Protein AF-A0A954SCT9-F1 (afdb_monomer_lite)

Sequence (1096 aa):
MQRITRRVIVFTVLFNVFVIGQRAHAQQSSGNDDFPPHAKVLEGYEKVVSKANITPMYTLYQREKDSQLYAELPRNFATKKYYIALTLASGDAYAGLQSGEMYVYWRRYDKRLALIEPTVEIRAEGDAEAASSVKRLFTDRIVMDVPIVTIGPGGGPVIDLDALFVSNATTFFGFDGQISSSGRYGIYSITTAKAFQNNIEVAFEVPSSRGNLKTLHYSVSDIPANSSYKPRVADQRVGFFTTSYSDLAKYDDRETRVRYINRWHIEKADPKLKVSPPKNPIVFYIEHTTPVRYRRWVREGILSWNKAFENVGISDAIEVYYQDQSSGAHMDKDPEDVNYNFVRWLNNDVGTAIGPSRVNPLTGQILDADIILTDGWIRHYRKQFDEMLPKIAMEGFGPETLAWLADHPEWDPRLRLAAPSMRKEIGLQIQRDSHKPFAGHPIGSVDSKMIGDDEYDGLIGRTSQINGMCLAAEGMSMDLAVMKMAMAIGPYEDNKAAAAASPIVGDWNGKVQGLKAVQFPADELVFTLKIESAGDKSLTGSAQLADKTYELKDLRFNADSGAFSATLNPEEGVTVTLEGTLKDGQLSGSWSVNGQPKLMGQFTATKAAKPESSKDDHPKSENSDAKKDEGDQKESKASEEKKEESKKDDEPKEQMLDGMPESFVGPLIAHLVAHEVGHTLGLRHNFKGSSIYTLDQINSEEVKGKKPLAGSVMDYIGVNISPKGKSQGDYCMESVGPYDMWAIEYGYTFSNPEKVLSRVAEPELVYGTDEDTGGPDPLARRYDFSRNPLDFAQSQVVLAKHHRSRLLSDFVKDGDSWDRVRYGYELTLSMQTRAVSMMANWIGGAFVYRDKKGDPNGRHPVEVVPAKQQRDAMNFVLTESFRDDAFGLTPELTRSMGLDKWLDDRMSFSSEATWPIHDRIMGIQASSLTMLMNPTTLKRVYDNEVRVPESEDSLTLPELMGSVSKEIWSELDQKGTEKFTVRKPLISSLRRNLQREHVERLIDLTLPGGGSSAAARAISMLASENLREIVRKIDSCQAAGADRHDAYTTAHLNQARTRIEKALDADYILNPSRGGSGSGQIILLLGDEEQGEQQP

Structure (mmCIF, N/CA/C/O backbone):
data_AF-A0A954SCT9-F1
#
_entry.id   AF-A0A954SCT9-F1
#
loop_
_atom_site.group_PDB
_atom_site.id
_atom_site.type_symbol
_atom_site.label_atom_id
_atom_site.label_alt_id
_atom_site.label_comp_id
_atom_site.label_asym_id
_atom_site.label_entity_id
_atom_site.label_seq_id
_atom_site.pdbx_PDB_ins_code
_atom_site.Cartn_x
_atom_site.Cartn_y
_atom_site.Cartn_z
_atom_site.occupancy
_atom_site.B_iso_or_equiv
_atom_site.auth_seq_id
_atom_site.auth_comp_id
_atom_site.auth_asym_id
_atom_site.auth_atom_id
_atom_site.pdbx_PDB_model_num
ATOM 1 N N . MET A 1 1 ? -43.761 -38.864 -49.456 1.00 39.97 1 MET A N 1
ATOM 2 C CA . MET A 1 1 ? -43.056 -39.635 -50.505 1.00 39.97 1 MET A CA 1
ATOM 3 C C . MET A 1 1 ? -42.890 -38.766 -51.739 1.00 39.97 1 MET A C 1
ATOM 5 O O . MET A 1 1 ? -43.835 -38.086 -52.100 1.00 39.97 1 MET A O 1
ATOM 9 N N . GLN A 1 2 ? -41.697 -38.806 -52.343 1.00 40.72 2 GLN A N 1
ATOM 10 C CA . GLN A 1 2 ? -41.351 -38.271 -53.669 1.00 40.72 2 GLN A CA 1
ATOM 11 C C . GLN A 1 2 ? -41.736 -36.810 -53.965 1.00 40.72 2 GLN A C 1
ATOM 13 O O . GLN A 1 2 ? -42.751 -36.546 -54.597 1.00 40.72 2 GLN A O 1
ATOM 18 N N . ARG A 1 3 ? -40.846 -35.885 -53.574 1.00 37.34 3 ARG A N 1
ATOM 19 C CA . ARG A 1 3 ? -40.455 -34.630 -54.263 1.00 37.34 3 ARG A CA 1
ATOM 20 C C . ARG A 1 3 ? -39.891 -33.677 -53.209 1.00 37.34 3 ARG A C 1
ATOM 22 O O . ARG A 1 3 ? -40.663 -32.977 -52.585 1.00 37.34 3 ARG A O 1
ATOM 29 N N . ILE A 1 4 ? -38.575 -33.725 -52.988 1.00 36.47 4 ILE A N 1
ATOM 30 C CA . ILE A 1 4 ? -37.651 -32.657 -52.531 1.00 36.47 4 ILE A CA 1
ATOM 31 C C . ILE A 1 4 ? -36.299 -33.374 -52.351 1.00 36.47 4 ILE A C 1
ATOM 33 O O . ILE A 1 4 ? -35.904 -33.780 -51.266 1.00 36.47 4 ILE A O 1
ATOM 37 N N . THR A 1 5 ? -35.624 -33.684 -53.461 1.00 41.34 5 THR A N 1
ATOM 38 C CA . THR A 1 5 ? -34.245 -34.231 -53.427 1.00 41.34 5 THR A CA 1
ATOM 39 C C . THR A 1 5 ? -33.453 -33.885 -54.691 1.00 41.34 5 THR A C 1
ATOM 41 O O . THR A 1 5 ? -32.577 -34.624 -55.118 1.00 41.34 5 THR A O 1
ATOM 44 N N . ARG A 1 6 ? -33.759 -32.751 -55.330 1.00 36.31 6 ARG A N 1
ATOM 45 C CA . ARG A 1 6 ? -32.978 -32.198 -56.449 1.00 36.31 6 ARG A CA 1
ATOM 46 C C . ARG A 1 6 ? -33.154 -30.683 -56.491 1.00 36.31 6 ARG A C 1
ATOM 48 O O . ARG A 1 6 ? -33.920 -30.189 -57.308 1.00 36.31 6 ARG A O 1
ATOM 55 N N . ARG A 1 7 ? -32.507 -29.958 -55.569 1.00 34.31 7 ARG A N 1
ATOM 56 C CA . ARG A 1 7 ? -32.210 -28.514 -55.731 1.00 34.31 7 ARG A CA 1
ATOM 57 C C . ARG A 1 7 ? -31.204 -27.901 -54.741 1.00 34.31 7 ARG A C 1
ATOM 59 O O . ARG A 1 7 ? -31.044 -26.691 -54.759 1.00 34.31 7 ARG A O 1
ATOM 66 N N . VAL A 1 8 ? -30.473 -28.696 -53.950 1.00 37.56 8 VAL A N 1
ATOM 67 C CA . VAL A 1 8 ? -29.436 -28.170 -53.025 1.00 37.56 8 VAL A CA 1
ATOM 68 C C . VAL A 1 8 ? -28.003 -28.589 -53.409 1.00 37.56 8 VAL A C 1
ATOM 70 O O . VAL A 1 8 ? -27.040 -28.102 -52.840 1.00 37.56 8 VAL A O 1
ATOM 73 N N . ILE A 1 9 ? -27.816 -29.390 -54.463 1.00 37.53 9 ILE A N 1
ATOM 74 C CA . ILE A 1 9 ? -26.481 -29.804 -54.942 1.00 37.53 9 ILE A CA 1
ATOM 75 C C . ILE A 1 9 ? -26.219 -29.202 -56.328 1.00 37.53 9 ILE A C 1
ATOM 77 O O . ILE A 1 9 ? -26.105 -29.929 -57.304 1.00 37.53 9 ILE A O 1
ATOM 81 N N . VAL A 1 10 ? -26.221 -27.87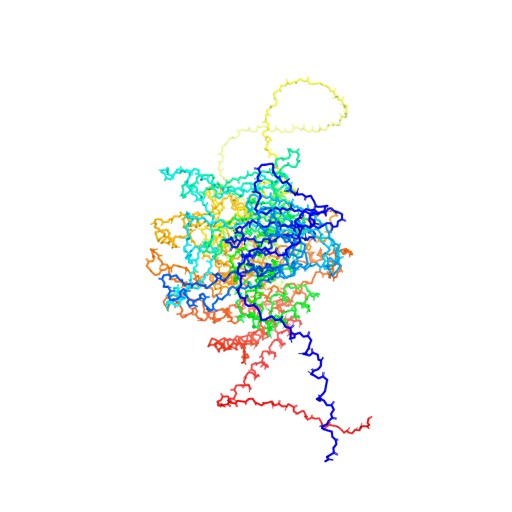0 -56.442 1.00 34.56 10 VAL A N 1
ATOM 82 C CA . VAL A 1 10 ? -25.658 -27.151 -57.615 1.00 34.56 10 VAL A CA 1
ATOM 83 C C . VAL A 1 10 ? -25.011 -25.812 -57.213 1.00 34.56 10 VAL A C 1
ATOM 85 O O . VAL A 1 10 ? -24.140 -25.333 -57.926 1.00 34.56 10 VAL A O 1
ATOM 88 N N . PHE A 1 11 ? -25.318 -25.233 -56.044 1.00 31.28 11 PHE A N 1
ATOM 89 C CA . PHE A 1 11 ? -24.743 -23.935 -55.646 1.00 31.28 11 PHE A CA 1
ATOM 90 C C . PHE A 1 11 ? -23.444 -23.990 -54.818 1.00 31.28 11 PHE A C 1
ATOM 92 O O . PHE A 1 11 ? -22.855 -22.948 -54.561 1.00 31.28 11 PHE A O 1
ATOM 99 N N . THR A 1 12 ? -22.933 -25.178 -54.475 1.00 34.75 12 THR A N 1
ATOM 100 C CA . THR A 1 12 ? -21.692 -25.327 -53.676 1.00 34.75 12 THR A CA 1
ATOM 101 C C . THR A 1 12 ? -20.464 -25.738 -54.506 1.00 34.75 12 THR A C 1
ATOM 103 O O . THR A 1 12 ? -19.371 -25.863 -53.968 1.00 34.75 12 THR A O 1
ATOM 106 N N . VAL A 1 13 ? -20.594 -25.923 -55.828 1.00 35.69 13 VAL A N 1
ATOM 107 C CA . VAL A 1 13 ? -19.495 -26.449 -56.676 1.00 35.69 13 VAL A CA 1
ATOM 108 C C . VAL A 1 13 ? -18.986 -25.445 -57.726 1.00 35.69 13 VAL A C 1
ATOM 110 O O . VAL A 1 13 ? -17.951 -25.675 -58.337 1.00 35.69 13 VAL A O 1
ATOM 113 N N . LEU A 1 14 ? -19.612 -24.272 -57.875 1.00 31.62 14 LEU A N 1
ATOM 114 C CA . LEU A 1 14 ? -19.164 -23.239 -58.830 1.00 31.62 14 LEU A CA 1
ATOM 115 C C . LEU A 1 14 ? -18.409 -22.050 -58.211 1.00 31.62 14 LEU A C 1
ATOM 117 O O . LEU A 1 14 ? -17.980 -21.170 -58.947 1.00 31.62 14 LEU A O 1
ATOM 121 N N . PHE A 1 15 ? -18.158 -22.052 -56.896 1.00 32.03 15 PHE A N 1
ATOM 122 C CA . PHE A 1 15 ? -17.287 -21.057 -56.242 1.00 32.03 15 PHE A CA 1
ATOM 123 C C . PHE A 1 15 ? -15.924 -21.620 -55.789 1.00 32.03 15 PHE A C 1
ATOM 125 O O . PHE A 1 15 ? -15.099 -20.883 -55.267 1.00 32.03 15 PHE A O 1
ATOM 132 N N . ASN A 1 16 ? -15.657 -22.910 -56.035 1.00 31.83 16 ASN A N 1
ATOM 133 C CA . ASN A 1 16 ? -14.413 -23.594 -55.640 1.00 31.83 16 ASN A CA 1
ATOM 134 C C . ASN A 1 16 ? -13.546 -24.078 -56.823 1.00 31.83 16 ASN A C 1
ATOM 136 O O . ASN A 1 16 ? -12.633 -24.874 -56.632 1.00 31.83 16 ASN A O 1
ATOM 140 N N . VAL A 1 17 ? -13.788 -23.592 -58.050 1.00 32.19 17 VAL A N 1
ATOM 141 C CA . VAL A 1 17 ? -13.012 -23.982 -59.255 1.00 32.19 17 VAL A CA 1
ATOM 142 C C . VAL A 1 17 ? -12.480 -22.764 -60.034 1.00 32.19 17 VAL A C 1
ATOM 144 O O . VAL A 1 17 ? -12.258 -22.832 -61.235 1.00 32.19 17 VAL A O 1
ATOM 147 N N . PHE A 1 18 ? -12.219 -21.637 -59.359 1.00 31.38 18 PHE A N 1
ATOM 148 C CA . PHE A 1 18 ? -11.472 -20.513 -59.961 1.00 31.38 18 PHE A CA 1
ATOM 149 C C . PHE A 1 18 ? -10.141 -20.180 -59.264 1.00 31.38 18 PHE A C 1
ATOM 151 O O . PHE A 1 18 ? -9.515 -19.178 -59.588 1.00 31.38 18 PHE A O 1
ATOM 158 N N . VAL A 1 19 ? -9.657 -21.033 -58.348 1.00 36.50 19 VAL A N 1
ATOM 159 C CA . VAL A 1 19 ? -8.328 -20.864 -57.708 1.00 36.50 19 VAL A CA 1
ATOM 160 C C . VAL A 1 19 ? -7.550 -22.189 -57.619 1.00 36.50 19 VAL A C 1
ATOM 162 O O . VAL A 1 19 ? -6.749 -22.404 -56.720 1.00 36.50 19 VAL A O 1
ATOM 165 N N . ILE A 1 20 ? -7.756 -23.116 -58.558 1.00 36.44 20 ILE A N 1
ATOM 166 C CA . ILE A 1 20 ? -6.914 -24.321 -58.665 1.00 36.44 20 ILE A CA 1
ATOM 167 C C . ILE A 1 20 ? -6.515 -24.491 -60.126 1.00 36.44 20 ILE A C 1
ATOM 169 O O . ILE A 1 20 ? -7.158 -25.189 -60.903 1.00 36.44 20 ILE A O 1
ATOM 173 N N . GLY A 1 21 ? -5.463 -23.777 -60.513 1.00 30.27 21 GLY A N 1
ATOM 174 C CA . GLY A 1 21 ? -4.974 -23.760 -61.883 1.00 30.27 21 GLY A CA 1
ATOM 175 C C . GLY A 1 21 ? -3.672 -22.986 -61.995 1.00 30.27 21 GLY A C 1
ATOM 176 O O . GLY A 1 21 ? -3.677 -21.883 -62.515 1.00 30.27 21 GLY A O 1
ATOM 177 N N . GLN A 1 22 ? -2.597 -23.616 -61.509 1.00 34.41 22 GLN A N 1
ATOM 178 C CA . GLN A 1 22 ? -1.163 -23.324 -61.681 1.00 34.41 22 GLN A CA 1
ATOM 179 C C . GLN A 1 22 ? -0.442 -22.937 -60.388 1.00 34.41 22 GLN A C 1
ATOM 181 O O . GLN A 1 22 ? -0.439 -21.785 -59.976 1.00 34.41 22 GLN A O 1
ATOM 186 N N . ARG A 1 23 ? 0.256 -23.920 -59.809 1.00 35.38 23 ARG A N 1
ATOM 187 C CA . ARG A 1 23 ? 1.618 -23.779 -59.266 1.00 35.38 23 ARG A CA 1
ATOM 188 C C . ARG A 1 23 ? 2.175 -25.173 -58.981 1.00 35.38 23 ARG A C 1
ATOM 190 O O . ARG A 1 23 ? 2.226 -25.645 -57.855 1.00 35.38 23 ARG A O 1
ATOM 197 N N . ALA A 1 24 ? 2.572 -25.834 -60.060 1.00 37.56 24 ALA A N 1
ATOM 198 C CA . ALA A 1 24 ? 3.554 -26.903 -60.025 1.00 37.56 24 ALA A CA 1
ATOM 199 C C . ALA A 1 24 ? 4.733 -26.442 -60.885 1.00 37.56 24 ALA A C 1
ATOM 201 O O . ALA A 1 24 ? 4.761 -26.722 -62.075 1.00 37.56 24 ALA A O 1
ATOM 202 N N . HIS A 1 25 ? 5.658 -25.689 -60.293 1.00 33.84 25 HIS A N 1
ATOM 203 C CA . HIS A 1 25 ? 7.039 -25.497 -60.754 1.00 33.84 25 HIS A CA 1
ATOM 204 C C . HIS A 1 25 ? 7.873 -25.462 -59.468 1.00 33.84 25 HIS A C 1
ATOM 206 O O . HIS A 1 25 ? 7.658 -24.613 -58.611 1.00 33.84 25 HIS A O 1
ATOM 212 N N . ALA A 1 26 ? 8.544 -26.560 -59.131 1.00 31.91 26 ALA A N 1
ATOM 213 C CA . ALA A 1 26 ? 9.861 -26.927 -59.649 1.00 31.91 26 ALA A CA 1
ATOM 214 C C . ALA A 1 26 ? 10.912 -25.883 -59.247 1.00 31.91 26 ALA A C 1
ATOM 216 O O . ALA A 1 26 ? 10.970 -24.766 -59.745 1.00 31.91 26 ALA A O 1
ATOM 217 N N . GLN A 1 27 ? 11.702 -26.317 -58.277 1.00 39.09 27 GLN A N 1
ATOM 218 C CA . GLN A 1 27 ? 12.843 -25.687 -57.647 1.00 39.09 27 GLN A CA 1
ATOM 219 C C . GLN A 1 27 ? 13.869 -25.200 -58.680 1.00 39.09 27 GLN A C 1
ATOM 221 O O . GLN A 1 27 ? 14.479 -26.002 -59.384 1.00 39.09 27 GLN A O 1
ATOM 226 N N . GLN A 1 28 ? 14.092 -23.886 -58.721 1.00 28.48 28 GLN A N 1
ATOM 227 C CA . GLN A 1 28 ? 15.299 -23.295 -59.288 1.00 28.48 28 GLN A CA 1
ATOM 228 C C . GLN A 1 28 ? 15.659 -22.030 -58.501 1.00 28.48 28 GLN A C 1
ATOM 230 O O . GLN A 1 28 ? 14.892 -21.077 -58.409 1.00 28.48 28 GLN A O 1
ATOM 235 N N . SER A 1 29 ? 16.824 -22.073 -57.868 1.00 42.03 29 SER A N 1
ATOM 236 C CA . SER A 1 29 ? 17.444 -20.979 -57.131 1.00 42.03 29 SER A CA 1
ATOM 237 C C . SER A 1 29 ? 18.084 -19.961 -58.081 1.00 42.03 29 SER A C 1
ATOM 239 O O . SER A 1 29 ? 19.017 -20.324 -58.793 1.00 42.03 29 SER A O 1
ATOM 241 N N . SER A 1 30 ? 17.664 -18.695 -58.020 1.00 33.12 30 SER A N 1
ATOM 242 C CA . SER A 1 30 ? 18.512 -17.508 -58.247 1.00 33.12 30 SER A CA 1
ATOM 243 C C . SER A 1 30 ? 17.720 -16.233 -57.943 1.00 33.12 30 SER A C 1
ATOM 245 O O . SER A 1 30 ? 16.542 -16.147 -58.272 1.00 33.12 30 SER A O 1
ATOM 247 N N . GLY A 1 31 ? 18.365 -15.269 -57.286 1.00 44.03 31 GLY A N 1
ATOM 248 C CA . GLY A 1 31 ? 17.734 -14.118 -56.654 1.00 44.03 31 GLY A CA 1
ATOM 249 C C . GLY A 1 31 ? 17.181 -13.053 -57.601 1.00 44.03 31 GLY A C 1
ATOM 250 O O . GLY A 1 31 ? 17.844 -12.630 -58.540 1.00 44.03 31 GLY A O 1
ATOM 251 N N . ASN A 1 32 ? 15.978 -12.591 -57.284 1.00 45.50 32 ASN A N 1
ATOM 252 C CA . ASN A 1 32 ? 15.652 -11.187 -57.042 1.00 45.50 32 ASN A CA 1
ATOM 253 C C . ASN A 1 32 ? 14.234 -11.190 -56.469 1.00 45.50 32 ASN A C 1
ATOM 255 O O . ASN A 1 32 ? 13.296 -11.597 -57.151 1.00 45.50 32 ASN A O 1
ATOM 259 N N . ASP A 1 33 ? 14.073 -10.811 -55.205 1.00 58.44 33 ASP A N 1
ATOM 260 C CA . ASP A 1 33 ? 12.733 -10.612 -54.669 1.00 58.44 33 ASP A CA 1
ATOM 261 C C . ASP A 1 33 ? 12.088 -9.441 -55.426 1.00 58.44 33 ASP A C 1
ATOM 263 O O . ASP A 1 33 ? 12.610 -8.327 -55.405 1.00 58.44 33 ASP A O 1
ATOM 267 N N . ASP A 1 34 ? 10.984 -9.703 -56.126 1.00 78.69 34 ASP A N 1
ATOM 268 C CA . ASP A 1 34 ? 10.276 -8.743 -56.983 1.00 78.69 34 ASP A CA 1
ATOM 269 C C . ASP A 1 34 ? 9.509 -7.716 -56.119 1.00 78.69 34 ASP A C 1
ATOM 271 O O . ASP A 1 34 ? 8.284 -7.789 -55.943 1.00 78.69 34 ASP A O 1
ATOM 275 N N . PHE A 1 35 ? 10.262 -6.829 -55.461 1.00 88.44 35 PHE A N 1
ATOM 276 C CA . PHE A 1 35 ? 9.773 -5.682 -54.697 1.00 88.44 35 PHE A CA 1
ATOM 277 C C . PHE A 1 35 ? 9.845 -4.407 -55.546 1.00 88.44 35 PHE A C 1
ATOM 279 O O . PHE A 1 35 ? 10.763 -4.258 -56.358 1.00 88.44 35 PHE A O 1
ATOM 286 N N . PRO A 1 36 ? 8.912 -3.455 -55.360 1.00 91.00 36 PRO A N 1
ATOM 287 C CA . PRO A 1 36 ? 9.003 -2.158 -56.017 1.00 91.00 36 PRO A CA 1
ATOM 288 C C . PRO A 1 36 ? 10.348 -1.470 -55.714 1.00 91.00 36 PRO A C 1
ATOM 290 O O . PRO A 1 36 ? 10.870 -1.635 -54.613 1.00 91.00 36 PRO A O 1
ATOM 293 N N . PRO A 1 37 ? 10.918 -0.677 -56.642 1.00 90.62 37 PRO A N 1
ATOM 294 C CA . PRO A 1 37 ? 12.182 0.008 -56.391 1.00 90.62 37 PRO A CA 1
ATOM 295 C C . PRO A 1 37 ? 12.095 0.947 -55.182 1.00 90.62 37 PRO A C 1
ATOM 297 O O . PRO A 1 37 ? 11.207 1.799 -55.129 1.00 90.62 37 PRO A O 1
ATOM 300 N N . HIS A 1 38 ? 13.065 0.857 -54.270 1.00 92.31 38 HIS A N 1
ATOM 301 C CA . HIS A 1 38 ? 13.131 1.668 -53.049 1.00 92.31 38 HIS A CA 1
ATOM 302 C C . HIS A 1 38 ? 12.914 3.168 -53.293 1.00 92.31 38 HIS A C 1
ATOM 304 O O . HIS A 1 38 ? 12.088 3.792 -52.635 1.00 92.31 38 HIS A O 1
ATOM 310 N N . ALA A 1 39 ? 13.601 3.733 -54.292 1.00 90.00 39 ALA A N 1
ATOM 311 C CA . ALA A 1 39 ? 13.491 5.151 -54.639 1.00 90.00 39 ALA A CA 1
ATOM 312 C C . ALA A 1 39 ? 12.075 5.568 -55.072 1.00 90.00 39 ALA A C 1
ATOM 314 O O . ALA A 1 39 ? 11.697 6.717 -54.884 1.00 90.00 39 ALA A O 1
ATOM 315 N N . LYS A 1 40 ? 11.293 4.639 -55.638 1.00 92.38 40 LYS A N 1
ATOM 316 C CA . LYS A 1 40 ? 9.904 4.883 -56.040 1.00 92.38 40 LYS A CA 1
ATOM 317 C C . LYS A 1 40 ? 8.948 4.783 -54.852 1.00 92.38 40 LYS A C 1
ATOM 319 O O . LYS A 1 40 ? 7.999 5.549 -54.773 1.00 92.38 40 LYS A O 1
ATOM 324 N N . VAL A 1 41 ? 9.176 3.837 -53.939 1.00 92.56 41 VAL A N 1
ATOM 325 C CA . VAL A 1 41 ? 8.341 3.681 -52.733 1.00 92.56 41 VAL A CA 1
ATOM 326 C C . VAL A 1 41 ? 8.541 4.845 -51.771 1.00 92.56 41 VAL A C 1
ATOM 328 O O . VAL A 1 41 ? 7.568 5.315 -51.192 1.00 92.56 41 VAL A O 1
ATOM 331 N N . LEU A 1 42 ? 9.777 5.333 -51.641 1.00 93.44 42 LEU A N 1
ATOM 332 C CA . LEU A 1 42 ? 10.122 6.454 -50.768 1.00 93.44 42 LEU A CA 1
ATOM 333 C C . LEU A 1 42 ? 10.080 7.825 -51.461 1.00 93.44 42 LEU A C 1
ATOM 335 O O . LEU A 1 42 ? 10.648 8.794 -50.958 1.00 93.44 42 LEU A O 1
ATOM 339 N N . GLU A 1 43 ? 9.396 7.943 -52.598 1.00 92.69 43 GLU A N 1
ATOM 340 C CA . GLU A 1 43 ? 9.207 9.237 -53.252 1.00 92.69 43 GLU A CA 1
ATOM 341 C C . GLU A 1 43 ? 8.427 10.199 -52.335 1.00 92.69 43 GLU A C 1
ATOM 343 O O . GLU A 1 43 ? 7.317 9.907 -51.882 1.00 92.69 43 GLU A O 1
ATOM 348 N N . GLY A 1 44 ? 9.028 11.356 -52.042 1.00 92.00 44 GLY A N 1
ATOM 349 C CA . GLY A 1 44 ? 8.459 12.363 -51.144 1.00 92.00 44 GLY A CA 1
ATOM 350 C C . GLY A 1 44 ? 8.585 12.054 -49.649 1.00 92.00 44 GLY A C 1
ATOM 351 O O . GLY A 1 44 ? 7.941 12.746 -48.867 1.00 92.00 44 GLY A O 1
ATOM 352 N N . TYR A 1 45 ? 9.369 11.045 -49.251 1.00 94.88 45 TYR A N 1
ATOM 353 C CA . TYR A 1 45 ? 9.747 10.836 -47.850 1.00 94.88 45 TYR A CA 1
ATOM 354 C C . TYR A 1 45 ? 11.096 11.481 -47.552 1.00 94.88 45 TYR A C 1
ATOM 356 O O . TYR A 1 45 ? 12.027 11.431 -48.359 1.00 94.88 45 TYR A O 1
ATOM 364 N N . GLU A 1 46 ? 11.220 11.997 -46.341 1.00 94.75 46 GLU A N 1
ATOM 365 C CA . GLU A 1 46 ? 12.461 12.496 -45.780 1.00 94.75 46 GLU A CA 1
ATOM 366 C C . GLU A 1 46 ? 13.027 11.477 -44.794 1.00 94.75 46 GLU A C 1
ATOM 368 O O . GLU A 1 46 ? 12.308 10.871 -43.997 1.00 94.75 46 GLU A O 1
ATOM 373 N N . LYS A 1 47 ? 14.340 11.253 -44.860 1.00 93.44 47 LYS A N 1
ATOM 374 C CA . LYS A 1 47 ? 15.025 10.401 -43.891 1.00 93.44 47 LYS A CA 1
ATOM 375 C C . LYS A 1 47 ? 15.155 11.159 -42.572 1.00 93.44 47 LYS A C 1
ATOM 377 O O . LYS A 1 47 ? 15.747 12.234 -42.540 1.00 93.44 47 LYS A O 1
ATOM 382 N N . VAL A 1 48 ? 14.691 10.554 -41.485 1.00 92.06 48 VAL A N 1
ATOM 383 C CA . VAL A 1 48 ? 14.819 11.112 -40.136 1.00 92.06 48 VAL A CA 1
ATOM 384 C C . VAL A 1 48 ? 16.284 11.051 -39.692 1.00 92.06 48 VAL A C 1
ATOM 386 O O . VAL A 1 48 ? 16.930 10.001 -39.772 1.00 92.06 48 VAL A O 1
ATOM 389 N N . VAL A 1 49 ? 16.819 12.176 -39.210 1.00 87.62 49 VAL A N 1
ATOM 390 C CA . VAL A 1 49 ? 18.195 12.289 -38.701 1.00 87.62 49 VAL A CA 1
ATOM 391 C C . VAL A 1 49 ? 18.168 12.841 -37.278 1.00 87.62 49 VAL A C 1
ATOM 393 O O . VAL A 1 49 ? 18.023 14.041 -37.078 1.00 87.62 49 VAL A O 1
ATOM 396 N N . SER A 1 50 ? 18.335 11.966 -36.284 1.00 83.69 50 SER A N 1
ATOM 397 C CA . SER A 1 50 ? 18.278 12.356 -34.862 1.00 83.69 50 SER A CA 1
ATOM 398 C C . SER A 1 50 ? 19.626 12.788 -34.290 1.00 83.69 50 SER A C 1
ATOM 400 O O . SER A 1 50 ? 19.682 13.622 -33.392 1.00 83.69 50 SER A O 1
ATOM 402 N N . LYS A 1 51 ? 20.732 12.253 -34.818 1.00 78.69 51 LYS A N 1
ATOM 403 C CA . LYS A 1 51 ? 22.094 12.684 -34.482 1.00 78.69 51 LYS A CA 1
ATOM 404 C C . LYS A 1 51 ? 23.000 12.519 -35.697 1.00 78.69 51 LYS A C 1
ATOM 406 O O . LYS A 1 51 ? 22.864 11.563 -36.459 1.00 78.69 51 LYS A O 1
ATOM 411 N N . ALA A 1 52 ? 23.933 13.446 -35.894 1.00 76.31 52 ALA A N 1
ATOM 412 C CA . ALA A 1 52 ? 24.906 13.329 -36.976 1.00 76.31 52 ALA A CA 1
ATOM 413 C C . ALA A 1 52 ? 25.845 12.129 -36.741 1.00 76.31 52 ALA A C 1
ATOM 415 O O . ALA A 1 52 ? 26.252 11.867 -35.610 1.00 76.31 52 ALA A O 1
ATOM 416 N N . ASN A 1 53 ? 26.228 11.441 -37.821 1.00 77.81 53 ASN A N 1
ATOM 417 C CA . ASN A 1 53 ? 27.238 10.370 -37.840 1.00 77.81 53 ASN A CA 1
ATOM 418 C C . ASN A 1 53 ? 26.927 9.109 -37.008 1.00 77.81 53 ASN A C 1
ATOM 420 O O . ASN A 1 53 ? 27.851 8.370 -36.668 1.00 77.81 53 ASN A O 1
ATOM 424 N N . ILE A 1 54 ? 25.657 8.818 -36.711 1.00 82.00 54 ILE A N 1
ATOM 425 C CA . ILE A 1 54 ? 25.251 7.527 -36.131 1.00 82.00 54 ILE A CA 1
ATOM 426 C C . ILE A 1 54 ? 24.619 6.625 -37.194 1.00 82.00 54 ILE A C 1
ATOM 428 O O . ILE A 1 54 ? 23.938 7.097 -38.104 1.00 82.00 54 ILE A O 1
ATOM 432 N N . THR A 1 55 ? 24.837 5.314 -37.076 1.00 85.25 55 THR A N 1
ATOM 433 C CA . THR A 1 55 ? 24.051 4.321 -37.822 1.00 85.25 55 THR A CA 1
ATOM 434 C C . THR A 1 55 ? 22.869 3.930 -36.943 1.00 85.25 55 THR A C 1
ATOM 436 O O . THR A 1 55 ? 23.105 3.348 -35.883 1.00 85.25 55 THR A O 1
ATOM 439 N N . PRO A 1 56 ? 21.629 4.282 -37.318 1.00 89.62 56 PRO A N 1
ATOM 440 C CA . PRO A 1 56 ? 20.482 3.997 -36.475 1.00 89.62 56 PRO A CA 1
ATOM 441 C C . PRO A 1 56 ? 20.134 2.504 -36.504 1.00 89.62 56 PRO A C 1
ATOM 443 O O . PRO A 1 56 ? 20.425 1.813 -37.484 1.00 89.62 56 PRO A O 1
ATOM 446 N N . MET A 1 57 ? 19.477 2.025 -35.447 1.00 92.00 57 MET A N 1
ATOM 447 C CA . MET A 1 57 ? 18.963 0.664 -35.343 1.00 92.00 57 MET A CA 1
ATOM 448 C C . MET A 1 57 ? 18.017 0.386 -36.510 1.00 92.00 57 MET A C 1
ATOM 450 O O . MET A 1 57 ? 18.266 -0.543 -37.277 1.00 92.00 57 MET A O 1
ATOM 454 N N . TYR A 1 58 ? 16.976 1.218 -36.656 1.00 94.31 58 TYR A N 1
ATOM 455 C CA . TYR A 1 58 ? 16.088 1.274 -37.821 1.00 94.31 58 TYR A CA 1
ATOM 456 C C . TYR A 1 58 ? 16.264 2.623 -38.517 1.00 94.31 58 TYR A C 1
ATOM 458 O O . TYR A 1 58 ? 16.342 3.658 -37.858 1.00 94.31 58 TYR A O 1
ATOM 466 N N . THR A 1 59 ? 16.297 2.641 -39.849 1.00 94.88 59 THR A N 1
ATOM 467 C CA . THR A 1 59 ? 16.257 3.916 -40.578 1.00 94.88 59 THR A CA 1
ATOM 468 C C . THR A 1 59 ? 14.806 4.338 -40.760 1.00 94.88 59 THR A C 1
ATOM 470 O O . THR A 1 59 ? 14.045 3.629 -41.412 1.00 94.88 59 THR A O 1
ATOM 473 N N . LEU A 1 60 ? 14.428 5.482 -40.190 1.00 95.81 60 LEU A N 1
ATOM 474 C CA . LEU A 1 60 ? 13.074 6.018 -40.300 1.00 95.81 60 LEU A CA 1
ATOM 475 C C . LEU A 1 60 ? 12.945 6.962 -41.502 1.00 95.81 60 LEU A C 1
ATOM 477 O O . LEU A 1 60 ? 13.844 7.761 -41.785 1.00 95.81 60 LEU A O 1
ATOM 481 N N . TYR A 1 61 ? 11.805 6.877 -42.179 1.00 95.56 61 TYR A N 1
ATOM 482 C CA . TYR A 1 61 ? 11.425 7.720 -43.306 1.00 95.56 61 TYR A CA 1
ATOM 483 C C . TYR A 1 61 ? 10.041 8.297 -43.049 1.00 95.56 61 TYR A C 1
ATOM 485 O O . TYR A 1 61 ? 9.079 7.545 -42.908 1.00 95.56 61 TYR A O 1
ATOM 493 N N . GLN A 1 62 ? 9.937 9.619 -43.009 1.00 95.31 62 GLN A N 1
ATOM 494 C CA . GLN A 1 62 ? 8.699 10.323 -42.704 1.00 95.31 62 GLN A CA 1
ATOM 495 C C . GLN A 1 62 ? 8.209 11.092 -43.923 1.00 95.31 62 GLN A C 1
ATOM 497 O O . GLN A 1 62 ? 8.999 11.663 -44.672 1.00 95.31 62 GLN A O 1
ATOM 502 N N . ARG A 1 63 ? 6.892 11.136 -44.109 1.00 93.44 63 ARG A N 1
ATOM 503 C CA . ARG A 1 63 ? 6.254 11.998 -45.096 1.00 93.44 63 ARG A CA 1
ATOM 504 C C . ARG A 1 63 ? 5.229 12.900 -44.421 1.00 93.44 63 ARG A C 1
ATOM 506 O O . ARG A 1 63 ? 4.219 12.431 -43.910 1.00 93.44 63 ARG A O 1
ATOM 513 N N . GLU A 1 64 ? 5.485 14.205 -44.441 1.00 87.31 64 GLU A N 1
ATOM 514 C CA . GLU A 1 64 ? 4.701 15.172 -43.660 1.00 87.31 64 GLU A CA 1
ATOM 515 C C . GLU A 1 64 ? 3.265 15.359 -44.165 1.00 87.31 64 GLU A C 1
ATOM 517 O O . GLU A 1 64 ? 2.347 15.481 -43.361 1.00 87.31 64 GLU A O 1
ATOM 522 N N . LYS A 1 65 ? 3.045 15.346 -45.489 1.00 86.44 65 LYS A N 1
ATOM 523 C CA . LYS A 1 65 ? 1.740 15.692 -46.097 1.00 86.44 65 LYS A CA 1
ATOM 524 C C . LYS A 1 65 ? 0.565 14.827 -45.616 1.00 86.44 65 LYS A C 1
ATOM 526 O O . LYS A 1 65 ? -0.581 15.244 -45.746 1.00 86.44 65 LYS A O 1
ATOM 531 N N . ASP A 1 66 ? 0.847 13.616 -45.148 1.00 85.94 66 ASP A N 1
ATOM 532 C CA . ASP A 1 66 ? -0.127 12.623 -44.695 1.00 85.94 66 ASP A CA 1
ATOM 533 C C . ASP A 1 66 ? 0.306 11.903 -43.409 1.00 85.94 66 ASP A C 1
ATOM 535 O O . ASP A 1 66 ? -0.302 10.905 -43.043 1.00 85.94 66 ASP A O 1
ATOM 539 N N . SER A 1 67 ? 1.320 12.429 -42.707 1.00 87.06 67 SER A N 1
ATOM 540 C CA . SER A 1 67 ? 1.841 11.871 -41.450 1.00 87.06 67 SER A CA 1
ATOM 541 C C . SER A 1 67 ? 2.198 10.379 -41.525 1.00 87.06 67 SER A C 1
ATOM 543 O O . SER A 1 67 ? 1.963 9.654 -40.563 1.00 87.06 67 SER A O 1
ATOM 545 N N . GLN A 1 68 ? 2.775 9.922 -42.647 1.00 91.12 68 GLN A N 1
ATOM 546 C CA . GLN A 1 68 ? 3.157 8.516 -42.816 1.00 91.12 68 GLN A CA 1
ATOM 547 C C . GLN A 1 68 ? 4.598 8.238 -42.375 1.00 91.12 68 GLN A C 1
ATOM 549 O O . GLN A 1 68 ? 5.518 8.955 -42.787 1.00 91.12 68 GLN A O 1
ATOM 554 N N . LEU A 1 69 ? 4.805 7.163 -41.604 1.00 95.25 69 LEU A N 1
ATOM 555 C CA . LEU A 1 69 ? 6.113 6.750 -41.097 1.00 95.25 69 LEU A CA 1
ATOM 556 C C . LEU A 1 69 ? 6.488 5.324 -41.522 1.00 95.25 69 LEU A C 1
ATOM 558 O O . LEU A 1 69 ? 5.830 4.340 -41.188 1.00 95.25 69 LEU A O 1
ATOM 562 N N . TYR A 1 70 ? 7.618 5.197 -42.214 1.00 96.50 70 TYR A N 1
ATOM 563 C CA . TYR A 1 70 ? 8.218 3.913 -42.575 1.00 96.50 70 TYR A CA 1
ATOM 564 C C . TYR A 1 70 ? 9.521 3.663 -41.821 1.00 96.50 70 TYR A C 1
ATOM 566 O O . TYR A 1 70 ? 10.255 4.594 -41.490 1.00 96.50 70 TYR A O 1
ATOM 574 N N . ALA A 1 71 ? 9.842 2.386 -41.613 1.00 96.38 71 ALA A N 1
ATOM 575 C CA . ALA A 1 71 ? 11.100 1.947 -41.020 1.00 96.38 71 ALA A CA 1
ATOM 576 C C . ALA A 1 71 ? 11.793 0.894 -41.890 1.00 96.38 71 ALA A C 1
ATOM 578 O O . ALA A 1 71 ? 11.207 -0.140 -42.204 1.00 96.38 71 ALA A O 1
ATOM 579 N N . GLU A 1 72 ? 13.057 1.128 -42.243 1.00 95.81 72 GLU A N 1
ATOM 580 C CA . GLU A 1 72 ? 13.969 0.102 -42.756 1.00 95.81 72 GLU A CA 1
ATOM 581 C C . GLU A 1 72 ? 14.661 -0.593 -41.580 1.00 95.81 72 GLU A C 1
ATOM 583 O O . GLU A 1 72 ? 15.423 0.027 -40.832 1.00 95.81 72 GLU A O 1
ATOM 588 N N . LEU A 1 73 ? 14.410 -1.893 -41.435 1.00 95.31 73 LEU A N 1
ATOM 589 C CA . LEU A 1 73 ? 15.080 -2.741 -40.452 1.00 95.31 73 LEU A CA 1
ATOM 590 C C . LEU A 1 73 ? 16.504 -3.080 -40.930 1.00 95.31 73 LEU A C 1
ATOM 592 O O . LEU A 1 73 ? 16.750 -3.130 -42.133 1.00 95.31 73 LEU A O 1
ATOM 596 N N . PRO A 1 74 ? 17.459 -3.389 -40.038 1.00 92.19 74 PRO A N 1
ATOM 597 C CA . PRO A 1 74 ? 18.811 -3.749 -40.450 1.00 92.19 74 PRO A CA 1
ATOM 598 C C . PRO A 1 74 ? 18.814 -5.119 -41.139 1.00 92.19 74 PRO A C 1
ATOM 600 O O . PRO A 1 74 ? 17.983 -5.975 -40.850 1.00 92.19 74 PRO A O 1
ATOM 603 N N . ARG A 1 75 ? 19.791 -5.400 -42.009 1.00 91.56 75 ARG A N 1
ATOM 604 C CA . ARG A 1 75 ? 19.870 -6.680 -42.749 1.00 91.56 75 ARG A CA 1
ATOM 605 C C . ARG A 1 75 ? 19.832 -7.932 -41.856 1.00 91.56 75 ARG A C 1
ATOM 607 O O . ARG A 1 75 ? 19.354 -8.978 -42.284 1.00 91.56 75 ARG A O 1
ATOM 614 N N . ASN A 1 76 ? 20.331 -7.836 -40.624 1.00 90.75 76 ASN A N 1
ATOM 615 C CA . ASN A 1 76 ? 20.344 -8.914 -39.633 1.00 90.75 76 ASN A CA 1
ATOM 616 C C . ASN A 1 76 ? 19.137 -8.898 -38.675 1.00 90.75 76 ASN A C 1
ATOM 618 O O . ASN A 1 76 ? 19.201 -9.514 -37.615 1.00 90.75 76 ASN A O 1
ATOM 622 N N . PHE A 1 77 ? 18.037 -8.225 -39.022 1.00 91.50 77 PHE A N 1
ATOM 623 C CA . PHE A 1 77 ? 16.850 -8.114 -38.166 1.00 91.50 77 PHE A CA 1
ATOM 624 C C . PHE A 1 77 ? 16.351 -9.463 -37.620 1.00 91.50 77 PHE A C 1
ATOM 626 O O . PHE A 1 77 ? 15.950 -9.557 -36.466 1.00 91.50 77 PHE A O 1
ATOM 633 N N . ALA A 1 78 ? 16.432 -10.529 -38.425 1.00 89.88 78 ALA A N 1
ATOM 634 C CA . ALA A 1 78 ? 15.935 -11.857 -38.066 1.00 89.88 78 ALA A CA 1
ATOM 635 C C . ALA A 1 78 ? 16.751 -12.565 -36.968 1.00 89.88 78 ALA A C 1
ATOM 637 O O . ALA A 1 78 ? 16.299 -13.570 -36.426 1.00 89.88 78 ALA A O 1
ATOM 638 N N . THR A 1 79 ? 17.958 -12.081 -36.649 1.00 88.12 79 THR A N 1
ATOM 639 C CA . THR A 1 79 ? 18.794 -12.638 -35.570 1.00 88.12 79 THR A CA 1
ATOM 640 C C . THR A 1 79 ? 18.664 -11.864 -34.263 1.00 88.12 79 THR A C 1
ATOM 642 O O . THR A 1 79 ? 19.252 -12.263 -33.260 1.00 88.12 79 THR A O 1
ATOM 645 N N . LYS A 1 80 ? 17.961 -10.731 -34.280 1.00 88.81 80 LYS A N 1
ATOM 646 C CA . LYS A 1 80 ? 17.820 -9.837 -33.136 1.00 88.81 80 LYS A CA 1
ATOM 647 C C . LYS A 1 80 ? 16.473 -10.036 -32.454 1.00 88.81 80 LYS A C 1
ATOM 649 O O . LYS A 1 80 ? 15.505 -10.486 -33.064 1.00 88.81 80 LYS A O 1
ATOM 654 N N . LYS A 1 81 ? 16.442 -9.685 -31.173 1.00 90.25 81 LYS A N 1
ATOM 655 C CA . LYS A 1 81 ? 15.229 -9.604 -30.369 1.00 90.25 81 LYS A CA 1
ATOM 656 C C . LYS A 1 81 ? 15.111 -8.187 -29.834 1.00 90.25 81 LYS A C 1
ATOM 658 O O . LYS A 1 81 ? 16.129 -7.569 -29.522 1.00 90.25 81 LYS A O 1
ATOM 663 N N . TYR A 1 82 ? 13.882 -7.721 -29.734 1.00 91.44 82 TYR A N 1
ATOM 664 C CA . TYR A 1 82 ? 13.545 -6.337 -29.477 1.00 91.44 82 TYR A CA 1
ATOM 665 C C . TYR A 1 82 ? 12.582 -6.241 -28.300 1.00 91.44 82 TYR A C 1
ATOM 667 O O . TYR A 1 82 ? 11.764 -7.145 -28.097 1.00 91.44 82 TYR A O 1
ATOM 675 N N . TYR A 1 83 ? 12.672 -5.138 -27.568 1.00 89.88 83 TYR A N 1
ATOM 676 C CA . TYR A 1 83 ? 11.582 -4.640 -26.751 1.00 89.88 83 TYR A CA 1
ATOM 677 C C . TYR A 1 83 ? 10.736 -3.666 -27.561 1.00 89.88 83 TYR A C 1
ATOM 679 O O . TYR A 1 83 ? 11.277 -2.847 -28.296 1.00 89.88 83 TYR A O 1
ATOM 687 N N . ILE A 1 84 ? 9.415 -3.769 -27.432 1.00 90.25 84 ILE A N 1
ATOM 688 C CA . ILE A 1 84 ? 8.467 -2.726 -27.832 1.00 90.25 84 ILE A CA 1
ATOM 689 C C . ILE A 1 84 ? 7.735 -2.311 -26.564 1.00 90.25 84 ILE A C 1
ATOM 691 O O . ILE A 1 84 ? 6.964 -3.104 -26.027 1.00 90.25 84 ILE A O 1
ATOM 695 N N . ALA A 1 85 ? 7.995 -1.102 -26.085 1.00 87.94 85 ALA A N 1
ATOM 696 C CA . ALA A 1 85 ? 7.389 -0.541 -24.889 1.00 87.94 85 ALA A CA 1
ATOM 697 C C . ALA A 1 85 ? 6.423 0.587 -25.261 1.00 87.94 85 ALA A C 1
ATOM 699 O O . ALA A 1 85 ? 6.769 1.440 -26.077 1.00 87.94 85 ALA A O 1
ATOM 700 N N . LEU A 1 86 ? 5.227 0.584 -24.668 1.00 87.06 86 LEU A N 1
ATOM 701 C CA . LEU A 1 86 ? 4.254 1.669 -24.780 1.00 87.06 86 LEU A CA 1
ATOM 702 C C . LEU A 1 86 ? 4.312 2.561 -23.533 1.00 87.06 86 LEU A C 1
ATOM 704 O O . LEU A 1 86 ? 4.356 2.064 -22.408 1.00 87.06 86 LEU A O 1
ATOM 708 N N . THR A 1 87 ? 4.222 3.871 -23.744 1.00 86.88 87 THR A N 1
ATOM 709 C CA . THR A 1 87 ? 3.919 4.867 -22.712 1.00 86.88 87 THR A CA 1
ATOM 710 C C . THR A 1 87 ? 2.829 5.806 -23.237 1.00 86.88 87 THR A C 1
ATOM 712 O O . THR A 1 87 ? 2.889 6.280 -24.375 1.00 86.88 87 THR A O 1
ATOM 715 N N . LEU A 1 88 ? 1.804 6.080 -22.424 1.00 86.44 88 LEU A N 1
ATOM 716 C CA . LEU A 1 88 ? 0.800 7.100 -22.743 1.00 86.44 88 LEU A CA 1
ATOM 717 C C . LEU A 1 88 ? 1.373 8.478 -22.402 1.00 86.44 88 LEU A C 1
ATOM 719 O O . LEU A 1 88 ? 1.226 8.933 -21.278 1.00 86.44 88 LEU A O 1
ATOM 723 N N . ALA A 1 89 ? 2.045 9.147 -23.337 1.00 88.62 89 ALA A N 1
ATOM 724 C CA . ALA A 1 89 ? 2.800 10.371 -23.036 1.00 88.62 89 ALA A CA 1
ATOM 725 C C . ALA A 1 89 ? 1.919 11.600 -22.722 1.00 88.62 89 ALA A C 1
ATOM 727 O O . ALA A 1 89 ? 2.368 12.535 -22.063 1.00 88.62 89 ALA A O 1
ATOM 728 N N . SER A 1 90 ? 0.665 11.635 -23.194 1.00 89.25 90 SER A N 1
ATOM 729 C CA . SER A 1 90 ? -0.260 12.752 -22.940 1.00 89.25 90 SER A CA 1
ATOM 730 C C . SER A 1 90 ? -1.733 12.356 -23.117 1.00 89.25 90 SER A C 1
ATOM 732 O O . SER A 1 90 ? -2.041 11.321 -23.715 1.00 89.25 90 SER A O 1
ATOM 734 N N . GLY A 1 91 ? -2.650 13.210 -22.645 1.00 85.31 91 GLY A N 1
ATOM 735 C CA . GLY A 1 91 ? -4.098 13.066 -22.867 1.00 85.31 91 GLY A CA 1
ATOM 736 C C . GLY A 1 91 ? -4.813 12.091 -21.926 1.00 85.31 91 GLY A C 1
ATOM 737 O O . GLY A 1 91 ? -5.975 11.759 -22.171 1.00 85.31 91 GLY A O 1
ATOM 738 N N . ASP A 1 92 ? -4.130 11.664 -20.862 1.00 83.25 92 ASP A N 1
ATOM 739 C CA . ASP A 1 92 ? -4.640 10.814 -19.785 1.00 83.25 92 ASP A CA 1
ATOM 740 C C . ASP A 1 92 ? -4.243 11.386 -18.407 1.00 83.25 92 ASP A C 1
ATOM 742 O O . ASP A 1 92 ? -3.261 12.123 -18.299 1.00 83.25 92 ASP A O 1
ATOM 746 N N . ALA A 1 93 ? -5.002 11.072 -17.353 1.00 80.62 93 ALA A N 1
ATOM 747 C CA . ALA A 1 93 ? -4.712 11.531 -15.992 1.00 80.62 93 ALA A CA 1
ATOM 748 C C . ALA A 1 93 ? -3.419 10.922 -15.423 1.00 80.62 93 ALA A C 1
ATOM 750 O O . ALA A 1 93 ? -2.786 11.542 -14.570 1.00 80.62 93 ALA A O 1
ATOM 751 N N . TYR A 1 94 ? -3.012 9.752 -15.917 1.00 78.00 94 TYR A N 1
ATOM 752 C CA . TYR A 1 94 ? -1.764 9.069 -15.568 1.00 78.00 94 TYR A CA 1
ATOM 753 C C . TYR A 1 94 ? -0.746 9.132 -16.713 1.00 78.00 94 TYR A C 1
ATOM 755 O O . TYR A 1 94 ? 0.094 8.244 -16.861 1.00 78.00 94 TYR A O 1
ATOM 763 N N . ALA A 1 95 ? -0.831 10.172 -17.551 1.00 84.25 95 ALA A N 1
ATOM 764 C CA . ALA A 1 95 ? 0.098 10.358 -18.653 1.00 84.25 95 ALA A CA 1
ATOM 765 C C . ALA A 1 95 ? 1.555 10.312 -18.165 1.00 84.25 95 ALA A C 1
ATOM 767 O O . ALA A 1 95 ? 1.929 10.968 -17.196 1.00 84.25 95 ALA A O 1
ATOM 768 N N . GLY A 1 96 ? 2.360 9.520 -18.859 1.00 81.31 96 GLY A N 1
ATOM 769 C CA . GLY A 1 96 ? 3.757 9.263 -18.568 1.00 81.31 96 GLY A CA 1
ATOM 770 C C . GLY A 1 96 ? 4.041 7.959 -17.831 1.00 81.31 96 GLY A C 1
ATOM 771 O O . GLY A 1 96 ? 5.195 7.541 -17.797 1.00 81.31 96 GLY A O 1
ATOM 772 N N . LEU A 1 97 ? 3.013 7.293 -17.298 1.00 78.56 97 LEU A N 1
ATOM 773 C CA . LEU A 1 97 ? 3.144 5.971 -16.693 1.00 78.56 97 LEU A CA 1
ATOM 774 C C . LEU A 1 97 ? 3.482 4.912 -17.754 1.00 78.56 97 LEU A C 1
ATOM 776 O O . LEU A 1 97 ? 2.852 4.850 -18.817 1.00 78.56 97 LEU A O 1
ATOM 780 N N . GLN A 1 98 ? 4.482 4.079 -17.454 1.00 79.38 98 GLN A N 1
ATOM 781 C CA . GLN A 1 98 ? 4.879 2.961 -18.308 1.00 79.38 98 GLN A CA 1
ATOM 782 C C . GLN A 1 98 ? 3.698 1.994 -18.484 1.00 79.38 98 GLN A C 1
ATOM 784 O O . GLN A 1 98 ? 3.129 1.524 -17.504 1.00 79.38 98 GLN A O 1
ATOM 789 N N . SER A 1 99 ? 3.332 1.706 -19.736 1.00 75.69 99 SER A N 1
ATOM 790 C CA . SER A 1 99 ? 2.293 0.732 -20.094 1.00 75.69 99 SER A CA 1
ATOM 791 C C . SER A 1 99 ? 2.931 -0.613 -20.455 1.00 75.69 99 SER A C 1
ATOM 793 O O . SER A 1 99 ? 4.041 -0.929 -20.027 1.00 75.69 99 SER A O 1
ATOM 795 N N . GLY A 1 100 ? 2.219 -1.443 -21.214 1.00 73.75 100 GLY A N 1
ATOM 796 C CA . GLY A 1 100 ? 2.683 -2.761 -21.605 1.00 73.75 100 GLY A CA 1
ATOM 797 C C . GLY A 1 100 ? 3.969 -2.735 -22.432 1.00 73.75 100 GLY A C 1
ATOM 798 O O . GLY A 1 100 ? 4.238 -1.834 -23.229 1.00 73.75 100 GLY A O 1
ATOM 799 N N . GLU A 1 101 ? 4.733 -3.805 -22.283 1.00 81.75 101 GLU A N 1
ATOM 800 C CA . GLU A 1 101 ? 5.935 -4.106 -23.037 1.00 81.75 101 GLU A CA 1
ATOM 801 C C . GLU A 1 101 ? 5.837 -5.479 -23.714 1.00 81.75 101 GLU A C 1
ATOM 803 O O . GLU A 1 101 ? 5.128 -6.376 -23.259 1.00 81.75 101 GLU A O 1
ATOM 808 N N . MET A 1 102 ? 6.562 -5.658 -24.818 1.00 84.19 102 MET A N 1
ATOM 809 C CA . MET A 1 102 ? 6.657 -6.944 -25.506 1.00 84.19 102 MET A CA 1
ATOM 810 C C . MET A 1 102 ? 8.088 -7.316 -25.843 1.00 84.19 102 MET A C 1
ATOM 812 O O . MET A 1 102 ? 8.812 -6.539 -26.466 1.00 84.19 102 MET A O 1
ATOM 816 N N . TYR A 1 103 ? 8.448 -8.557 -25.520 1.00 88.75 103 TYR A N 1
ATOM 817 C CA . TYR A 1 103 ? 9.677 -9.188 -25.976 1.00 88.75 103 TYR A CA 1
ATOM 818 C C . TYR A 1 103 ? 9.423 -9.920 -27.291 1.00 88.75 103 TYR A C 1
ATOM 820 O O . TYR A 1 103 ? 8.691 -10.905 -27.323 1.00 88.75 103 TYR A O 1
ATOM 828 N N . VAL A 1 104 ? 10.006 -9.450 -28.394 1.00 92.25 104 VAL A N 1
ATOM 829 C CA . VAL A 1 104 ? 9.645 -9.928 -29.739 1.00 92.25 104 VAL A CA 1
ATOM 830 C C . VAL A 1 104 ? 10.842 -10.098 -30.661 1.00 92.25 104 VAL A C 1
ATOM 832 O O . VAL A 1 104 ? 11.930 -9.577 -30.430 1.00 92.25 104 VAL A O 1
ATOM 835 N N . TYR A 1 105 ? 10.644 -10.828 -31.752 1.00 94.25 105 TYR A N 1
ATOM 836 C CA . TYR A 1 105 ? 11.571 -10.877 -32.873 1.00 94.25 105 TYR A CA 1
ATOM 837 C C . TYR A 1 105 ? 10.830 -10.944 -34.203 1.00 94.25 105 TYR A C 1
ATOM 839 O O . TYR A 1 105 ? 9.668 -11.342 -34.289 1.00 94.25 105 TYR A O 1
ATOM 847 N N . TRP A 1 106 ? 11.531 -10.564 -35.264 1.00 95.56 106 TRP A N 1
ATOM 848 C CA . TRP A 1 106 ? 10.986 -10.531 -36.612 1.00 95.56 106 TRP A CA 1
ATOM 849 C C . TRP A 1 106 ? 11.354 -11.794 -37.388 1.00 95.56 106 TRP A C 1
ATOM 851 O O . TRP A 1 106 ? 12.510 -12.221 -37.405 1.00 95.56 106 TRP A O 1
ATOM 861 N N . ARG A 1 107 ? 10.389 -12.362 -38.115 1.00 96.00 107 ARG A N 1
ATOM 862 C CA . ARG A 1 107 ? 10.624 -13.461 -39.059 1.00 96.00 107 ARG A CA 1
ATOM 863 C C . ARG A 1 107 ? 9.978 -13.156 -40.402 1.00 96.00 107 ARG A C 1
ATOM 865 O O . ARG A 1 107 ? 8.800 -12.822 -40.477 1.00 96.00 107 ARG A O 1
ATOM 872 N N . ARG A 1 108 ? 10.744 -13.311 -41.481 1.00 95.19 108 ARG A N 1
ATOM 873 C CA . ARG A 1 108 ? 10.252 -13.094 -42.844 1.00 95.19 108 ARG A CA 1
ATOM 874 C C . ARG A 1 108 ? 9.548 -14.330 -43.397 1.00 95.19 108 ARG A C 1
ATOM 876 O O . ARG A 1 108 ? 10.109 -15.422 -43.373 1.00 95.19 108 ARG A O 1
ATOM 883 N N . TYR A 1 109 ? 8.366 -14.116 -43.967 1.00 94.25 109 TYR A N 1
ATOM 884 C CA . TYR A 1 109 ? 7.608 -15.080 -44.759 1.00 94.25 109 TYR A CA 1
ATOM 885 C C . TYR A 1 109 ? 7.301 -14.452 -46.124 1.00 94.25 109 TYR A C 1
ATOM 887 O O . TYR A 1 109 ? 6.375 -13.653 -46.257 1.00 94.25 109 TYR A O 1
ATOM 895 N N . ASP A 1 110 ? 8.106 -14.785 -47.136 1.00 91.69 110 ASP A N 1
ATOM 896 C CA . ASP A 1 110 ? 8.011 -14.216 -48.491 1.00 91.69 110 ASP A CA 1
ATOM 897 C C . ASP A 1 110 ? 7.988 -12.669 -48.486 1.00 91.69 110 ASP A C 1
ATOM 899 O O . ASP A 1 110 ? 8.995 -12.047 -48.135 1.00 91.69 110 ASP A O 1
ATOM 903 N N . LYS A 1 111 ? 6.858 -12.033 -48.828 1.00 93.38 111 LYS A N 1
ATOM 904 C CA . LYS A 1 111 ? 6.695 -10.568 -48.878 1.00 93.38 111 LYS A CA 1
ATOM 905 C C . LYS A 1 111 ? 6.151 -9.954 -47.580 1.00 93.38 111 LYS A C 1
ATOM 907 O O . LYS A 1 111 ? 5.688 -8.815 -47.593 1.00 93.38 111 LYS A O 1
ATOM 912 N N . ARG A 1 112 ? 6.162 -10.692 -46.467 1.00 94.75 112 ARG A N 1
ATOM 913 C CA . ARG A 1 112 ? 5.629 -10.241 -45.171 1.00 94.75 112 ARG A CA 1
ATOM 914 C C . ARG A 1 112 ? 6.623 -10.490 -44.038 1.00 94.75 112 ARG A C 1
ATOM 916 O O . ARG A 1 112 ? 7.415 -11.433 -44.092 1.00 94.75 112 ARG A O 1
ATOM 923 N N . LEU A 1 113 ? 6.573 -9.651 -43.009 1.00 95.25 113 LEU A N 1
ATOM 924 C CA . LEU A 1 113 ? 7.278 -9.850 -41.746 1.00 95.25 113 LEU A CA 1
ATOM 925 C C . LEU A 1 113 ? 6.274 -10.174 -40.649 1.00 95.25 113 LEU A C 1
ATOM 927 O O . LEU A 1 113 ? 5.388 -9.374 -40.370 1.00 95.25 113 LEU A O 1
ATOM 931 N N . ALA A 1 114 ? 6.444 -11.327 -40.012 1.00 95.25 114 ALA A N 1
ATOM 932 C CA . ALA A 1 114 ? 5.734 -11.677 -38.794 1.00 95.25 114 ALA A CA 1
ATOM 933 C C . ALA A 1 114 ? 6.513 -11.175 -37.579 1.00 95.25 114 ALA A C 1
ATOM 935 O O . ALA A 1 114 ? 7.725 -11.401 -37.482 1.00 95.25 114 ALA A O 1
ATOM 936 N N . LEU A 1 115 ? 5.800 -10.544 -36.653 1.00 94.62 115 LEU A N 1
ATOM 937 C CA . LEU A 1 115 ? 6.288 -10.214 -35.326 1.00 94.62 115 LEU A CA 1
ATOM 938 C C . LEU A 1 115 ? 5.922 -11.349 -34.373 1.00 94.62 115 LEU A C 1
ATOM 940 O O . LEU A 1 115 ? 4.753 -11.729 -34.268 1.00 94.62 115 LEU A O 1
ATOM 944 N N . ILE A 1 116 ? 6.924 -11.920 -33.716 1.00 94.62 116 ILE A N 1
ATOM 945 C CA . ILE A 1 116 ? 6.785 -13.152 -32.945 1.00 94.62 116 ILE A CA 1
ATOM 946 C C . ILE A 1 116 ? 7.250 -12.917 -31.511 1.00 94.62 116 ILE A C 1
ATOM 948 O O . ILE A 1 116 ? 8.360 -12.441 -31.290 1.00 94.62 116 ILE A O 1
ATOM 952 N N . GLU A 1 117 ? 6.418 -13.298 -30.551 1.00 91.75 117 GLU A N 1
ATOM 953 C CA . GLU A 1 117 ? 6.733 -13.322 -29.125 1.00 91.75 117 GLU A CA 1
ATOM 954 C C . GLU A 1 117 ? 7.237 -14.723 -28.741 1.00 91.75 117 GLU A C 1
ATOM 956 O O . GLU A 1 117 ? 6.520 -15.711 -28.952 1.00 91.75 117 GLU A O 1
ATOM 961 N N . PRO A 1 118 ? 8.471 -14.858 -28.227 1.00 91.06 118 PRO A N 1
ATOM 962 C CA . PRO A 1 118 ? 9.024 -16.150 -27.866 1.00 91.06 118 PRO A CA 1
ATOM 963 C C . PRO A 1 118 ? 8.459 -16.657 -26.537 1.00 91.06 118 PRO A C 1
ATOM 965 O O . PRO A 1 118 ? 8.236 -15.885 -25.606 1.00 91.06 118 PRO A O 1
ATOM 968 N N . THR A 1 119 ? 8.313 -17.975 -26.405 1.00 90.00 119 THR A N 1
ATOM 969 C CA . THR A 1 119 ? 7.923 -18.576 -25.122 1.00 90.00 119 THR A CA 1
ATOM 970 C C . THR A 1 119 ? 9.097 -18.538 -24.142 1.00 90.00 119 THR A C 1
ATOM 972 O O . THR A 1 119 ? 10.072 -19.271 -24.297 1.00 90.00 119 THR A O 1
ATOM 975 N N . VAL A 1 120 ? 9.015 -17.678 -23.122 1.00 87.88 120 VAL A N 1
ATOM 976 C CA . VAL A 1 120 ? 10.072 -17.502 -22.102 1.00 87.88 120 VAL A CA 1
ATOM 977 C C . VAL A 1 120 ? 9.742 -18.118 -20.743 1.00 87.88 120 VAL A C 1
ATOM 979 O O . VAL A 1 120 ? 10.650 -18.305 -19.932 1.00 87.88 120 VAL A O 1
ATOM 982 N N . GLU A 1 121 ? 8.473 -18.449 -20.506 1.00 86.81 121 GLU A N 1
ATOM 983 C CA . GLU A 1 121 ? 7.963 -18.997 -19.241 1.00 86.81 121 GLU A CA 1
ATOM 984 C C . GLU A 1 121 ? 8.268 -20.485 -19.058 1.00 86.81 121 GLU A C 1
ATOM 986 O O . GLU A 1 121 ? 8.212 -20.991 -17.941 1.00 86.81 121 GLU A O 1
ATOM 991 N N . ILE A 1 122 ? 8.587 -21.196 -20.142 1.00 89.69 122 ILE A N 1
ATOM 992 C CA . ILE A 1 122 ? 8.886 -22.629 -20.134 1.00 89.69 122 ILE A CA 1
ATOM 993 C C . ILE A 1 122 ? 10.222 -22.845 -20.831 1.00 89.69 122 ILE A C 1
ATOM 995 O O . ILE A 1 122 ? 10.418 -22.420 -21.969 1.00 89.69 122 ILE A O 1
ATOM 999 N N . ARG A 1 123 ? 11.151 -23.497 -20.135 1.00 89.94 123 ARG A N 1
ATOM 1000 C CA . ARG A 1 123 ? 12.515 -23.766 -20.600 1.00 89.94 123 ARG A CA 1
ATOM 1001 C C . ARG A 1 123 ? 12.905 -25.197 -20.243 1.00 89.94 123 ARG A C 1
ATOM 1003 O O . ARG A 1 123 ? 12.187 -25.891 -19.530 1.00 89.94 123 ARG A O 1
ATOM 1010 N N . ALA A 1 124 ? 14.032 -25.632 -20.780 1.00 89.19 124 ALA A N 1
ATOM 1011 C CA . ALA A 1 124 ? 14.697 -26.861 -20.382 1.00 89.19 124 ALA A CA 1
ATOM 1012 C C . ALA A 1 124 ? 16.204 -26.621 -20.473 1.00 89.19 124 ALA A C 1
ATOM 1014 O O . ALA A 1 124 ? 16.729 -26.402 -21.569 1.00 89.19 124 ALA A O 1
ATOM 1015 N N . GLU A 1 125 ? 16.876 -26.599 -19.325 1.00 83.44 125 GLU A N 1
ATOM 1016 C CA . GLU A 1 125 ? 18.323 -26.397 -19.233 1.00 83.44 125 GLU A CA 1
ATOM 1017 C C . GLU A 1 125 ? 19.039 -27.713 -18.873 1.00 83.44 125 GLU A C 1
ATOM 1019 O O . GLU A 1 125 ? 18.543 -28.528 -18.102 1.00 83.44 125 GLU A O 1
ATOM 1024 N N . GLY A 1 126 ? 20.226 -27.948 -19.440 1.00 75.81 126 GLY A N 1
ATOM 1025 C CA . GLY A 1 126 ? 21.092 -29.085 -19.087 1.00 75.81 126 GLY A CA 1
ATOM 1026 C C . GLY A 1 126 ? 20.854 -30.398 -19.849 1.00 75.81 126 GLY A C 1
ATOM 1027 O O . GLY A 1 126 ? 21.837 -31.071 -20.153 1.00 75.81 126 GLY A O 1
ATOM 1028 N N . ASP A 1 127 ? 19.613 -30.734 -20.216 1.00 84.38 127 ASP A N 1
ATOM 1029 C CA . ASP A 1 127 ? 19.279 -31.925 -21.022 1.00 84.38 127 ASP A CA 1
ATOM 1030 C C . ASP A 1 127 ? 18.876 -31.551 -22.461 1.00 84.38 127 ASP A C 1
ATOM 1032 O O . ASP A 1 127 ? 17.938 -30.780 -22.686 1.00 84.38 127 ASP A O 1
ATOM 1036 N N . ALA A 1 128 ? 19.593 -32.080 -23.456 1.00 88.69 128 ALA A N 1
ATOM 1037 C CA . ALA A 1 128 ? 19.401 -31.700 -24.856 1.00 88.69 128 ALA A CA 1
ATOM 1038 C C . ALA A 1 128 ? 18.080 -32.247 -25.422 1.00 88.69 128 ALA A C 1
ATOM 1040 O O . ALA A 1 128 ? 17.414 -31.584 -26.226 1.00 88.69 128 ALA A O 1
ATOM 1041 N N . GLU A 1 129 ? 17.680 -33.435 -24.981 1.00 93.19 129 GLU A N 1
ATOM 1042 C CA . GLU A 1 129 ? 16.443 -34.108 -25.340 1.00 93.19 129 GLU A CA 1
ATOM 1043 C C . GLU A 1 129 ? 15.231 -33.356 -24.777 1.00 93.19 129 GLU A C 1
ATOM 1045 O O . GLU A 1 129 ? 14.306 -33.041 -25.537 1.00 93.19 129 GLU A O 1
ATOM 1050 N N . ALA A 1 130 ? 15.255 -32.986 -23.491 1.00 89.06 130 ALA A N 1
ATOM 1051 C CA . ALA A 1 130 ? 14.244 -32.120 -22.886 1.00 89.06 130 ALA A CA 1
ATOM 1052 C C . ALA A 1 130 ? 14.175 -30.760 -23.590 1.00 89.06 130 ALA A C 1
ATOM 1054 O O . ALA A 1 130 ? 13.082 -30.335 -23.968 1.00 89.06 130 ALA A O 1
ATOM 1055 N N . ALA A 1 131 ? 15.314 -30.112 -23.863 1.00 89.31 131 ALA A N 1
ATOM 1056 C CA . ALA A 1 131 ? 15.355 -28.845 -24.597 1.00 89.31 131 ALA A CA 1
ATOM 1057 C C . ALA A 1 131 ? 14.726 -28.964 -25.993 1.00 89.31 131 ALA A C 1
ATOM 1059 O O . ALA A 1 131 ? 13.917 -28.122 -26.398 1.00 89.31 131 ALA A O 1
ATOM 1060 N N . SER A 1 132 ? 15.033 -30.040 -26.724 1.00 90.81 132 SER A N 1
ATOM 1061 C CA . SER A 1 132 ? 14.418 -30.315 -28.024 1.00 90.81 132 SER A CA 1
ATOM 1062 C C . SER A 1 132 ? 12.917 -30.598 -27.912 1.00 90.81 132 SER A C 1
ATOM 1064 O O . SER A 1 132 ? 12.160 -30.217 -28.808 1.00 90.81 132 SER A O 1
ATOM 1066 N N . SER A 1 133 ? 12.473 -31.276 -26.850 1.00 93.12 133 SER A N 1
ATOM 1067 C CA . SER A 1 133 ? 11.060 -31.575 -26.609 1.00 93.12 133 SER A CA 1
ATOM 1068 C C . SER A 1 133 ? 10.274 -30.313 -26.255 1.00 93.12 133 SER A C 1
ATOM 1070 O O . SER A 1 133 ? 9.268 -30.031 -26.902 1.00 93.12 133 SER A O 1
ATOM 1072 N N . VAL A 1 134 ? 10.770 -29.504 -25.311 1.00 91.38 134 VAL A N 1
ATOM 1073 C CA . VAL A 1 134 ? 10.182 -28.214 -24.921 1.00 91.38 134 VAL A CA 1
ATOM 1074 C C . VAL A 1 134 ? 10.047 -27.305 -26.136 1.00 91.38 134 VAL A C 1
ATOM 1076 O O . VAL A 1 134 ? 8.953 -26.825 -26.406 1.00 91.38 134 VAL A O 1
ATOM 1079 N N . LYS A 1 135 ? 11.102 -27.167 -26.949 1.00 89.56 135 LYS A N 1
ATOM 1080 C CA . LYS A 1 135 ? 11.064 -26.372 -28.187 1.00 89.56 135 LYS A CA 1
ATOM 1081 C C . LYS A 1 135 ? 10.017 -26.858 -29.199 1.00 89.56 135 LYS A C 1
ATOM 1083 O O . LYS A 1 135 ? 9.517 -26.068 -29.996 1.00 89.56 135 LYS A O 1
ATOM 1088 N N . ARG A 1 136 ? 9.710 -28.160 -29.216 1.00 92.19 136 ARG A N 1
ATOM 1089 C CA . ARG A 1 136 ? 8.679 -28.745 -30.088 1.00 92.19 136 ARG A CA 1
ATOM 1090 C C . ARG A 1 136 ? 7.267 -28.542 -29.534 1.00 92.19 136 ARG A C 1
ATOM 1092 O O . ARG A 1 136 ? 6.343 -28.388 -30.324 1.00 92.19 136 ARG A O 1
ATOM 1099 N N . LEU A 1 137 ? 7.099 -28.615 -28.214 1.00 93.38 137 LEU A N 1
ATOM 1100 C CA . LEU A 1 137 ? 5.798 -28.562 -27.542 1.00 93.38 137 LEU A CA 1
ATOM 1101 C C . LEU A 1 137 ? 5.313 -27.129 -27.310 1.00 93.38 137 LEU A C 1
ATOM 1103 O O . LEU A 1 137 ? 4.133 -26.847 -27.498 1.00 93.38 137 LEU A O 1
ATOM 1107 N N . PHE A 1 138 ? 6.218 -26.235 -26.920 1.00 91.69 138 PHE A N 1
ATOM 1108 C CA . PHE A 1 138 ? 5.920 -24.857 -26.549 1.00 91.69 138 PHE A CA 1
ATOM 1109 C C . PHE A 1 138 ? 6.501 -23.924 -27.607 1.00 91.69 138 PHE A C 1
ATOM 1111 O O . PHE A 1 138 ? 7.674 -23.557 -27.575 1.00 91.69 138 PHE A O 1
ATOM 1118 N N . THR A 1 139 ? 5.682 -23.625 -28.611 1.00 92.31 139 THR A N 1
ATOM 1119 C CA . THR A 1 139 ? 6.078 -22.802 -29.753 1.00 92.31 139 THR A CA 1
ATOM 1120 C C . THR A 1 139 ? 5.792 -21.3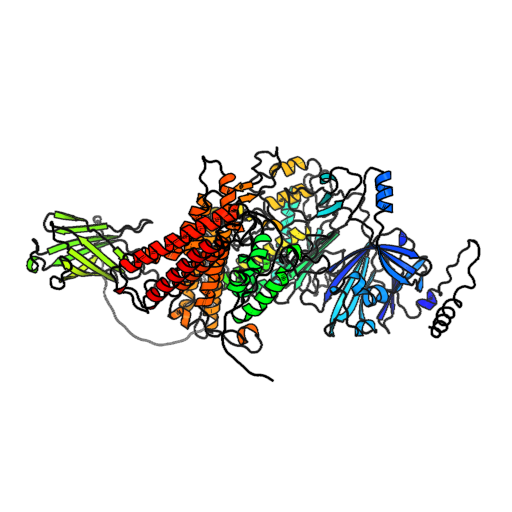29 -29.509 1.00 92.31 139 THR A C 1
ATOM 1122 O O . THR A 1 139 ? 4.752 -20.983 -28.953 1.00 92.31 139 THR A O 1
ATOM 1125 N N . ASP A 1 140 ? 6.655 -20.476 -30.054 1.00 93.81 140 ASP A N 1
ATOM 1126 C CA . ASP A 1 140 ? 6.471 -19.027 -30.067 1.00 93.81 140 ASP A CA 1
ATOM 1127 C C . ASP A 1 140 ? 5.135 -18.592 -30.706 1.00 93.81 140 ASP A C 1
ATOM 1129 O O . ASP A 1 140 ? 4.594 -19.259 -31.597 1.00 93.81 140 ASP A O 1
ATOM 1133 N N . ARG A 1 141 ? 4.632 -17.423 -30.300 1.00 92.12 141 ARG A N 1
ATOM 1134 C CA . ARG A 1 141 ? 3.339 -16.874 -30.724 1.00 92.12 141 ARG A CA 1
ATOM 1135 C C . ARG A 1 141 ? 3.523 -15.797 -31.790 1.00 92.12 141 ARG A C 1
ATOM 1137 O O . ARG A 1 141 ? 4.233 -14.821 -31.572 1.00 92.12 141 ARG A O 1
ATOM 1144 N N . ILE A 1 142 ? 2.841 -15.923 -32.931 1.00 93.12 142 ILE A N 1
ATOM 1145 C CA . ILE A 1 142 ? 2.722 -14.806 -33.882 1.00 93.12 142 ILE A CA 1
ATOM 1146 C C . ILE A 1 142 ? 1.790 -13.767 -33.256 1.00 93.12 142 ILE A C 1
ATOM 1148 O O . ILE A 1 142 ? 0.625 -14.062 -32.996 1.00 93.12 142 ILE A O 1
ATOM 1152 N N . VAL A 1 143 ? 2.311 -12.567 -33.006 1.00 90.31 143 VAL A N 1
ATOM 1153 C CA . VAL A 1 143 ? 1.527 -11.440 -32.486 1.00 90.31 143 VAL A CA 1
ATOM 1154 C C . VAL A 1 143 ? 0.697 -10.849 -33.617 1.00 90.31 143 VAL A C 1
ATOM 1156 O O . VAL A 1 143 ? -0.519 -10.722 -33.506 1.00 90.31 143 VAL A O 1
ATOM 1159 N N . MET A 1 144 ? 1.370 -10.530 -34.722 1.00 91.31 144 MET A N 1
ATOM 1160 C CA . MET A 1 144 ? 0.783 -10.042 -35.964 1.00 91.31 144 MET A CA 1
ATOM 1161 C C . MET A 1 144 ? 1.823 -10.080 -37.091 1.00 91.31 144 MET A C 1
ATOM 1163 O O . MET A 1 144 ? 2.964 -10.502 -36.888 1.00 91.31 144 MET A O 1
ATOM 1167 N N . ASP A 1 145 ? 1.462 -9.590 -38.273 1.00 92.75 145 ASP A N 1
ATOM 1168 C CA . ASP A 1 145 ? 2.377 -9.457 -39.396 1.00 92.75 145 ASP A CA 1
ATOM 1169 C C . ASP A 1 145 ? 2.097 -8.202 -40.241 1.00 92.75 145 ASP A C 1
ATOM 1171 O O . ASP A 1 145 ? 0.969 -7.715 -40.320 1.00 92.75 145 ASP A O 1
ATOM 1175 N N . VAL A 1 146 ? 3.141 -7.685 -40.890 1.00 93.88 146 VAL A N 1
ATOM 1176 C CA . VAL A 1 146 ? 3.104 -6.487 -41.743 1.00 93.88 146 VAL A CA 1
ATOM 1177 C C . VAL A 1 146 ? 3.696 -6.778 -43.130 1.00 93.88 146 VAL A C 1
ATOM 1179 O O . VAL A 1 146 ? 4.601 -7.611 -43.259 1.00 93.88 146 VAL A O 1
ATOM 1182 N N . PRO A 1 147 ? 3.197 -6.140 -44.208 1.00 94.62 147 PRO A N 1
ATOM 1183 C CA . PRO A 1 147 ? 3.787 -6.282 -45.537 1.00 94.62 147 PRO A CA 1
ATOM 1184 C C . PRO A 1 147 ? 5.169 -5.618 -45.617 1.00 94.62 147 PRO A C 1
ATOM 1186 O O . PRO A 1 147 ? 5.401 -4.567 -45.026 1.00 94.62 147 PRO A O 1
ATOM 1189 N N . ILE A 1 148 ? 6.069 -6.206 -46.409 1.00 96.00 148 ILE A N 1
ATOM 1190 C CA . ILE A 1 148 ? 7.323 -5.562 -46.815 1.00 96.00 148 ILE A CA 1
ATOM 1191 C C . ILE A 1 148 ? 7.011 -4.669 -48.016 1.00 96.00 148 ILE A C 1
ATOM 1193 O O . ILE A 1 148 ? 6.636 -5.175 -49.077 1.00 96.00 148 ILE A O 1
ATOM 1197 N N . VAL A 1 149 ? 7.160 -3.352 -47.861 1.00 95.56 149 VAL A N 1
ATOM 1198 C CA . VAL A 1 149 ? 6.818 -2.390 -48.925 1.00 95.56 149 VAL A CA 1
ATOM 1199 C C . VAL A 1 149 ? 7.926 -2.266 -49.977 1.00 95.56 149 VAL A C 1
ATOM 1201 O O . VAL A 1 149 ? 7.644 -2.080 -51.158 1.00 95.56 149 VAL A O 1
ATOM 1204 N N . THR A 1 150 ? 9.186 -2.419 -49.566 1.00 96.38 150 THR A N 1
ATOM 1205 C CA . THR A 1 150 ? 10.377 -2.502 -50.427 1.00 96.38 150 THR A CA 1
ATOM 1206 C C . THR A 1 150 ? 11.547 -3.100 -49.637 1.00 96.38 150 THR A C 1
ATOM 1208 O O . THR A 1 150 ? 11.468 -3.254 -48.419 1.00 96.38 150 THR A O 1
ATOM 1211 N N . ILE A 1 151 ? 12.652 -3.408 -50.315 1.00 94.38 151 ILE A N 1
ATOM 1212 C CA . ILE A 1 151 ? 13.959 -3.628 -49.684 1.00 94.38 151 ILE A CA 1
ATOM 1213 C C . ILE A 1 151 ? 14.763 -2.333 -49.763 1.00 94.38 151 ILE A C 1
ATOM 1215 O O . ILE A 1 151 ? 14.805 -1.696 -50.817 1.00 94.38 151 ILE A O 1
ATOM 1219 N N . GLY A 1 152 ? 15.354 -1.929 -48.645 1.00 89.81 152 GLY A N 1
ATOM 1220 C CA . GLY A 1 152 ? 16.177 -0.732 -48.550 1.00 89.81 152 GLY A CA 1
ATOM 1221 C C . GLY A 1 152 ? 17.605 -0.926 -49.064 1.00 89.81 152 GLY A C 1
ATOM 1222 O O . GLY A 1 152 ? 18.047 -2.057 -49.299 1.00 89.81 152 GLY A O 1
ATOM 1223 N N . PRO A 1 153 ? 18.358 0.169 -49.260 1.00 84.44 153 PRO A N 1
ATOM 1224 C CA . PRO A 1 153 ? 19.743 0.123 -49.725 1.00 84.44 153 PRO A CA 1
ATOM 1225 C C . PRO A 1 153 ? 20.674 -0.618 -48.753 1.00 84.44 153 PRO A C 1
ATOM 1227 O O . PRO A 1 153 ? 21.700 -1.142 -49.185 1.00 84.44 153 PRO A O 1
ATOM 1230 N N . GLY A 1 154 ? 20.317 -0.717 -47.465 1.00 79.62 154 GLY A N 1
ATOM 1231 C CA . GLY A 1 154 ? 21.025 -1.538 -46.481 1.00 79.62 154 GLY A CA 1
ATOM 1232 C C . GLY A 1 154 ? 20.766 -3.044 -46.625 1.00 79.62 154 GLY A C 1
ATOM 1233 O O . GLY A 1 154 ? 21.389 -3.849 -45.929 1.00 79.62 154 GLY A O 1
ATOM 1234 N N . GLY A 1 155 ? 19.867 -3.449 -47.530 1.00 87.69 155 GLY A N 1
ATOM 1235 C CA . GLY A 1 155 ? 19.459 -4.837 -47.751 1.00 87.69 155 GLY A CA 1
ATOM 1236 C C . GLY A 1 155 ? 18.434 -5.351 -46.737 1.00 87.69 155 GLY A C 1
ATOM 1237 O O . GLY A 1 155 ? 18.208 -6.560 -46.665 1.00 87.69 155 GLY A O 1
ATOM 1238 N N . GLY A 1 156 ? 17.848 -4.459 -45.938 1.00 93.50 156 GLY A N 1
ATOM 1239 C CA . GLY A 1 156 ? 16.803 -4.779 -44.977 1.00 93.50 156 GLY A CA 1
ATOM 1240 C C . GLY A 1 156 ? 15.391 -4.487 -45.499 1.00 93.50 156 GLY A C 1
ATOM 1241 O O . GLY A 1 156 ? 15.226 -3.739 -46.464 1.00 93.50 156 GLY A O 1
ATOM 1242 N N . PRO A 1 157 ? 14.356 -5.103 -44.911 1.00 96.38 157 PRO A N 1
ATOM 1243 C CA . PRO A 1 157 ? 12.971 -4.848 -45.284 1.00 96.38 157 PRO A CA 1
ATOM 1244 C C . PRO A 1 157 ? 12.493 -3.489 -44.762 1.00 96.38 157 PRO A C 1
ATOM 1246 O O . PRO A 1 157 ? 12.794 -3.114 -43.628 1.00 96.38 157 PRO A O 1
ATOM 1249 N N . VAL A 1 158 ? 11.706 -2.788 -45.577 1.00 97.00 158 VAL A N 1
ATOM 1250 C CA . VAL A 1 158 ? 10.986 -1.573 -45.179 1.00 97.00 158 VAL A CA 1
ATOM 1251 C C . VAL A 1 158 ? 9.551 -1.940 -44.810 1.00 97.00 158 VAL A C 1
ATOM 1253 O O . VAL A 1 158 ? 8.887 -2.651 -45.573 1.00 97.00 158 VAL A O 1
ATOM 1256 N N . ILE A 1 159 ? 9.085 -1.467 -43.654 1.00 96.06 159 ILE A N 1
ATOM 1257 C CA . ILE A 1 159 ? 7.732 -1.694 -43.128 1.00 96.06 159 ILE A CA 1
ATOM 1258 C C . ILE A 1 159 ? 7.010 -0.382 -42.814 1.00 96.06 159 ILE A C 1
ATOM 1260 O O . ILE A 1 159 ? 7.644 0.649 -42.593 1.00 96.06 159 ILE A O 1
ATOM 1264 N N . ASP A 1 160 ? 5.682 -0.465 -42.769 1.00 94.00 160 ASP A N 1
ATOM 1265 C CA . ASP A 1 160 ? 4.779 0.618 -42.376 1.00 94.00 160 ASP A CA 1
ATOM 1266 C C . ASP A 1 160 ? 4.580 0.626 -40.850 1.00 94.00 160 ASP A C 1
ATOM 1268 O O . ASP A 1 160 ? 4.048 -0.341 -40.291 1.00 94.00 160 ASP A O 1
ATOM 1272 N N . LEU A 1 161 ? 5.043 1.686 -40.175 1.00 93.81 161 LEU A N 1
ATOM 1273 C CA . LEU A 1 161 ? 4.905 1.819 -38.724 1.00 93.81 161 LEU A CA 1
ATOM 1274 C C . LEU A 1 161 ? 3.510 2.277 -38.306 1.00 93.81 161 LEU A C 1
ATOM 1276 O O . LEU A 1 161 ? 3.085 1.951 -37.205 1.00 93.81 161 LEU A O 1
ATOM 1280 N N . ASP A 1 162 ? 2.760 2.948 -39.168 1.00 89.31 162 ASP A N 1
ATOM 1281 C CA . ASP A 1 162 ? 1.393 3.380 -38.889 1.00 89.31 162 ASP A CA 1
ATOM 1282 C C . ASP A 1 162 ? 0.468 2.157 -38.836 1.00 89.31 162 ASP A C 1
ATOM 1284 O O . ASP A 1 162 ? -0.383 2.009 -37.951 1.00 89.31 162 ASP A O 1
ATOM 1288 N N . ALA A 1 163 ? 0.677 1.220 -39.765 1.00 87.69 163 ALA A N 1
ATOM 1289 C CA . ALA A 1 163 ? 0.005 -0.072 -39.752 1.00 87.69 163 ALA A CA 1
ATOM 1290 C C . ALA A 1 163 ? 0.311 -0.850 -38.461 1.00 87.69 163 ALA A C 1
ATOM 1292 O O . ALA A 1 163 ? -0.568 -1.536 -37.937 1.00 87.69 163 ALA A O 1
ATOM 1293 N N . LEU A 1 164 ? 1.535 -0.735 -37.941 1.00 88.19 164 LEU A N 1
ATOM 1294 C CA . LEU A 1 164 ? 1.986 -1.422 -36.733 1.00 88.19 164 LEU A CA 1
ATOM 1295 C C . LEU A 1 164 ? 1.439 -0.762 -35.454 1.00 88.19 164 LEU A C 1
ATOM 1297 O O . LEU A 1 164 ? 0.750 -1.412 -34.671 1.00 88.19 164 LEU A O 1
ATOM 1301 N N . PHE A 1 165 ? 1.712 0.528 -35.269 1.00 89.12 165 PHE A N 1
ATOM 1302 C CA . PHE A 1 165 ? 1.558 1.254 -34.009 1.00 89.12 165 PHE A CA 1
ATOM 1303 C C . PHE A 1 165 ? 0.298 2.110 -33.909 1.00 89.12 165 PHE A C 1
ATOM 1305 O O . PHE A 1 165 ? -0.061 2.510 -32.811 1.00 89.12 165 PHE A O 1
ATOM 1312 N N . VAL A 1 166 ? -0.418 2.357 -35.007 1.00 86.44 166 VAL A N 1
ATOM 1313 C CA . VAL A 1 166 ? -1.706 3.071 -34.966 1.00 86.44 166 VAL A CA 1
ATOM 1314 C C . VAL A 1 166 ? -2.840 2.101 -35.270 1.00 86.44 166 VAL A C 1
ATOM 1316 O O . VAL A 1 166 ? -3.698 1.839 -34.428 1.00 86.44 166 VAL A O 1
ATOM 1319 N N . SER A 1 167 ? -2.818 1.486 -36.454 1.00 83.75 167 SER A N 1
ATOM 1320 C CA . SER A 1 167 ? -3.910 0.617 -36.918 1.00 83.75 167 SER A CA 1
ATOM 1321 C C . SER A 1 167 ? -4.075 -0.644 -36.066 1.00 83.75 167 SER A C 1
ATOM 1323 O O . SER A 1 167 ? -5.196 -1.118 -35.878 1.00 83.75 167 SER A O 1
ATOM 1325 N N . ASN A 1 168 ? -2.966 -1.174 -35.541 1.00 82.06 168 ASN A N 1
ATOM 1326 C CA . ASN A 1 168 ? -2.929 -2.396 -34.741 1.00 82.06 168 ASN A CA 1
ATOM 1327 C C . ASN A 1 168 ? -2.532 -2.161 -33.276 1.00 82.06 168 ASN A C 1
ATOM 1329 O O . ASN A 1 168 ? -2.278 -3.132 -32.569 1.00 82.06 168 ASN A O 1
ATOM 1333 N N . ALA A 1 169 ? -2.556 -0.919 -32.780 1.00 81.19 169 ALA A N 1
ATOM 1334 C CA . ALA A 1 169 ? -2.219 -0.590 -31.388 1.00 81.19 169 ALA A CA 1
ATOM 1335 C C . ALA A 1 169 ? -2.959 -1.474 -30.358 1.00 81.19 169 ALA A C 1
ATOM 1337 O O . ALA A 1 169 ? -2.358 -1.977 -29.409 1.00 81.19 169 ALA A O 1
ATOM 1338 N N . THR A 1 170 ? -4.251 -1.743 -30.590 1.00 78.62 170 THR A N 1
ATOM 1339 C CA . THR A 1 170 ? -5.079 -2.624 -29.744 1.00 78.62 170 THR A CA 1
ATOM 1340 C C . THR A 1 170 ? -4.641 -4.087 -29.749 1.00 78.62 170 THR A C 1
ATOM 1342 O O . THR A 1 170 ? -4.892 -4.801 -28.783 1.00 78.62 170 THR A O 1
ATOM 1345 N N . THR A 1 171 ? -4.019 -4.558 -30.834 1.00 76.00 171 THR A N 1
ATOM 1346 C CA . THR A 1 171 ? -3.511 -5.936 -30.943 1.00 76.00 171 THR A CA 1
ATOM 1347 C C . THR A 1 171 ? -2.340 -6.157 -29.991 1.00 76.00 171 THR A C 1
ATOM 1349 O O . THR A 1 171 ? -2.182 -7.253 -29.455 1.00 76.00 171 THR A O 1
ATOM 1352 N N . PHE A 1 172 ? -1.551 -5.106 -29.758 1.00 67.38 172 PHE A N 1
ATOM 1353 C CA . PHE A 1 172 ? -0.438 -5.124 -28.822 1.00 67.38 172 PHE A CA 1
ATOM 1354 C C . PHE A 1 172 ? -0.907 -4.944 -27.378 1.00 67.38 172 PHE A C 1
ATOM 1356 O O . PHE A 1 172 ? -0.697 -5.813 -26.538 1.00 67.38 172 PHE A O 1
ATOM 1363 N N . PHE A 1 173 ? -1.573 -3.825 -27.101 1.00 71.38 173 PHE A N 1
ATOM 1364 C CA . PHE A 1 173 ? -1.723 -3.317 -25.735 1.00 71.38 173 PHE A CA 1
ATOM 1365 C C . PHE A 1 173 ? -3.187 -3.216 -25.283 1.00 71.38 173 PHE A C 1
ATOM 1367 O O . PHE A 1 173 ? -3.510 -2.488 -24.354 1.00 71.38 173 PHE A O 1
ATOM 1374 N N . GLY A 1 174 ? -4.105 -3.932 -25.945 1.00 75.06 174 GLY A N 1
ATOM 1375 C CA . GLY A 1 174 ? -5.502 -4.015 -25.518 1.00 75.06 174 GLY A CA 1
ATOM 1376 C C . GLY A 1 174 ? -6.204 -2.653 -25.479 1.00 75.06 174 GLY A C 1
ATOM 1377 O O . GLY A 1 174 ? -6.237 -1.941 -26.486 1.00 75.06 174 GLY A O 1
ATOM 1378 N N . PHE A 1 175 ? -6.804 -2.320 -24.331 1.00 65.88 175 PHE A N 1
ATOM 1379 C CA . PHE A 1 175 ? -7.565 -1.082 -24.132 1.00 65.88 175 PHE A CA 1
ATOM 1380 C C . PHE A 1 175 ? -6.685 0.179 -24.193 1.00 65.88 175 PHE A C 1
ATOM 1382 O O . PHE A 1 175 ? -7.116 1.192 -24.743 1.00 65.88 175 PHE A O 1
ATOM 1389 N N . ASP A 1 176 ? -5.430 0.117 -23.746 1.00 65.12 176 ASP A N 1
ATOM 1390 C CA . ASP A 1 176 ? -4.524 1.277 -23.741 1.00 65.12 176 ASP A CA 1
ATOM 1391 C C . ASP A 1 176 ? -4.176 1.737 -25.161 1.00 65.12 176 ASP A C 1
ATOM 1393 O O . ASP A 1 176 ? -4.152 2.933 -25.476 1.00 65.12 176 ASP A O 1
ATOM 1397 N N . GLY A 1 177 ? -4.029 0.767 -26.066 1.00 62.38 177 GLY A N 1
ATOM 1398 C CA . GLY A 1 177 ? -3.892 0.987 -27.504 1.00 62.38 177 GLY A CA 1
ATOM 1399 C C . GLY A 1 177 ? -5.206 1.339 -28.212 1.00 62.38 177 GLY A C 1
ATOM 1400 O O . GLY A 1 177 ? -5.213 1.509 -29.431 1.00 62.38 177 GLY A O 1
ATOM 1401 N N . GLN A 1 178 ? -6.342 1.434 -27.507 1.00 70.31 178 GLN A N 1
ATOM 1402 C CA . GLN A 1 178 ? -7.628 1.722 -28.137 1.00 70.31 178 GLN A CA 1
ATOM 1403 C C . GLN A 1 178 ? -7.695 3.174 -28.611 1.00 70.31 178 GLN A C 1
ATOM 1405 O O . GLN A 1 178 ? -7.619 4.127 -27.830 1.00 70.31 178 GLN A O 1
ATOM 1410 N N . ILE A 1 179 ? -7.881 3.324 -29.917 1.00 70.31 179 ILE A N 1
ATOM 1411 C CA . ILE A 1 179 ? -8.122 4.593 -30.602 1.00 70.31 179 ILE A CA 1
ATOM 1412 C C . ILE A 1 179 ? -9.561 4.635 -31.118 1.00 70.31 179 ILE A C 1
ATOM 1414 O O . ILE A 1 179 ? -10.181 3.589 -31.348 1.00 70.31 179 ILE A O 1
ATOM 1418 N N . SER A 1 180 ? -10.105 5.839 -31.306 1.00 65.50 180 SER A N 1
ATOM 1419 C CA . SER A 1 180 ? -11.408 6.018 -31.950 1.00 65.50 180 SER A CA 1
ATOM 1420 C C . SER A 1 180 ? -11.434 5.331 -33.317 1.00 65.50 180 SER A C 1
ATOM 1422 O O . SER A 1 180 ? -10.430 5.275 -34.033 1.00 65.50 180 SER A O 1
ATOM 1424 N N . SER A 1 181 ? -12.619 4.877 -33.729 1.00 60.12 181 SER A N 1
ATOM 1425 C CA . SER A 1 181 ? -12.851 4.420 -35.101 1.00 60.12 181 SER A CA 1
ATOM 1426 C C . SER A 1 181 ? -12.409 5.456 -36.144 1.00 60.12 181 SER A C 1
ATOM 1428 O O . SER A 1 181 ? -11.910 5.059 -37.187 1.00 60.12 181 SER A O 1
ATOM 1430 N N . SER A 1 182 ? -12.481 6.759 -35.844 1.00 53.25 182 SER A N 1
ATOM 1431 C CA . SER A 1 182 ? -11.969 7.840 -36.701 1.00 53.25 182 SER A CA 1
ATOM 1432 C C . SER A 1 182 ? -10.435 7.900 -36.792 1.00 53.25 182 SER A C 1
ATOM 1434 O O . SER A 1 182 ? -9.909 8.241 -37.848 1.00 53.25 182 SER A O 1
ATOM 1436 N N . GLY A 1 183 ? -9.710 7.499 -35.740 1.00 54.53 183 GLY A N 1
ATOM 1437 C CA . GLY A 1 183 ? -8.248 7.350 -35.761 1.00 54.53 183 GLY A CA 1
ATOM 1438 C C . GLY A 1 183 ? -7.786 6.215 -36.683 1.00 54.53 183 GLY A C 1
ATOM 1439 O O . GLY A 1 183 ? -6.724 6.304 -37.288 1.00 54.53 183 GLY A O 1
ATOM 1440 N N . ARG A 1 184 ? -8.638 5.199 -36.902 1.00 55.84 184 ARG A N 1
ATOM 1441 C CA . ARG A 1 184 ? -8.411 4.137 -37.904 1.00 55.84 184 ARG A CA 1
ATOM 1442 C C . ARG A 1 184 ? -8.574 4.616 -39.359 1.00 55.84 184 ARG A C 1
ATOM 1444 O O . ARG A 1 184 ? -8.251 3.859 -40.268 1.00 55.84 184 ARG A O 1
ATOM 1451 N N . TYR A 1 185 ? -9.061 5.843 -39.585 1.00 57.50 185 TYR A N 1
ATOM 1452 C CA . TYR A 1 185 ? -9.313 6.432 -40.912 1.00 57.50 185 TYR A CA 1
ATOM 1453 C C . TYR A 1 185 ? -8.463 7.688 -41.206 1.00 57.50 185 TYR A C 1
ATOM 1455 O O . TYR A 1 185 ? -8.871 8.522 -42.013 1.00 57.50 185 TYR A O 1
ATOM 1463 N N . GLY A 1 186 ? -7.283 7.827 -40.584 1.00 69.94 186 GLY A N 1
ATOM 1464 C CA . GLY A 1 186 ? -6.295 8.857 -40.953 1.00 69.94 186 GLY A CA 1
ATOM 1465 C C . GLY A 1 186 ? -6.368 10.172 -40.171 1.00 69.94 186 GLY A C 1
ATOM 1466 O O . GLY A 1 186 ? -5.862 11.185 -40.642 1.00 69.94 186 GLY A O 1
ATOM 1467 N N . ILE A 1 187 ? -6.995 10.180 -38.989 1.00 80.88 187 ILE A N 1
ATOM 1468 C CA . ILE A 1 187 ? -6.944 11.323 -38.062 1.00 80.88 187 ILE A CA 1
ATOM 1469 C C . ILE A 1 187 ? -5.907 11.025 -36.975 1.00 80.88 187 ILE A C 1
ATOM 1471 O O . ILE A 1 187 ? -6.261 10.565 -35.891 1.00 80.88 187 ILE A O 1
ATOM 1475 N N . TYR A 1 188 ? -4.633 11.239 -37.293 1.00 87.69 188 TYR A N 1
ATOM 1476 C CA . TYR A 1 188 ? -3.514 11.215 -36.349 1.00 87.69 188 TYR A CA 1
ATOM 1477 C C . TYR A 1 188 ? -2.363 12.074 -36.880 1.00 87.69 188 TYR A C 1
ATOM 1479 O O . TYR A 1 188 ? -2.336 12.418 -38.063 1.00 87.69 188 TYR A O 1
ATOM 1487 N N . SER A 1 189 ? -1.415 12.419 -36.013 1.00 90.75 189 SER A N 1
ATOM 1488 C CA . SER A 1 189 ? -0.171 13.089 -36.401 1.00 90.75 189 SER A CA 1
ATOM 1489 C C . SER A 1 189 ? 1.034 12.422 -35.738 1.00 90.75 189 SER A C 1
ATOM 1491 O O . SER A 1 189 ? 0.907 11.826 -34.668 1.00 90.75 189 SER A O 1
ATOM 1493 N N . ILE A 1 190 ? 2.201 12.494 -36.382 1.00 93.06 190 ILE A N 1
ATOM 1494 C CA . ILE A 1 190 ? 3.465 12.029 -35.796 1.00 93.06 190 ILE A CA 1
ATOM 1495 C C . ILE A 1 190 ? 4.018 13.158 -34.924 1.00 93.06 190 ILE A C 1
ATOM 1497 O O . ILE A 1 190 ? 4.398 14.206 -35.445 1.00 93.06 190 ILE A O 1
ATOM 1501 N N . THR A 1 191 ? 4.093 12.945 -33.611 1.00 93.12 191 THR A N 1
ATOM 1502 C CA . THR A 1 191 ? 4.655 13.922 -32.661 1.00 93.12 191 THR A CA 1
ATOM 1503 C C . THR A 1 191 ? 6.130 13.675 -32.379 1.00 93.12 191 THR A C 1
ATOM 1505 O O . THR A 1 191 ? 6.858 14.590 -31.998 1.00 93.12 191 THR A O 1
ATOM 1508 N N . THR A 1 192 ? 6.603 12.441 -32.554 1.00 93.94 192 THR A N 1
ATOM 1509 C CA . THR A 1 192 ? 8.011 12.085 -32.357 1.00 93.94 192 THR A CA 1
ATOM 1510 C C . THR A 1 192 ? 8.421 11.023 -33.361 1.00 93.94 192 THR A C 1
ATOM 1512 O O . THR A 1 192 ? 7.715 10.041 -33.566 1.00 93.94 192 THR A O 1
ATOM 1515 N N . ALA A 1 193 ? 9.576 11.231 -33.985 1.00 94.81 193 ALA A N 1
ATOM 1516 C CA . ALA A 1 193 ? 10.280 10.228 -34.764 1.00 94.81 193 ALA A CA 1
ATOM 1517 C C . ALA A 1 193 ? 11.778 10.436 -34.532 1.00 94.81 193 ALA A C 1
ATOM 1519 O O . ALA A 1 193 ? 12.383 11.367 -35.069 1.00 94.81 193 ALA A O 1
ATOM 1520 N N . LYS A 1 194 ? 12.378 9.596 -33.690 1.00 94.44 194 LYS A N 1
ATOM 1521 C CA . LYS A 1 194 ? 13.813 9.605 -33.411 1.00 94.44 194 LYS A CA 1
ATOM 1522 C C . LYS A 1 194 ? 14.402 8.220 -33.641 1.00 94.44 194 LYS A C 1
ATOM 1524 O O . LYS A 1 194 ? 13.786 7.205 -33.336 1.00 94.44 194 LYS A O 1
ATOM 1529 N N . ALA A 1 195 ? 15.600 8.182 -34.212 1.00 92.94 195 ALA A N 1
ATOM 1530 C CA . ALA A 1 195 ? 16.314 6.965 -34.544 1.00 92.94 195 ALA A CA 1
ATOM 1531 C C . ALA A 1 195 ? 17.739 7.012 -33.991 1.00 92.94 195 ALA A C 1
ATOM 1533 O O . ALA A 1 195 ? 18.567 7.819 -34.425 1.00 92.94 195 ALA A O 1
ATOM 1534 N N . PHE A 1 196 ? 18.027 6.117 -33.050 1.00 92.12 196 PHE A N 1
ATOM 1535 C CA . PHE A 1 196 ? 19.305 6.006 -32.358 1.00 92.12 196 PHE A CA 1
ATOM 1536 C C . PHE A 1 196 ? 19.971 4.664 -32.648 1.00 92.12 196 PHE A C 1
ATOM 1538 O O . PHE A 1 196 ? 19.432 3.822 -33.360 1.00 92.12 196 PHE A O 1
ATOM 1545 N N . GLN A 1 197 ? 21.184 4.458 -32.133 1.00 90.06 197 GLN A N 1
ATOM 1546 C CA . GLN A 1 197 ? 21.969 3.257 -32.430 1.00 90.06 197 GLN A CA 1
ATOM 1547 C C . GLN A 1 197 ? 21.322 1.964 -31.902 1.00 90.06 197 GLN A C 1
ATOM 1549 O O . GLN A 1 197 ? 21.431 0.931 -32.561 1.00 90.06 197 GLN A O 1
ATOM 1554 N N . ASN A 1 198 ? 20.650 2.029 -30.747 1.00 89.25 198 ASN A N 1
ATOM 1555 C CA . ASN A 1 198 ? 20.112 0.857 -30.045 1.00 89.25 198 ASN A CA 1
ATOM 1556 C C . ASN A 1 198 ? 18.580 0.872 -29.902 1.00 89.25 198 ASN A C 1
ATOM 1558 O O . ASN A 1 198 ? 18.018 -0.114 -29.433 1.00 89.25 198 ASN A O 1
ATOM 1562 N N . ASN A 1 199 ? 17.914 1.962 -30.289 1.00 93.69 199 ASN A N 1
ATOM 1563 C CA . ASN A 1 199 ? 16.467 2.131 -30.187 1.00 93.69 199 ASN A CA 1
ATOM 1564 C C . ASN A 1 199 ? 15.926 3.130 -31.220 1.00 93.69 199 ASN A C 1
ATOM 1566 O O . ASN A 1 199 ? 16.680 3.872 -31.860 1.00 93.69 199 ASN A O 1
ATOM 1570 N N . ILE A 1 200 ? 14.606 3.143 -31.371 1.00 95.38 200 ILE A N 1
ATOM 1571 C CA . ILE A 1 200 ? 13.845 4.220 -32.000 1.00 95.38 200 ILE A CA 1
ATOM 1572 C C . ILE A 1 200 ? 12.736 4.677 -31.051 1.00 95.38 200 ILE A C 1
ATOM 1574 O O . ILE A 1 200 ? 12.162 3.855 -30.342 1.00 95.38 200 ILE A O 1
ATOM 1578 N N . GLU A 1 201 ? 12.409 5.964 -31.114 1.00 95.19 201 GLU A N 1
ATOM 1579 C CA . GLU A 1 201 ? 11.306 6.578 -30.375 1.00 95.19 201 GLU A CA 1
ATOM 1580 C C . GLU A 1 201 ? 10.300 7.129 -31.379 1.00 95.19 201 GLU A C 1
ATOM 1582 O O . GLU A 1 201 ? 10.632 8.006 -32.186 1.00 95.19 201 GLU A O 1
ATOM 1587 N N . VAL A 1 202 ? 9.084 6.585 -31.379 1.00 95.50 202 VAL A N 1
ATOM 1588 C CA . VAL A 1 202 ? 8.020 6.999 -32.300 1.00 95.50 202 VAL A CA 1
ATOM 1589 C C . VAL A 1 202 ? 6.738 7.269 -31.534 1.00 95.50 202 VAL A C 1
ATOM 1591 O O . VAL A 1 202 ? 6.288 6.431 -30.759 1.00 95.50 202 VAL A O 1
ATOM 1594 N N . ALA A 1 203 ? 6.132 8.431 -31.755 1.00 94.62 203 ALA A N 1
ATOM 1595 C CA . ALA A 1 203 ? 4.921 8.823 -31.052 1.00 94.62 203 ALA A CA 1
ATOM 1596 C C . ALA A 1 203 ? 3.861 9.378 -31.999 1.00 94.62 203 ALA A C 1
ATOM 1598 O O . ALA A 1 203 ? 4.168 10.120 -32.938 1.00 94.62 203 ALA A O 1
ATOM 1599 N N . PHE A 1 204 ? 2.612 9.013 -31.718 1.00 92.31 204 PHE A N 1
ATOM 1600 C CA . PHE A 1 204 ? 1.447 9.384 -32.507 1.00 92.31 204 PHE A CA 1
ATOM 1601 C C . PHE A 1 204 ? 0.406 10.059 -31.617 1.00 92.31 204 PHE A C 1
ATOM 1603 O O . PHE A 1 204 ? -0.048 9.472 -30.632 1.00 92.31 204 PHE A O 1
ATOM 1610 N N . GLU A 1 205 ? -0.013 11.269 -31.979 1.00 92.38 205 GLU A N 1
ATOM 1611 C CA . GLU A 1 205 ? -1.202 11.889 -31.400 1.00 92.38 205 GLU A CA 1
ATOM 1612 C C . GLU A 1 205 ? -2.441 11.346 -32.108 1.00 92.38 205 GLU A C 1
ATOM 1614 O O . GLU A 1 205 ? -2.580 11.447 -33.328 1.00 92.38 205 GLU A O 1
ATOM 1619 N N . VAL A 1 206 ? -3.343 10.750 -31.334 1.00 89.31 206 VAL A N 1
ATOM 1620 C CA . VAL A 1 206 ? -4.522 10.035 -31.821 1.00 89.31 206 VAL A CA 1
ATOM 1621 C C . VAL A 1 206 ? -5.765 10.442 -31.023 1.00 89.31 206 VAL A C 1
ATOM 1623 O O . VAL A 1 206 ? -5.672 10.733 -29.829 1.00 89.31 206 VAL A O 1
ATOM 1626 N N . PRO A 1 207 ? -6.968 10.415 -31.623 1.00 87.38 207 PRO A N 1
ATOM 1627 C CA . PRO A 1 207 ? -8.207 10.552 -30.873 1.00 87.38 207 PRO A CA 1
ATOM 1628 C C . PRO A 1 207 ? -8.469 9.284 -30.048 1.00 87.38 207 PRO A C 1
ATOM 1630 O O . PRO A 1 207 ? -8.548 8.170 -30.580 1.00 87.38 207 PRO A O 1
ATOM 1633 N N . SER A 1 208 ? -8.653 9.453 -28.742 1.00 81.88 208 SER A N 1
ATOM 1634 C CA . SER A 1 208 ? -9.096 8.409 -27.820 1.00 81.88 208 SER A CA 1
ATOM 1635 C C . SER A 1 208 ? -10.499 7.906 -28.186 1.00 81.88 208 SER A C 1
ATOM 1637 O O . SER A 1 208 ? -11.233 8.536 -28.951 1.00 81.88 208 SER A O 1
ATOM 1639 N N . SER A 1 209 ? -10.929 6.795 -27.584 1.00 75.50 209 SER A N 1
ATOM 1640 C CA . SER A 1 209 ? -12.309 6.302 -27.715 1.00 75.50 209 SER A CA 1
ATOM 1641 C C . SER A 1 209 ? -13.375 7.299 -27.229 1.00 75.50 209 SER A C 1
ATOM 1643 O O . SER A 1 209 ? -14.522 7.211 -27.664 1.00 75.50 209 SER A O 1
ATOM 1645 N N . ARG A 1 210 ? -13.005 8.266 -26.375 1.00 78.88 210 ARG A N 1
ATOM 1646 C CA . ARG A 1 210 ? -13.870 9.353 -25.879 1.00 78.88 210 ARG A CA 1
ATOM 1647 C C . ARG A 1 210 ? -13.793 10.628 -26.732 1.00 78.88 210 ARG A C 1
ATOM 1649 O O . ARG A 1 210 ? -14.530 11.572 -26.468 1.00 78.88 210 ARG A O 1
ATOM 1656 N N . GLY A 1 211 ? -12.930 10.663 -27.750 1.00 80.25 211 GLY A N 1
ATOM 1657 C CA . GLY A 1 211 ? -12.783 11.784 -28.683 1.00 80.25 211 GLY A CA 1
ATOM 1658 C C . GLY A 1 211 ? -11.800 12.880 -28.255 1.00 80.25 211 GLY A C 1
ATOM 1659 O O . GLY A 1 211 ? -11.548 13.784 -29.046 1.00 80.25 211 GLY A O 1
ATOM 1660 N N . ASN A 1 212 ? -11.214 12.807 -27.055 1.00 86.12 212 ASN A N 1
ATOM 1661 C CA . ASN A 1 212 ? -10.079 13.657 -26.677 1.00 86.12 212 ASN A CA 1
ATOM 1662 C C . ASN A 1 212 ? -8.782 13.162 -27.333 1.00 86.12 212 ASN A C 1
ATOM 1664 O O . ASN A 1 212 ? -8.651 11.974 -27.615 1.00 86.12 212 ASN A O 1
ATOM 1668 N N . LEU A 1 213 ? -7.820 14.053 -27.563 1.00 89.50 213 LEU A N 1
ATOM 1669 C CA . LEU A 1 213 ? -6.501 13.670 -28.071 1.00 89.50 213 LEU A CA 1
ATOM 1670 C C . LEU A 1 213 ? -5.678 12.995 -26.964 1.00 89.50 213 LEU A C 1
ATOM 1672 O O . LEU A 1 213 ? -5.794 13.367 -25.794 1.00 89.50 213 LEU A O 1
ATOM 1676 N N . LYS A 1 214 ? -4.878 11.999 -27.348 1.00 89.31 214 LYS A N 1
ATOM 1677 C CA . LYS A 1 214 ? -3.854 11.352 -26.519 1.00 89.31 214 LYS A CA 1
ATOM 1678 C C . LYS A 1 214 ? -2.621 11.033 -27.356 1.00 89.31 214 LYS A C 1
ATOM 1680 O O . LYS A 1 214 ? -2.747 10.827 -28.562 1.00 89.31 214 LYS A O 1
ATOM 1685 N N . THR A 1 215 ? -1.458 10.924 -26.724 1.00 91.69 215 THR A N 1
ATOM 1686 C CA . THR A 1 215 ? -0.213 10.538 -27.407 1.00 91.69 215 THR A CA 1
ATOM 1687 C C . THR A 1 215 ? 0.181 9.115 -27.029 1.00 91.69 215 THR A C 1
ATOM 1689 O O . THR A 1 215 ? 0.413 8.826 -25.857 1.00 91.69 215 THR A O 1
ATOM 1692 N N . LEU A 1 216 ? 0.268 8.231 -28.025 1.00 90.62 216 LEU A N 1
ATOM 1693 C CA . LEU A 1 216 ? 0.840 6.892 -27.881 1.00 90.62 216 LEU A CA 1
ATOM 1694 C C . LEU A 1 216 ? 2.325 6.971 -28.228 1.00 90.62 216 LEU A C 1
ATOM 1696 O O . LEU A 1 216 ? 2.653 7.229 -29.386 1.00 90.62 216 LEU A O 1
ATOM 1700 N N . HIS A 1 217 ? 3.205 6.773 -27.249 1.00 93.19 217 HIS A N 1
ATOM 1701 C CA . HIS A 1 217 ? 4.653 6.767 -27.454 1.00 93.19 217 HIS A CA 1
ATOM 1702 C C . HIS A 1 217 ? 5.180 5.337 -27.403 1.00 93.19 217 HIS A C 1
ATOM 1704 O O . HIS A 1 217 ? 4.938 4.617 -26.436 1.00 93.19 217 HIS A O 1
ATOM 1710 N N . TYR A 1 218 ? 5.912 4.937 -28.437 1.00 93.19 218 TYR A N 1
ATOM 1711 C CA . TYR A 1 218 ? 6.539 3.630 -28.548 1.00 93.19 218 TYR A CA 1
ATOM 1712 C C . TYR A 1 218 ? 8.056 3.764 -28.551 1.00 93.19 218 TYR A C 1
ATOM 1714 O O . TYR A 1 218 ? 8.625 4.382 -29.456 1.00 93.19 218 TYR A O 1
ATOM 1722 N N . SER A 1 219 ? 8.693 3.098 -27.594 1.00 93.50 219 SER A N 1
ATOM 1723 C CA . SER A 1 219 ? 10.130 2.855 -27.619 1.00 93.50 219 SER A CA 1
ATOM 1724 C C . SER A 1 219 ? 10.385 1.440 -28.128 1.00 93.50 219 SER A C 1
ATOM 1726 O O . SER A 1 219 ? 9.910 0.457 -27.548 1.00 93.50 219 SER A O 1
ATOM 1728 N N . VAL A 1 220 ? 11.107 1.320 -29.244 1.00 94.44 220 VAL A N 1
ATOM 1729 C CA . VAL A 1 220 ? 11.548 0.022 -29.770 1.00 94.44 220 VAL A CA 1
ATOM 1730 C C . VAL A 1 220 ? 13.047 -0.080 -29.593 1.00 94.44 220 VAL A C 1
ATOM 1732 O O . VAL A 1 220 ? 13.775 0.688 -30.214 1.00 94.44 220 VAL A O 1
ATOM 1735 N N . SER A 1 221 ? 13.521 -1.041 -28.807 1.00 92.25 221 SER A N 1
ATOM 1736 C CA . SER A 1 221 ? 14.937 -1.166 -28.448 1.00 92.25 221 SER A CA 1
ATOM 1737 C C . SER A 1 221 ? 15.482 -2.576 -28.646 1.00 92.25 221 SER A C 1
ATOM 1739 O O . SER A 1 221 ? 14.757 -3.567 -28.578 1.00 92.25 221 SER A O 1
ATOM 1741 N N . ASP A 1 222 ? 16.783 -2.685 -28.911 1.00 89.12 222 ASP A N 1
ATOM 1742 C CA . ASP A 1 222 ? 17.503 -3.956 -28.836 1.00 89.12 222 ASP A CA 1
ATOM 1743 C C . ASP A 1 222 ? 17.609 -4.411 -27.372 1.00 89.12 222 ASP A C 1
ATOM 1745 O O . ASP A 1 222 ? 17.834 -3.606 -26.470 1.00 89.12 222 ASP A O 1
ATOM 1749 N N . ILE A 1 223 ? 17.556 -5.723 -27.128 1.00 82.81 223 ILE A N 1
ATOM 1750 C CA . ILE A 1 223 ? 17.848 -6.259 -25.792 1.00 82.81 223 ILE A CA 1
ATOM 1751 C C . ILE A 1 223 ? 19.333 -6.588 -25.689 1.00 82.81 223 ILE A C 1
ATOM 1753 O O . ILE A 1 223 ? 19.818 -7.433 -26.453 1.00 82.81 223 ILE A O 1
ATOM 1757 N N . PRO A 1 224 ? 20.069 -5.973 -24.743 1.00 73.31 224 PRO A N 1
ATOM 1758 C CA . PRO A 1 224 ? 21.487 -6.236 -24.587 1.00 73.31 224 PRO A CA 1
ATOM 1759 C C . PRO A 1 224 ? 21.736 -7.728 -24.356 1.00 73.31 224 PRO A C 1
ATOM 1761 O O . PRO A 1 224 ? 21.299 -8.308 -23.360 1.00 73.31 224 PRO A O 1
ATOM 1764 N N . ALA A 1 225 ? 22.491 -8.355 -25.259 1.00 66.81 225 ALA A N 1
ATOM 1765 C CA . ALA A 1 225 ? 23.080 -9.669 -25.030 1.00 66.81 225 ALA A CA 1
ATOM 1766 C C . ALA A 1 225 ? 24.266 -9.499 -24.071 1.00 66.81 225 ALA A C 1
ATOM 1768 O O . ALA A 1 225 ? 25.430 -9.539 -24.465 1.00 66.81 225 ALA A O 1
ATOM 1769 N N . ASN A 1 226 ? 23.972 -9.187 -22.812 1.00 66.94 226 ASN A N 1
ATOM 1770 C CA . ASN A 1 226 ? 24.996 -8.890 -21.830 1.00 66.94 226 ASN A CA 1
ATOM 1771 C C . ASN A 1 226 ? 25.637 -10.187 -21.326 1.00 66.94 226 ASN A C 1
ATOM 1773 O O . ASN A 1 226 ? 25.073 -10.891 -20.491 1.00 66.94 226 ASN A O 1
ATOM 1777 N N . SER A 1 227 ? 26.831 -10.498 -21.830 1.00 66.19 227 SER A N 1
ATOM 1778 C CA . SER A 1 227 ? 27.550 -11.723 -21.475 1.00 66.19 227 SER A CA 1
ATOM 1779 C C . SER A 1 227 ? 28.139 -11.722 -20.059 1.00 66.19 227 SER A C 1
ATOM 1781 O O . SER A 1 227 ? 28.567 -12.781 -19.604 1.00 66.19 227 SER A O 1
ATOM 1783 N N . SER A 1 228 ? 28.215 -10.575 -19.366 1.00 87.38 228 SER A N 1
ATOM 1784 C CA . SER A 1 228 ? 28.782 -10.498 -18.008 1.00 87.38 228 SER A CA 1
ATOM 1785 C C . SER A 1 228 ? 27.736 -10.455 -16.894 1.00 87.38 228 SER A C 1
ATOM 1787 O O . SER A 1 228 ? 28.077 -10.764 -15.749 1.00 87.38 228 SER A O 1
ATOM 1789 N N . TYR A 1 229 ? 26.475 -10.118 -17.196 1.00 92.12 229 TYR A N 1
ATOM 1790 C CA . TYR A 1 229 ? 25.413 -10.131 -16.191 1.00 92.12 229 TYR A CA 1
ATOM 1791 C C . TYR A 1 229 ? 25.168 -11.552 -15.679 1.00 92.12 229 TYR A C 1
ATOM 1793 O O . TYR A 1 229 ? 24.986 -12.494 -16.449 1.00 92.12 229 TYR A O 1
ATOM 1801 N N . LYS A 1 230 ? 25.119 -11.696 -14.354 1.00 91.88 230 LYS A N 1
ATOM 1802 C CA . LYS A 1 230 ? 24.814 -12.962 -13.684 1.00 91.88 230 LYS A CA 1
ATOM 1803 C C . LYS A 1 230 ? 23.446 -12.874 -13.005 1.00 91.88 230 LYS A C 1
ATOM 1805 O O . LYS A 1 230 ? 23.318 -12.079 -12.066 1.00 91.88 230 LYS A O 1
ATOM 1810 N N . PRO A 1 231 ? 22.452 -13.679 -13.424 1.00 93.31 231 PRO A N 1
ATOM 1811 C CA . PRO A 1 231 ? 21.192 -13.799 -12.700 1.00 93.31 231 PRO A CA 1
ATOM 1812 C C . PRO A 1 231 ? 21.424 -14.214 -11.242 1.00 93.31 231 PRO A C 1
ATOM 1814 O O . PRO A 1 231 ? 22.328 -15.000 -10.943 1.00 93.31 231 PRO A O 1
ATOM 1817 N N . ARG A 1 232 ? 20.608 -13.692 -10.324 1.00 94.81 232 ARG A N 1
ATOM 1818 C CA . ARG A 1 232 ? 20.601 -14.076 -8.904 1.00 94.81 232 ARG A CA 1
ATOM 1819 C C . ARG A 1 232 ? 19.303 -14.818 -8.626 1.00 94.81 232 ARG A C 1
ATOM 1821 O O . ARG A 1 232 ? 18.237 -14.245 -8.798 1.00 94.81 232 ARG A O 1
ATOM 1828 N N . VAL A 1 233 ? 19.400 -16.080 -8.208 1.00 94.12 233 VAL A N 1
ATOM 1829 C CA . VAL A 1 233 ? 18.243 -16.870 -7.752 1.00 94.12 233 VAL A CA 1
ATOM 1830 C C . VAL A 1 233 ? 17.568 -16.145 -6.590 1.00 94.12 233 VAL A C 1
ATOM 1832 O O . VAL A 1 233 ? 18.280 -15.619 -5.744 1.00 94.12 233 VAL A O 1
ATOM 1835 N N . ALA A 1 234 ? 16.239 -16.101 -6.576 1.00 94.25 234 ALA A N 1
ATOM 1836 C CA . ALA A 1 234 ? 15.451 -15.498 -5.506 1.00 94.25 234 ALA A CA 1
ATOM 1837 C C . ALA A 1 234 ? 15.314 -16.432 -4.291 1.00 94.25 234 ALA A C 1
ATOM 1839 O O . ALA A 1 234 ? 15.234 -17.652 -4.440 1.00 94.25 234 ALA A O 1
ATOM 1840 N N . ASP A 1 235 ? 15.221 -15.856 -3.093 1.00 94.81 235 ASP A N 1
ATOM 1841 C CA . ASP A 1 235 ? 14.946 -16.558 -1.837 1.00 94.81 235 ASP A CA 1
ATOM 1842 C C . ASP A 1 235 ? 13.835 -15.811 -1.095 1.00 94.81 235 ASP A C 1
ATOM 1844 O O . ASP A 1 235 ? 13.876 -14.590 -1.000 1.00 94.81 235 ASP A O 1
ATOM 1848 N N . GLN A 1 236 ? 12.840 -16.531 -0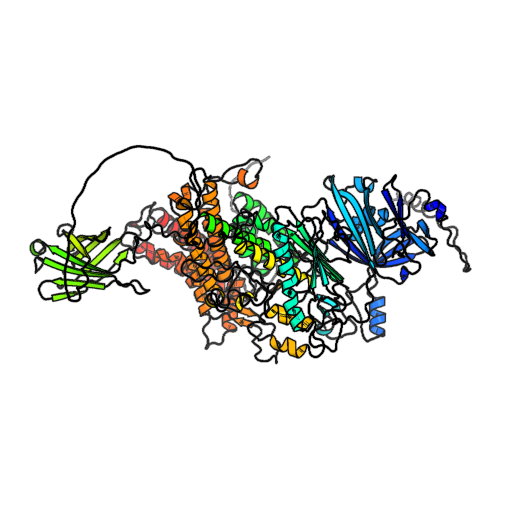.569 1.00 92.19 236 GLN A N 1
ATOM 1849 C CA . GLN A 1 236 ? 11.678 -15.909 0.077 1.00 92.19 236 GLN A CA 1
ATOM 1850 C C . GLN A 1 236 ? 12.040 -15.086 1.319 1.00 92.19 236 GLN A C 1
ATOM 1852 O O . GLN A 1 236 ? 11.272 -14.212 1.703 1.00 92.19 236 GLN A O 1
ATOM 1857 N N . ARG A 1 237 ? 13.203 -15.322 1.939 1.00 95.56 237 ARG A N 1
ATOM 1858 C CA . ARG A 1 237 ? 13.674 -14.542 3.093 1.00 95.56 237 ARG A CA 1
ATOM 1859 C C . ARG A 1 237 ? 13.920 -13.061 2.767 1.00 95.56 237 ARG A C 1
ATOM 1861 O O . ARG A 1 237 ? 13.923 -12.254 3.690 1.00 95.56 237 ARG A O 1
ATOM 1868 N N . VAL A 1 238 ? 14.106 -12.704 1.490 1.00 96.06 238 VAL A N 1
ATOM 1869 C CA . VAL A 1 238 ? 14.425 -11.339 1.036 1.00 96.06 238 VAL A CA 1
ATOM 1870 C C . VAL A 1 238 ? 13.477 -10.908 -0.086 1.00 96.06 238 VAL A C 1
ATOM 1872 O O . VAL A 1 238 ? 13.264 -11.636 -1.054 1.00 96.06 238 VAL A O 1
ATOM 1875 N N . GLY A 1 239 ? 12.925 -9.704 0.024 1.00 92.62 239 GLY A N 1
ATOM 1876 C CA . GLY A 1 239 ? 11.840 -9.217 -0.818 1.00 92.62 239 GLY A CA 1
ATOM 1877 C C . GLY A 1 239 ? 12.268 -8.552 -2.110 1.00 92.62 239 GLY A C 1
ATOM 1878 O O . GLY A 1 239 ? 12.339 -7.330 -2.164 1.00 92.62 239 GLY A O 1
ATOM 1879 N N . PHE A 1 240 ? 12.468 -9.340 -3.165 1.00 93.94 240 PHE A N 1
ATOM 1880 C CA . PHE A 1 240 ? 12.634 -8.827 -4.528 1.00 93.94 240 PHE A CA 1
ATOM 1881 C C . PHE A 1 240 ? 11.475 -9.238 -5.440 1.00 93.94 240 PHE A C 1
ATOM 1883 O O . PHE A 1 240 ? 10.944 -10.344 -5.321 1.00 93.94 240 PHE A O 1
ATOM 1890 N N . PHE A 1 241 ? 11.129 -8.380 -6.402 1.00 91.88 241 PHE A N 1
ATOM 1891 C CA . PHE A 1 241 ? 10.378 -8.788 -7.585 1.00 91.88 241 PHE A CA 1
ATOM 1892 C C . PHE A 1 241 ? 11.159 -9.859 -8.342 1.00 91.88 241 PHE A C 1
ATOM 1894 O O . PHE A 1 241 ? 12.395 -9.874 -8.320 1.00 91.88 241 PHE A O 1
ATOM 1901 N N . THR A 1 242 ? 10.450 -10.765 -9.017 1.00 91.06 242 THR A N 1
ATOM 1902 C CA . THR A 1 242 ? 11.099 -11.910 -9.658 1.00 91.06 242 THR A CA 1
ATOM 1903 C C . THR A 1 242 ? 10.699 -12.113 -11.105 1.00 91.06 242 THR A C 1
ATOM 1905 O O . THR A 1 242 ? 9.516 -12.171 -11.419 1.00 91.06 242 THR A O 1
ATOM 1908 N N . THR A 1 243 ? 11.689 -12.393 -11.946 1.00 89.81 243 THR A N 1
ATOM 1909 C CA . THR A 1 243 ? 11.498 -13.029 -13.251 1.00 89.81 243 THR A CA 1
ATOM 1910 C C . THR A 1 243 ? 11.492 -14.545 -13.057 1.00 89.81 243 THR A C 1
ATOM 1912 O O . THR A 1 243 ? 12.451 -15.100 -12.512 1.00 89.81 243 THR A O 1
ATOM 1915 N N . SER A 1 244 ? 10.436 -15.242 -13.488 1.00 88.56 244 SER A N 1
ATOM 1916 C CA . SER A 1 244 ? 10.278 -16.684 -13.238 1.00 88.56 244 SER A CA 1
ATOM 1917 C C . SER A 1 244 ? 10.010 -17.509 -14.496 1.00 88.56 244 SER A C 1
ATOM 1919 O O . SER A 1 244 ? 9.457 -17.008 -15.471 1.00 88.56 244 SER A O 1
ATOM 1921 N N . TYR A 1 245 ? 10.421 -18.778 -14.477 1.00 89.38 245 TYR A N 1
ATOM 1922 C CA . TYR A 1 245 ? 10.124 -19.753 -15.528 1.00 89.38 245 TYR A CA 1
ATOM 1923 C C . TYR A 1 245 ? 10.047 -21.179 -14.961 1.00 89.38 245 TYR A C 1
ATOM 1925 O O . TYR A 1 245 ? 10.531 -21.459 -13.862 1.00 89.38 245 TYR A O 1
ATOM 1933 N N . SER A 1 246 ? 9.425 -22.081 -15.718 1.00 90.25 246 SER A N 1
ATOM 1934 C CA . SER A 1 246 ? 9.365 -23.516 -15.438 1.00 90.25 246 SER A CA 1
ATOM 1935 C C . SER A 1 246 ? 10.427 -24.255 -16.253 1.00 90.25 246 SER A C 1
ATOM 1937 O O . SER A 1 246 ? 10.392 -24.223 -17.482 1.00 90.25 246 SER A O 1
ATOM 1939 N N . ASP A 1 247 ? 11.368 -24.905 -15.578 1.00 90.88 247 ASP A N 1
ATOM 1940 C CA . ASP A 1 247 ? 12.425 -25.729 -16.160 1.00 90.88 247 ASP A CA 1
ATOM 1941 C C . ASP A 1 247 ? 11.997 -27.200 -16.217 1.00 90.88 247 ASP A C 1
ATOM 1943 O O . ASP A 1 247 ? 12.144 -27.946 -15.249 1.00 90.88 247 ASP A O 1
ATOM 1947 N N . LEU A 1 248 ? 11.462 -27.622 -17.362 1.00 89.56 248 LEU A N 1
ATOM 1948 C CA . LEU A 1 248 ? 10.945 -28.979 -17.565 1.00 89.56 248 LEU A CA 1
ATOM 1949 C C . LEU A 1 248 ? 12.041 -30.019 -17.850 1.00 89.56 248 LEU A C 1
ATOM 1951 O O . LEU A 1 248 ? 11.719 -31.163 -18.166 1.00 89.56 248 LEU A O 1
ATOM 1955 N N . ALA A 1 249 ? 13.324 -29.647 -17.757 1.00 86.94 249 ALA A N 1
ATOM 1956 C CA . ALA A 1 249 ? 14.413 -30.622 -17.670 1.00 86.94 249 ALA A CA 1
ATOM 1957 C C . ALA A 1 249 ? 14.582 -31.181 -16.243 1.00 86.94 249 ALA A C 1
ATOM 1959 O O . ALA A 1 249 ? 15.279 -32.178 -16.046 1.00 86.94 249 ALA A O 1
ATOM 1960 N N . LYS A 1 250 ? 13.949 -30.550 -15.246 1.00 85.69 250 LYS A N 1
ATOM 1961 C CA . LYS A 1 250 ? 13.963 -30.982 -13.846 1.00 85.69 250 LYS A CA 1
ATOM 1962 C C . LYS A 1 250 ? 12.719 -31.803 -13.518 1.00 85.69 250 LYS A C 1
ATOM 1964 O O . LYS A 1 250 ? 11.674 -31.647 -14.142 1.00 85.69 250 LYS A O 1
ATOM 1969 N N . TYR A 1 251 ? 12.854 -32.689 -12.533 1.00 79.00 251 TYR A N 1
ATOM 1970 C CA . TYR A 1 251 ? 11.826 -33.679 -12.190 1.00 79.00 251 TYR A CA 1
ATOM 1971 C C . TYR A 1 251 ? 11.138 -33.419 -10.845 1.00 79.00 251 TYR A C 1
ATOM 1973 O O . TYR A 1 251 ? 10.064 -33.963 -10.608 1.00 79.00 251 TYR A O 1
ATOM 1981 N N . ASP A 1 252 ? 11.742 -32.620 -9.959 1.00 81.62 252 ASP A N 1
ATOM 1982 C CA . ASP A 1 252 ? 11.100 -32.189 -8.716 1.00 81.62 252 ASP A CA 1
ATOM 1983 C C . ASP A 1 252 ? 10.287 -30.912 -8.985 1.00 81.62 252 ASP A C 1
ATOM 1985 O O . ASP A 1 252 ? 10.819 -29.908 -9.477 1.00 81.62 252 ASP A O 1
ATOM 1989 N N . ASP A 1 253 ? 8.995 -30.931 -8.652 1.00 71.56 253 ASP A N 1
ATOM 1990 C CA . ASP A 1 253 ? 8.079 -29.792 -8.806 1.00 71.56 253 ASP A CA 1
ATOM 1991 C C . ASP A 1 253 ? 8.624 -28.508 -8.153 1.00 71.56 253 ASP A C 1
ATOM 1993 O O . ASP A 1 253 ? 8.411 -27.399 -8.655 1.00 71.56 253 ASP A O 1
ATOM 1997 N N . ARG A 1 254 ? 9.371 -28.636 -7.046 1.00 68.94 254 ARG A N 1
ATOM 1998 C CA . ARG A 1 254 ? 9.993 -27.510 -6.334 1.00 68.94 254 ARG A CA 1
ATOM 1999 C C . ARG A 1 254 ? 11.169 -26.918 -7.098 1.00 68.94 254 ARG A C 1
ATOM 2001 O O . ARG A 1 254 ? 11.390 -25.712 -7.017 1.00 68.94 254 ARG A O 1
ATOM 2008 N N . GLU A 1 255 ? 11.913 -27.740 -7.829 1.00 76.06 255 GLU A N 1
ATOM 2009 C CA . GLU A 1 255 ? 13.077 -27.302 -8.604 1.00 76.06 255 GLU A CA 1
ATOM 2010 C C . GLU A 1 255 ? 12.700 -26.813 -10.005 1.00 76.06 255 GLU A C 1
ATOM 2012 O O . GLU A 1 255 ? 13.429 -26.013 -10.600 1.00 76.06 255 GLU A O 1
ATOM 2017 N N . THR A 1 256 ? 11.547 -27.266 -10.504 1.00 84.62 256 THR A N 1
ATOM 2018 C CA . THR A 1 256 ? 10.978 -26.882 -11.799 1.00 84.62 256 THR A CA 1
ATOM 2019 C C . THR A 1 256 ? 10.704 -25.379 -11.851 1.00 84.62 256 THR A C 1
ATOM 2021 O O . THR A 1 256 ? 10.951 -24.742 -12.866 1.00 84.62 256 THR A O 1
ATOM 2024 N N . ARG A 1 257 ? 10.242 -24.755 -10.761 1.00 88.75 257 ARG A N 1
ATOM 2025 C CA . ARG A 1 257 ? 9.979 -23.304 -10.713 1.00 88.75 257 ARG A CA 1
ATOM 2026 C C . ARG A 1 257 ? 11.249 -22.520 -10.369 1.00 88.75 257 ARG A C 1
ATOM 2028 O O . ARG A 1 257 ? 11.569 -22.339 -9.193 1.00 88.75 257 ARG A O 1
ATOM 2035 N N . VAL A 1 258 ? 11.923 -21.972 -11.377 1.00 89.81 258 VAL A N 1
ATOM 2036 C CA . VAL A 1 258 ? 13.097 -21.104 -11.201 1.00 89.81 258 VAL A CA 1
ATOM 2037 C C . VAL A 1 258 ? 12.663 -19.641 -11.122 1.00 89.81 258 VAL A C 1
ATOM 2039 O O . VAL A 1 258 ? 11.814 -19.190 -11.889 1.00 89.81 258 VAL A O 1
ATOM 2042 N N . ARG A 1 259 ? 13.244 -18.889 -10.181 1.00 91.44 259 ARG A N 1
ATOM 2043 C CA . ARG A 1 259 ? 12.986 -17.456 -9.975 1.00 91.44 259 ARG A CA 1
ATOM 2044 C C . ARG A 1 259 ? 14.307 -16.715 -9.847 1.00 91.44 259 ARG A C 1
ATOM 2046 O O . ARG A 1 259 ? 15.134 -17.100 -9.020 1.00 91.44 259 ARG A O 1
ATOM 2053 N N . TYR A 1 260 ? 14.491 -15.658 -10.626 1.00 93.75 260 TYR A N 1
ATOM 2054 C CA . TYR A 1 260 ? 15.583 -14.705 -10.465 1.00 93.75 260 TYR A CA 1
ATOM 2055 C C . TYR A 1 260 ? 15.050 -13.407 -9.883 1.00 93.75 260 TYR A C 1
ATOM 2057 O O . TYR A 1 260 ? 13.968 -12.982 -10.276 1.00 93.75 260 TYR A O 1
ATOM 2065 N N . ILE A 1 261 ? 15.796 -12.776 -8.978 1.00 95.19 261 ILE A N 1
ATOM 2066 C CA . ILE A 1 261 ? 15.462 -11.422 -8.534 1.00 95.19 261 ILE A CA 1
ATOM 2067 C C . ILE A 1 261 ? 15.659 -10.438 -9.685 1.00 95.19 261 ILE A C 1
ATOM 2069 O O . ILE A 1 261 ? 16.597 -10.580 -10.478 1.00 95.19 261 ILE A O 1
ATOM 2073 N N . ASN A 1 262 ? 14.815 -9.418 -9.731 1.00 94.44 262 ASN A N 1
ATOM 2074 C CA . ASN A 1 262 ? 14.992 -8.300 -10.636 1.00 94.44 262 ASN A CA 1
ATOM 2075 C C . ASN A 1 262 ? 16.025 -7.336 -10.036 1.00 94.44 262 ASN A C 1
ATOM 2077 O O . ASN A 1 262 ? 15.881 -6.922 -8.891 1.00 94.44 262 ASN A O 1
ATOM 2081 N N . ARG A 1 263 ? 17.105 -7.022 -10.763 1.00 95.31 263 ARG A N 1
ATOM 2082 C CA . ARG A 1 263 ? 18.144 -6.079 -10.295 1.00 95.31 263 ARG A CA 1
ATOM 2083 C C . ARG A 1 263 ? 18.927 -5.437 -11.438 1.00 95.31 263 ARG A C 1
ATOM 2085 O O . ARG A 1 263 ? 19.107 -6.050 -12.496 1.00 95.31 263 ARG A O 1
ATOM 2092 N N . TRP A 1 264 ? 19.506 -4.269 -11.181 1.00 96.06 264 TRP A N 1
ATOM 2093 C CA . TRP A 1 264 ? 20.405 -3.582 -12.110 1.00 96.06 264 TRP A CA 1
ATOM 2094 C C . TRP A 1 264 ? 21.737 -4.314 -12.320 1.00 96.06 264 TRP A C 1
ATOM 2096 O O . TRP A 1 264 ? 22.254 -5.030 -11.452 1.00 96.06 264 TRP A O 1
ATOM 2106 N N . HIS A 1 265 ? 22.331 -4.113 -13.497 1.00 94.81 265 HIS A N 1
ATOM 2107 C CA . HIS A 1 265 ? 23.690 -4.564 -13.789 1.00 94.81 265 HIS A CA 1
ATOM 2108 C C . HIS A 1 265 ? 24.716 -3.516 -13.352 1.00 94.81 265 HIS A C 1
ATOM 2110 O O . HIS A 1 265 ? 25.151 -2.695 -14.155 1.00 94.81 265 HIS A O 1
ATOM 2116 N N . ILE A 1 266 ? 25.131 -3.582 -12.088 1.00 93.19 266 ILE A N 1
ATOM 2117 C CA . ILE A 1 266 ? 26.197 -2.729 -11.558 1.00 93.19 266 ILE A CA 1
ATOM 2118 C C . ILE A 1 266 ? 27.436 -3.563 -11.240 1.00 93.19 266 ILE A C 1
ATOM 2120 O O . ILE A 1 266 ? 27.359 -4.618 -10.607 1.00 93.19 266 ILE A O 1
ATOM 2124 N N . GLU A 1 267 ? 28.589 -3.052 -11.661 1.00 92.12 267 GLU A N 1
ATOM 2125 C CA . GLU A 1 267 ? 29.906 -3.596 -11.356 1.00 92.12 267 GLU A CA 1
ATOM 2126 C C . GLU A 1 267 ? 30.845 -2.469 -10.932 1.00 92.12 267 GLU A C 1
ATOM 2128 O O . GLU A 1 267 ? 30.792 -1.374 -11.492 1.00 92.12 267 GLU A O 1
ATOM 2133 N N . LYS A 1 268 ? 31.768 -2.765 -10.014 1.00 94.62 268 LYS A N 1
ATOM 2134 C CA . LYS A 1 268 ? 32.870 -1.860 -9.669 1.00 94.62 268 LYS A CA 1
ATOM 2135 C C . LYS A 1 268 ? 33.702 -1.511 -10.905 1.00 94.62 268 LYS A C 1
ATOM 2137 O O . LYS A 1 268 ? 34.068 -2.405 -11.674 1.00 94.62 268 LYS A O 1
ATOM 2142 N N . ALA A 1 269 ? 34.062 -0.237 -11.043 1.00 95.44 269 ALA A N 1
ATOM 2143 C CA . ALA A 1 269 ? 35.042 0.232 -12.017 1.00 95.44 269 ALA A CA 1
ATOM 2144 C C . ALA A 1 269 ? 36.407 -0.439 -11.800 1.00 95.44 269 ALA A C 1
ATOM 2146 O O . ALA A 1 269 ? 36.969 -0.994 -12.745 1.00 95.44 269 ALA A O 1
ATOM 2147 N N . ASP A 1 270 ? 36.883 -0.481 -10.551 1.00 95.38 270 ASP A N 1
ATOM 2148 C CA . ASP A 1 270 ? 38.033 -1.288 -10.144 1.00 95.38 270 ASP A CA 1
ATOM 2149 C C . ASP A 1 270 ? 37.599 -2.383 -9.147 1.00 95.38 270 ASP A C 1
ATOM 2151 O O . ASP A 1 270 ? 37.330 -2.099 -7.974 1.00 95.38 270 ASP A O 1
ATOM 2155 N N . PRO A 1 271 ? 37.548 -3.662 -9.569 1.00 91.19 271 PRO A N 1
ATOM 2156 C CA . PRO A 1 271 ? 37.146 -4.763 -8.697 1.00 91.19 271 PRO A CA 1
ATOM 2157 C C . PRO A 1 271 ? 38.143 -5.051 -7.562 1.00 91.19 271 PRO A C 1
ATOM 2159 O O . PRO A 1 271 ? 37.804 -5.806 -6.651 1.00 91.19 271 PRO A O 1
ATOM 2162 N N . LYS A 1 272 ? 39.362 -4.487 -7.592 1.00 94.81 272 LYS A N 1
ATOM 2163 C CA . LYS A 1 272 ? 40.384 -4.688 -6.551 1.00 94.81 272 LYS A CA 1
ATOM 2164 C C . LYS A 1 272 ? 40.192 -3.778 -5.341 1.00 94.81 272 LYS A C 1
ATOM 2166 O O . LYS A 1 272 ? 40.717 -4.082 -4.270 1.00 94.81 272 LYS A O 1
ATOM 2171 N N . LEU A 1 273 ? 39.470 -2.668 -5.492 1.00 94.69 273 LEU A N 1
ATOM 2172 C CA . LEU A 1 273 ? 39.219 -1.741 -4.395 1.00 94.69 273 LEU A CA 1
ATOM 2173 C C . LEU A 1 273 ? 38.094 -2.251 -3.487 1.00 94.69 273 LEU A C 1
ATOM 2175 O O . LEU A 1 273 ? 37.116 -2.863 -3.935 1.00 94.69 273 LEU A O 1
ATOM 2179 N N . LYS A 1 274 ? 38.208 -1.958 -2.184 1.00 93.50 274 LYS A N 1
ATOM 2180 C CA . LYS A 1 274 ? 37.149 -2.261 -1.208 1.00 93.50 274 LYS A CA 1
ATOM 2181 C C . LYS A 1 274 ? 35.856 -1.524 -1.568 1.00 93.50 274 LYS A C 1
ATOM 2183 O O . LYS A 1 274 ? 34.807 -2.162 -1.621 1.00 93.50 274 LYS A O 1
ATOM 2188 N N . VAL A 1 275 ? 35.973 -0.235 -1.882 1.00 95.94 275 VAL A N 1
ATOM 2189 C CA . VAL A 1 275 ? 34.908 0.623 -2.410 1.00 95.94 275 VAL A CA 1
ATOM 2190 C C . VAL A 1 275 ? 35.395 1.223 -3.728 1.00 95.94 275 VAL A C 1
ATOM 2192 O O . VAL A 1 275 ? 36.543 1.655 -3.802 1.00 95.94 275 VAL A O 1
ATOM 2195 N N . SER A 1 276 ? 34.567 1.201 -4.769 1.00 97.19 276 SER A N 1
ATOM 2196 C CA . SER A 1 276 ? 34.873 1.768 -6.088 1.00 97.19 276 SER A CA 1
ATOM 2197 C C . SER A 1 276 ? 33.604 2.375 -6.684 1.00 97.19 276 SER A C 1
ATOM 2199 O O . SER A 1 276 ? 32.545 1.774 -6.502 1.00 97.19 276 SER A O 1
ATOM 2201 N N . PRO A 1 277 ? 33.695 3.461 -7.475 1.00 97.06 277 PRO A N 1
ATOM 2202 C CA . PRO A 1 277 ? 32.575 3.893 -8.306 1.00 97.06 277 PRO A CA 1
ATOM 2203 C C . PRO A 1 277 ? 32.162 2.774 -9.275 1.00 97.06 277 PRO A C 1
ATOM 2205 O O . PRO A 1 277 ? 32.983 1.880 -9.555 1.00 97.06 277 PRO A O 1
ATOM 2208 N N . PRO A 1 278 ? 30.919 2.771 -9.783 1.00 96.62 278 PRO A N 1
ATOM 2209 C CA . PRO A 1 278 ? 30.475 1.791 -10.761 1.00 96.62 278 PRO A CA 1
ATOM 2210 C C . PRO A 1 278 ? 31.123 2.035 -12.133 1.00 96.62 278 PRO A C 1
ATOM 2212 O O . PRO A 1 278 ? 31.516 3.150 -12.466 1.00 96.62 278 PRO A O 1
ATOM 2215 N N . LYS A 1 279 ? 31.207 0.996 -12.975 1.00 95.06 279 LYS A N 1
ATOM 2216 C CA . LYS A 1 279 ? 31.552 1.164 -14.402 1.00 95.06 279 LYS A CA 1
ATOM 2217 C C . LYS A 1 279 ? 30.499 1.985 -15.141 1.00 95.06 279 LYS A C 1
ATOM 2219 O O . LYS A 1 279 ? 30.845 2.805 -15.980 1.00 95.06 279 LYS A O 1
ATOM 2224 N N . ASN A 1 280 ? 29.232 1.703 -14.845 1.00 93.25 280 ASN A N 1
ATOM 2225 C CA . ASN A 1 280 ? 28.068 2.402 -15.369 1.00 93.25 280 ASN A CA 1
ATOM 2226 C C . ASN A 1 280 ? 27.136 2.669 -14.175 1.00 93.25 280 ASN A C 1
ATOM 2228 O O . ASN A 1 280 ? 26.655 1.690 -13.592 1.00 93.25 280 ASN A O 1
ATOM 2232 N N . PRO A 1 281 ? 26.940 3.931 -13.761 1.00 96.75 281 PRO A N 1
ATOM 2233 C CA . PRO A 1 281 ? 25.988 4.277 -12.708 1.00 96.75 281 PRO A CA 1
ATOM 2234 C C . PRO A 1 281 ? 24.542 4.129 -13.198 1.00 96.75 281 PRO A C 1
ATOM 2236 O O . PRO A 1 281 ? 24.272 4.180 -14.400 1.00 96.75 281 PRO A O 1
ATOM 2239 N N . ILE A 1 282 ? 23.606 3.976 -12.261 1.00 97.56 282 ILE A N 1
ATOM 2240 C CA . ILE A 1 282 ? 22.173 4.144 -12.522 1.00 97.56 282 ILE A CA 1
ATOM 2241 C C . ILE A 1 282 ? 21.901 5.646 -12.526 1.00 97.56 282 ILE A C 1
ATOM 2243 O O . ILE A 1 282 ? 22.094 6.317 -11.516 1.00 97.56 282 ILE A O 1
ATOM 2247 N N . VAL A 1 283 ? 21.472 6.188 -13.658 1.00 97.75 283 VAL A N 1
ATOM 2248 C CA . VAL A 1 283 ? 21.247 7.630 -13.797 1.00 97.75 283 VAL A CA 1
ATOM 2249 C C . VAL A 1 283 ? 19.753 7.912 -13.838 1.00 97.75 283 VAL A C 1
ATOM 2251 O O . VAL A 1 283 ? 19.071 7.377 -14.709 1.00 97.75 283 VAL A O 1
ATOM 2254 N N . PHE A 1 284 ? 19.276 8.769 -12.935 1.00 97.88 284 PHE A N 1
ATOM 2255 C CA . PHE A 1 284 ? 17.919 9.318 -12.949 1.00 97.88 284 PHE A CA 1
ATOM 2256 C C . PHE A 1 284 ? 17.912 10.787 -13.382 1.00 97.88 284 PHE A C 1
ATOM 2258 O O . PHE A 1 284 ? 18.773 11.582 -12.990 1.00 97.88 284 PHE A O 1
ATOM 2265 N N . TYR A 1 285 ? 16.892 11.169 -14.144 1.00 97.75 285 TYR A N 1
ATOM 2266 C CA . TYR A 1 285 ? 16.609 12.549 -14.522 1.00 97.75 285 TYR A CA 1
ATOM 2267 C C . TYR A 1 285 ? 15.323 13.025 -13.850 1.00 97.75 285 TYR A C 1
ATOM 2269 O O . TYR A 1 285 ? 14.271 12.413 -13.989 1.00 97.75 285 TYR A O 1
ATOM 2277 N N . ILE A 1 286 ? 15.383 14.144 -13.135 1.00 97.31 286 ILE A N 1
ATOM 2278 C CA . ILE A 1 286 ? 14.181 14.801 -12.613 1.00 97.31 286 ILE A CA 1
ATOM 2279 C C . ILE A 1 286 ? 13.606 15.678 -13.726 1.00 97.31 286 ILE A C 1
ATOM 2281 O O . ILE A 1 286 ? 14.279 16.602 -14.200 1.00 97.31 286 ILE A O 1
ATOM 2285 N N . GLU A 1 287 ? 12.373 15.379 -14.138 1.00 95.25 287 GLU A N 1
ATOM 2286 C CA . GLU A 1 287 ? 11.686 16.046 -15.244 1.00 95.25 287 GLU A CA 1
ATOM 2287 C C . GLU A 1 287 ? 11.513 17.549 -14.976 1.00 95.25 287 GLU A C 1
ATOM 2289 O O . GLU A 1 287 ? 11.285 17.987 -13.841 1.00 95.25 287 GLU A O 1
ATOM 2294 N N . HIS A 1 288 ? 11.578 18.356 -16.037 1.00 94.12 288 HIS A N 1
ATOM 2295 C CA . HIS A 1 288 ? 11.443 19.811 -15.948 1.00 94.12 288 HIS A CA 1
ATOM 2296 C C . HIS A 1 288 ? 10.077 20.275 -15.396 1.00 94.12 288 HIS A C 1
ATOM 2298 O O . HIS A 1 288 ? 9.981 21.388 -14.878 1.00 94.12 288 HIS A O 1
ATOM 2304 N N . THR A 1 289 ? 9.047 19.430 -15.455 1.00 92.75 289 THR A N 1
ATOM 2305 C CA . THR A 1 289 ? 7.707 19.661 -14.885 1.00 92.75 289 THR A CA 1
ATOM 2306 C C . THR A 1 289 ? 7.691 19.574 -13.357 1.00 92.75 289 THR A C 1
ATOM 2308 O O . THR A 1 289 ? 6.840 20.193 -12.718 1.00 92.75 289 THR A O 1
ATOM 2311 N N . THR A 1 290 ? 8.669 18.890 -12.748 1.00 93.69 290 THR A N 1
ATOM 2312 C CA . THR A 1 290 ? 8.794 18.803 -11.290 1.00 93.69 290 THR A CA 1
ATOM 2313 C C . THR A 1 290 ? 9.002 20.199 -10.707 1.00 93.69 290 THR A C 1
ATOM 2315 O O . THR A 1 290 ? 10.000 20.860 -11.044 1.00 93.69 290 THR A O 1
ATOM 2318 N N . PRO A 1 291 ? 8.122 20.674 -9.805 1.00 91.81 291 PRO A N 1
ATOM 2319 C CA . PRO A 1 291 ? 8.244 22.010 -9.251 1.00 91.81 291 PRO A CA 1
ATOM 2320 C C . PRO A 1 291 ? 9.588 22.221 -8.551 1.00 91.81 291 PRO A C 1
ATOM 2322 O O . PRO A 1 291 ? 9.987 21.431 -7.696 1.00 91.81 291 PRO A O 1
ATOM 2325 N N . VAL A 1 292 ? 10.276 23.323 -8.872 1.00 92.44 292 VAL A N 1
ATOM 2326 C CA . VAL A 1 292 ? 11.637 23.624 -8.375 1.00 92.44 292 VAL A CA 1
ATOM 2327 C C . VAL A 1 292 ? 11.741 23.524 -6.849 1.00 92.44 292 VAL A C 1
ATOM 2329 O O . VAL A 1 292 ? 12.732 23.010 -6.337 1.00 92.44 292 VAL A O 1
ATOM 2332 N N . ARG A 1 293 ? 10.690 23.934 -6.128 1.00 90.81 293 ARG A N 1
ATOM 2333 C CA . ARG A 1 293 ? 10.613 23.872 -4.659 1.00 90.81 293 ARG A CA 1
ATOM 2334 C C . ARG A 1 293 ? 10.719 22.454 -4.072 1.00 90.81 293 ARG A C 1
ATOM 2336 O O . ARG A 1 293 ? 11.146 22.314 -2.935 1.00 90.81 293 ARG A O 1
ATOM 2343 N N . TYR A 1 294 ? 10.385 21.415 -4.840 1.00 92.44 294 TYR A N 1
ATOM 2344 C CA . TYR A 1 294 ? 10.442 20.014 -4.401 1.00 92.44 294 TYR A CA 1
ATOM 2345 C C . TYR A 1 294 ? 11.650 19.247 -4.937 1.00 92.44 294 TYR A C 1
ATOM 2347 O O . TYR A 1 294 ? 12.025 18.224 -4.370 1.00 92.44 294 TYR A O 1
ATOM 2355 N N . ARG A 1 295 ? 12.303 19.750 -5.993 1.00 94.88 295 ARG A N 1
ATOM 2356 C CA . ARG A 1 295 ? 13.395 19.056 -6.697 1.00 94.88 295 ARG A CA 1
ATOM 2357 C C . ARG A 1 295 ? 14.530 18.589 -5.785 1.00 94.88 295 ARG A C 1
ATOM 2359 O O . ARG A 1 295 ? 15.069 17.510 -6.010 1.00 94.88 295 ARG A O 1
ATOM 2366 N N . ARG A 1 296 ? 14.873 19.369 -4.752 1.00 95.75 296 ARG A N 1
ATOM 2367 C CA . ARG A 1 296 ? 15.929 18.995 -3.795 1.00 95.75 296 ARG A CA 1
ATOM 2368 C C . ARG A 1 296 ? 15.566 17.734 -3.002 1.00 95.75 296 ARG A C 1
ATOM 2370 O O . ARG A 1 296 ? 16.383 16.830 -2.911 1.00 95.75 296 ARG A O 1
ATOM 2377 N N . TRP A 1 297 ? 14.322 17.649 -2.531 1.00 95.31 297 TRP A N 1
ATOM 2378 C CA . TRP A 1 297 ? 13.814 16.536 -1.728 1.00 95.31 297 TRP A CA 1
ATOM 2379 C C . TRP A 1 297 ? 13.619 15.278 -2.576 1.00 95.31 297 TRP A C 1
ATOM 2381 O O . TRP A 1 297 ? 13.983 14.186 -2.153 1.00 95.31 297 TRP A O 1
ATOM 2391 N N . VAL A 1 298 ? 13.157 15.443 -3.821 1.00 96.69 298 VAL A N 1
ATOM 2392 C CA . VAL A 1 298 ? 13.132 14.355 -4.812 1.00 96.69 298 VAL A CA 1
ATOM 2393 C C . VAL A 1 298 ? 14.545 13.809 -5.038 1.00 96.69 298 VAL A C 1
ATOM 2395 O O . VAL A 1 298 ? 14.774 12.607 -4.952 1.00 96.69 298 VAL A O 1
ATOM 2398 N N . ARG A 1 299 ? 15.529 14.687 -5.262 1.00 97.75 299 ARG A N 1
ATOM 2399 C CA . ARG A 1 299 ? 16.925 14.273 -5.446 1.00 97.75 299 ARG A CA 1
ATOM 2400 C C . ARG A 1 299 ? 17.491 13.545 -4.221 1.00 97.75 299 ARG A C 1
ATOM 2402 O O . ARG A 1 299 ? 18.214 12.566 -4.389 1.00 97.75 299 ARG A O 1
ATOM 2409 N N . GLU A 1 300 ? 17.202 14.022 -3.015 1.00 96.94 300 GLU A N 1
ATOM 2410 C CA . GLU A 1 300 ? 17.654 13.393 -1.767 1.00 96.94 300 GLU A CA 1
ATOM 2411 C C . GLU A 1 300 ? 17.069 11.990 -1.580 1.00 96.94 300 GLU A C 1
ATOM 2413 O O . GLU A 1 300 ? 17.822 11.062 -1.281 1.00 96.94 300 GLU A O 1
ATOM 2418 N N . GLY A 1 301 ? 15.772 11.807 -1.852 1.00 96.62 301 GLY A N 1
ATOM 2419 C CA . GLY A 1 301 ? 15.124 10.495 -1.802 1.00 96.62 301 GLY A CA 1
ATOM 2420 C C . GLY A 1 301 ? 15.798 9.468 -2.715 1.00 96.62 301 GLY A C 1
ATOM 2421 O O . GLY A 1 301 ? 16.112 8.364 -2.271 1.00 96.62 301 GLY A O 1
ATOM 2422 N N . ILE A 1 302 ? 16.131 9.858 -3.952 1.00 97.56 302 ILE A N 1
ATOM 2423 C CA . ILE A 1 302 ? 16.845 8.992 -4.909 1.00 97.56 302 ILE A CA 1
ATOM 2424 C C . ILE A 1 302 ? 18.234 8.604 -4.399 1.00 97.56 302 ILE A C 1
ATOM 2426 O O . ILE A 1 302 ? 18.614 7.434 -4.420 1.00 97.56 302 ILE A O 1
ATOM 2430 N N . LEU A 1 303 ? 19.003 9.580 -3.921 1.00 97.94 303 LEU A N 1
ATOM 2431 C CA . LEU A 1 303 ? 20.396 9.355 -3.538 1.00 97.94 303 LEU A CA 1
ATOM 2432 C C . LEU A 1 303 ? 20.559 8.650 -2.194 1.00 97.94 303 LEU A C 1
ATOM 2434 O O . LEU A 1 303 ? 21.645 8.141 -1.917 1.00 97.94 303 LEU A O 1
ATOM 2438 N N . SER A 1 304 ? 19.505 8.573 -1.380 1.00 96.56 304 SER A N 1
ATOM 2439 C CA . SER A 1 304 ? 19.521 7.860 -0.098 1.00 96.56 304 SER A CA 1
ATOM 2440 C C . SER A 1 304 ? 19.984 6.398 -0.235 1.00 96.56 304 SER A C 1
ATOM 2442 O O . SER A 1 304 ? 20.685 5.881 0.639 1.00 96.56 304 SER A O 1
ATOM 2444 N N . TRP A 1 305 ? 19.697 5.763 -1.377 1.00 98.00 305 TRP A N 1
ATOM 2445 C CA . TRP A 1 305 ? 20.077 4.387 -1.700 1.00 98.00 305 TRP A CA 1
ATOM 2446 C C . TRP A 1 305 ? 21.573 4.178 -1.959 1.00 98.00 305 TRP A C 1
ATOM 2448 O O . TRP A 1 305 ? 22.052 3.048 -1.828 1.00 98.00 305 TRP A O 1
ATOM 2458 N N . ASN A 1 306 ? 22.351 5.231 -2.249 1.00 98.00 306 ASN A N 1
ATOM 2459 C CA . ASN A 1 306 ? 23.809 5.098 -2.388 1.00 98.00 306 ASN A CA 1
ATOM 2460 C C . ASN A 1 306 ? 24.455 4.549 -1.113 1.00 98.00 306 ASN A C 1
ATOM 2462 O O . ASN A 1 306 ? 25.412 3.783 -1.197 1.00 98.00 306 ASN A O 1
ATOM 2466 N N . LYS A 1 307 ? 23.866 4.826 0.055 1.00 96.19 307 LYS A N 1
ATOM 2467 C CA . LYS A 1 307 ? 24.290 4.249 1.334 1.00 96.19 307 LYS A CA 1
ATOM 2468 C C . LYS A 1 307 ? 24.267 2.713 1.314 1.00 96.19 307 LYS A C 1
ATOM 2470 O O . LYS A 1 307 ? 25.212 2.078 1.781 1.00 96.19 307 LYS A O 1
ATOM 2475 N N . ALA A 1 308 ? 23.230 2.106 0.730 1.00 96.94 308 ALA A N 1
ATOM 2476 C CA . ALA A 1 308 ? 23.117 0.651 0.601 1.00 96.94 308 ALA A CA 1
ATOM 2477 C C . ALA A 1 308 ? 24.135 0.071 -0.385 1.00 96.94 308 ALA A C 1
ATOM 2479 O O . ALA A 1 308 ? 24.735 -0.973 -0.118 1.00 96.94 308 ALA A O 1
ATOM 2480 N N . PHE A 1 309 ? 24.395 0.771 -1.488 1.00 97.81 309 PHE A N 1
ATOM 2481 C CA . PHE A 1 309 ? 25.411 0.360 -2.455 1.00 97.81 309 PHE A CA 1
ATOM 2482 C C . PHE A 1 309 ? 26.841 0.479 -1.914 1.00 97.81 309 PHE A C 1
ATOM 2484 O O . PHE A 1 309 ? 27.668 -0.409 -2.149 1.00 97.81 309 PHE A O 1
ATOM 2491 N N . GLU A 1 310 ? 27.135 1.505 -1.118 1.00 96.25 310 GLU A N 1
ATOM 2492 C CA . GLU A 1 310 ? 28.437 1.658 -0.466 1.00 96.25 310 GLU A CA 1
ATOM 2493 C C . GLU A 1 310 ? 28.750 0.473 0.456 1.00 96.25 310 GLU A C 1
ATOM 2495 O O . GLU A 1 310 ? 29.894 0.010 0.499 1.00 96.25 310 GLU A O 1
ATOM 2500 N N . ASN A 1 311 ? 27.730 -0.088 1.118 1.00 93.88 311 ASN A N 1
ATOM 2501 C CA . ASN A 1 311 ? 27.864 -1.269 1.976 1.00 93.88 311 ASN A CA 1
ATOM 2502 C C . ASN A 1 311 ? 28.289 -2.531 1.201 1.00 93.88 311 ASN A C 1
ATOM 2504 O O . ASN A 1 311 ? 29.016 -3.371 1.733 1.00 93.88 311 ASN A O 1
ATOM 2508 N N . VAL A 1 312 ? 27.924 -2.637 -0.082 1.00 94.75 312 VAL A N 1
ATOM 2509 C CA . VAL A 1 312 ? 28.413 -3.692 -0.995 1.00 94.75 312 VAL A CA 1
ATOM 2510 C C . VAL A 1 312 ? 29.667 -3.276 -1.776 1.00 94.75 312 VAL A C 1
ATOM 2512 O O . VAL A 1 312 ? 30.150 -3.997 -2.655 1.00 94.75 312 VAL A O 1
ATOM 2515 N N . GLY A 1 313 ? 30.250 -2.129 -1.424 1.00 95.88 313 GLY A N 1
ATOM 2516 C CA . GLY A 1 313 ? 31.501 -1.618 -1.968 1.00 95.88 313 GLY A CA 1
ATOM 2517 C C . GLY A 1 313 ? 31.356 -0.794 -3.246 1.00 95.88 313 GLY A C 1
ATOM 2518 O O . GLY A 1 313 ? 32.345 -0.641 -3.959 1.00 95.88 313 GLY A O 1
ATOM 2519 N N . ILE A 1 314 ? 30.174 -0.280 -3.575 1.00 96.94 314 ILE A N 1
ATOM 2520 C CA . ILE A 1 314 ? 29.973 0.569 -4.753 1.00 96.94 314 ILE A CA 1
ATOM 2521 C C . ILE A 1 314 ? 29.608 1.980 -4.286 1.00 96.94 314 ILE A C 1
ATOM 2523 O O . ILE A 1 314 ? 28.516 2.188 -3.774 1.00 96.94 314 ILE A O 1
ATOM 2527 N N . SER A 1 315 ? 30.519 2.941 -4.442 1.00 96.56 315 SER A N 1
ATOM 2528 C CA . SER A 1 315 ? 30.228 4.355 -4.158 1.00 96.56 315 SER A CA 1
ATOM 2529 C C . SER A 1 315 ? 29.493 4.991 -5.329 1.00 96.56 315 SER A C 1
ATOM 2531 O O . SER A 1 315 ? 29.783 4.631 -6.467 1.00 96.56 315 SER A O 1
ATOM 2533 N N . ASP A 1 316 ? 28.593 5.941 -5.067 1.00 95.94 316 ASP A N 1
ATOM 2534 C CA . ASP A 1 316 ? 27.892 6.705 -6.113 1.00 95.94 316 ASP A CA 1
ATOM 2535 C C . ASP A 1 316 ? 27.270 5.801 -7.195 1.00 95.94 316 ASP A C 1
ATOM 2537 O O . ASP A 1 316 ? 27.411 6.021 -8.397 1.00 95.94 316 ASP A O 1
ATOM 2541 N N . ALA A 1 317 ? 26.620 4.713 -6.767 1.00 97.62 317 ALA A N 1
ATOM 2542 C CA . ALA A 1 317 ? 25.956 3.783 -7.675 1.00 97.62 317 ALA A CA 1
ATOM 2543 C C . ALA A 1 317 ? 24.820 4.450 -8.463 1.00 97.62 317 ALA A C 1
ATOM 2545 O O . ALA A 1 317 ? 24.540 4.038 -9.589 1.00 97.62 317 ALA A O 1
ATOM 2546 N N . ILE A 1 318 ? 24.181 5.455 -7.861 1.00 98.31 318 ILE A N 1
ATOM 2547 C CA . ILE A 1 318 ? 23.072 6.227 -8.406 1.00 98.31 318 ILE A CA 1
ATOM 2548 C C . ILE A 1 318 ? 23.488 7.693 -8.552 1.00 98.31 318 ILE A C 1
ATOM 2550 O O . ILE A 1 318 ? 23.975 8.311 -7.602 1.00 98.31 318 ILE A O 1
ATOM 2554 N N . GLU A 1 319 ? 23.225 8.264 -9.725 1.00 98.12 319 GLU A N 1
ATOM 2555 C CA . GLU A 1 319 ? 23.413 9.679 -10.041 1.00 98.12 319 GLU A CA 1
ATOM 2556 C C . GLU A 1 319 ? 22.081 10.339 -10.414 1.00 98.12 319 GLU A C 1
ATOM 2558 O O . GLU A 1 319 ? 21.183 9.696 -10.959 1.00 98.12 319 GLU A O 1
ATOM 2563 N N . VAL A 1 320 ? 21.960 11.644 -10.147 1.00 98.19 320 VAL A N 1
ATOM 2564 C CA . VAL A 1 320 ? 20.739 12.413 -10.430 1.00 98.19 320 VAL A CA 1
ATOM 2565 C C . VAL A 1 320 ? 21.069 13.719 -11.135 1.00 98.19 320 VAL A C 1
ATOM 2567 O O . VAL A 1 320 ? 21.867 14.514 -10.629 1.00 98.19 320 VAL A O 1
ATOM 2570 N N . TYR A 1 321 ? 20.377 13.971 -12.244 1.00 97.69 321 TYR A N 1
ATOM 2571 C CA . TYR A 1 321 ? 20.456 15.206 -13.019 1.00 97.69 321 TYR A CA 1
ATOM 2572 C C . TYR A 1 321 ? 19.075 15.853 -13.173 1.00 97.69 321 TYR A C 1
ATOM 2574 O O . TYR A 1 321 ? 18.045 15.202 -13.023 1.00 97.69 321 TYR A O 1
ATOM 2582 N N . TYR A 1 322 ? 19.044 17.149 -13.484 1.00 96.56 322 TYR A N 1
ATOM 2583 C CA . TYR A 1 322 ? 17.801 17.879 -13.738 1.00 96.56 322 TYR A CA 1
ATOM 2584 C C . TYR A 1 322 ? 17.623 18.127 -15.225 1.00 96.56 322 TYR A C 1
ATOM 2586 O O . TYR A 1 322 ? 18.542 18.624 -15.876 1.00 96.56 322 TYR A O 1
ATOM 2594 N N . GLN A 1 323 ? 16.417 17.897 -15.731 1.00 96.69 323 GLN A N 1
ATOM 2595 C CA . GLN A 1 323 ? 15.994 18.634 -16.906 1.00 96.69 323 GLN A CA 1
ATOM 2596 C C . GLN A 1 323 ? 15.733 20.093 -16.536 1.00 96.69 323 GLN A C 1
ATOM 2598 O O . GLN A 1 323 ? 15.054 20.423 -15.551 1.00 96.69 323 GLN A O 1
ATOM 2603 N N . ASP A 1 324 ? 16.275 20.982 -17.354 1.00 93.12 324 ASP A N 1
ATOM 2604 C CA . ASP A 1 324 ? 16.082 22.412 -17.203 1.00 93.12 324 ASP A CA 1
ATOM 2605 C C . ASP A 1 324 ? 15.761 23.036 -18.555 1.00 93.12 324 ASP A C 1
ATOM 2607 O O . ASP A 1 324 ? 16.617 23.213 -19.420 1.00 93.12 324 ASP A O 1
ATOM 2611 N N . GLN A 1 325 ? 14.491 23.400 -18.706 1.00 92.44 325 GLN A N 1
ATOM 2612 C CA . GLN A 1 325 ? 13.973 24.034 -19.907 1.00 92.44 325 GLN A CA 1
ATOM 2613 C C . GLN A 1 325 ? 14.637 25.392 -20.180 1.00 92.44 325 GLN A C 1
ATOM 2615 O O . GLN A 1 325 ? 14.749 25.787 -21.337 1.00 92.44 325 GLN A O 1
ATOM 2620 N N . SER A 1 326 ? 15.094 26.104 -19.142 1.00 92.31 326 SER A N 1
ATOM 2621 C CA . SER A 1 326 ? 15.675 27.442 -19.296 1.00 92.31 326 SER A CA 1
ATOM 2622 C C . SER A 1 326 ? 17.093 27.409 -19.872 1.00 92.31 326 SER A C 1
ATOM 2624 O O . SER A 1 326 ? 17.423 28.220 -20.736 1.00 92.31 326 SER A O 1
ATOM 2626 N N . SER A 1 327 ? 17.917 26.451 -19.440 1.00 94.62 327 SER A N 1
ATOM 2627 C CA . SER A 1 327 ? 19.272 26.239 -19.968 1.00 94.62 327 SER A CA 1
ATOM 2628 C C . SER A 1 327 ? 19.324 25.264 -21.148 1.00 94.62 327 SER A C 1
ATOM 2630 O O . SER A 1 327 ? 20.339 25.194 -21.840 1.00 94.62 327 SER A O 1
ATOM 2632 N N . GLY A 1 328 ? 18.252 24.502 -21.382 1.00 93.38 328 GLY A N 1
ATOM 2633 C CA . GLY A 1 328 ? 18.216 23.396 -22.339 1.00 93.38 328 GLY A CA 1
ATOM 2634 C C . GLY A 1 328 ? 18.948 22.140 -21.851 1.00 93.38 328 GLY A C 1
ATOM 2635 O O . GLY A 1 328 ? 19.096 21.186 -22.617 1.00 93.38 328 GLY A O 1
ATOM 2636 N N . ALA A 1 329 ? 19.419 22.114 -20.599 1.00 95.19 329 ALA A N 1
ATOM 2637 C CA . ALA A 1 329 ? 20.150 20.980 -20.053 1.00 95.19 329 ALA A CA 1
ATOM 2638 C C . ALA A 1 329 ? 19.266 19.726 -20.011 1.00 95.19 329 ALA A C 1
ATOM 2640 O O . ALA A 1 329 ? 18.176 19.730 -19.440 1.00 95.19 329 ALA A O 1
ATOM 2641 N N . HIS A 1 330 ? 19.760 18.652 -20.631 1.00 95.44 330 HIS A N 1
ATOM 2642 C CA . HIS A 1 330 ? 19.124 17.330 -20.694 1.00 95.44 330 HIS A CA 1
ATOM 2643 C C . HIS A 1 330 ? 17.717 17.287 -21.321 1.00 95.44 330 HIS A C 1
ATOM 2645 O O . HIS A 1 330 ? 17.068 16.244 -21.277 1.00 95.44 330 HIS A O 1
ATOM 2651 N N . MET A 1 331 ? 17.268 18.372 -21.961 1.00 93.69 331 MET A N 1
ATOM 2652 C CA . MET A 1 331 ? 15.999 18.428 -22.701 1.00 93.69 331 MET A CA 1
ATOM 2653 C C . MET A 1 331 ? 16.027 17.606 -24.001 1.00 93.69 331 MET A C 1
ATOM 2655 O O . MET A 1 331 ? 15.000 17.434 -24.645 1.00 93.69 331 MET A O 1
ATOM 2659 N N . ASP A 1 332 ? 17.202 17.112 -24.403 1.00 88.88 332 ASP A N 1
ATOM 2660 C CA . ASP A 1 332 ? 17.388 16.180 -25.519 1.00 88.88 332 ASP A CA 1
ATOM 2661 C C . ASP A 1 332 ? 16.940 14.744 -25.198 1.00 88.88 332 ASP A C 1
ATOM 2663 O O . ASP A 1 332 ? 16.779 13.946 -26.123 1.00 88.88 332 ASP A O 1
ATOM 2667 N N . LYS A 1 333 ? 16.769 14.424 -23.909 1.00 91.69 333 LYS A N 1
ATOM 2668 C CA . LYS A 1 333 ? 16.390 13.101 -23.396 1.00 91.69 333 LYS A CA 1
ATOM 2669 C C . LYS A 1 333 ? 14.896 13.082 -23.144 1.00 91.69 333 LYS A C 1
ATOM 2671 O O . LYS A 1 333 ? 14.409 13.908 -22.375 1.00 91.69 333 LYS A O 1
ATOM 2676 N N . ASP A 1 334 ? 14.195 12.156 -23.775 1.00 90.19 334 ASP A N 1
ATOM 2677 C CA . ASP A 1 334 ? 12.755 12.022 -23.591 1.00 90.19 334 ASP A CA 1
ATOM 2678 C C . ASP A 1 334 ? 12.470 11.117 -22.382 1.00 90.19 334 ASP A C 1
ATOM 2680 O O . ASP A 1 334 ? 13.140 10.091 -22.253 1.00 90.19 334 ASP A O 1
ATOM 2684 N N . PRO A 1 335 ? 11.492 11.455 -21.522 1.00 90.19 335 PRO A N 1
ATOM 2685 C CA . PRO A 1 335 ? 11.067 10.585 -20.425 1.00 90.19 335 PRO A CA 1
ATOM 2686 C C . PRO A 1 335 ? 10.522 9.222 -20.857 1.00 90.19 335 PRO A C 1
ATOM 2688 O O . PRO A 1 335 ? 10.449 8.313 -20.050 1.00 90.19 335 PRO A O 1
ATOM 2691 N N . GLU A 1 336 ? 10.085 9.081 -22.106 1.00 90.75 336 GLU A N 1
ATOM 2692 C CA . GLU A 1 336 ? 9.555 7.830 -22.648 1.00 90.75 336 GLU A CA 1
ATOM 2693 C C . GLU A 1 336 ? 10.620 6.941 -23.323 1.00 90.75 336 GLU A C 1
ATOM 2695 O O . GLU A 1 336 ? 10.306 5.815 -23.719 1.00 90.75 336 GLU A O 1
ATOM 2700 N N . ASP A 1 337 ? 11.859 7.427 -23.473 1.00 91.12 337 ASP A N 1
ATOM 2701 C CA . ASP A 1 337 ? 12.970 6.670 -24.060 1.00 91.12 337 ASP A CA 1
ATOM 2702 C C . ASP A 1 337 ? 13.583 5.722 -23.020 1.00 91.12 337 ASP A C 1
ATOM 2704 O O . ASP A 1 337 ? 14.183 6.155 -22.039 1.00 91.12 337 ASP A O 1
ATOM 2708 N N . VAL A 1 338 ? 13.519 4.417 -23.300 1.00 88.31 338 VAL A N 1
ATOM 2709 C CA . VAL A 1 338 ? 13.990 3.317 -22.429 1.00 88.31 338 VAL A CA 1
ATOM 2710 C C . VAL A 1 338 ? 15.486 3.338 -22.088 1.00 88.31 338 VAL A C 1
ATOM 2712 O O . VAL A 1 338 ? 15.971 2.452 -21.388 1.00 88.31 338 VAL A O 1
ATOM 2715 N N . ASN A 1 339 ? 16.274 4.269 -22.626 1.00 89.00 339 ASN A N 1
ATOM 2716 C CA . ASN A 1 339 ? 17.669 4.446 -22.221 1.00 89.00 339 ASN A CA 1
ATOM 2717 C C . ASN A 1 339 ? 17.842 5.379 -21.013 1.00 89.00 339 ASN A C 1
ATOM 2719 O O . ASN A 1 339 ? 18.968 5.508 -20.519 1.00 89.00 339 ASN A O 1
ATOM 2723 N N . TYR A 1 340 ? 16.790 6.073 -20.578 1.00 92.62 340 TYR A N 1
ATOM 2724 C CA . TYR A 1 340 ? 16.869 7.087 -19.535 1.00 92.62 340 TYR A CA 1
ATOM 2725 C C . TYR A 1 340 ? 15.805 6.851 -18.471 1.00 92.62 340 TYR A C 1
ATOM 2727 O O . TYR A 1 340 ? 14.627 6.822 -18.778 1.00 92.62 340 TYR A O 1
ATOM 2735 N N . ASN A 1 341 ? 16.227 6.796 -17.209 1.00 94.81 341 ASN A N 1
ATOM 2736 C CA . ASN A 1 341 ? 15.296 6.688 -16.092 1.00 94.81 341 ASN A CA 1
ATOM 2737 C C . ASN A 1 341 ? 14.820 8.082 -15.681 1.00 94.81 341 ASN A C 1
ATOM 2739 O O . ASN A 1 341 ? 15.658 8.963 -15.436 1.00 94.81 341 ASN A O 1
ATOM 2743 N N . PHE A 1 342 ? 13.513 8.293 -15.544 1.00 94.88 342 PHE A N 1
ATOM 2744 C CA . PHE A 1 342 ? 12.962 9.586 -15.144 1.00 94.88 342 PHE A CA 1
ATOM 2745 C C . PHE A 1 342 ? 12.201 9.557 -13.822 1.00 94.88 342 PHE A C 1
ATOM 2747 O O . PHE A 1 342 ? 11.586 8.568 -13.448 1.00 94.88 342 PHE A O 1
ATOM 2754 N N . VAL A 1 343 ? 12.207 10.692 -13.120 1.00 94.56 343 VAL A N 1
ATOM 2755 C CA . VAL A 1 343 ? 11.221 11.011 -12.083 1.00 94.56 343 VAL A CA 1
ATOM 2756 C C . VAL A 1 343 ? 10.322 12.118 -12.604 1.00 94.56 343 VAL A C 1
ATOM 2758 O O . VAL A 1 343 ? 10.791 13.223 -12.902 1.00 94.56 343 VAL A O 1
ATOM 2761 N N . ARG A 1 344 ? 9.033 11.808 -12.716 1.00 92.00 344 ARG A N 1
ATOM 2762 C CA . ARG A 1 344 ? 8.002 12.650 -13.322 1.00 92.00 344 ARG A CA 1
ATOM 2763 C C . ARG A 1 344 ? 7.019 13.122 -12.268 1.00 92.00 344 ARG A C 1
ATOM 2765 O O . ARG A 1 344 ? 6.700 12.394 -11.329 1.00 92.00 344 ARG A O 1
ATOM 2772 N N . TRP A 1 345 ? 6.529 14.343 -12.445 1.00 90.38 345 TRP A N 1
ATOM 2773 C CA . TRP A 1 345 ? 5.597 14.974 -11.517 1.00 90.38 345 TRP A CA 1
ATOM 2774 C C . TRP A 1 345 ? 4.275 15.282 -12.215 1.00 90.38 345 TRP A C 1
ATOM 2776 O O . TRP A 1 345 ? 4.229 16.111 -13.124 1.00 90.38 345 TRP A O 1
ATOM 2786 N N . LEU A 1 346 ? 3.192 14.636 -11.785 1.00 88.19 346 LEU A N 1
ATOM 2787 C CA . LEU A 1 346 ? 1.865 14.797 -12.372 1.00 88.19 346 LEU A CA 1
ATOM 2788 C C . LEU A 1 346 ? 0.987 15.703 -11.511 1.00 88.19 346 LEU A C 1
ATOM 2790 O O . LEU A 1 346 ? 0.728 15.432 -10.338 1.00 88.19 346 LEU A O 1
ATOM 2794 N N . ASN A 1 347 ? 0.473 16.764 -12.129 1.00 85.62 347 ASN A N 1
ATOM 2795 C CA . ASN A 1 347 ? -0.500 17.670 -11.527 1.00 85.62 347 ASN A CA 1
ATOM 2796 C C . ASN A 1 347 ? -1.933 17.249 -11.881 1.00 85.62 347 ASN A C 1
ATOM 2798 O O . ASN A 1 347 ? -2.592 17.896 -12.694 1.00 85.62 347 ASN A O 1
ATOM 2802 N N . ASN A 1 348 ? -2.406 16.147 -11.295 1.00 81.62 348 ASN A N 1
ATOM 2803 C CA . ASN A 1 348 ? -3.679 15.506 -11.656 1.00 81.62 348 ASN A CA 1
ATOM 2804 C C . ASN A 1 348 ? -4.689 15.392 -10.495 1.00 81.62 348 ASN A C 1
ATOM 2806 O O . ASN A 1 348 ? -5.792 14.901 -10.711 1.00 81.62 348 ASN A O 1
ATOM 2810 N N . ASP A 1 349 ? -4.338 15.871 -9.293 1.00 74.50 349 ASP A N 1
ATOM 2811 C CA . ASP A 1 349 ? -5.177 15.802 -8.077 1.00 74.50 349 ASP A CA 1
ATOM 2812 C C . ASP A 1 349 ? -5.479 14.371 -7.591 1.00 74.50 349 ASP A C 1
ATOM 2814 O O . ASP A 1 349 ? -6.431 14.137 -6.850 1.00 74.50 349 ASP A O 1
ATOM 2818 N N . VAL A 1 350 ? -4.639 13.409 -7.980 1.00 75.88 350 VAL A N 1
ATOM 2819 C CA . VAL A 1 350 ? -4.653 12.029 -7.480 1.00 75.88 350 VAL A CA 1
ATOM 2820 C C . VAL A 1 350 ? -3.558 11.877 -6.424 1.00 75.88 350 VAL A C 1
ATOM 2822 O O . VAL A 1 350 ? -2.520 12.517 -6.530 1.00 75.88 350 VAL A O 1
ATOM 2825 N N . GLY A 1 351 ? -3.782 11.078 -5.379 1.00 75.75 351 GLY A N 1
ATOM 2826 C CA . GLY A 1 351 ? -2.783 10.785 -4.347 1.00 75.75 351 GLY A CA 1
ATOM 2827 C C . GLY A 1 351 ? -2.115 9.428 -4.546 1.00 75.75 351 GLY A C 1
ATOM 2828 O O . GLY A 1 351 ? -2.395 8.510 -3.792 1.00 75.75 351 GLY A O 1
ATOM 2829 N N . THR A 1 352 ? -1.239 9.295 -5.542 1.00 75.69 352 THR A N 1
ATOM 2830 C CA . THR A 1 352 ? -0.498 8.053 -5.831 1.00 75.69 352 THR A CA 1
ATOM 2831 C C . THR A 1 352 ? 0.980 8.295 -6.172 1.00 75.69 352 THR A C 1
ATOM 2833 O O . THR A 1 352 ? 1.389 9.395 -6.563 1.00 75.69 352 THR A O 1
ATOM 2836 N N . ALA A 1 353 ? 1.787 7.256 -6.048 1.00 81.94 353 ALA A N 1
ATOM 2837 C CA . ALA A 1 353 ? 3.157 7.200 -6.530 1.00 81.94 353 ALA A CA 1
ATOM 2838 C C . ALA A 1 353 ? 3.399 5.801 -7.107 1.00 81.94 353 ALA A C 1
ATOM 2840 O O . ALA A 1 353 ? 2.737 4.861 -6.682 1.00 81.94 353 ALA A O 1
ATOM 2841 N N . ILE A 1 354 ? 4.243 5.663 -8.130 1.00 83.62 354 ILE A N 1
ATOM 2842 C CA . ILE A 1 354 ? 4.547 4.353 -8.728 1.00 83.62 354 ILE A CA 1
ATOM 2843 C C . ILE A 1 354 ? 5.969 4.377 -9.303 1.00 83.62 354 ILE A C 1
ATOM 2845 O O . ILE A 1 354 ? 6.311 5.310 -10.031 1.00 83.62 354 ILE A O 1
ATOM 2849 N N . GLY A 1 355 ? 6.771 3.345 -9.034 1.00 85.31 355 GLY A N 1
ATOM 2850 C CA . GLY A 1 355 ? 8.106 3.136 -9.609 1.00 85.31 355 GLY A CA 1
ATOM 2851 C C . GLY A 1 355 ? 8.244 1.854 -10.447 1.00 85.31 355 GLY A C 1
ATOM 2852 O O . GLY A 1 355 ? 8.955 0.945 -10.007 1.00 85.31 355 GLY A O 1
ATOM 2853 N N . PRO A 1 356 ? 7.590 1.735 -11.624 1.00 84.88 356 PRO A N 1
ATOM 2854 C CA . PRO A 1 356 ? 7.732 0.576 -12.508 1.00 84.88 356 PRO A CA 1
ATOM 2855 C C . PRO A 1 356 ? 9.157 0.384 -13.046 1.00 84.88 356 PRO A C 1
ATOM 2857 O O . PRO A 1 356 ? 9.963 1.313 -13.128 1.00 84.88 356 PRO A O 1
ATOM 2860 N N . SER A 1 357 ? 9.453 -0.845 -13.474 1.00 88.31 357 SER A N 1
ATOM 2861 C CA . SER A 1 357 ? 10.697 -1.167 -14.175 1.00 88.31 357 SER A CA 1
ATOM 2862 C C . SER A 1 357 ? 10.516 -2.243 -15.243 1.00 88.31 357 SER A C 1
ATOM 2864 O O . SER A 1 357 ? 9.776 -3.218 -15.074 1.00 88.31 357 SER A O 1
ATOM 2866 N N . ARG A 1 358 ? 11.266 -2.107 -16.340 1.00 87.19 358 ARG A N 1
ATOM 2867 C CA . ARG A 1 358 ? 11.330 -3.078 -17.440 1.00 87.19 358 ARG A CA 1
ATOM 2868 C C . ARG A 1 358 ? 12.552 -3.967 -17.273 1.00 87.19 358 ARG A C 1
ATOM 2870 O O . ARG A 1 358 ? 13.664 -3.486 -17.040 1.00 87.19 358 ARG A O 1
ATOM 2877 N N . VAL A 1 359 ? 12.373 -5.280 -17.417 1.00 89.25 359 VAL A N 1
ATOM 2878 C CA . VAL A 1 359 ? 13.444 -6.251 -17.137 1.00 89.25 359 VAL A CA 1
ATOM 2879 C C . VAL A 1 359 ? 13.701 -7.180 -18.307 1.00 89.25 359 VAL A C 1
ATOM 2881 O O . VAL A 1 359 ? 12.814 -7.489 -19.088 1.00 89.25 359 VAL A O 1
ATOM 2884 N N . ASN A 1 360 ? 14.918 -7.692 -18.438 1.00 90.44 360 ASN A N 1
ATOM 2885 C CA . ASN A 1 360 ? 15.214 -8.772 -19.367 1.00 90.44 360 ASN A CA 1
ATOM 2886 C C . ASN A 1 360 ? 14.501 -10.059 -18.898 1.00 90.44 360 ASN A C 1
ATOM 2888 O O . ASN A 1 360 ? 14.840 -10.578 -17.828 1.00 90.44 360 ASN A O 1
ATOM 2892 N N . PRO A 1 361 ? 13.597 -10.648 -19.706 1.00 88.31 361 PRO A N 1
ATOM 2893 C CA . PRO A 1 361 ? 12.715 -11.723 -19.257 1.00 88.31 361 PRO A CA 1
ATOM 2894 C C . PRO A 1 361 ? 13.461 -13.060 -19.148 1.00 88.31 361 PRO A C 1
ATOM 2896 O O . PRO A 1 361 ? 12.943 -14.052 -18.635 1.00 88.31 361 PRO A O 1
ATOM 2899 N N . LEU A 1 362 ? 14.703 -13.121 -19.642 1.00 88.38 362 LEU A N 1
ATOM 2900 C CA . LEU A 1 362 ? 15.553 -14.295 -19.532 1.00 88.38 362 LEU A CA 1
ATOM 2901 C C . LEU A 1 362 ? 16.387 -14.289 -18.253 1.00 88.38 362 LEU A C 1
ATOM 2903 O O . LEU A 1 362 ? 16.675 -15.371 -17.743 1.00 88.38 362 LEU A O 1
ATOM 2907 N N . THR A 1 363 ? 16.763 -13.110 -17.748 1.00 90.38 363 THR A N 1
ATOM 2908 C CA . THR A 1 363 ? 17.812 -12.974 -16.727 1.00 90.38 363 THR A CA 1
ATOM 2909 C C . THR A 1 363 ? 17.390 -12.234 -15.459 1.00 90.38 363 THR A C 1
ATOM 2911 O O . THR A 1 363 ? 18.090 -12.370 -14.458 1.00 90.38 363 THR A O 1
ATOM 2914 N N . GLY A 1 364 ? 16.301 -11.457 -15.481 1.00 90.94 364 GLY A N 1
ATOM 2915 C CA . GLY A 1 364 ? 15.929 -10.545 -14.388 1.00 90.94 364 GLY A CA 1
ATOM 2916 C C . GLY A 1 364 ? 16.766 -9.258 -14.335 1.00 90.94 364 GLY A C 1
ATOM 2917 O O . GLY A 1 364 ? 16.726 -8.521 -13.355 1.00 90.94 364 GLY A O 1
ATOM 2918 N N . GLN A 1 365 ? 17.558 -8.955 -15.369 1.00 93.62 365 GLN A N 1
ATOM 2919 C CA . GLN A 1 365 ? 18.287 -7.685 -15.421 1.00 93.62 365 GLN A CA 1
ATOM 2920 C C . GLN A 1 365 ? 17.306 -6.525 -15.622 1.00 93.62 365 GLN A C 1
ATOM 2922 O O . GLN A 1 365 ? 16.641 -6.495 -16.651 1.00 93.62 365 GLN A O 1
ATOM 2927 N N . ILE A 1 366 ? 17.273 -5.552 -14.711 1.00 93.31 366 ILE A N 1
ATOM 2928 C CA . ILE A 1 366 ? 16.553 -4.289 -14.934 1.00 93.31 366 ILE A CA 1
ATOM 2929 C C . ILE A 1 366 ? 17.267 -3.505 -16.039 1.00 93.31 366 ILE A C 1
ATOM 2931 O O . ILE A 1 366 ? 18.501 -3.404 -16.039 1.00 93.31 366 ILE A O 1
ATOM 2935 N N . LEU A 1 367 ? 16.492 -3.039 -17.015 1.00 89.75 367 LEU A N 1
ATOM 2936 C CA . LEU A 1 367 ? 16.974 -2.315 -18.190 1.00 89.75 367 LEU A CA 1
ATOM 2937 C C . LEU A 1 367 ? 16.635 -0.827 -18.122 1.00 89.75 367 LEU A C 1
ATOM 2939 O O . LEU A 1 367 ? 17.431 -0.024 -18.593 1.00 89.75 367 LEU A O 1
ATOM 2943 N N . ASP A 1 368 ? 15.482 -0.507 -17.541 1.00 89.19 368 ASP A N 1
ATOM 2944 C CA . ASP A 1 368 ? 14.858 0.812 -17.550 1.00 89.19 368 ASP A CA 1
ATOM 2945 C C . ASP A 1 368 ? 13.849 0.917 -16.393 1.00 89.19 368 ASP A C 1
ATOM 2947 O O . ASP A 1 368 ? 13.248 -0.098 -16.017 1.00 89.19 368 ASP A O 1
ATOM 2951 N N . ALA A 1 369 ? 13.670 2.112 -15.833 1.00 90.69 369 ALA A N 1
ATOM 2952 C CA . ALA A 1 369 ? 12.690 2.398 -14.792 1.00 90.69 369 ALA A CA 1
ATOM 2953 C C . ALA A 1 369 ? 12.280 3.877 -14.784 1.00 90.69 369 ALA A C 1
ATOM 2955 O O . ALA A 1 369 ? 13.132 4.759 -14.816 1.00 90.69 369 ALA A O 1
ATOM 2956 N N . ASP A 1 370 ? 10.988 4.142 -14.608 1.00 89.62 370 ASP A N 1
ATOM 2957 C CA . ASP A 1 370 ? 10.453 5.496 -14.453 1.00 89.62 370 ASP A CA 1
ATOM 2958 C C . ASP A 1 370 ? 9.652 5.595 -13.165 1.00 89.62 370 ASP A C 1
ATOM 2960 O O . ASP A 1 370 ? 8.923 4.677 -12.812 1.00 89.62 370 ASP A O 1
ATOM 2964 N N . ILE A 1 371 ? 9.756 6.723 -12.474 1.00 90.75 371 ILE A N 1
ATOM 2965 C CA . ILE A 1 371 ? 9.004 7.012 -11.256 1.00 90.75 371 ILE A CA 1
ATOM 2966 C C . ILE A 1 371 ? 7.985 8.098 -11.559 1.00 90.75 371 ILE A C 1
ATOM 2968 O O . ILE A 1 371 ? 8.330 9.185 -12.026 1.00 90.75 371 ILE A O 1
ATOM 2972 N N . ILE A 1 372 ? 6.729 7.823 -11.232 1.00 88.44 372 ILE A N 1
ATOM 2973 C CA . ILE A 1 372 ? 5.622 8.765 -11.325 1.00 88.44 372 ILE A CA 1
ATOM 2974 C C . ILE A 1 372 ? 5.233 9.208 -9.920 1.00 88.44 372 ILE A C 1
ATOM 2976 O O . ILE A 1 372 ? 4.844 8.393 -9.088 1.00 88.44 372 ILE A O 1
ATOM 2980 N N . LEU A 1 373 ? 5.292 10.514 -9.672 1.00 87.75 373 LEU A N 1
ATOM 2981 C CA . LEU A 1 373 ? 4.799 11.143 -8.451 1.00 87.75 373 LEU A CA 1
ATOM 2982 C C . LEU A 1 373 ? 3.635 12.055 -8.804 1.00 87.75 373 LEU A C 1
ATOM 2984 O O . LEU A 1 373 ? 3.767 12.949 -9.635 1.00 87.75 373 LEU A O 1
ATOM 2988 N N . THR A 1 374 ? 2.494 11.860 -8.159 1.00 83.69 374 THR A N 1
ATOM 2989 C CA . THR A 1 374 ? 1.364 12.787 -8.291 1.00 83.69 374 THR A CA 1
ATOM 2990 C C . THR A 1 374 ? 1.383 13.821 -7.169 1.00 83.69 374 THR A C 1
ATOM 2992 O O . THR A 1 374 ? 1.976 13.606 -6.114 1.00 83.69 374 THR A O 1
ATOM 2995 N N . ASP A 1 375 ? 0.745 14.967 -7.378 1.00 79.62 375 ASP A N 1
ATOM 2996 C CA . ASP A 1 375 ? 0.704 16.053 -6.396 1.00 79.62 375 ASP A CA 1
ATOM 2997 C C . ASP A 1 375 ? -0.529 16.029 -5.478 1.00 79.62 375 ASP A C 1
ATOM 2999 O O . ASP A 1 375 ? -0.602 16.797 -4.513 1.00 79.62 375 ASP A O 1
ATOM 3003 N N . GLY A 1 376 ? -1.514 15.174 -5.766 1.00 77.38 376 GLY A N 1
ATOM 3004 C CA . GLY A 1 376 ? -2.791 15.164 -5.060 1.00 77.38 376 GLY A CA 1
ATOM 3005 C C . GLY A 1 376 ? -2.665 14.739 -3.602 1.00 77.38 376 GLY A C 1
ATOM 3006 O O . GLY A 1 376 ? -3.398 15.267 -2.775 1.00 77.38 376 GLY A O 1
ATOM 3007 N N . TRP A 1 377 ? -1.685 13.910 -3.228 1.00 75.38 377 TRP A N 1
ATOM 3008 C CA . TRP A 1 377 ? -1.466 13.544 -1.818 1.00 75.38 377 TRP A CA 1
ATOM 3009 C C . TRP A 1 377 ? -1.012 14.730 -0.945 1.00 75.38 377 TRP A C 1
ATOM 3011 O O . TRP A 1 377 ? -1.199 14.718 0.269 1.00 75.38 377 TRP A O 1
ATOM 3021 N N . ILE A 1 378 ? -0.480 15.798 -1.553 1.00 79.06 378 ILE A N 1
ATOM 3022 C CA . ILE A 1 378 ? -0.117 17.049 -0.864 1.00 79.06 378 ILE A CA 1
ATOM 3023 C C . ILE A 1 378 ? -1.347 17.963 -0.702 1.00 79.06 378 ILE A C 1
ATOM 3025 O O . ILE A 1 378 ? -1.437 18.759 0.247 1.00 79.06 378 ILE A O 1
ATOM 3029 N N . ARG A 1 379 ? -2.306 17.869 -1.635 1.00 69.69 379 ARG A N 1
ATOM 3030 C CA . ARG A 1 379 ? -3.457 18.778 -1.768 1.00 69.69 379 ARG A CA 1
ATOM 3031 C C . ARG A 1 379 ? -4.747 18.236 -1.147 1.00 69.69 379 ARG A C 1
ATOM 3033 O O . ARG A 1 379 ? -5.454 18.996 -0.486 1.00 69.69 379 ARG A O 1
ATOM 3040 N N . HIS A 1 380 ? -5.051 16.960 -1.354 1.00 60.78 380 HIS A N 1
ATOM 3041 C CA . HIS A 1 380 ? -6.364 16.359 -1.145 1.00 60.78 380 HIS A CA 1
ATOM 3042 C C . HIS A 1 380 ? -6.421 15.487 0.115 1.00 60.78 380 HIS A C 1
ATOM 3044 O O . HIS A 1 380 ? -5.511 14.715 0.388 1.00 60.78 380 HIS A O 1
ATOM 3050 N N . TYR A 1 381 ? -7.526 15.575 0.861 1.00 56.16 381 TYR A N 1
ATOM 3051 C CA . TYR A 1 381 ? -7.790 14.703 2.017 1.00 56.16 381 TYR A CA 1
ATOM 3052 C C . TYR A 1 381 ? -9.271 14.305 2.173 1.00 56.16 381 TYR A C 1
ATOM 3054 O O . TYR A 1 381 ? -9.585 13.367 2.902 1.00 56.16 381 TYR A O 1
ATOM 3062 N N . ARG A 1 382 ? -10.221 15.047 1.571 1.00 48.47 382 ARG A N 1
ATOM 3063 C CA . ARG A 1 382 ? -11.647 15.011 1.971 1.00 48.47 382 ARG A CA 1
ATOM 3064 C C . ARG A 1 382 ? -12.308 13.653 1.705 1.00 48.47 382 ARG A C 1
ATOM 3066 O O . ARG A 1 382 ? -13.253 13.297 2.397 1.00 48.47 382 ARG A O 1
ATOM 3073 N N . LYS A 1 383 ? -11.785 12.883 0.752 1.00 55.50 383 LYS A N 1
ATOM 3074 C CA . LYS A 1 383 ? -12.311 11.575 0.338 1.00 55.50 383 LYS A CA 1
ATOM 3075 C C . LYS A 1 383 ? -11.946 10.389 1.248 1.00 55.50 383 LYS A C 1
ATOM 3077 O O . LYS A 1 383 ? -12.492 9.305 1.080 1.00 55.50 383 LYS A O 1
ATOM 3082 N N . GLN A 1 384 ? -11.079 10.575 2.245 1.00 62.34 384 GLN A N 1
ATOM 3083 C CA . GLN A 1 384 ? -10.481 9.463 2.999 1.00 62.34 384 GLN A CA 1
ATOM 3084 C C . GLN A 1 384 ? -11.475 8.669 3.878 1.00 62.34 384 GLN A C 1
ATOM 3086 O O . GLN A 1 384 ? -11.377 7.442 3.951 1.00 62.34 384 GLN A O 1
ATOM 3091 N N . PHE A 1 385 ? -12.460 9.333 4.508 1.00 63.22 385 PHE A N 1
ATOM 3092 C CA . PHE A 1 385 ? -13.422 8.656 5.399 1.00 63.22 385 PHE A CA 1
ATOM 3093 C C . PHE A 1 385 ? -14.297 7.637 4.649 1.00 63.22 385 PHE A C 1
ATOM 3095 O O . PHE A 1 385 ? -14.520 6.536 5.145 1.00 63.22 385 PHE A O 1
ATOM 3102 N N . ASP A 1 386 ? -14.783 7.994 3.457 1.00 67.69 386 ASP A N 1
ATOM 3103 C CA . ASP A 1 386 ? -15.703 7.158 2.677 1.00 67.69 386 ASP A CA 1
ATOM 3104 C C . ASP A 1 386 ? -14.986 6.201 1.699 1.00 67.69 386 ASP A C 1
ATOM 3106 O O . ASP A 1 386 ? -15.575 5.187 1.330 1.00 67.69 386 ASP A O 1
ATOM 3110 N N . GLU A 1 387 ? -13.733 6.470 1.298 1.00 71.56 387 GLU A N 1
ATOM 3111 C CA . GLU A 1 387 ? -13.007 5.658 0.299 1.00 71.56 387 GLU A CA 1
ATOM 3112 C C . GLU A 1 387 ? -11.917 4.748 0.901 1.00 71.56 387 GLU A C 1
ATOM 3114 O O . GLU A 1 387 ? -11.826 3.578 0.522 1.00 71.56 387 GLU A O 1
ATOM 3119 N N . MET A 1 388 ? -11.099 5.236 1.846 1.00 74.12 388 MET A N 1
ATOM 3120 C CA . MET A 1 388 ? -9.932 4.493 2.356 1.00 74.12 388 MET A CA 1
ATOM 3121 C C . MET A 1 388 ? -10.244 3.665 3.605 1.00 74.12 388 MET A C 1
ATOM 3123 O O . MET A 1 388 ? -9.793 2.524 3.703 1.00 74.12 388 MET A O 1
ATOM 3127 N N . LEU A 1 389 ? -11.035 4.184 4.554 1.00 78.19 389 LEU A N 1
ATOM 3128 C CA . LEU A 1 389 ? -11.380 3.431 5.772 1.00 78.19 389 LEU A CA 1
ATOM 3129 C C . LEU A 1 389 ? -12.053 2.081 5.478 1.00 78.19 389 LEU A C 1
ATOM 3131 O O . LEU A 1 389 ? -11.649 1.100 6.104 1.00 78.19 389 LEU A O 1
ATOM 3135 N N . PRO A 1 390 ? -13.007 1.976 4.527 1.00 82.81 390 PRO A N 1
ATOM 3136 C CA . PRO A 1 390 ? -13.474 0.687 4.034 1.00 82.81 390 PRO A CA 1
ATOM 3137 C C . PRO A 1 390 ? -12.348 -0.269 3.649 1.00 82.81 390 PRO A C 1
ATOM 3139 O O . PRO A 1 390 ? -12.350 -1.401 4.110 1.00 82.81 390 PRO A O 1
ATOM 3142 N N . LYS A 1 391 ? -11.368 0.175 2.852 1.00 79.31 391 LYS A N 1
ATOM 3143 C CA . LYS A 1 391 ? -10.246 -0.668 2.408 1.00 79.31 391 LYS A CA 1
ATOM 3144 C C . LYS A 1 391 ? -9.397 -1.130 3.597 1.00 79.31 391 LYS A C 1
ATOM 3146 O O . LYS A 1 391 ? -9.126 -2.319 3.722 1.00 79.31 391 LYS A O 1
ATOM 3151 N N . ILE A 1 392 ? -9.068 -0.218 4.516 1.00 80.44 392 ILE A N 1
ATOM 3152 C CA . ILE A 1 392 ? -8.291 -0.519 5.733 1.00 80.44 392 ILE A CA 1
ATOM 3153 C C . ILE A 1 392 ? -9.033 -1.505 6.649 1.00 80.44 392 ILE A C 1
ATOM 3155 O O . ILE A 1 392 ? -8.411 -2.373 7.256 1.00 80.44 392 ILE A O 1
ATOM 3159 N N . ALA A 1 393 ? -10.358 -1.390 6.770 1.00 84.75 393 ALA A N 1
ATOM 3160 C CA . ALA A 1 393 ? -11.173 -2.299 7.581 1.00 84.75 393 ALA A CA 1
ATOM 3161 C C . ALA A 1 393 ? -11.276 -3.716 6.988 1.00 84.75 393 ALA A C 1
ATOM 3163 O O . ALA A 1 393 ? -11.617 -4.652 7.707 1.00 84.75 393 ALA A O 1
ATOM 3164 N N . MET A 1 394 ? -10.995 -3.866 5.691 1.00 85.31 394 MET A N 1
ATOM 3165 C CA . MET A 1 394 ? -10.990 -5.152 4.988 1.00 85.31 394 MET A CA 1
ATOM 3166 C C . MET A 1 394 ? -9.619 -5.832 4.995 1.00 85.31 394 MET A C 1
ATOM 3168 O O . MET A 1 394 ? -9.508 -6.997 4.623 1.00 85.31 394 MET A O 1
ATOM 3172 N N . GLU A 1 395 ? -8.560 -5.139 5.403 1.00 80.94 395 GLU A N 1
ATOM 3173 C CA . GLU A 1 395 ? -7.239 -5.750 5.510 1.00 80.94 395 GLU A CA 1
ATOM 3174 C C . GLU A 1 395 ? -7.243 -6.895 6.535 1.00 80.94 395 GLU A C 1
ATOM 3176 O O . GLU A 1 395 ? -7.806 -6.778 7.628 1.00 80.94 395 GLU A O 1
ATOM 3181 N N . GLY A 1 396 ? -6.529 -7.981 6.234 1.00 79.31 396 GLY A N 1
ATOM 3182 C CA . GLY A 1 396 ? -6.553 -9.218 7.022 1.00 79.31 396 GLY A CA 1
ATOM 3183 C C . GLY A 1 396 ? -7.751 -10.124 6.711 1.00 79.31 396 GLY A C 1
ATOM 3184 O O . GLY A 1 396 ? -7.847 -11.224 7.260 1.00 79.31 396 GLY A O 1
ATOM 3185 N N . PHE A 1 397 ? -8.673 -9.706 5.833 1.00 86.25 397 PHE A N 1
ATOM 3186 C CA . PHE A 1 397 ? -9.764 -10.564 5.377 1.00 86.25 397 PHE A CA 1
ATOM 3187 C C . PHE A 1 397 ? -9.316 -11.387 4.174 1.00 86.25 397 PHE A C 1
ATOM 3189 O O . PHE A 1 397 ? -9.208 -10.894 3.055 1.00 86.25 397 PHE A O 1
ATOM 3196 N N . GLY A 1 398 ? -9.110 -12.681 4.407 1.00 80.88 398 GLY A N 1
ATOM 3197 C CA . GLY A 1 398 ? -8.862 -13.629 3.330 1.00 80.88 398 GLY A CA 1
ATOM 3198 C C . GLY A 1 398 ? -10.115 -13.917 2.481 1.00 80.88 398 GLY A C 1
ATOM 3199 O O . GLY A 1 398 ? -11.236 -13.555 2.858 1.00 80.88 398 GLY A O 1
ATOM 3200 N N . PRO A 1 399 ? -9.956 -14.660 1.369 1.00 81.12 399 PRO A N 1
ATOM 3201 C CA . PRO A 1 399 ? -11.056 -15.015 0.466 1.00 81.12 399 PRO A CA 1
ATOM 3202 C C . PRO A 1 399 ? -12.260 -15.692 1.143 1.00 81.12 399 PRO A C 1
ATOM 3204 O O . PRO A 1 399 ? -13.392 -15.484 0.718 1.00 81.12 399 PRO A O 1
ATOM 3207 N N . GLU A 1 400 ? -12.038 -16.475 2.209 1.00 80.75 400 GLU A N 1
ATOM 3208 C CA . GLU A 1 400 ? -13.108 -17.124 2.993 1.00 80.75 400 GLU A CA 1
ATOM 3209 C C . GLU A 1 400 ? -14.032 -16.082 3.651 1.00 80.75 400 GLU A C 1
ATOM 3211 O O . GLU A 1 400 ? -15.254 -16.193 3.557 1.00 80.75 400 GLU A O 1
ATOM 3216 N N . THR A 1 401 ? -13.463 -15.026 4.245 1.00 86.50 401 THR A N 1
ATOM 3217 C CA . THR A 1 401 ? -14.239 -13.939 4.860 1.00 86.50 401 THR A CA 1
ATOM 3218 C C . THR A 1 401 ? -14.989 -13.124 3.809 1.00 86.50 401 THR A C 1
ATOM 3220 O O . THR A 1 401 ? -16.144 -12.778 4.031 1.00 86.50 401 THR A O 1
ATOM 3223 N N . LEU A 1 402 ? -14.369 -12.839 2.658 1.00 86.38 402 LEU A N 1
ATOM 3224 C CA . LEU A 1 402 ? -15.027 -12.099 1.573 1.00 86.38 402 LEU A CA 1
ATOM 3225 C C . LEU A 1 402 ? -16.213 -12.866 0.984 1.00 86.38 402 LEU A C 1
ATOM 3227 O O . LEU A 1 402 ? -17.263 -12.275 0.746 1.00 86.38 402 LEU A O 1
ATOM 3231 N N . ALA A 1 403 ? -16.066 -14.180 0.796 1.00 83.50 403 ALA A N 1
ATOM 3232 C CA . ALA A 1 403 ? -17.158 -15.042 0.356 1.00 83.50 403 ALA A CA 1
ATOM 3233 C C . ALA A 1 403 ? -18.314 -15.030 1.363 1.00 83.50 403 ALA A C 1
ATOM 3235 O O . ALA A 1 403 ? -19.465 -14.853 0.981 1.00 83.50 403 ALA A O 1
ATOM 3236 N N . TRP A 1 404 ? -18.004 -15.136 2.656 1.00 85.19 404 TRP A N 1
ATOM 3237 C CA . TRP A 1 404 ? -19.016 -15.059 3.705 1.00 85.19 404 TRP A CA 1
ATOM 3238 C C . TRP A 1 404 ? -19.715 -13.691 3.752 1.00 85.19 404 TRP A C 1
ATOM 3240 O O . TRP A 1 404 ? -20.937 -13.642 3.859 1.00 85.19 404 TRP A O 1
ATOM 3250 N N . LEU A 1 405 ? -18.976 -12.586 3.607 1.00 88.25 405 LEU A N 1
ATOM 3251 C CA . LEU A 1 405 ? -19.542 -11.232 3.552 1.00 88.25 405 LEU A CA 1
ATOM 3252 C C . LEU A 1 405 ? -20.412 -10.992 2.317 1.00 88.25 405 LEU A C 1
ATOM 3254 O O . LEU A 1 405 ? -21.350 -10.205 2.380 1.00 88.25 405 LEU A O 1
ATOM 3258 N N . ALA A 1 406 ? -20.138 -11.666 1.202 1.00 85.94 406 ALA A N 1
ATOM 3259 C CA . ALA A 1 406 ? -21.002 -11.584 0.034 1.00 85.94 406 ALA A CA 1
ATOM 3260 C C . ALA A 1 406 ? -22.397 -12.179 0.279 1.00 85.94 406 ALA A C 1
ATOM 3262 O O . ALA A 1 406 ? -23.376 -11.669 -0.269 1.00 85.94 406 ALA A O 1
ATOM 3263 N N . ASP A 1 407 ? -22.478 -13.221 1.108 1.00 82.69 407 ASP A N 1
ATOM 3264 C CA . ASP A 1 407 ? -23.740 -13.828 1.538 1.00 82.69 407 ASP A CA 1
ATOM 3265 C C . ASP A 1 407 ? -24.383 -13.077 2.721 1.00 82.69 407 ASP A C 1
ATOM 3267 O O . ASP A 1 407 ? -25.574 -13.251 2.973 1.00 82.69 407 ASP A O 1
ATOM 3271 N N . HIS A 1 408 ? -23.617 -12.213 3.402 1.00 86.56 408 HIS A N 1
ATOM 3272 C CA . HIS A 1 408 ? -24.042 -11.385 4.541 1.00 86.56 408 HIS A CA 1
ATOM 3273 C C . HIS A 1 408 ? -23.649 -9.906 4.337 1.00 86.56 408 HIS A C 1
ATOM 3275 O O . HIS A 1 408 ? -22.874 -9.333 5.120 1.00 86.56 408 HIS A O 1
ATOM 3281 N N . PRO A 1 409 ? -24.117 -9.259 3.251 1.00 88.25 409 PRO A N 1
ATOM 3282 C CA . PRO A 1 409 ? -23.670 -7.918 2.872 1.00 88.25 409 PRO A CA 1
ATOM 3283 C C . PRO A 1 409 ? -23.975 -6.861 3.944 1.00 88.25 409 PRO A C 1
ATOM 3285 O O . PRO A 1 409 ? -23.290 -5.843 4.027 1.00 88.25 409 PRO A O 1
ATOM 3288 N N . GLU A 1 410 ? -24.969 -7.096 4.801 1.00 86.12 410 GLU A N 1
ATOM 3289 C CA . GLU A 1 410 ? -25.307 -6.262 5.954 1.00 86.12 410 GLU A CA 1
ATOM 3290 C C . GLU A 1 410 ? -24.200 -6.170 7.015 1.00 86.12 410 GLU A C 1
ATOM 3292 O O . GLU A 1 410 ? -24.248 -5.266 7.852 1.00 86.12 410 GLU A O 1
ATOM 3297 N N . TRP A 1 411 ? -23.187 -7.036 6.968 1.00 90.19 411 TRP A N 1
ATOM 3298 C CA . TRP A 1 411 ? -22.033 -7.004 7.870 1.00 90.19 411 TRP A CA 1
ATOM 3299 C C . TRP A 1 411 ? -20.739 -6.530 7.218 1.00 90.19 411 TRP A C 1
ATOM 3301 O O . TRP A 1 411 ? -19.732 -6.376 7.917 1.00 90.19 411 TRP A O 1
ATOM 3311 N N . ASP A 1 412 ? -20.755 -6.284 5.909 1.00 91.69 412 ASP A N 1
ATOM 3312 C CA . ASP A 1 412 ? -19.572 -5.901 5.148 1.00 91.69 412 ASP A CA 1
ATOM 3313 C C . ASP A 1 412 ? -19.115 -4.478 5.526 1.00 91.69 412 ASP A C 1
ATOM 3315 O O . ASP A 1 412 ? -19.866 -3.517 5.310 1.00 91.69 412 ASP A O 1
ATOM 3319 N N . PRO A 1 413 ? -17.892 -4.293 6.066 1.00 91.62 413 PRO A N 1
ATOM 3320 C CA . PRO A 1 413 ? -17.367 -2.975 6.419 1.00 91.62 413 PRO A CA 1
ATOM 3321 C C . PRO A 1 413 ? -17.433 -1.962 5.273 1.00 91.62 413 PRO A C 1
ATOM 3323 O O . PRO A 1 413 ? -17.681 -0.781 5.521 1.00 91.62 413 PRO A O 1
ATOM 3326 N N . ARG A 1 414 ? -17.308 -2.412 4.015 1.00 90.12 414 ARG A N 1
ATOM 3327 C CA . ARG A 1 414 ? -17.414 -1.547 2.831 1.00 90.12 414 ARG A CA 1
ATOM 3328 C C . ARG A 1 414 ? -18.797 -0.936 2.693 1.00 90.12 414 ARG A C 1
ATOM 3330 O O . ARG A 1 414 ? -18.920 0.233 2.348 1.00 90.12 414 ARG A O 1
ATOM 3337 N N . LEU A 1 415 ? -19.842 -1.697 3.006 1.00 90.06 415 LEU A N 1
ATOM 3338 C CA . LEU A 1 415 ? -21.213 -1.198 3.011 1.00 90.06 415 LEU A CA 1
ATOM 3339 C C . LEU A 1 415 ? -21.500 -0.348 4.257 1.00 90.06 415 LEU A C 1
ATOM 3341 O O . LEU A 1 415 ? -22.218 0.652 4.192 1.00 90.06 415 LEU A O 1
ATOM 3345 N N . ARG A 1 416 ? -20.955 -0.753 5.408 1.00 88.56 416 ARG A N 1
ATOM 3346 C CA . ARG A 1 416 ? -21.275 -0.168 6.718 1.00 88.56 416 ARG A CA 1
ATOM 3347 C C . ARG A 1 416 ? -20.632 1.188 6.953 1.00 88.56 416 ARG A C 1
ATOM 3349 O O . ARG A 1 416 ? -21.290 2.069 7.508 1.00 88.56 416 ARG A O 1
ATOM 3356 N N . LEU A 1 417 ? -19.393 1.366 6.509 1.00 87.62 417 LEU A N 1
ATOM 3357 C CA . LEU A 1 417 ? -18.679 2.638 6.613 1.00 87.62 417 LEU A CA 1
ATOM 3358 C C . LEU A 1 417 ? -19.107 3.634 5.524 1.00 87.62 417 LEU A C 1
ATOM 3360 O O . LEU A 1 417 ? -19.035 4.842 5.751 1.00 87.62 417 LEU A O 1
ATOM 3364 N N . ALA A 1 418 ? -19.638 3.147 4.397 1.00 83.81 418 ALA A N 1
ATOM 3365 C CA . ALA A 1 418 ? -20.082 3.991 3.297 1.00 83.81 418 ALA A CA 1
ATOM 3366 C C . ALA A 1 418 ? -21.273 4.897 3.647 1.00 83.81 418 ALA A C 1
ATOM 3368 O O . ALA A 1 418 ? -22.194 4.532 4.396 1.00 83.81 418 ALA A O 1
ATOM 3369 N N . ALA A 1 419 ? -21.284 6.070 3.010 1.00 78.50 419 ALA A N 1
ATOM 3370 C CA . ALA A 1 419 ? -22.398 7.007 3.046 1.00 78.50 419 ALA A CA 1
ATOM 3371 C C . ALA A 1 419 ? -23.717 6.345 2.582 1.00 78.50 419 ALA A C 1
ATOM 3373 O O . ALA A 1 419 ? -23.708 5.569 1.621 1.00 78.50 419 ALA A O 1
ATOM 3374 N N . PRO A 1 420 ? -24.877 6.671 3.193 1.00 79.81 420 PRO A N 1
ATOM 3375 C CA . PRO A 1 420 ? -26.159 6.042 2.857 1.00 79.81 420 PRO A CA 1
ATOM 3376 C C . PRO A 1 420 ? -26.529 6.063 1.365 1.00 79.81 420 PRO A C 1
ATOM 3378 O O . PRO A 1 420 ? -27.116 5.102 0.871 1.00 79.81 420 PRO A O 1
ATOM 3381 N N . SER A 1 421 ? -26.153 7.118 0.635 1.00 78.06 421 SER A N 1
ATOM 3382 C CA . SER A 1 421 ? -26.392 7.262 -0.808 1.00 78.06 421 SER A CA 1
ATOM 3383 C C . SER A 1 421 ? -25.615 6.256 -1.667 1.00 78.06 421 SER A C 1
ATOM 3385 O O . SER A 1 421 ? -26.103 5.860 -2.722 1.00 78.06 421 SER A O 1
ATOM 3387 N N . MET A 1 422 ? -24.445 5.808 -1.203 1.00 80.31 422 MET A N 1
ATOM 3388 C CA . MET A 1 422 ? -23.537 4.902 -1.922 1.00 80.31 422 MET A CA 1
ATOM 3389 C C . MET A 1 422 ? -23.843 3.423 -1.658 1.00 80.31 422 MET A C 1
ATOM 3391 O O . MET A 1 422 ? -23.504 2.556 -2.462 1.00 80.31 422 MET A O 1
ATOM 3395 N N . ARG A 1 423 ? -24.515 3.113 -0.540 1.00 86.19 423 ARG A N 1
ATOM 3396 C CA . ARG A 1 423 ? -24.717 1.732 -0.066 1.00 86.19 423 ARG A CA 1
ATOM 3397 C C . ARG A 1 423 ? -25.361 0.819 -1.110 1.00 86.19 423 ARG A C 1
ATOM 3399 O O . ARG A 1 423 ? -24.956 -0.328 -1.259 1.00 86.19 423 ARG A O 1
ATOM 3406 N N . LYS A 1 424 ? -26.340 1.316 -1.870 1.00 86.50 424 LYS A N 1
ATOM 3407 C CA . LYS A 1 424 ? -27.007 0.513 -2.908 1.00 86.50 424 LYS A CA 1
ATOM 3408 C C . LYS A 1 424 ? -26.042 0.092 -4.020 1.00 86.50 424 LYS A C 1
ATOM 3410 O O . LYS A 1 424 ? -26.088 -1.052 -4.459 1.00 86.50 424 LYS A O 1
ATOM 3415 N N . GLU A 1 425 ? -25.203 1.013 -4.482 1.00 86.38 425 GLU A N 1
ATOM 3416 C CA . GLU A 1 425 ? -24.229 0.749 -5.542 1.00 86.38 425 GLU A CA 1
ATOM 3417 C C . GLU A 1 425 ? -23.150 -0.225 -5.063 1.00 86.38 425 GLU A C 1
ATOM 3419 O O . GLU A 1 425 ? -22.900 -1.232 -5.723 1.00 86.38 425 GLU A O 1
ATOM 3424 N N . ILE A 1 426 ? -22.610 0.008 -3.864 1.00 87.62 426 ILE A N 1
ATOM 3425 C CA . ILE A 1 426 ? -21.619 -0.873 -3.235 1.00 87.62 426 ILE A CA 1
ATOM 3426 C C . ILE A 1 426 ? -22.192 -2.280 -3.029 1.00 87.62 426 ILE A C 1
ATOM 3428 O O . ILE A 1 426 ? -21.537 -3.260 -3.363 1.00 87.62 426 ILE A O 1
ATOM 3432 N N . GLY A 1 427 ? -23.435 -2.404 -2.554 1.00 88.81 427 GLY A N 1
ATOM 3433 C CA . GLY A 1 427 ? -24.091 -3.704 -2.388 1.00 88.81 427 GLY A CA 1
ATOM 3434 C C . GLY A 1 427 ? -24.232 -4.477 -3.705 1.00 88.81 427 GLY A C 1
ATOM 3435 O O . GLY A 1 427 ? -23.945 -5.671 -3.753 1.00 88.81 427 GLY A O 1
ATOM 3436 N N . LEU A 1 428 ? -24.600 -3.796 -4.798 1.00 87.81 428 LEU A N 1
ATOM 3437 C CA . LEU A 1 428 ? -24.654 -4.408 -6.133 1.00 87.81 428 LEU A CA 1
ATOM 3438 C C . LEU A 1 428 ? -23.265 -4.828 -6.627 1.00 87.81 428 LEU A C 1
ATOM 3440 O O . LEU A 1 428 ? -23.131 -5.870 -7.270 1.00 87.81 428 LEU A O 1
ATOM 3444 N N . GLN A 1 429 ? -22.235 -4.038 -6.323 1.00 86.50 429 GLN A N 1
ATOM 3445 C CA . GLN A 1 429 ? -20.858 -4.385 -6.646 1.00 86.50 429 GLN A CA 1
ATOM 3446 C C . GLN A 1 429 ? -20.400 -5.631 -5.883 1.00 86.50 429 GLN A C 1
ATOM 3448 O O . GLN A 1 429 ? -19.913 -6.558 -6.520 1.00 86.50 429 GLN A O 1
ATOM 3453 N N . ILE A 1 430 ? -20.624 -5.700 -4.567 1.00 88.12 430 ILE A N 1
ATOM 3454 C CA . ILE A 1 430 ? -20.295 -6.872 -3.739 1.00 88.12 430 ILE A CA 1
ATOM 3455 C C . ILE A 1 430 ? -20.983 -8.125 -4.292 1.00 88.12 430 ILE A C 1
ATOM 3457 O O . ILE A 1 430 ? -20.340 -9.152 -4.485 1.00 88.12 430 ILE A O 1
ATOM 3461 N N . GLN A 1 431 ? -22.271 -8.027 -4.631 1.00 84.56 431 GLN A N 1
ATOM 3462 C CA . GLN A 1 431 ? -23.034 -9.150 -5.174 1.00 84.56 431 GLN A CA 1
ATOM 3463 C C . GLN A 1 431 ? -22.546 -9.588 -6.566 1.00 84.56 431 GLN A C 1
ATOM 3465 O O . GLN A 1 431 ? -22.596 -10.767 -6.915 1.00 84.56 431 GLN A O 1
ATOM 3470 N N . ARG A 1 432 ? -22.061 -8.653 -7.389 1.00 85.06 432 ARG A N 1
ATOM 3471 C CA . ARG A 1 432 ? -21.413 -8.981 -8.666 1.00 85.06 432 ARG A CA 1
ATOM 3472 C C . ARG A 1 432 ? -20.057 -9.647 -8.440 1.00 85.06 432 ARG A C 1
ATOM 3474 O O . ARG A 1 432 ? -19.720 -10.601 -9.137 1.00 85.06 432 ARG A O 1
ATOM 3481 N N . ASP A 1 433 ? -19.284 -9.126 -7.497 1.00 83.00 433 ASP A N 1
ATOM 3482 C CA . ASP A 1 433 ? -17.916 -9.553 -7.231 1.00 83.00 433 ASP A CA 1
ATOM 3483 C C . ASP A 1 433 ? -17.870 -10.912 -6.510 1.00 83.00 433 ASP A C 1
ATOM 3485 O O . ASP A 1 433 ? -16.938 -11.679 -6.726 1.00 83.00 433 ASP A O 1
ATOM 3489 N N . SER A 1 434 ? -18.921 -11.293 -5.781 1.00 82.56 434 SER A N 1
ATOM 3490 C CA . SER A 1 434 ? -19.040 -12.613 -5.146 1.00 82.56 434 SER A CA 1
ATOM 3491 C C . SER A 1 434 ? -18.994 -13.789 -6.123 1.00 82.56 434 SER A C 1
ATOM 3493 O O . SER A 1 434 ? -18.530 -14.874 -5.780 1.00 82.56 434 SER A O 1
ATOM 3495 N N . HIS A 1 435 ? -19.430 -13.566 -7.363 1.00 82.69 435 HIS A N 1
ATOM 3496 C CA . HIS A 1 435 ? -19.407 -14.564 -8.430 1.00 82.69 435 HIS A CA 1
ATOM 3497 C C . HIS A 1 435 ? -18.050 -14.627 -9.155 1.00 82.69 435 HIS A C 1
ATOM 3499 O O . HIS A 1 435 ? -17.870 -15.452 -10.054 1.00 82.69 435 HIS A O 1
ATOM 3505 N N . LYS A 1 436 ? -17.097 -13.753 -8.804 1.00 83.88 436 LYS A N 1
ATOM 3506 C CA . LYS A 1 436 ? -15.738 -13.742 -9.360 1.00 83.88 436 LYS A CA 1
ATOM 3507 C C . LYS A 1 436 ? -14.826 -14.723 -8.605 1.00 83.88 436 LYS A C 1
ATOM 3509 O O . LYS A 1 436 ? -15.133 -15.116 -7.476 1.00 83.88 436 LYS A O 1
ATOM 3514 N N . PRO A 1 437 ? -13.679 -15.119 -9.192 1.00 82.25 437 PRO A N 1
ATOM 3515 C CA . PRO A 1 437 ? -12.661 -15.895 -8.486 1.00 82.25 437 PRO A CA 1
ATOM 3516 C C . PRO A 1 437 ? -12.307 -15.282 -7.125 1.00 82.25 437 PRO A C 1
ATOM 3518 O O . PRO A 1 437 ? -12.232 -14.062 -6.990 1.00 82.25 437 PRO A O 1
ATOM 3521 N N . PHE A 1 438 ? -12.111 -16.137 -6.117 1.00 81.19 438 PHE A N 1
ATOM 3522 C CA . PHE A 1 438 ? -11.808 -15.732 -4.735 1.00 81.19 438 PHE A CA 1
ATOM 3523 C C . PHE A 1 438 ? -12.818 -14.736 -4.130 1.00 81.19 438 PHE A C 1
ATOM 3525 O O . PHE A 1 438 ? -12.434 -13.894 -3.323 1.00 81.19 438 PHE A O 1
ATOM 3532 N N . ALA A 1 439 ? -14.094 -14.816 -4.531 1.00 81.94 439 ALA A N 1
ATOM 3533 C CA . ALA A 1 439 ? -15.162 -13.908 -4.098 1.00 81.94 439 ALA A CA 1
ATOM 3534 C C . ALA A 1 439 ? -14.851 -12.420 -4.356 1.00 81.94 439 ALA A C 1
ATOM 3536 O O . ALA A 1 439 ? -15.245 -11.543 -3.585 1.00 81.94 439 ALA A O 1
ATOM 3537 N N . GLY A 1 440 ? -14.109 -12.140 -5.433 1.00 78.75 440 GLY A N 1
ATOM 3538 C CA . GLY A 1 440 ? -13.727 -10.781 -5.802 1.00 78.75 440 GLY A CA 1
ATOM 3539 C C . GLY A 1 440 ? -12.575 -10.211 -4.978 1.00 78.75 440 GLY A C 1
ATOM 3540 O O . GLY A 1 440 ? -12.412 -8.995 -4.952 1.00 78.75 440 GLY A O 1
ATOM 3541 N N . HIS A 1 441 ? -11.785 -11.058 -4.304 1.00 81.44 441 HIS A N 1
ATOM 3542 C CA . HIS A 1 441 ? -10.510 -10.631 -3.730 1.00 81.44 441 HIS A CA 1
ATOM 3543 C C . HIS A 1 441 ? -9.619 -10.032 -4.839 1.00 81.44 441 HIS A C 1
ATOM 3545 O O . HIS A 1 441 ? -9.490 -10.684 -5.879 1.00 81.44 441 HIS A O 1
ATOM 3551 N N . PRO A 1 442 ? -8.957 -8.881 -4.611 1.00 74.31 442 PRO A N 1
ATOM 3552 C CA . PRO A 1 442 ? -8.051 -8.224 -5.567 1.00 74.31 442 PRO A CA 1
ATOM 3553 C C . PRO A 1 442 ? -7.104 -9.180 -6.324 1.00 74.31 442 PRO A C 1
ATOM 3555 O O . PRO A 1 442 ? -7.121 -9.259 -7.550 1.00 74.31 442 PRO A O 1
ATOM 3558 N N . ILE A 1 443 ? -6.400 -10.060 -5.594 1.00 75.44 443 ILE A N 1
ATOM 3559 C CA . ILE A 1 443 ? -5.527 -11.109 -6.170 1.00 75.44 443 ILE A CA 1
ATOM 3560 C C . ILE A 1 443 ? -6.197 -12.025 -7.221 1.00 75.44 443 ILE A C 1
ATOM 3562 O O . ILE A 1 443 ? -5.527 -12.605 -8.072 1.00 75.44 443 ILE A O 1
ATOM 3566 N N . GLY A 1 444 ? -7.517 -12.206 -7.145 1.00 75.25 444 GLY A N 1
ATOM 3567 C CA . GLY A 1 444 ? -8.310 -13.019 -8.063 1.00 75.25 444 GLY A CA 1
ATOM 3568 C C . GLY A 1 444 ? -8.752 -12.289 -9.326 1.00 75.25 444 GLY A C 1
ATOM 3569 O O . GLY A 1 444 ? -9.149 -12.943 -10.292 1.00 75.25 444 GLY A O 1
ATOM 3570 N N . SER A 1 445 ? -8.705 -10.957 -9.304 1.00 68.75 445 SER A N 1
ATOM 3571 C CA . SER A 1 445 ? -9.059 -10.071 -10.412 1.00 68.75 445 SER A CA 1
ATOM 3572 C C . SER A 1 445 ? -7.859 -9.465 -11.129 1.00 68.75 445 SER A C 1
ATOM 3574 O O . SER A 1 445 ? -8.098 -8.739 -12.086 1.00 68.75 445 SER A O 1
ATOM 3576 N N . VAL A 1 446 ? -6.625 -9.786 -10.715 1.00 67.94 446 VAL A N 1
ATOM 3577 C CA . VAL A 1 446 ? -5.386 -9.266 -11.319 1.00 67.94 446 VAL A CA 1
ATOM 3578 C C . VAL A 1 446 ? -5.441 -9.400 -12.833 1.00 67.94 446 VAL A C 1
ATOM 3580 O O . VAL A 1 446 ? -5.398 -10.510 -13.381 1.00 67.94 446 VAL A O 1
ATOM 3583 N N . ASP A 1 447 ? -5.534 -8.257 -13.506 1.00 62.22 447 ASP A N 1
ATOM 3584 C CA . ASP A 1 447 ? -5.464 -8.204 -14.950 1.00 62.22 447 ASP A CA 1
ATOM 3585 C C . ASP A 1 447 ? -4.001 -8.032 -15.335 1.00 62.22 447 ASP A C 1
ATOM 3587 O O . ASP A 1 447 ? -3.406 -6.964 -15.235 1.00 62.22 447 ASP A O 1
ATOM 3591 N N . SER A 1 448 ? -3.402 -9.100 -15.857 1.00 55.84 448 SER A N 1
ATOM 3592 C CA . SER A 1 448 ? -2.042 -9.022 -16.374 1.00 55.84 448 SER A CA 1
ATOM 3593 C C . SER A 1 448 ? -1.939 -8.182 -17.646 1.00 55.84 448 SER A C 1
ATOM 3595 O O . SER A 1 448 ? -0.915 -8.258 -18.307 1.00 55.84 448 SER A O 1
ATOM 3597 N N . LYS A 1 449 ? -2.941 -7.408 -18.069 1.00 52.91 449 LYS A N 1
ATOM 3598 C CA . LYS A 1 449 ? -2.897 -6.520 -19.242 1.00 52.91 449 LYS A CA 1
ATOM 3599 C C . LYS A 1 449 ? -3.156 -5.053 -18.930 1.00 52.91 449 LYS A C 1
ATOM 3601 O O . LYS A 1 449 ? -2.617 -4.236 -19.674 1.00 52.91 449 LYS A O 1
ATOM 3606 N N . MET A 1 450 ? -3.931 -4.751 -17.894 1.00 51.97 450 MET A N 1
ATOM 3607 C CA . MET A 1 450 ? -4.333 -3.392 -17.523 1.00 51.97 450 MET A CA 1
ATOM 3608 C C . MET A 1 450 ? -3.370 -2.789 -16.486 1.00 51.97 450 MET A C 1
ATOM 3610 O O . MET A 1 450 ? -2.474 -3.469 -15.980 1.00 51.97 450 MET A O 1
ATOM 3614 N N . ILE A 1 451 ? -3.462 -1.472 -16.293 1.00 57.25 451 ILE A N 1
ATOM 3615 C CA . ILE A 1 451 ? -2.507 -0.677 -15.519 1.00 57.25 451 ILE A CA 1
ATOM 3616 C C . ILE A 1 451 ? -3.231 0.055 -14.395 1.00 57.25 451 ILE A C 1
ATOM 3618 O O . ILE A 1 451 ? -4.058 0.924 -14.675 1.00 57.25 451 ILE A O 1
ATOM 3622 N N . GLY A 1 452 ? -2.819 -0.193 -13.151 1.00 55.31 452 GLY A N 1
ATOM 3623 C CA . GLY A 1 452 ? -3.129 0.666 -12.015 1.00 55.31 452 GLY A CA 1
ATOM 3624 C C . GLY A 1 452 ? -4.592 0.594 -11.594 1.00 55.31 452 GLY A C 1
ATOM 3625 O O . GLY A 1 452 ? -5.100 1.560 -11.023 1.00 55.31 452 GLY A O 1
ATOM 3626 N N . ASP A 1 453 ? -5.277 -0.510 -11.894 1.00 57.34 453 ASP A N 1
ATOM 3627 C CA . ASP A 1 453 ? -6.632 -0.773 -11.424 1.00 57.34 453 ASP A CA 1
ATOM 3628 C C . ASP A 1 453 ? -6.663 -1.604 -10.131 1.00 57.34 453 ASP A C 1
ATOM 3630 O O . ASP A 1 453 ? -7.654 -1.516 -9.399 1.00 57.34 453 ASP A O 1
ATOM 3634 N N . ASP A 1 454 ? -5.580 -2.316 -9.798 1.00 66.38 454 ASP A N 1
ATOM 3635 C CA . ASP A 1 454 ? -5.452 -3.146 -8.595 1.00 66.38 454 ASP A CA 1
ATOM 3636 C C . ASP A 1 454 ? -4.066 -3.036 -7.908 1.00 66.38 454 ASP A C 1
ATOM 3638 O O . ASP A 1 454 ? -3.051 -2.670 -8.501 1.00 66.38 454 ASP A O 1
ATOM 3642 N N . GLU A 1 455 ? -4.005 -3.348 -6.610 1.00 67.19 455 GLU A N 1
ATOM 3643 C CA . GLU A 1 455 ? -2.766 -3.302 -5.814 1.00 67.19 455 GLU A CA 1
ATOM 3644 C C . GLU A 1 455 ? -1.796 -4.457 -6.134 1.00 67.19 455 GLU A C 1
ATOM 3646 O O . GLU A 1 455 ? -0.592 -4.331 -5.912 1.00 67.19 455 GLU A O 1
ATOM 3651 N N . TYR A 1 456 ? -2.298 -5.570 -6.686 1.00 72.81 456 TYR A N 1
ATOM 3652 C CA . TYR A 1 456 ? -1.490 -6.732 -7.076 1.00 72.81 456 TYR A CA 1
ATOM 3653 C C . TYR A 1 456 ? -1.077 -6.721 -8.557 1.00 72.81 456 TYR A C 1
ATOM 3655 O O . TYR A 1 456 ? -0.445 -7.678 -9.032 1.00 72.81 456 TYR A O 1
ATOM 3663 N N . ASP A 1 457 ? -1.410 -5.660 -9.292 1.00 66.19 457 ASP A N 1
ATOM 3664 C CA . ASP A 1 457 ? -1.039 -5.513 -10.695 1.00 66.19 457 ASP A CA 1
ATOM 3665 C C . ASP A 1 457 ? 0.482 -5.584 -10.883 1.00 66.19 457 ASP A C 1
ATOM 3667 O O . ASP A 1 457 ? 1.280 -5.053 -10.108 1.00 66.19 457 ASP A O 1
ATOM 3671 N N . GLY A 1 458 ? 0.906 -6.326 -11.908 1.00 64.94 458 GLY A N 1
ATOM 3672 C CA . GLY A 1 458 ? 2.326 -6.545 -12.195 1.00 64.94 458 GLY A CA 1
ATOM 3673 C C . GLY A 1 458 ? 3.076 -7.449 -11.209 1.00 64.94 458 GLY A C 1
ATOM 3674 O O . GLY A 1 458 ? 4.236 -7.766 -11.471 1.00 64.94 458 GLY A O 1
ATOM 3675 N N . LEU A 1 459 ? 2.451 -7.915 -10.116 1.00 68.75 459 LEU A N 1
ATOM 3676 C CA . LEU A 1 459 ? 3.060 -8.882 -9.188 1.00 68.75 459 LEU A CA 1
ATOM 3677 C C . LEU A 1 459 ? 2.920 -10.332 -9.670 1.00 68.75 459 LEU A C 1
ATOM 3679 O O . LEU A 1 459 ? 3.740 -11.190 -9.334 1.00 68.75 459 LEU A O 1
ATOM 3683 N N . ILE A 1 460 ? 1.877 -10.620 -10.454 1.00 64.94 460 ILE A N 1
ATOM 3684 C CA . ILE A 1 460 ? 1.521 -11.970 -10.901 1.00 64.94 460 ILE A CA 1
ATOM 3685 C C . ILE A 1 460 ? 1.435 -12.012 -12.430 1.00 64.94 460 ILE A C 1
ATOM 3687 O O . ILE A 1 460 ? 0.844 -11.146 -13.065 1.00 64.94 460 ILE A O 1
ATOM 3691 N N . GLY A 1 461 ? 1.989 -13.067 -13.035 1.00 59.06 461 GLY A N 1
ATOM 3692 C CA . GLY A 1 461 ? 1.733 -13.391 -14.445 1.00 59.06 461 GLY A CA 1
ATOM 3693 C C . GLY A 1 461 ? 2.432 -12.495 -15.472 1.00 59.06 461 GLY A C 1
ATOM 3694 O O . GLY A 1 461 ? 2.019 -12.485 -16.629 1.00 59.06 461 GLY A O 1
ATOM 3695 N N . ARG A 1 462 ? 3.483 -11.765 -15.073 1.00 63.62 462 ARG A N 1
ATOM 3696 C CA . ARG A 1 462 ? 4.341 -10.971 -15.965 1.00 63.62 462 ARG A CA 1
ATOM 3697 C C . ARG A 1 462 ? 5.822 -11.132 -15.646 1.00 63.62 462 ARG A C 1
ATOM 3699 O O . ARG A 1 462 ? 6.199 -11.582 -14.566 1.00 63.62 462 ARG A O 1
ATOM 3706 N N . THR A 1 463 ? 6.659 -10.765 -16.614 1.00 61.84 463 THR A N 1
ATOM 3707 C CA . THR A 1 463 ? 8.119 -10.748 -16.471 1.00 61.84 463 THR A CA 1
ATOM 3708 C C . THR A 1 463 ? 8.649 -9.448 -15.866 1.00 61.84 463 THR A C 1
ATOM 3710 O O . THR A 1 463 ? 9.589 -9.525 -15.081 1.00 61.84 463 THR A O 1
ATOM 3713 N N . SER A 1 464 ? 8.058 -8.288 -16.183 1.00 61.75 464 SER A N 1
ATOM 3714 C CA . SER A 1 464 ? 8.460 -6.978 -15.640 1.00 61.75 464 SER A CA 1
ATOM 3715 C C . SER A 1 464 ? 7.411 -6.415 -14.686 1.00 61.75 464 SER A C 1
ATOM 3717 O O . SER A 1 464 ? 6.229 -6.749 -14.800 1.00 61.75 464 SER A O 1
ATOM 3719 N N . GLN A 1 465 ? 7.852 -5.566 -13.752 1.00 64.12 465 GLN A N 1
ATOM 3720 C CA . GLN A 1 465 ? 6.957 -4.934 -12.788 1.00 64.12 465 GLN A CA 1
ATOM 3721 C C . GLN A 1 465 ? 6.432 -3.644 -13.399 1.00 64.12 465 GLN A C 1
ATOM 3723 O O . GLN A 1 465 ? 7.128 -2.635 -13.476 1.00 64.12 465 GLN A O 1
ATOM 3728 N N . ILE A 1 466 ? 5.199 -3.724 -13.870 1.00 57.94 466 ILE A N 1
ATOM 3729 C CA . ILE A 1 466 ? 4.436 -2.577 -14.311 1.00 57.94 466 ILE A CA 1
ATOM 3730 C C . ILE A 1 466 ? 3.168 -2.566 -13.447 1.00 57.94 466 ILE A C 1
ATOM 3732 O O . ILE A 1 466 ? 2.495 -3.587 -13.346 1.00 57.94 466 ILE A O 1
ATOM 3736 N N . ASN A 1 467 ? 2.829 -1.430 -12.836 1.00 58.44 467 ASN A N 1
ATOM 3737 C CA . ASN A 1 467 ? 1.439 -1.074 -12.498 1.00 58.44 467 ASN A CA 1
ATOM 3738 C C . ASN A 1 467 ? 0.832 -1.380 -11.116 1.00 58.44 467 ASN A C 1
ATOM 3740 O O . ASN A 1 467 ? -0.352 -1.099 -10.961 1.00 58.44 467 ASN A O 1
ATOM 3744 N N . GLY A 1 468 ? 1.555 -1.855 -10.102 1.00 58.50 468 GLY A N 1
ATOM 3745 C CA . GLY A 1 468 ? 0.956 -1.936 -8.757 1.00 58.50 468 GLY A CA 1
ATOM 3746 C C . GLY A 1 468 ? 0.699 -0.533 -8.188 1.00 58.50 468 GLY A C 1
ATOM 3747 O O . GLY A 1 468 ? 1.656 0.224 -8.023 1.00 58.50 468 GLY A O 1
ATOM 3748 N N . MET A 1 469 ? -0.556 -0.156 -7.898 1.00 63.59 469 MET A N 1
ATOM 3749 C CA . MET A 1 469 ? -0.829 1.113 -7.202 1.00 63.59 469 MET A CA 1
ATOM 3750 C C . MET A 1 469 ? -0.164 1.103 -5.816 1.00 63.59 469 MET A C 1
ATOM 3752 O O . MET A 1 469 ? -0.571 0.341 -4.939 1.00 63.59 469 MET A O 1
ATOM 3756 N N . CYS A 1 470 ? 0.818 1.981 -5.589 1.00 74.56 470 CYS A N 1
ATOM 3757 C CA . CYS A 1 470 ? 1.371 2.203 -4.254 1.00 74.56 470 CYS A CA 1
ATOM 3758 C C . CYS A 1 470 ? 0.411 3.091 -3.450 1.00 74.56 470 CYS A C 1
ATOM 3760 O O . CYS A 1 470 ? 0.161 4.251 -3.800 1.00 74.56 470 CYS A O 1
ATOM 3762 N N . LEU A 1 471 ? -0.121 2.557 -2.346 1.00 76.81 471 LEU A N 1
ATOM 3763 C CA . LEU A 1 471 ? -1.032 3.293 -1.457 1.00 76.81 471 LEU A CA 1
ATOM 3764 C C . LEU A 1 471 ? -0.285 4.102 -0.381 1.00 76.81 471 LEU A C 1
ATOM 3766 O O . LEU A 1 471 ? -0.920 4.706 0.490 1.00 76.81 471 LEU A O 1
ATOM 3770 N N . ALA A 1 472 ? 1.052 4.150 -0.419 1.00 82.88 472 ALA A N 1
ATOM 3771 C CA . ALA A 1 472 ? 1.842 4.947 0.520 1.00 82.88 472 ALA A CA 1
ATOM 3772 C C . ALA A 1 472 ? 1.419 6.426 0.486 1.00 82.88 472 ALA A C 1
ATOM 3774 O O . ALA A 1 472 ? 1.186 7.035 1.531 1.00 82.88 472 ALA A O 1
ATOM 3775 N N . ALA A 1 473 ? 1.236 6.983 -0.717 1.00 82.50 473 ALA A N 1
ATOM 3776 C CA . ALA A 1 473 ? 0.831 8.376 -0.899 1.00 82.50 473 ALA A CA 1
ATOM 3777 C C . ALA A 1 473 ? -0.600 8.649 -0.384 1.00 82.50 473 ALA A C 1
ATOM 3779 O O . ALA A 1 473 ? -0.848 9.706 0.201 1.00 82.50 473 ALA A O 1
ATOM 3780 N N . GLU A 1 474 ? -1.531 7.693 -0.523 1.00 77.94 474 GLU A N 1
ATOM 3781 C CA . GLU A 1 474 ? -2.887 7.816 0.034 1.00 77.94 474 GLU A CA 1
ATOM 3782 C C . GLU A 1 474 ? -2.843 7.942 1.563 1.00 77.94 474 GLU A C 1
ATOM 3784 O O . GLU A 1 474 ? -3.424 8.878 2.119 1.00 77.94 474 GLU A O 1
ATOM 3789 N N . GLY A 1 475 ? -2.093 7.072 2.246 1.00 76.69 475 GLY A N 1
ATOM 3790 C CA . GLY A 1 475 ? -1.939 7.128 3.703 1.00 76.69 475 GLY A CA 1
ATOM 3791 C C . GLY A 1 475 ? -1.256 8.409 4.182 1.00 76.69 475 GLY A C 1
ATOM 3792 O O . GLY A 1 475 ? -1.739 9.059 5.112 1.00 76.69 475 GLY A O 1
ATOM 3793 N N . MET A 1 476 ? -0.189 8.834 3.495 1.00 83.62 476 MET A N 1
ATOM 3794 C CA . MET A 1 476 ? 0.497 10.093 3.804 1.00 83.62 476 MET A CA 1
ATOM 3795 C C . MET A 1 476 ? -0.433 11.301 3.659 1.00 83.62 476 MET A C 1
ATOM 3797 O O . MET A 1 476 ? -0.359 12.217 4.473 1.00 83.62 476 MET A O 1
ATOM 3801 N N . SER A 1 477 ? -1.349 11.308 2.684 1.00 81.00 477 SER A N 1
ATOM 3802 C CA . SER A 1 477 ? -2.292 12.422 2.502 1.00 81.00 477 SER A CA 1
ATOM 3803 C C . SER A 1 477 ? -3.165 12.678 3.739 1.00 81.00 477 SER A C 1
ATOM 3805 O O . SER A 1 477 ? -3.397 13.831 4.118 1.00 81.00 477 SER A O 1
ATOM 3807 N N . MET A 1 478 ? -3.597 11.608 4.420 1.00 79.69 478 MET A N 1
ATOM 3808 C CA . MET A 1 478 ? -4.352 11.695 5.669 1.00 79.69 478 MET A CA 1
ATOM 3809 C C . MET A 1 478 ? -3.488 12.277 6.790 1.00 79.69 478 MET A C 1
ATOM 3811 O O . MET A 1 478 ? -3.929 13.175 7.508 1.00 79.69 478 MET A O 1
ATOM 3815 N N . ASP A 1 479 ? -2.249 11.815 6.917 1.00 81.31 479 ASP A N 1
ATOM 3816 C CA . ASP A 1 479 ? -1.339 12.270 7.964 1.00 81.31 479 ASP A CA 1
ATOM 3817 C C . ASP A 1 479 ? -0.933 13.751 7.760 1.00 81.31 479 ASP A C 1
ATOM 3819 O O . ASP A 1 479 ? -0.907 14.536 8.713 1.00 81.31 479 ASP A O 1
ATOM 3823 N N . LEU A 1 480 ? -0.736 14.190 6.507 1.00 82.81 480 LEU A N 1
ATOM 3824 C CA . LEU A 1 480 ? -0.564 15.606 6.152 1.00 82.81 480 LEU A CA 1
ATOM 3825 C C . LEU A 1 480 ? -1.786 16.445 6.547 1.00 82.81 480 LEU A C 1
ATOM 3827 O O . LEU A 1 480 ? -1.647 17.576 7.016 1.00 82.81 480 LEU A O 1
ATOM 3831 N N . ALA A 1 481 ? -2.992 15.916 6.348 1.00 82.25 481 ALA A N 1
ATOM 3832 C CA . ALA A 1 481 ? -4.227 16.598 6.713 1.00 82.25 481 ALA A CA 1
ATOM 3833 C C . ALA A 1 481 ? -4.347 16.784 8.232 1.00 82.25 481 ALA A C 1
ATOM 3835 O O . ALA A 1 481 ? -4.726 17.867 8.690 1.00 82.25 481 ALA A O 1
ATOM 3836 N N . VAL A 1 482 ? -3.962 15.764 9.009 1.00 82.50 482 VAL A N 1
ATOM 3837 C CA . VAL A 1 482 ? -3.870 15.844 10.474 1.00 82.50 482 VAL A CA 1
ATOM 3838 C C . VAL A 1 482 ? -2.856 16.902 10.884 1.00 82.50 482 VAL A C 1
ATOM 3840 O O . VAL A 1 482 ? -3.174 17.735 11.729 1.00 82.50 482 VAL A O 1
ATOM 3843 N N . MET A 1 483 ? -1.687 16.951 10.240 1.00 81.44 483 MET A N 1
ATOM 3844 C CA . MET A 1 483 ? -0.689 17.983 10.522 1.00 81.44 483 MET A CA 1
ATOM 3845 C C . MET A 1 483 ? -1.214 19.392 10.211 1.00 81.44 483 MET A C 1
ATOM 3847 O O . MET A 1 483 ? -1.108 20.288 11.046 1.00 81.44 483 MET A O 1
ATOM 3851 N N . LYS A 1 484 ? -1.866 19.602 9.059 1.00 82.25 484 LYS A N 1
ATOM 3852 C CA . LYS A 1 484 ? -2.497 20.893 8.724 1.00 82.25 484 LYS A CA 1
ATOM 3853 C C . LYS A 1 484 ? -3.556 21.290 9.754 1.00 82.25 484 LYS A C 1
ATOM 3855 O O . LYS A 1 484 ? -3.636 22.460 10.126 1.00 82.25 484 LYS A O 1
ATOM 3860 N N . MET A 1 485 ? -4.358 20.335 10.229 1.00 85.81 485 MET A N 1
ATOM 3861 C CA . MET A 1 485 ? -5.328 20.571 11.301 1.00 85.81 485 MET A CA 1
ATOM 3862 C C . MET A 1 485 ? -4.629 20.951 12.611 1.00 85.81 485 MET A C 1
ATOM 3864 O O . MET A 1 485 ? -5.006 21.945 13.228 1.00 85.81 485 MET A O 1
ATOM 3868 N N . ALA A 1 486 ? -3.593 20.210 13.008 1.00 82.38 486 ALA A N 1
ATOM 3869 C CA . ALA A 1 486 ? -2.808 20.486 14.205 1.00 82.38 486 ALA A CA 1
ATOM 3870 C C . ALA A 1 486 ? -2.183 21.889 14.162 1.00 82.38 486 ALA A C 1
ATOM 3872 O O . ALA A 1 486 ? -2.281 22.640 15.128 1.00 82.38 486 ALA A O 1
ATOM 3873 N N . MET A 1 487 ? -1.630 22.288 13.016 1.00 78.56 487 MET A N 1
ATOM 3874 C CA . MET A 1 487 ? -1.093 23.633 12.805 1.00 78.56 487 MET A CA 1
ATOM 3875 C C . MET A 1 487 ? -2.170 24.721 12.826 1.00 78.56 487 MET A C 1
ATOM 3877 O O . MET A 1 487 ? -1.930 25.804 13.351 1.00 78.56 487 MET A O 1
ATOM 3881 N N . ALA A 1 488 ? -3.353 24.457 12.261 1.00 82.44 488 ALA A N 1
ATOM 3882 C CA . ALA A 1 488 ? -4.458 25.415 12.239 1.00 82.44 488 ALA A CA 1
ATOM 3883 C C . ALA A 1 488 ? -5.028 25.680 13.640 1.00 82.44 488 ALA A C 1
ATOM 3885 O O . ALA A 1 488 ? -5.342 26.827 13.955 1.00 82.44 488 ALA A O 1
ATOM 3886 N N . ILE A 1 489 ? -5.105 24.631 14.466 1.00 83.06 489 ILE A N 1
ATOM 3887 C CA . ILE A 1 489 ? -5.424 24.694 15.902 1.00 83.06 489 ILE A CA 1
ATOM 3888 C C . ILE A 1 489 ? -4.320 25.441 16.687 1.00 83.06 489 ILE A C 1
ATOM 3890 O O . ILE A 1 489 ? -4.560 25.940 17.789 1.00 83.06 489 ILE A O 1
ATOM 3894 N N . GLY A 1 490 ? -3.126 25.554 16.099 1.00 64.12 490 GLY A N 1
ATOM 3895 C CA . GLY A 1 490 ? -1.956 26.210 16.664 1.00 64.12 490 GLY A CA 1
ATOM 3896 C C . GLY A 1 490 ? -1.158 25.298 17.597 1.00 64.12 490 GLY A C 1
ATOM 3897 O O . GLY A 1 490 ? -1.681 24.289 18.092 1.00 64.12 490 GLY A O 1
ATOM 3898 N N . PRO A 1 491 ? 0.114 25.654 17.880 1.00 53.12 491 PRO A N 1
ATOM 3899 C CA . PRO A 1 491 ? 0.834 25.038 18.980 1.00 53.12 491 PRO A CA 1
ATOM 3900 C C . PRO A 1 491 ? 0.004 25.205 20.248 1.00 53.12 491 PRO A C 1
ATOM 3902 O O . PRO A 1 491 ? -0.870 26.067 20.352 1.00 53.12 491 PRO A O 1
ATOM 3905 N N . TYR A 1 492 ? 0.271 24.360 21.227 1.00 40.03 492 TYR A N 1
ATOM 3906 C CA . TYR A 1 492 ? -0.327 24.514 22.537 1.00 40.03 492 TYR A CA 1
ATOM 3907 C C . TYR A 1 492 ? 0.240 25.787 23.163 1.00 40.03 492 TYR A C 1
ATOM 3909 O O . TYR A 1 492 ? 1.204 25.738 23.923 1.00 40.03 492 TYR A O 1
ATOM 3917 N N . GLU A 1 493 ? -0.329 26.939 22.821 1.00 33.66 493 GLU A N 1
ATOM 3918 C CA . GLU A 1 493 ? -0.208 28.090 23.679 1.00 33.66 493 GLU A CA 1
ATOM 3919 C C . GLU A 1 493 ? -0.764 27.628 25.015 1.00 33.66 493 GLU A C 1
ATOM 3921 O O . GLU A 1 493 ? -1.880 27.098 25.104 1.00 33.66 493 GLU A O 1
ATOM 3926 N N . ASP A 1 494 ? 0.054 27.759 26.056 1.00 32.53 494 ASP A N 1
ATOM 3927 C CA . ASP A 1 494 ? -0.466 27.851 27.401 1.00 32.53 494 ASP A CA 1
ATOM 3928 C C . ASP A 1 494 ? -1.394 29.053 27.377 1.00 32.53 494 ASP A C 1
ATOM 3930 O O . ASP A 1 494 ? -1.011 30.191 27.653 1.00 32.53 494 ASP A O 1
ATOM 3934 N N . ASN A 1 495 ? -2.641 28.797 27.001 1.00 28.36 495 ASN A N 1
ATOM 3935 C CA . ASN A 1 495 ? -3.716 29.685 27.299 1.00 28.36 495 ASN A CA 1
ATOM 3936 C C . ASN A 1 495 ? -3.637 29.759 28.822 1.00 28.36 495 ASN A C 1
ATOM 3938 O O . ASN A 1 495 ? -3.984 28.807 29.525 1.00 28.36 495 ASN A O 1
ATOM 3942 N N . LYS A 1 496 ? -3.075 30.851 29.349 1.00 29.94 496 LYS A N 1
ATOM 3943 C CA . LYS A 1 496 ? -2.943 31.079 30.793 1.00 29.94 496 LYS A CA 1
ATOM 3944 C C . LYS A 1 496 ? -4.313 31.030 31.489 1.00 29.94 496 LYS A C 1
ATOM 3946 O O . LYS A 1 496 ? -4.368 30.990 32.710 1.00 29.94 496 LYS A O 1
ATOM 3951 N N . ALA A 1 497 ? -5.402 30.974 30.716 1.00 30.44 497 ALA A N 1
ATOM 3952 C CA . ALA A 1 497 ? -6.756 30.668 31.152 1.00 30.44 497 ALA A CA 1
ATOM 3953 C C . ALA A 1 497 ? -7.062 29.159 31.343 1.00 30.44 497 ALA A C 1
ATOM 3955 O O . ALA A 1 497 ? -7.848 28.826 32.223 1.00 30.44 497 ALA A O 1
ATOM 3956 N N . ALA A 1 498 ? -6.443 28.238 30.592 1.00 28.95 498 ALA A N 1
ATOM 3957 C CA . ALA A 1 498 ? -6.603 26.782 30.755 1.00 28.95 498 ALA A CA 1
ATOM 3958 C C . ALA A 1 498 ? -5.559 26.160 31.708 1.00 28.95 498 ALA A C 1
ATOM 3960 O O . ALA A 1 498 ? -5.820 25.136 32.337 1.00 28.95 498 ALA A O 1
ATOM 3961 N N . ALA A 1 499 ? -4.414 26.825 31.909 1.00 27.73 499 ALA A N 1
ATOM 3962 C CA . ALA A 1 499 ? -3.424 26.482 32.938 1.00 27.73 499 ALA A CA 1
ATOM 3963 C C . ALA A 1 499 ? -3.879 26.805 34.385 1.00 27.73 499 ALA A C 1
ATOM 3965 O O . ALA A 1 499 ? -3.094 26.689 35.327 1.00 27.73 499 ALA A O 1
ATOM 3966 N N . ALA A 1 500 ? -5.146 27.188 34.585 1.00 30.08 500 ALA A N 1
ATOM 3967 C CA . ALA A 1 500 ? -5.752 27.356 35.906 1.00 30.08 500 ALA A CA 1
ATOM 3968 C C . ALA A 1 500 ? -6.395 26.070 36.465 1.00 30.08 500 ALA A C 1
ATOM 3970 O O . ALA A 1 500 ? -6.807 26.064 37.622 1.00 30.08 500 ALA A O 1
ATOM 3971 N N . ALA A 1 501 ? -6.431 24.962 35.717 1.00 37.41 501 ALA A N 1
ATOM 3972 C CA . ALA A 1 501 ? -6.710 23.647 36.294 1.00 37.41 501 ALA A CA 1
ATOM 3973 C C . ALA A 1 501 ? -5.385 22.945 36.631 1.00 37.41 501 ALA A C 1
ATOM 3975 O O . ALA A 1 501 ? -4.981 21.971 36.000 1.00 37.41 501 ALA A O 1
ATOM 3976 N N . SER A 1 502 ? -4.677 23.474 37.635 1.00 40.75 502 SER A N 1
ATOM 3977 C CA . SER A 1 502 ? -3.657 22.688 38.342 1.00 40.75 502 SER A CA 1
ATOM 3978 C C . SER A 1 502 ? -4.274 21.355 38.791 1.00 40.75 502 SER A C 1
ATOM 3980 O O . SER A 1 502 ? -5.467 21.346 39.114 1.00 40.75 502 SER A O 1
ATOM 3982 N N . PRO A 1 503 ? -3.511 20.246 38.887 1.00 50.12 503 PRO A N 1
ATOM 3983 C CA . PRO A 1 503 ? -4.006 19.078 39.602 1.00 50.12 503 PRO A CA 1
ATOM 3984 C C . PRO A 1 503 ? -4.476 19.567 40.974 1.00 50.12 503 PRO A C 1
ATOM 3986 O O . PRO A 1 503 ? -3.747 20.286 41.665 1.00 50.12 503 PRO A O 1
ATOM 3989 N N . ILE A 1 504 ? -5.737 19.287 41.308 1.00 57.91 504 ILE A N 1
ATOM 3990 C CA . ILE A 1 504 ? -6.361 19.719 42.556 1.00 57.91 504 ILE A CA 1
ATOM 3991 C C . ILE A 1 504 ? -5.664 18.938 43.667 1.00 57.91 504 ILE A C 1
ATOM 3993 O O . ILE A 1 504 ? -6.092 17.866 44.052 1.00 57.91 504 ILE A O 1
ATOM 3997 N N . VAL A 1 505 ? -4.519 19.447 44.110 1.00 60.72 505 VAL A N 1
ATOM 3998 C CA . VAL A 1 505 ? -3.692 18.864 45.159 1.00 60.72 505 VAL A CA 1
ATOM 3999 C C . VAL A 1 505 ? -3.664 19.858 46.299 1.00 60.72 505 VAL A C 1
ATOM 4001 O O . VAL A 1 505 ? -3.363 21.053 46.127 1.00 60.72 505 VAL A O 1
ATOM 4004 N N . GLY A 1 506 ? -4.025 19.374 47.474 1.00 69.12 506 GLY A N 1
ATOM 4005 C CA . GLY A 1 506 ? -4.107 20.192 48.666 1.00 69.12 506 GLY A CA 1
ATOM 4006 C C . GLY A 1 506 ? -4.941 19.551 49.754 1.00 69.12 506 GLY A C 1
ATOM 4007 O O . GLY A 1 506 ? -5.633 18.558 49.535 1.00 69.12 506 GLY A O 1
ATOM 4008 N N . ASP A 1 507 ? -4.874 20.182 50.916 1.00 76.19 507 ASP A N 1
ATOM 4009 C CA . ASP A 1 507 ? -5.692 19.831 52.062 1.00 76.19 507 ASP A CA 1
ATOM 4010 C C . ASP A 1 507 ? -6.761 20.919 52.208 1.00 76.19 507 ASP A C 1
ATOM 4012 O O . ASP A 1 507 ? -6.448 22.105 52.100 1.00 76.19 507 ASP A O 1
ATOM 4016 N N . TRP A 1 508 ? -8.015 20.554 52.448 1.00 80.44 508 TRP A N 1
ATOM 4017 C CA . TRP A 1 508 ? -9.111 21.482 52.728 1.00 80.44 508 TRP A CA 1
ATOM 4018 C C . TRP A 1 508 ? -9.654 21.214 54.117 1.00 80.44 508 TRP A C 1
ATOM 4020 O O . TRP A 1 508 ? -10.144 20.121 54.388 1.00 80.44 508 TRP A O 1
ATOM 4030 N N . ASN A 1 509 ? -9.598 22.231 54.974 1.00 79.56 509 ASN A N 1
ATOM 4031 C CA . ASN A 1 509 ? -10.099 22.154 56.339 1.00 79.56 509 ASN A CA 1
ATOM 4032 C C . ASN A 1 509 ? -11.468 22.827 56.415 1.00 79.56 509 ASN A C 1
ATOM 4034 O O . ASN A 1 509 ? -11.591 24.025 56.147 1.00 79.56 509 ASN A O 1
ATOM 4038 N N . GLY A 1 510 ? -12.488 22.049 56.761 1.00 77.19 510 GLY A N 1
ATOM 4039 C CA . GLY A 1 510 ? -13.868 22.489 56.917 1.00 77.19 510 GLY A CA 1
ATOM 4040 C C . GLY A 1 510 ? -14.388 22.272 58.325 1.00 77.19 510 GLY A C 1
ATOM 4041 O O . GLY A 1 510 ? -13.890 21.431 59.072 1.00 77.19 510 GLY A O 1
ATOM 4042 N N . LYS A 1 511 ? -15.415 23.040 58.688 1.00 80.88 511 LYS A N 1
ATOM 4043 C CA . LYS A 1 511 ? -16.138 22.879 59.949 1.00 80.88 511 LYS A CA 1
ATOM 4044 C C . LYS A 1 511 ? -17.624 22.740 59.680 1.00 80.88 511 LYS A C 1
ATOM 4046 O O . LYS A 1 511 ? -18.206 23.514 58.925 1.00 80.88 511 LYS A O 1
ATOM 4051 N N . VAL A 1 512 ? -18.227 21.763 60.332 1.00 77.69 512 VAL A N 1
ATOM 4052 C CA . VAL A 1 512 ? -19.661 21.513 60.352 1.00 77.69 512 VAL A CA 1
ATOM 4053 C C . VAL A 1 512 ? -20.165 21.872 61.748 1.00 77.69 512 VAL A C 1
ATOM 4055 O O . VAL A 1 512 ? -19.672 21.319 62.726 1.00 77.69 512 VAL A O 1
ATOM 4058 N N . GLN A 1 513 ? -21.116 22.803 61.845 1.00 74.50 513 GLN A N 1
ATOM 4059 C CA . GLN A 1 513 ? -21.685 23.294 63.110 1.00 74.50 513 GLN A CA 1
ATOM 4060 C C . GLN A 1 513 ? -23.190 23.008 63.204 1.00 74.50 513 GLN A C 1
ATOM 4062 O O . GLN A 1 513 ? -23.860 22.867 62.180 1.00 74.50 513 GLN A O 1
ATOM 4067 N N . GLY A 1 514 ? -23.731 22.971 64.426 1.00 66.19 514 GLY A N 1
ATOM 4068 C CA . GLY A 1 514 ? -25.165 22.776 64.688 1.00 66.19 514 GLY A CA 1
ATOM 4069 C C . GLY A 1 514 ? -25.580 21.309 64.807 1.00 66.19 514 GLY A C 1
ATOM 4070 O O . GLY A 1 514 ? -26.761 20.976 64.698 1.00 66.19 514 GLY A O 1
ATOM 4071 N N . LEU A 1 515 ? -24.613 20.423 65.038 1.00 68.31 515 LEU A N 1
ATOM 4072 C CA . LEU A 1 515 ? -24.822 18.980 65.111 1.00 68.31 515 LEU A CA 1
ATOM 4073 C C . LEU A 1 515 ? -25.574 18.553 66.391 1.00 68.31 515 LEU A C 1
ATOM 4075 O O . LEU A 1 515 ? -26.297 17.555 66.378 1.00 68.31 515 LEU A O 1
ATOM 4079 N N . LYS A 1 516 ? -25.538 19.339 67.481 1.00 66.00 516 LYS A N 1
ATOM 4080 C CA . LYS A 1 516 ? -26.337 19.027 68.687 1.00 66.00 516 LYS A CA 1
ATOM 4081 C C . LYS A 1 516 ? -27.844 19.106 68.454 1.00 66.00 516 LYS A C 1
ATOM 4083 O O . LYS A 1 516 ? -28.598 18.381 69.101 1.00 66.00 516 LYS A O 1
ATOM 4088 N N . ALA A 1 517 ? -28.295 19.953 67.524 1.00 58.94 517 ALA A N 1
ATOM 4089 C CA . ALA A 1 517 ? -29.714 20.100 67.189 1.00 58.94 517 ALA A CA 1
ATOM 4090 C C . ALA A 1 517 ? -30.317 18.831 66.553 1.00 58.94 517 ALA A C 1
ATOM 4092 O O . ALA A 1 517 ? -31.537 18.705 66.465 1.00 58.94 517 ALA A O 1
ATOM 4093 N N . VAL A 1 518 ? -29.464 17.882 66.146 1.00 57.78 518 VAL A N 1
ATOM 4094 C CA . VAL A 1 518 ? -29.829 16.628 65.478 1.00 57.78 518 VAL A CA 1
ATOM 4095 C C . VAL A 1 518 ? -29.433 15.383 66.290 1.00 57.78 518 VAL A C 1
ATOM 4097 O O . VAL A 1 518 ? -29.254 14.311 65.725 1.00 57.78 518 VAL A O 1
ATOM 4100 N N . GLN A 1 519 ? -29.321 15.524 67.622 1.00 58.75 519 GLN A N 1
ATOM 4101 C CA . GLN A 1 519 ? -28.932 14.471 68.585 1.00 58.75 519 GLN A CA 1
ATOM 4102 C C . GLN A 1 519 ? -27.510 13.913 68.404 1.00 58.75 519 GLN A C 1
ATOM 4104 O O . GLN A 1 519 ? -27.191 12.844 68.917 1.00 58.75 519 GLN A O 1
ATOM 4109 N N . PHE A 1 520 ? -26.630 14.648 67.725 1.00 63.84 520 PHE A N 1
ATOM 4110 C CA . PHE A 1 520 ? -25.225 14.276 67.607 1.00 63.84 520 PHE A CA 1
ATOM 4111 C C . PHE A 1 520 ? -24.442 14.634 68.894 1.00 63.84 520 PHE A C 1
ATOM 4113 O O . PHE A 1 520 ? -24.734 15.668 69.508 1.00 63.84 520 PHE A O 1
ATOM 4120 N N . PRO A 1 521 ? -23.428 13.845 69.312 1.00 60.38 521 PRO A N 1
ATOM 4121 C CA . PRO A 1 521 ? -22.758 14.018 70.612 1.00 60.38 521 PRO A CA 1
ATOM 4122 C C . PRO A 1 521 ? -21.967 15.328 70.767 1.00 60.38 521 PRO A C 1
ATOM 4124 O O . PRO A 1 521 ? -21.797 15.837 71.877 1.00 60.38 521 PRO A O 1
ATOM 4127 N N . ALA A 1 522 ? -21.479 15.890 69.662 1.00 67.06 522 ALA A N 1
ATOM 4128 C CA . ALA A 1 522 ? -20.693 17.119 69.630 1.00 67.06 522 ALA A CA 1
ATOM 4129 C C . ALA A 1 522 ? -21.331 18.141 68.683 1.00 67.06 522 ALA A C 1
ATOM 4131 O O . ALA A 1 522 ? -21.996 17.781 67.722 1.00 67.06 522 ALA A O 1
ATOM 4132 N N . ASP A 1 523 ? -21.162 19.430 68.977 1.00 70.56 523 ASP A N 1
ATOM 4133 C CA . ASP A 1 523 ? -21.825 20.503 68.217 1.00 70.56 523 ASP A CA 1
ATOM 4134 C C . ASP A 1 523 ? -21.043 20.936 66.970 1.00 70.56 523 ASP A C 1
ATOM 4136 O O . ASP A 1 523 ? -21.582 21.603 66.087 1.00 70.56 523 ASP A O 1
ATOM 4140 N N . GLU A 1 524 ? -19.772 20.538 66.906 1.00 75.88 524 GLU A N 1
ATOM 4141 C CA . GLU A 1 524 ? -18.828 20.891 65.855 1.00 75.88 524 GLU A CA 1
ATOM 4142 C C . GLU A 1 524 ? -18.047 19.648 65.414 1.00 75.88 524 GLU A C 1
ATOM 4144 O O . GLU A 1 524 ? -17.472 18.947 66.247 1.00 75.88 524 GLU A O 1
ATOM 4149 N N . LEU A 1 525 ? -18.016 19.397 64.105 1.00 76.81 525 LEU A N 1
ATOM 4150 C CA . LEU A 1 525 ? -17.169 18.404 63.445 1.00 76.81 525 LEU A CA 1
ATOM 4151 C C . LEU A 1 525 ? -16.192 19.154 62.537 1.00 76.81 525 LEU A C 1
ATOM 4153 O O . LEU A 1 525 ? -16.613 19.869 61.627 1.00 76.81 525 LEU A O 1
ATOM 4157 N N . VAL A 1 526 ? -14.893 18.990 62.769 1.00 77.56 526 VAL A N 1
ATOM 4158 C CA . VAL A 1 526 ? -13.848 19.549 61.902 1.00 77.56 526 VAL A CA 1
ATOM 4159 C C . VAL A 1 526 ? -13.412 18.449 60.949 1.00 77.56 526 VAL A C 1
ATOM 4161 O O . VAL A 1 526 ? -13.149 17.345 61.399 1.00 77.56 526 VAL A O 1
ATOM 4164 N N . PHE A 1 527 ? -13.324 18.699 59.649 1.00 75.19 527 PHE A N 1
ATOM 4165 C CA . PHE A 1 527 ? -12.820 17.702 58.706 1.00 75.19 527 PHE A CA 1
ATOM 4166 C C . PHE A 1 527 ? -11.702 18.257 57.841 1.00 75.19 527 PHE A C 1
ATOM 4168 O O . PHE A 1 527 ? -11.672 19.447 57.529 1.00 75.19 527 PHE A O 1
ATOM 4175 N N . THR A 1 528 ? -10.803 17.366 57.444 1.00 76.06 528 THR A N 1
ATOM 4176 C CA . THR A 1 528 ? -9.703 17.625 56.529 1.00 76.06 528 THR A CA 1
ATOM 4177 C C . THR A 1 528 ? -9.834 16.676 55.347 1.00 76.06 528 THR A C 1
ATOM 4179 O O . THR A 1 528 ? -9.732 15.457 55.492 1.00 76.06 528 THR A O 1
ATOM 4182 N N . LEU A 1 529 ? -10.065 17.235 54.162 1.00 70.25 529 LEU A N 1
ATOM 4183 C CA . LEU A 1 529 ? -10.026 16.495 52.904 1.00 70.25 529 LEU A CA 1
ATOM 4184 C C . LEU A 1 529 ? -8.653 16.671 52.267 1.00 70.25 529 LEU A C 1
ATOM 4186 O O . LEU A 1 529 ? -8.256 17.807 52.021 1.00 70.25 529 LEU A O 1
ATOM 4190 N N . LYS A 1 530 ? -7.966 15.572 51.958 1.00 71.50 530 LYS A N 1
ATOM 4191 C CA . LYS A 1 530 ? -6.661 15.590 51.305 1.00 71.50 530 LYS A CA 1
ATOM 4192 C C . LYS A 1 530 ? -6.752 14.982 49.911 1.00 71.50 530 LYS A C 1
ATOM 4194 O O . LYS A 1 530 ? -7.200 13.853 49.727 1.00 71.50 530 LYS A O 1
ATOM 4199 N N . ILE A 1 531 ? -6.300 15.740 48.919 1.00 63.09 531 ILE A N 1
ATOM 4200 C CA . ILE A 1 531 ? -6.228 15.277 47.533 1.00 63.09 531 ILE A CA 1
ATOM 4201 C C . ILE A 1 531 ? -4.749 15.234 47.143 1.00 63.09 531 ILE A C 1
ATOM 4203 O O . ILE A 1 531 ? -4.079 16.269 47.156 1.00 63.09 531 ILE A O 1
ATOM 4207 N N . GLU A 1 532 ? -4.224 14.038 46.858 1.00 59.28 532 GLU A N 1
ATOM 4208 C CA . GLU A 1 532 ? -2.815 13.814 46.509 1.00 59.28 532 GLU A CA 1
ATOM 4209 C C . GLU A 1 532 ? -2.634 13.546 45.008 1.00 59.28 532 GLU A C 1
ATOM 4211 O O . GLU A 1 532 ? -3.508 13.002 44.336 1.00 59.28 532 GLU A O 1
ATOM 4216 N N . SER A 1 533 ? -1.470 13.925 44.471 1.00 43.81 533 SER A N 1
ATOM 4217 C CA . SER A 1 533 ? -1.078 13.618 43.091 1.00 43.81 533 SER A CA 1
ATOM 4218 C C . SER A 1 533 ? -0.117 12.434 43.067 1.00 43.81 533 SER A C 1
ATOM 4220 O O . SER A 1 533 ? 1.098 12.612 43.145 1.00 43.81 533 SER A O 1
ATOM 4222 N N . ALA A 1 534 ? -0.666 11.239 42.887 1.00 37.97 534 ALA A N 1
ATOM 4223 C CA . ALA A 1 534 ? 0.023 10.094 42.302 1.00 37.97 534 ALA A CA 1
ATOM 4224 C C . ALA A 1 534 ? -0.867 9.525 41.184 1.00 37.97 534 ALA A C 1
ATOM 4226 O O . ALA A 1 534 ? -2.063 9.813 41.145 1.00 37.97 534 ALA A O 1
ATOM 4227 N N . GLY A 1 535 ? -0.285 8.774 40.246 1.00 43.59 535 GLY A N 1
ATOM 4228 C CA . GLY A 1 535 ? -0.897 8.357 38.970 1.00 43.59 535 GLY A CA 1
ATOM 4229 C C . GLY A 1 535 ? -2.223 7.575 39.026 1.00 43.59 535 GLY A C 1
ATOM 4230 O O . GLY A 1 535 ? -2.728 7.211 37.970 1.00 43.59 535 GLY A O 1
ATOM 4231 N N . ASP A 1 536 ? -2.802 7.345 40.207 1.00 45.06 536 ASP A N 1
ATOM 4232 C CA . ASP A 1 536 ? -4.101 6.704 40.441 1.00 45.06 536 ASP A CA 1
ATOM 4233 C C . ASP A 1 536 ? -5.220 7.659 40.928 1.00 45.06 536 ASP A C 1
ATOM 4235 O O . ASP A 1 536 ? -6.377 7.247 40.988 1.00 45.06 536 ASP A O 1
ATOM 4239 N N . LYS A 1 537 ? -4.911 8.930 41.243 1.00 53.88 537 LYS A N 1
ATOM 4240 C CA . LYS A 1 537 ? -5.844 9.932 41.811 1.00 53.88 537 LYS A CA 1
ATOM 4241 C C . LYS A 1 537 ? -6.544 9.487 43.114 1.00 53.88 537 LYS A C 1
ATOM 4243 O O . LYS A 1 537 ? -7.725 9.787 43.304 1.00 53.88 537 LYS A O 1
ATOM 4248 N N . SER A 1 538 ? -5.856 8.780 44.014 1.00 57.06 538 SER A N 1
ATOM 4249 C CA . SER A 1 538 ? -6.456 8.355 45.292 1.00 57.06 538 SER A CA 1
ATOM 4250 C C . SER A 1 538 ? -6.916 9.540 46.178 1.00 57.06 538 SER A C 1
ATOM 4252 O O . SER A 1 538 ? -6.236 10.561 46.308 1.00 57.06 538 SER A O 1
ATOM 4254 N N . LEU A 1 539 ? -8.110 9.424 46.778 1.00 68.00 539 LEU A N 1
ATOM 4255 C CA . LEU A 1 539 ? -8.695 10.405 47.706 1.00 68.00 539 LEU A CA 1
ATOM 4256 C C . LEU A 1 539 ? -8.540 9.891 49.135 1.00 68.00 539 LEU A C 1
ATOM 4258 O O . LEU A 1 539 ? -8.926 8.759 49.419 1.00 68.00 539 LEU A O 1
ATOM 4262 N N . THR A 1 540 ? -8.051 10.729 50.049 1.00 72.12 540 THR A N 1
ATOM 4263 C CA . THR A 1 540 ? -8.032 10.405 51.481 1.00 72.12 540 THR A CA 1
ATOM 4264 C C . THR A 1 540 ? -8.624 11.555 52.282 1.00 72.12 540 THR A C 1
ATOM 4266 O O . THR A 1 540 ? -8.579 12.721 51.893 1.00 72.12 540 THR A O 1
ATOM 4269 N N . GLY A 1 541 ? -9.240 11.253 53.414 1.00 75.62 541 GLY A N 1
ATOM 4270 C CA . GLY A 1 541 ? -9.822 12.295 54.240 1.00 75.62 541 GLY A CA 1
ATOM 4271 C C . GLY A 1 541 ? -10.092 11.804 55.643 1.00 75.62 541 GLY A C 1
ATOM 4272 O O . GLY A 1 541 ? -10.342 10.621 55.870 1.00 75.62 541 GLY A O 1
ATOM 4273 N N . SER A 1 542 ? -10.037 12.725 56.591 1.00 77.88 542 SER A N 1
ATOM 4274 C CA . SER A 1 542 ? -10.325 12.450 57.990 1.00 77.88 542 SER A CA 1
ATOM 4275 C C . SER A 1 542 ? -11.202 13.549 58.575 1.00 77.88 542 SER A C 1
ATOM 4277 O O . SER A 1 542 ? -11.237 14.681 58.096 1.00 77.88 542 SER A O 1
ATOM 4279 N N . ALA A 1 543 ? -11.952 13.210 59.613 1.00 76.38 543 ALA A N 1
ATOM 4280 C CA . ALA A 1 543 ? -12.766 14.138 60.369 1.00 76.38 543 ALA A CA 1
ATOM 4281 C C . ALA A 1 543 ? -12.488 13.977 61.862 1.00 76.38 543 ALA A C 1
ATOM 4283 O O . ALA A 1 543 ? -12.476 12.870 62.394 1.00 76.38 543 ALA A O 1
ATOM 4284 N N . GLN A 1 544 ? -12.250 15.088 62.542 1.00 74.25 544 GLN A N 1
ATOM 4285 C CA . GLN A 1 544 ? -12.025 15.167 63.969 1.00 74.25 544 GLN A CA 1
ATOM 4286 C C . GLN A 1 544 ? -13.300 15.623 64.681 1.00 74.25 544 GLN A C 1
ATOM 4288 O O . GLN A 1 544 ? -13.886 16.666 64.375 1.00 74.25 544 GLN A O 1
ATOM 4293 N N . LEU A 1 545 ? -13.716 14.825 65.659 1.00 69.88 545 LEU A N 1
ATOM 4294 C CA . LEU A 1 545 ? -14.856 15.093 66.521 1.00 69.88 545 LEU A CA 1
ATOM 4295 C C . LEU A 1 545 ? -14.384 15.036 67.976 1.00 69.88 545 LEU A C 1
ATOM 4297 O O . LEU A 1 545 ? -14.006 13.969 68.466 1.00 69.88 545 LEU A O 1
ATOM 4301 N N . ALA A 1 546 ? -14.393 16.185 68.659 1.00 69.19 546 ALA A N 1
ATOM 4302 C CA . ALA A 1 546 ? -13.719 16.354 69.951 1.00 69.19 546 ALA A CA 1
ATOM 4303 C C . ALA A 1 546 ? -12.256 15.848 69.884 1.00 69.19 546 ALA A C 1
ATOM 4305 O O . ALA A 1 546 ? -11.507 16.274 69.006 1.00 69.19 546 ALA A O 1
ATOM 4306 N N . ASP A 1 547 ? -11.860 14.912 70.752 1.00 68.56 547 ASP A N 1
ATOM 4307 C CA . ASP A 1 547 ? -10.493 14.366 70.810 1.00 68.56 547 ASP A CA 1
ATOM 4308 C C . ASP A 1 547 ? -10.287 13.102 69.944 1.00 68.56 547 ASP A C 1
ATOM 4310 O O . ASP A 1 547 ? -9.242 12.455 70.026 1.00 68.56 547 ASP A O 1
ATOM 4314 N N . LYS A 1 548 ? -11.271 12.707 69.119 1.00 67.94 548 LYS A N 1
ATOM 4315 C CA . LYS A 1 548 ? -11.210 11.493 68.281 1.00 67.94 548 LYS A CA 1
ATOM 4316 C C . LYS A 1 548 ? -11.161 11.828 66.792 1.00 67.94 548 LYS A C 1
ATOM 4318 O O . LYS A 1 548 ? -11.868 12.714 66.323 1.00 67.94 548 LYS A O 1
ATOM 4323 N N . THR A 1 549 ? -10.352 11.077 66.045 1.00 78.19 549 THR A N 1
ATOM 4324 C CA . THR A 1 549 ? -10.233 11.178 64.580 1.00 78.19 549 THR A CA 1
ATOM 4325 C C . THR A 1 549 ? -10.923 9.989 63.918 1.00 78.19 549 THR A C 1
ATOM 4327 O O . THR A 1 549 ? -10.726 8.848 64.332 1.00 78.19 549 THR A O 1
ATOM 4330 N N . TYR A 1 550 ? -11.709 10.264 62.885 1.00 77.50 550 TYR A N 1
ATOM 4331 C CA . TYR A 1 550 ? -12.453 9.306 62.077 1.00 77.50 550 TYR A CA 1
ATOM 4332 C C . TYR A 1 550 ? -11.995 9.408 60.624 1.00 77.50 550 TYR A C 1
ATOM 4334 O O . TYR A 1 550 ? -11.744 10.501 60.128 1.00 77.50 550 TYR A O 1
ATOM 4342 N N . GLU A 1 551 ? -11.894 8.284 59.926 1.00 80.75 551 GLU A N 1
ATOM 4343 C CA . GLU A 1 551 ? -11.599 8.265 58.492 1.00 80.75 551 GLU A CA 1
ATOM 4344 C C . GLU A 1 551 ? -12.884 8.491 57.681 1.00 80.75 551 GLU A C 1
ATOM 4346 O O . GLU A 1 551 ? -13.943 7.953 58.025 1.00 80.75 551 GLU A O 1
ATOM 4351 N N . LEU A 1 552 ? -12.797 9.290 56.615 1.00 82.12 552 LEU A N 1
ATOM 4352 C CA . LEU A 1 552 ? -13.891 9.469 55.666 1.00 82.12 552 LEU A CA 1
ATOM 4353 C C . LEU A 1 552 ? -13.980 8.243 54.742 1.00 82.12 552 LEU A C 1
ATOM 4355 O O . LEU A 1 552 ? -12.991 7.809 54.162 1.00 82.12 552 LEU A O 1
ATOM 4359 N N . LYS A 1 553 ? -15.183 7.694 54.594 1.00 79.44 553 LYS A N 1
ATOM 4360 C CA . LYS A 1 553 ? -15.525 6.552 53.739 1.00 79.44 553 LYS A CA 1
ATOM 4361 C C . LYS A 1 553 ? -16.314 7.020 52.515 1.00 79.44 553 LYS A C 1
ATOM 4363 O O . LYS A 1 553 ? -16.774 8.158 52.463 1.00 79.44 553 LYS A O 1
ATOM 4368 N N . ASP A 1 554 ? -16.420 6.154 51.506 1.00 80.44 554 ASP A N 1
ATOM 4369 C CA . ASP A 1 554 ? -17.144 6.416 50.248 1.00 80.44 554 ASP A CA 1
ATOM 4370 C C . ASP A 1 554 ? -16.768 7.748 49.567 1.00 80.44 554 ASP A C 1
ATOM 4372 O O . ASP A 1 554 ? -17.602 8.410 48.945 1.00 80.44 554 ASP A O 1
ATOM 4376 N N . LEU A 1 555 ? -15.497 8.140 49.693 1.00 79.69 555 LEU A N 1
ATOM 4377 C CA . LEU A 1 555 ? -14.940 9.363 49.123 1.00 79.69 555 LEU A CA 1
ATOM 4378 C C . LEU A 1 555 ? -15.031 9.334 47.592 1.00 79.69 555 LEU A C 1
ATOM 4380 O O . LEU A 1 555 ? -14.417 8.491 46.938 1.00 79.69 555 LEU A O 1
ATOM 4384 N N . ARG A 1 556 ? -15.773 10.279 47.012 1.00 77.06 556 ARG A N 1
ATOM 4385 C CA . ARG A 1 556 ? -15.873 10.479 45.560 1.00 77.06 556 ARG A CA 1
ATOM 4386 C C . ARG A 1 556 ? -15.594 11.931 45.217 1.00 77.06 556 ARG A C 1
ATOM 4388 O O . ARG A 1 556 ? -16.090 12.837 45.885 1.00 77.06 556 ARG A O 1
ATOM 4395 N N . PHE A 1 557 ? -14.834 12.144 44.148 1.00 75.56 557 PHE A N 1
ATOM 4396 C CA . PHE A 1 557 ? -14.564 13.469 43.607 1.00 75.56 557 PHE A CA 1
ATOM 4397 C C . PHE A 1 557 ? -14.610 13.440 42.079 1.00 75.56 557 PHE A C 1
ATOM 4399 O O . PHE A 1 557 ? -13.930 12.628 41.451 1.00 75.56 557 PHE A O 1
ATOM 4406 N N . ASN A 1 558 ? -15.409 14.319 41.477 1.00 68.00 558 ASN A N 1
ATOM 4407 C CA . ASN A 1 558 ? -15.433 14.524 40.034 1.00 68.00 558 ASN A CA 1
ATOM 4408 C C . ASN A 1 558 ? -14.535 15.719 39.691 1.00 68.00 558 ASN A C 1
ATOM 4410 O O . ASN A 1 558 ? -14.842 16.851 40.059 1.00 68.00 558 ASN A O 1
ATOM 4414 N N . ALA A 1 559 ? -13.433 15.456 38.987 1.00 62.66 559 ALA A N 1
ATOM 4415 C CA . ALA A 1 559 ? -12.437 16.471 38.652 1.00 62.66 559 ALA A CA 1
ATOM 4416 C C . ALA A 1 559 ? -12.949 17.538 37.668 1.00 62.66 559 ALA A C 1
ATOM 4418 O O . ALA A 1 559 ? -12.490 18.674 37.734 1.00 62.66 559 ALA A O 1
ATOM 4419 N N . ASP A 1 560 ? -13.912 17.195 36.809 1.00 57.38 560 ASP A N 1
ATOM 4420 C CA . ASP A 1 560 ? -14.446 18.098 35.784 1.00 57.38 560 ASP A CA 1
ATOM 4421 C C . ASP A 1 560 ? -15.530 19.022 36.356 1.00 57.38 560 ASP A C 1
ATOM 4423 O O . ASP A 1 560 ? -15.637 20.184 35.971 1.00 57.38 560 ASP A O 1
ATOM 4427 N N . SER A 1 561 ? -16.334 18.521 37.303 1.00 64.94 561 SER A N 1
ATOM 4428 C CA . SER A 1 561 ? -17.421 19.288 37.926 1.00 64.94 561 SER A CA 1
ATOM 4429 C C . SER A 1 561 ? -17.078 19.861 39.306 1.00 64.94 561 SER A C 1
ATOM 4431 O O . SER A 1 561 ? -17.879 20.608 39.866 1.00 64.94 561 SER A O 1
ATOM 4433 N N . GLY A 1 562 ? -15.945 19.469 39.895 1.00 69.44 562 GLY A N 1
ATOM 4434 C CA . GLY A 1 562 ? -15.556 19.793 41.271 1.00 69.44 562 GLY A CA 1
ATOM 4435 C C . GLY A 1 562 ? -16.433 19.138 42.346 1.00 69.44 562 GLY A C 1
ATOM 4436 O O . GLY A 1 562 ? -16.322 19.498 43.515 1.00 69.44 562 GLY A O 1
ATOM 4437 N N . ALA A 1 563 ? -17.334 18.218 41.986 1.00 76.50 563 ALA A N 1
ATOM 4438 C CA . ALA A 1 563 ? -18.295 17.638 42.926 1.00 76.50 563 ALA A CA 1
ATOM 4439 C C . ALA A 1 563 ? -17.613 16.656 43.888 1.00 76.50 563 ALA A C 1
ATOM 4441 O O . ALA A 1 563 ? -16.802 15.838 43.462 1.00 76.50 563 ALA A O 1
ATOM 4442 N N . PHE A 1 564 ? -17.972 16.718 45.169 1.00 81.69 564 PHE A N 1
ATOM 4443 C CA . PHE A 1 564 ? -17.394 15.945 46.267 1.00 81.69 564 PHE A CA 1
ATOM 4444 C C . PHE A 1 564 ? -18.494 15.254 47.082 1.00 81.69 564 PHE A C 1
ATOM 4446 O O . PHE A 1 564 ? -19.494 15.894 47.410 1.00 81.69 564 PHE A O 1
ATOM 4453 N N . SER A 1 565 ? -18.284 13.994 47.472 1.00 84.75 565 SER A N 1
ATOM 4454 C CA . SER A 1 565 ? -19.092 13.319 48.496 1.00 84.75 565 SER A CA 1
ATOM 4455 C C . SER A 1 565 ? -18.238 12.440 49.411 1.00 84.75 565 SER A C 1
ATOM 4457 O O . SER A 1 565 ? -17.322 11.774 48.930 1.00 84.75 565 SER A O 1
ATOM 4459 N N . ALA A 1 566 ? -18.566 12.381 50.700 1.00 85.19 566 ALA A N 1
ATOM 4460 C CA . ALA A 1 566 ? -17.938 11.483 51.669 1.00 85.19 566 ALA A CA 1
ATOM 4461 C C . ALA A 1 566 ? -18.892 11.126 52.815 1.00 85.19 566 ALA A C 1
ATOM 4463 O O . ALA A 1 566 ? -19.793 11.898 53.142 1.00 85.19 566 ALA A O 1
ATOM 4464 N N . THR A 1 567 ? -18.663 9.993 53.472 1.00 84.62 567 THR A N 1
ATOM 4465 C CA . THR A 1 567 ? -19.420 9.548 54.647 1.00 84.62 567 THR A CA 1
ATOM 4466 C C . THR A 1 567 ? -18.501 9.330 55.848 1.00 84.62 567 THR A C 1
ATOM 4468 O O . THR A 1 567 ? -17.330 8.994 55.703 1.00 84.62 567 THR A O 1
ATOM 4471 N N . LEU A 1 568 ? -19.003 9.509 57.069 1.00 83.75 568 LEU A N 1
ATOM 4472 C CA . LEU A 1 568 ? -18.348 9.006 58.279 1.00 83.75 568 LEU A CA 1
ATOM 4473 C C . LEU A 1 568 ? -19.371 8.411 59.245 1.00 83.75 568 LEU A C 1
ATOM 4475 O O . LEU A 1 568 ? -20.502 8.887 59.341 1.00 83.75 568 LEU A O 1
ATOM 4479 N N . ASN A 1 569 ? -18.943 7.394 59.992 1.00 82.38 569 ASN A N 1
ATOM 4480 C CA . ASN A 1 569 ? -19.773 6.690 60.968 1.00 82.38 569 ASN A CA 1
ATOM 4481 C C . ASN A 1 569 ? -19.165 6.856 62.370 1.00 82.38 569 ASN A C 1
ATOM 4483 O O . ASN A 1 569 ? -18.344 6.031 62.776 1.00 82.38 569 ASN A O 1
ATOM 4487 N N . PRO A 1 570 ? -19.483 7.949 63.083 1.00 70.25 570 PRO A N 1
ATOM 4488 C CA . PRO A 1 570 ? -18.863 8.271 64.367 1.00 70.25 570 PRO A CA 1
ATOM 4489 C C . PRO A 1 570 ? -19.341 7.379 65.522 1.00 70.25 570 PRO A C 1
ATOM 4491 O O . PRO A 1 570 ? -18.587 7.171 66.476 1.00 70.25 570 PRO A O 1
ATOM 4494 N N . GLU A 1 571 ? -20.560 6.843 65.414 1.00 69.94 571 GLU A N 1
ATOM 4495 C CA . GLU A 1 571 ? -21.197 5.907 66.346 1.00 69.94 571 GLU A CA 1
ATOM 4496 C C . GLU A 1 571 ? -22.036 4.878 65.566 1.00 69.94 571 GLU A C 1
ATOM 4498 O O . GLU A 1 571 ? -22.385 5.082 64.400 1.00 69.94 571 GLU A O 1
ATOM 4503 N N . GLU A 1 572 ? -22.359 3.750 66.198 1.00 67.94 572 GLU A N 1
ATOM 4504 C CA . GLU A 1 572 ? -23.169 2.693 65.590 1.00 67.94 572 GLU A CA 1
ATOM 4505 C C . GLU A 1 572 ? -24.601 3.198 65.318 1.00 67.94 572 GLU A C 1
ATOM 4507 O O . GLU A 1 572 ? -25.297 3.645 66.226 1.00 67.94 572 GLU A O 1
ATOM 4512 N N . GLY A 1 573 ? -25.037 3.168 64.052 1.00 67.38 573 GLY A N 1
ATOM 4513 C CA . GLY A 1 573 ? -26.354 3.672 63.628 1.00 67.38 573 GLY A CA 1
ATOM 4514 C C . GLY A 1 573 ? -26.415 5.165 63.261 1.00 67.38 573 GLY A C 1
ATOM 4515 O O . GLY A 1 573 ? -27.500 5.667 62.954 1.00 67.38 573 GLY A O 1
ATOM 4516 N N . VAL A 1 574 ? -25.278 5.873 63.255 1.00 72.00 574 VAL A N 1
ATOM 4517 C CA . VAL A 1 574 ? -25.178 7.276 62.821 1.00 72.00 574 VAL A CA 1
ATOM 4518 C C . VAL A 1 574 ? -24.213 7.387 61.639 1.00 72.00 574 VAL A C 1
ATOM 4520 O O . VAL A 1 574 ? -23.026 7.116 61.783 1.00 72.00 574 VAL A O 1
ATOM 4523 N N . THR A 1 575 ? -24.707 7.833 60.484 1.00 80.81 575 THR A N 1
ATOM 4524 C CA . THR A 1 575 ? -23.917 8.135 59.281 1.00 80.81 575 THR A CA 1
ATOM 4525 C C . THR A 1 575 ? -24.043 9.611 58.949 1.00 80.81 575 THR A C 1
ATOM 4527 O O . THR A 1 575 ? -25.130 10.091 58.626 1.00 80.81 575 THR A O 1
ATOM 4530 N N . VAL A 1 576 ? -22.930 10.337 58.998 1.00 80.69 576 VAL A N 1
ATOM 4531 C CA . VAL A 1 576 ? -22.856 11.721 58.521 1.00 80.69 576 VAL A CA 1
ATOM 4532 C C . VAL A 1 576 ? -22.385 11.696 57.075 1.00 80.69 576 VAL A C 1
ATOM 4534 O O . VAL A 1 576 ? -21.331 11.140 56.785 1.00 80.69 576 VAL A O 1
ATOM 4537 N N . THR A 1 577 ? -23.158 12.293 56.175 1.00 84.00 577 THR A N 1
ATOM 4538 C CA . THR A 1 577 ? -22.805 12.449 54.759 1.00 84.00 577 THR A CA 1
ATOM 4539 C C . THR A 1 577 ? -22.437 13.901 54.498 1.00 84.00 577 THR A C 1
ATOM 4541 O O . THR A 1 577 ? -23.176 14.797 54.901 1.00 84.00 577 THR A O 1
ATOM 4544 N N . LEU A 1 578 ? -21.309 14.131 53.836 1.00 83.94 578 LEU A N 1
ATOM 4545 C CA . LEU A 1 578 ? -20.836 15.428 53.365 1.00 83.94 578 LEU A CA 1
ATOM 4546 C C . LEU A 1 578 ? -20.931 15.440 51.840 1.00 83.94 578 LEU A C 1
ATOM 4548 O O . LEU A 1 578 ? -20.344 14.578 51.196 1.00 83.94 578 LEU A O 1
ATOM 4552 N N . GLU A 1 579 ? -21.626 16.416 51.265 1.00 84.88 579 GLU A N 1
ATOM 4553 C CA . GLU A 1 579 ? -21.732 16.601 49.814 1.00 84.88 579 GLU A CA 1
ATOM 4554 C C . GLU A 1 579 ? -21.460 18.055 49.463 1.00 84.88 579 GLU A C 1
ATOM 4556 O O . GLU A 1 579 ? -22.018 18.957 50.085 1.00 84.88 579 GLU A O 1
ATOM 4561 N N . GLY A 1 580 ? -20.616 18.312 48.470 1.00 84.44 580 GLY A N 1
ATOM 4562 C CA . GLY A 1 580 ? -20.226 19.673 48.131 1.00 84.44 580 GLY A CA 1
ATOM 4563 C C . GLY A 1 580 ? -19.615 19.824 46.751 1.00 84.44 580 GLY A C 1
ATOM 4564 O O . GLY A 1 580 ? -19.594 18.904 45.936 1.00 84.44 580 GLY A O 1
ATOM 4565 N N . THR A 1 581 ? -19.127 21.022 46.467 1.00 81.06 581 THR A N 1
ATOM 4566 C CA . THR A 1 581 ? -18.435 21.353 45.226 1.00 81.06 581 THR A CA 1
ATOM 4567 C C . THR A 1 581 ? -17.219 22.215 45.538 1.00 81.06 581 THR A C 1
ATOM 4569 O O . T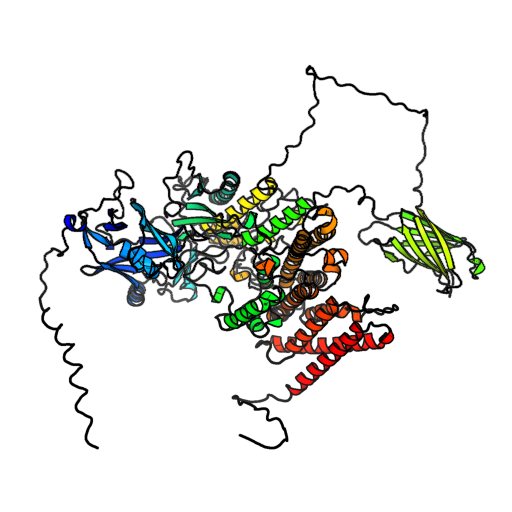HR A 1 581 ? -17.294 23.162 46.321 1.00 81.06 581 THR A O 1
ATOM 4572 N N . LEU A 1 582 ? -16.084 21.869 44.940 1.00 77.94 582 LEU A N 1
ATOM 4573 C CA . LEU A 1 582 ? -14.866 22.658 44.958 1.00 77.94 582 LEU A CA 1
ATOM 4574 C C . LEU A 1 582 ? -14.871 23.587 43.746 1.00 77.94 582 LEU A C 1
ATOM 4576 O O . LEU A 1 582 ? -14.759 23.135 42.608 1.00 77.94 582 LEU A O 1
ATOM 4580 N N . LYS A 1 583 ? -14.980 24.890 43.999 1.00 74.94 583 LYS A N 1
ATOM 4581 C CA . LYS A 1 583 ? -14.921 25.925 42.966 1.00 74.94 583 LYS A CA 1
ATOM 4582 C C . LYS A 1 583 ? -13.978 27.032 43.422 1.00 74.94 583 LYS A C 1
ATOM 4584 O O . LYS A 1 583 ? -14.003 27.418 44.587 1.00 74.94 583 LYS A O 1
ATOM 4589 N N . ASP A 1 584 ? -13.106 27.494 42.529 1.00 70.12 584 ASP A N 1
ATOM 4590 C CA . ASP A 1 584 ? -12.157 28.588 42.791 1.00 70.12 584 ASP A CA 1
ATOM 4591 C C . ASP A 1 584 ? -11.290 28.380 44.060 1.00 70.12 584 ASP A C 1
ATOM 4593 O O . ASP A 1 584 ? -10.947 29.318 44.776 1.00 70.12 584 ASP A O 1
ATOM 4597 N N . GLY A 1 585 ? -10.938 27.123 44.370 1.00 69.00 585 GLY A N 1
ATOM 4598 C CA . GLY A 1 585 ? -10.114 26.757 45.532 1.00 69.00 585 GLY A CA 1
ATOM 4599 C C . GLY A 1 585 ? -10.856 26.672 46.874 1.00 69.00 585 GLY A C 1
ATOM 4600 O O . GLY A 1 585 ? -10.236 26.301 47.876 1.00 69.00 585 GLY A O 1
ATOM 4601 N N . GLN A 1 586 ? -12.163 26.942 46.901 1.00 75.69 586 GLN A N 1
ATOM 4602 C CA . GLN A 1 586 ? -13.019 26.850 48.083 1.00 75.69 586 GLN A CA 1
ATOM 4603 C C . GLN A 1 586 ? -13.989 25.669 47.959 1.00 75.69 586 GLN A C 1
ATOM 4605 O O . GLN A 1 586 ? -14.697 25.534 46.963 1.00 75.69 586 GLN A O 1
ATOM 4610 N N . LEU A 1 587 ? -14.015 24.801 48.972 1.00 80.38 587 LEU A N 1
ATOM 4611 C CA . LEU A 1 587 ? -14.939 23.669 49.032 1.00 80.38 587 LEU A CA 1
ATOM 4612 C C . LEU A 1 587 ? -16.152 24.086 49.868 1.00 80.38 587 LEU A C 1
ATOM 4614 O O . LEU A 1 587 ? -15.999 24.490 51.017 1.00 80.38 587 LEU A O 1
ATOM 4618 N N . SER A 1 588 ? -17.355 24.014 49.313 1.00 84.00 588 SER A N 1
ATOM 4619 C CA . SER A 1 588 ? -18.592 24.314 50.043 1.00 84.00 588 SER A CA 1
ATOM 4620 C C . SER A 1 588 ? -19.650 23.265 49.759 1.00 84.00 588 SER A C 1
ATOM 4622 O O . SER A 1 588 ? -19.632 22.618 48.714 1.00 84.00 588 SER A O 1
ATOM 4624 N N . GLY A 1 589 ? -20.551 23.046 50.708 1.00 85.31 589 GLY A N 1
ATOM 4625 C CA . GLY A 1 589 ? -21.502 21.957 50.588 1.00 85.31 589 GLY A CA 1
ATOM 4626 C C . GLY A 1 589 ? -22.471 21.857 51.746 1.00 85.31 589 GLY A C 1
ATOM 4627 O O . GLY A 1 589 ? -22.503 22.699 52.642 1.00 85.31 589 GLY A O 1
ATOM 4628 N N . SER A 1 590 ? -23.252 20.788 51.725 1.00 83.44 590 SER A N 1
ATOM 4629 C CA . SER A 1 590 ? -24.182 20.432 52.781 1.00 83.44 590 SER A CA 1
ATOM 4630 C C . SER A 1 590 ? -23.752 19.159 53.487 1.00 83.44 590 SER A C 1
ATOM 4632 O O . SER A 1 590 ? -23.114 18.283 52.906 1.00 83.44 590 SER A O 1
ATOM 4634 N N . TRP A 1 591 ? -24.119 19.053 54.753 1.00 84.06 591 TRP A N 1
ATOM 4635 C CA . TRP A 1 591 ? -23.988 17.822 55.512 1.00 84.06 591 TRP A CA 1
ATOM 4636 C C . TRP A 1 591 ? -25.373 17.313 55.899 1.00 84.06 591 TRP A C 1
ATOM 4638 O O . TRP A 1 591 ? -26.293 18.113 56.079 1.00 84.06 591 TRP A O 1
ATOM 4648 N N . SER A 1 592 ? -25.525 15.997 56.035 1.00 79.56 592 SER A N 1
ATOM 4649 C CA . SER A 1 592 ? -26.744 15.364 56.543 1.00 79.56 592 SER A CA 1
ATOM 4650 C C . SER A 1 592 ? -26.438 14.184 57.459 1.00 79.56 592 SER A C 1
ATOM 4652 O O . SER A 1 592 ? -25.371 13.580 57.357 1.00 79.56 592 SER A O 1
ATOM 4654 N N . VAL A 1 593 ? -27.368 13.842 58.354 1.00 78.69 593 VAL A N 1
ATOM 4655 C CA . VAL A 1 593 ? -27.263 12.658 59.226 1.00 78.69 593 VAL A CA 1
ATOM 4656 C C . VAL A 1 593 ? -28.332 11.635 58.840 1.00 78.69 593 VAL A C 1
ATOM 4658 O O . VAL A 1 593 ? -29.513 11.969 58.742 1.00 78.69 593 VAL A O 1
ATOM 4661 N N . ASN A 1 594 ? -27.924 10.383 58.613 1.00 76.88 594 ASN A N 1
ATOM 4662 C CA . ASN A 1 594 ? -28.782 9.242 58.267 1.00 76.88 594 ASN A CA 1
ATOM 4663 C C . ASN A 1 594 ? -29.680 9.458 57.027 1.00 76.88 594 ASN A C 1
ATOM 4665 O O . ASN A 1 594 ? -30.753 8.863 56.929 1.00 76.88 594 ASN A O 1
ATOM 4669 N N . GLY A 1 595 ? -29.277 10.329 56.091 1.00 60.78 595 GLY A N 1
ATOM 4670 C CA . GLY A 1 595 ? -30.025 10.608 54.855 1.00 60.78 595 GLY A CA 1
ATOM 4671 C C . GLY A 1 595 ? -31.394 11.276 55.062 1.00 60.78 595 GLY A C 1
ATOM 4672 O O . GLY A 1 595 ? -32.245 11.229 54.175 1.00 60.78 595 GLY A O 1
ATOM 4673 N N . GLN A 1 596 ? -31.646 11.874 56.234 1.00 59.38 596 GLN A N 1
ATOM 4674 C CA . GLN A 1 596 ? -32.927 12.500 56.581 1.00 59.38 596 GLN A CA 1
ATOM 4675 C C . GLN A 1 596 ? -32.961 13.990 56.160 1.00 59.38 596 GLN A C 1
ATOM 4677 O O . GLN A 1 596 ? -32.138 14.770 56.642 1.00 59.38 596 GLN A O 1
ATOM 4682 N N . PRO A 1 597 ? -33.961 14.454 55.376 1.00 52.53 597 PRO A N 1
ATOM 4683 C CA . PRO A 1 597 ? -34.027 15.842 54.887 1.00 52.53 597 PRO A CA 1
ATOM 4684 C C . PRO A 1 597 ? -34.177 16.919 55.979 1.00 52.53 597 PRO A C 1
ATOM 4686 O O . PRO A 1 597 ? -33.988 18.101 55.711 1.00 52.53 597 PRO A O 1
ATOM 4689 N N . LYS A 1 598 ? -34.556 16.539 57.209 1.00 49.31 598 LYS A N 1
ATOM 4690 C CA . LYS A 1 598 ? -34.740 17.463 58.347 1.00 49.31 598 LYS A CA 1
ATOM 4691 C C . LYS A 1 598 ? -33.473 17.694 59.180 1.00 49.31 598 LYS A C 1
ATOM 4693 O O . LYS A 1 598 ? -33.517 18.505 60.099 1.00 49.31 598 LYS A O 1
ATOM 4698 N N . LEU A 1 599 ? -32.374 16.998 58.885 1.00 57.09 599 LEU A N 1
ATOM 4699 C CA . LEU A 1 599 ? -31.125 17.049 59.651 1.00 57.09 599 LEU A CA 1
ATOM 4700 C C . LEU A 1 599 ? -29.975 17.461 58.722 1.00 57.09 599 LEU A C 1
ATOM 4702 O O . LEU A 1 599 ? -29.068 16.668 58.484 1.00 57.09 599 LEU A O 1
ATOM 4706 N N . MET A 1 600 ? -30.064 18.667 58.145 1.00 67.56 600 MET A N 1
ATOM 4707 C CA . MET A 1 600 ? -29.075 19.196 57.201 1.00 67.56 600 MET A CA 1
ATOM 4708 C C . MET A 1 600 ? -28.567 20.580 57.610 1.00 67.56 600 MET A C 1
ATOM 4710 O O . MET A 1 600 ? -29.331 21.413 58.097 1.00 67.56 600 MET A O 1
ATOM 4714 N N . GLY A 1 601 ? -27.292 20.847 57.341 1.00 70.81 601 GLY A N 1
ATOM 4715 C CA . GLY A 1 601 ? -26.688 22.175 57.442 1.00 70.81 601 GLY A CA 1
ATOM 4716 C C . GLY A 1 601 ? -25.687 22.412 56.313 1.00 70.81 601 GLY A C 1
ATOM 4717 O O . GLY A 1 601 ? -25.484 21.547 55.465 1.00 70.81 601 GLY A O 1
ATOM 4718 N N . GLN A 1 602 ? -25.081 23.598 56.275 1.00 80.62 602 GLN A N 1
ATOM 4719 C CA . GLN A 1 602 ? -24.086 23.975 55.265 1.00 80.62 602 GLN A CA 1
ATOM 4720 C C . GLN A 1 602 ? -22.690 24.024 55.888 1.00 80.62 602 GLN A C 1
ATOM 4722 O O . GLN A 1 602 ? -22.549 24.293 57.081 1.00 80.62 602 GLN A O 1
ATOM 4727 N N . PHE A 1 603 ? -21.663 23.792 55.079 1.00 80.38 603 PHE A N 1
ATOM 4728 C CA . PHE A 1 603 ? -20.270 23.975 55.457 1.00 80.38 603 PHE A CA 1
ATOM 4729 C C . PHE A 1 603 ? -19.500 24.698 54.355 1.00 80.38 603 PHE A C 1
ATOM 4731 O O . PHE A 1 603 ? -19.832 24.639 53.169 1.00 80.38 603 PHE A O 1
ATOM 4738 N N . THR A 1 604 ? -18.420 25.349 54.765 1.00 77.31 604 THR A N 1
ATOM 4739 C CA . THR A 1 604 ? -17.376 25.843 53.874 1.00 77.31 604 THR A CA 1
ATOM 4740 C C . THR A 1 604 ? -16.024 25.389 54.416 1.00 77.31 604 THR A C 1
ATOM 4742 O O . THR A 1 604 ? -15.830 25.254 55.626 1.00 77.31 604 THR A O 1
ATOM 4745 N N . ALA A 1 605 ? -15.101 25.093 53.512 1.00 78.38 605 ALA A N 1
ATOM 4746 C CA . ALA A 1 605 ? -13.773 24.596 53.803 1.00 78.38 605 ALA A CA 1
ATOM 4747 C C . ALA A 1 605 ? -12.744 25.355 52.964 1.00 78.38 605 ALA A C 1
ATOM 4749 O O . ALA A 1 605 ? -12.916 25.579 51.761 1.00 78.38 605 ALA A O 1
ATOM 4750 N N . THR A 1 606 ? -11.667 25.763 53.624 1.00 77.44 606 THR A N 1
ATOM 4751 C CA . THR A 1 606 ? -10.585 26.551 53.028 1.00 77.44 606 THR A CA 1
ATOM 4752 C C . THR A 1 606 ? -9.341 25.693 52.863 1.00 77.44 606 THR A C 1
ATOM 4754 O O . THR A 1 606 ? -9.056 24.846 53.713 1.00 77.44 606 THR A O 1
ATOM 4757 N N . LYS A 1 607 ? -8.580 25.929 51.790 1.00 77.00 607 LYS A N 1
ATOM 4758 C CA . LYS A 1 607 ? -7.305 25.246 51.548 1.00 77.00 607 LYS A CA 1
ATOM 4759 C C . LYS A 1 607 ? -6.330 25.515 52.707 1.00 77.00 607 LYS A C 1
ATOM 4761 O O . LYS A 1 607 ? -6.152 26.665 53.103 1.00 77.00 607 LYS A O 1
ATOM 4766 N N . ALA A 1 608 ? -5.723 24.472 53.266 1.00 67.81 608 ALA A N 1
ATOM 4767 C CA . ALA A 1 608 ? -4.771 24.573 54.363 1.00 67.81 608 ALA A CA 1
ATOM 4768 C C . ALA A 1 608 ? -3.498 25.305 53.908 1.00 67.81 608 ALA A C 1
ATOM 4770 O O . ALA A 1 608 ? -2.960 25.037 52.830 1.00 67.81 608 ALA A O 1
ATOM 4771 N N . ALA A 1 609 ? -3.007 26.233 54.730 1.00 52.62 609 ALA A N 1
ATOM 4772 C CA . ALA A 1 609 ? -1.729 26.898 54.496 1.00 52.62 609 ALA A CA 1
ATOM 4773 C C . ALA A 1 609 ? -0.566 25.918 54.747 1.00 52.62 609 ALA A C 1
ATOM 4775 O O . ALA A 1 609 ? -0.578 25.185 55.736 1.00 52.62 609 ALA A O 1
ATOM 4776 N N . LYS A 1 610 ? 0.452 25.909 53.872 1.00 42.44 610 LYS A N 1
ATOM 4777 C CA . LYS A 1 610 ? 1.706 25.179 54.133 1.00 42.44 610 LYS A CA 1
ATOM 4778 C C . LYS A 1 610 ? 2.385 25.758 55.389 1.00 42.44 610 LYS A C 1
ATOM 4780 O O . LYS A 1 610 ? 2.406 26.981 55.521 1.00 42.44 610 LYS A O 1
ATOM 4785 N N . PRO A 1 611 ? 2.967 24.934 56.279 1.00 31.73 611 PRO A N 1
ATOM 4786 C CA . PRO A 1 611 ? 3.693 25.443 57.438 1.00 31.73 611 PRO A CA 1
ATOM 4787 C C . PRO A 1 611 ? 4.960 26.202 57.010 1.00 31.73 611 PRO A C 1
ATOM 4789 O O . PRO A 1 611 ? 5.761 25.698 56.222 1.00 31.73 611 PRO A O 1
ATOM 4792 N N . GLU A 1 612 ? 5.116 27.421 57.530 1.00 28.47 612 GLU A N 1
ATOM 4793 C CA . GLU A 1 612 ? 6.276 28.296 57.333 1.00 28.47 612 GLU A CA 1
ATOM 4794 C C . GLU A 1 612 ? 7.526 27.725 58.021 1.00 28.47 612 GLU A C 1
ATOM 4796 O O . GLU A 1 612 ? 7.530 27.463 59.225 1.00 28.47 612 GLU A O 1
ATOM 4801 N N . SER A 1 613 ? 8.615 27.572 57.265 1.00 28.59 613 SER A N 1
ATOM 4802 C CA . SER A 1 613 ? 9.964 27.435 57.816 1.00 28.59 613 SER A CA 1
ATOM 4803 C C . SER A 1 613 ? 10.492 28.805 58.257 1.00 28.59 613 SER A C 1
ATOM 4805 O O . SER A 1 613 ? 10.317 29.805 57.565 1.00 28.59 613 SER A O 1
ATOM 4807 N N . SER A 1 614 ? 11.145 28.816 59.413 1.00 27.22 614 SER A N 1
ATOM 4808 C CA . SER A 1 614 ? 11.620 29.960 60.193 1.00 27.22 614 SER A CA 1
ATOM 4809 C C . SER A 1 614 ? 12.485 31.004 59.462 1.00 27.22 614 SER A C 1
ATOM 4811 O O . SER A 1 614 ? 13.410 30.654 58.737 1.00 27.22 614 SER A O 1
ATOM 4813 N N . LYS A 1 615 ? 12.176 32.269 59.789 1.00 27.59 615 LYS A N 1
ATOM 4814 C CA . LYS A 1 615 ? 12.979 33.512 59.887 1.00 27.59 615 LYS A CA 1
ATOM 4815 C C . LYS A 1 615 ? 14.497 33.431 59.629 1.00 27.59 615 LYS A C 1
ATOM 4817 O O . LYS A 1 615 ? 15.161 32.602 60.234 1.00 27.59 615 LYS A O 1
ATOM 4822 N N . ASP A 1 616 ? 15.024 34.411 58.880 1.00 26.92 616 ASP A N 1
ATOM 4823 C CA . ASP A 1 616 ? 15.839 35.492 59.472 1.00 26.92 616 ASP A CA 1
ATOM 4824 C C . ASP A 1 616 ? 15.913 36.767 58.591 1.00 26.92 616 ASP A C 1
ATOM 4826 O O . ASP A 1 616 ? 16.080 36.715 57.375 1.00 26.92 616 ASP A O 1
ATOM 4830 N N . ASP A 1 617 ? 15.737 37.891 59.295 1.00 25.41 617 ASP A N 1
ATOM 4831 C CA . ASP A 1 617 ? 16.178 39.285 59.117 1.00 25.41 617 ASP A CA 1
ATOM 4832 C C . ASP A 1 617 ? 15.796 40.202 57.919 1.00 25.41 617 ASP A C 1
ATOM 4834 O O . ASP A 1 617 ? 16.339 40.179 56.820 1.00 25.41 617 ASP A O 1
ATOM 4838 N N . HIS A 1 618 ? 14.875 41.117 58.271 1.00 25.55 618 HIS A N 1
ATOM 4839 C CA . HIS A 1 618 ? 14.681 42.548 57.949 1.00 25.55 618 HIS A CA 1
ATOM 4840 C C . HIS A 1 618 ? 15.841 43.389 57.331 1.00 25.55 618 HIS A C 1
ATOM 4842 O O . HIS A 1 618 ? 16.996 43.012 57.489 1.00 25.55 618 HIS A O 1
ATOM 4848 N N . PRO A 1 619 ? 15.595 44.635 56.816 1.00 30.28 619 PRO A N 1
ATOM 4849 C CA . PRO A 1 619 ? 14.326 45.385 56.741 1.00 30.28 619 PRO A CA 1
ATOM 4850 C C . PRO A 1 619 ? 13.983 46.092 55.402 1.00 30.28 619 PRO A C 1
ATOM 4852 O O . PRO A 1 619 ? 14.803 46.378 54.536 1.00 30.28 619 PRO A O 1
ATOM 4855 N N . LYS A 1 620 ? 12.695 46.447 55.365 1.00 24.50 620 LYS A N 1
ATOM 4856 C CA . LYS A 1 620 ? 11.922 47.387 54.539 1.00 24.50 620 LYS A CA 1
ATOM 4857 C C . LYS A 1 620 ? 12.539 48.775 54.256 1.00 24.50 620 LYS A C 1
ATOM 4859 O O . LYS A 1 620 ? 13.102 49.390 55.155 1.00 24.50 620 LYS A O 1
ATOM 4864 N N . SER A 1 621 ? 12.123 49.363 53.129 1.00 24.52 621 SER A N 1
ATOM 4865 C CA . SER A 1 621 ? 11.262 50.573 53.103 1.00 24.52 621 SER A CA 1
ATOM 4866 C C . SER A 1 621 ? 10.394 50.526 51.830 1.00 24.52 621 SER A C 1
ATOM 4868 O O . SER A 1 621 ? 10.933 50.460 50.731 1.00 24.52 621 SER A O 1
ATOM 4870 N N . GLU A 1 622 ? 9.085 50.252 51.908 1.00 23.92 622 GLU A N 1
ATOM 4871 C CA . GLU A 1 622 ? 7.993 51.255 51.986 1.00 23.92 622 GLU A CA 1
ATOM 4872 C C . GLU A 1 622 ? 8.196 52.403 50.972 1.00 23.92 622 GLU A C 1
ATOM 4874 O O . GLU A 1 622 ? 9.113 53.196 51.136 1.00 23.92 622 GLU A O 1
ATOM 4879 N N . ASN A 1 623 ? 7.570 52.401 49.786 1.00 24.16 623 ASN A N 1
ATOM 4880 C CA . ASN A 1 623 ? 6.140 52.459 49.414 1.00 24.16 623 ASN A CA 1
ATOM 4881 C C . ASN A 1 623 ? 5.532 53.868 49.549 1.00 24.16 623 ASN A C 1
ATOM 4883 O O . ASN A 1 623 ? 5.902 54.613 50.452 1.00 24.16 623 ASN A O 1
ATOM 4887 N N . SER A 1 624 ? 4.540 54.144 48.689 1.00 23.50 624 SER A N 1
ATOM 4888 C CA . SER A 1 624 ? 3.734 55.376 48.541 1.00 23.50 624 SER A CA 1
ATOM 4889 C C . SER A 1 624 ? 4.436 56.502 47.761 1.00 23.50 624 SER A C 1
ATOM 4891 O O . SER A 1 624 ? 5.618 56.747 47.949 1.00 23.50 624 SER A O 1
ATOM 4893 N N . ASP A 1 625 ? 3.828 57.237 46.834 1.00 24.73 625 ASP A N 1
ATOM 4894 C CA . ASP A 1 625 ? 2.440 57.368 46.381 1.00 24.73 625 ASP A CA 1
ATOM 4895 C C . ASP A 1 625 ? 2.505 58.147 45.042 1.00 24.73 625 ASP A C 1
ATOM 4897 O O . ASP A 1 625 ? 3.334 59.036 44.884 1.00 24.73 625 ASP A O 1
ATOM 4901 N N . ALA A 1 626 ? 1.826 57.717 43.978 1.00 24.97 626 ALA A N 1
ATOM 4902 C CA . ALA A 1 626 ? 0.474 58.125 43.578 1.00 24.97 626 ALA A CA 1
ATOM 4903 C C . ALA A 1 626 ? 0.416 59.278 42.550 1.00 24.97 626 ALA A C 1
ATOM 4905 O O . ALA A 1 626 ? 1.064 60.306 42.698 1.00 24.97 626 ALA A O 1
ATOM 4906 N N . LYS A 1 627 ? -0.531 59.098 41.609 1.00 25.67 627 LYS A N 1
ATOM 4907 C CA . LYS A 1 627 ? -1.255 60.097 40.786 1.00 25.67 627 LYS A CA 1
ATOM 4908 C C . LYS A 1 627 ? -0.494 60.698 39.590 1.00 25.67 627 LYS A C 1
ATOM 4910 O O . LYS A 1 627 ? 0.559 61.293 39.730 1.00 25.67 627 LYS A O 1
ATOM 4915 N N . LYS A 1 628 ? -0.960 60.362 38.376 1.00 25.53 628 LYS A N 1
ATOM 4916 C CA . LYS A 1 628 ? -1.871 61.167 37.520 1.00 25.53 628 LYS A CA 1
ATOM 4917 C C . LYS A 1 628 ? -1.208 62.462 37.039 1.00 25.53 628 LYS A C 1
ATOM 4919 O O . LYS A 1 628 ? -1.018 63.360 37.842 1.00 25.53 628 LYS A O 1
ATOM 4924 N N . ASP A 1 629 ? -0.935 62.587 35.745 1.00 24.84 629 ASP A N 1
ATOM 4925 C CA . ASP A 1 629 ? -1.865 63.238 34.815 1.00 24.84 629 ASP A CA 1
ATOM 4926 C C . ASP A 1 629 ? -1.325 63.243 33.376 1.00 24.84 629 ASP A C 1
ATOM 4928 O O . ASP A 1 629 ? -0.161 62.956 33.102 1.00 24.84 629 ASP A O 1
ATOM 4932 N N . GLU A 1 630 ? -2.284 63.500 32.496 1.00 26.77 630 GLU A N 1
ATOM 4933 C CA . GLU A 1 630 ? -2.304 63.680 31.048 1.00 26.77 630 GLU A CA 1
ATOM 4934 C C . GLU A 1 630 ? -1.201 64.581 30.458 1.00 26.77 630 GLU A C 1
ATOM 4936 O O . GLU A 1 630 ? -0.678 65.472 31.124 1.00 26.77 630 GLU A O 1
ATOM 4941 N N . GLY A 1 631 ? -0.933 64.425 29.153 1.00 24.27 631 GLY A N 1
ATOM 4942 C CA . GLY A 1 631 ? -0.219 65.454 28.392 1.00 24.27 631 GLY A CA 1
ATOM 4943 C C . GLY A 1 631 ? 0.397 65.012 27.066 1.00 24.27 631 GLY A C 1
ATOM 4944 O O . GLY A 1 631 ? 1.585 64.739 27.006 1.00 24.27 631 GLY A O 1
ATOM 4945 N N . ASP A 1 632 ? -0.441 64.969 26.032 1.00 25.11 632 ASP A N 1
ATOM 4946 C CA . ASP A 1 632 ? -0.208 65.346 24.627 1.00 25.11 632 ASP A CA 1
ATOM 4947 C C . ASP A 1 632 ? 1.147 65.154 23.900 1.00 25.11 632 ASP A C 1
ATOM 4949 O O . ASP A 1 632 ? 2.188 65.706 24.242 1.00 25.11 632 ASP A O 1
ATOM 4953 N N . GLN A 1 633 ? 1.013 64.489 22.743 1.00 26.58 633 GLN A N 1
ATOM 4954 C CA . GLN A 1 633 ? 1.520 64.846 21.406 1.00 26.58 633 GLN A CA 1
ATOM 4955 C C . GLN A 1 633 ? 2.853 65.615 21.276 1.00 26.58 633 GLN A C 1
ATOM 4957 O O . GLN A 1 633 ? 2.915 66.818 21.522 1.00 26.58 633 GLN A O 1
ATOM 4962 N N . LYS A 1 634 ? 3.822 65.014 20.569 1.00 25.03 634 LYS A N 1
ATOM 4963 C CA . LYS A 1 634 ? 4.117 65.386 19.166 1.00 25.03 634 LYS A CA 1
ATOM 4964 C C . LYS A 1 634 ? 5.244 64.565 18.545 1.00 25.03 634 LYS A C 1
ATOM 4966 O O . LYS A 1 634 ? 6.204 64.172 19.193 1.00 25.03 634 LYS A O 1
ATOM 4971 N N . GLU A 1 635 ? 5.069 64.369 17.245 1.00 32.22 635 GLU A N 1
ATOM 4972 C CA . GLU A 1 635 ? 5.969 63.770 16.267 1.00 32.22 635 GLU A CA 1
ATOM 4973 C C . GLU A 1 635 ? 7.391 64.348 16.281 1.00 32.22 635 GLU A C 1
ATOM 4975 O O . GLU A 1 635 ? 7.580 65.565 16.329 1.00 32.22 635 GLU A O 1
ATOM 4980 N N . SER A 1 636 ? 8.380 63.486 16.040 1.00 23.88 636 SER A N 1
ATOM 4981 C CA . SER A 1 636 ? 9.575 63.864 15.285 1.00 23.88 636 SER A CA 1
ATOM 4982 C C . SER A 1 636 ? 10.153 62.661 14.529 1.00 23.88 636 SER A C 1
ATOM 4984 O O . SER A 1 636 ? 10.408 61.590 15.074 1.00 23.88 636 SER A O 1
ATOM 4986 N N . LYS A 1 637 ? 10.313 62.854 13.216 1.00 26.39 637 LYS A N 1
ATOM 4987 C CA . LYS A 1 637 ? 11.172 62.068 12.323 1.00 26.39 637 LYS A CA 1
ATOM 4988 C C . LYS A 1 637 ? 12.590 62.650 12.351 1.00 26.39 637 LYS A C 1
ATOM 4990 O O . LYS A 1 637 ? 12.738 63.860 12.501 1.00 26.39 637 LYS A O 1
ATOM 4995 N N . ALA A 1 638 ? 13.548 61.783 12.001 1.00 26.95 638 ALA A N 1
ATOM 4996 C CA . ALA A 1 638 ? 14.988 61.997 11.786 1.00 26.95 638 ALA A CA 1
ATOM 4997 C C . ALA A 1 638 ? 15.801 62.097 13.093 1.00 26.95 638 ALA A C 1
ATOM 4999 O O . ALA A 1 638 ? 15.391 62.773 14.022 1.00 26.95 638 ALA A O 1
ATOM 5000 N N . SER A 1 639 ? 16.942 61.433 13.264 1.00 23.77 639 SER A N 1
ATOM 5001 C CA . SER A 1 639 ? 17.942 60.961 12.303 1.00 23.77 639 SER A CA 1
ATOM 5002 C C . SER A 1 639 ? 18.805 59.859 12.926 1.00 23.77 639 SER A C 1
ATOM 5004 O O . SER A 1 639 ? 18.936 59.770 14.143 1.00 23.77 639 SER A O 1
ATOM 5006 N N . GLU A 1 640 ? 19.395 59.046 12.054 1.00 29.83 640 GLU A N 1
ATOM 5007 C CA . GLU A 1 640 ? 20.402 58.028 12.341 1.00 29.83 640 GLU A CA 1
ATOM 5008 C C . GLU A 1 640 ? 21.549 58.543 13.222 1.00 29.83 640 GLU A C 1
ATOM 5010 O O . GLU A 1 640 ? 22.184 59.538 12.889 1.00 29.83 640 GLU A O 1
ATOM 5015 N N . GLU A 1 641 ? 21.892 57.782 14.261 1.00 26.30 641 GLU A N 1
ATOM 5016 C CA . GLU A 1 641 ? 23.280 57.580 14.675 1.00 26.30 641 GLU A CA 1
ATOM 5017 C C . GLU A 1 641 ? 23.398 56.220 15.380 1.00 26.30 641 GLU A C 1
ATOM 5019 O O . GLU A 1 641 ? 22.802 55.961 16.424 1.00 26.30 641 GLU A O 1
ATOM 5024 N N . LYS A 1 642 ? 24.134 55.308 14.736 1.00 32.81 642 LYS A N 1
ATOM 5025 C CA . LYS A 1 642 ? 24.433 53.952 15.205 1.00 32.81 642 LYS A CA 1
ATOM 5026 C C . LYS A 1 642 ? 25.131 53.983 16.564 1.00 32.81 642 LYS A C 1
ATOM 5028 O O . LYS A 1 642 ? 26.197 54.587 16.668 1.00 32.81 642 LYS A O 1
ATOM 5033 N N . LYS A 1 643 ? 24.643 53.186 17.520 1.00 24.55 643 LYS A N 1
ATOM 5034 C CA . LYS A 1 643 ? 25.489 52.498 18.509 1.00 24.55 643 LYS A CA 1
ATOM 5035 C C . LYS A 1 643 ? 24.765 51.298 19.127 1.00 24.55 643 LYS A C 1
ATOM 5037 O O . LYS A 1 643 ? 23.831 51.457 19.898 1.00 24.55 643 LYS A O 1
ATOM 5042 N N . GLU A 1 644 ? 25.258 50.126 18.726 1.00 30.52 644 GLU A N 1
ATOM 5043 C CA . GLU A 1 644 ? 25.218 48.834 19.426 1.00 30.52 644 GLU A CA 1
ATOM 5044 C C . GLU A 1 644 ? 23.853 48.361 19.947 1.00 30.52 644 GLU A C 1
ATOM 5046 O O . GLU A 1 644 ? 23.574 48.359 21.143 1.00 30.52 644 GLU A O 1
ATOM 5051 N N . GLU A 1 645 ? 23.039 47.838 19.026 1.00 26.70 645 GLU A N 1
ATOM 5052 C CA . GLU A 1 645 ? 22.023 46.850 19.379 1.00 26.70 645 GLU A CA 1
ATOM 5053 C C . GLU A 1 645 ? 22.701 45.529 19.754 1.00 26.70 645 GLU A C 1
ATOM 5055 O O . GLU A 1 645 ? 23.428 44.909 18.970 1.00 26.70 645 GLU A O 1
ATOM 5060 N N . SER A 1 646 ? 22.426 45.095 20.979 1.00 28.80 646 SER A N 1
ATOM 5061 C CA . SER A 1 646 ? 22.506 43.697 21.365 1.00 28.80 646 SER A CA 1
ATOM 5062 C C . SER A 1 646 ? 21.636 42.892 20.399 1.00 28.80 646 SER A C 1
ATOM 5064 O O . SER A 1 646 ? 20.428 43.104 20.307 1.00 28.80 646 SER A O 1
ATOM 5066 N N . LYS A 1 647 ? 22.268 41.983 19.650 1.00 30.45 647 LYS A N 1
ATOM 5067 C CA . LYS A 1 647 ? 21.575 40.961 18.868 1.00 30.45 647 LYS A CA 1
ATOM 5068 C C . LYS A 1 647 ? 20.617 40.223 19.803 1.00 30.45 647 LYS A C 1
ATOM 5070 O O . LYS A 1 647 ? 21.057 39.441 20.640 1.00 30.45 647 LYS A O 1
ATOM 5075 N N . LYS A 1 648 ? 19.318 40.486 19.668 1.00 35.47 648 LYS A N 1
ATOM 5076 C CA . LYS A 1 648 ? 18.325 39.449 19.921 1.00 35.47 648 LYS A CA 1
ATOM 5077 C C . LYS A 1 648 ? 18.562 38.403 18.844 1.00 35.47 648 LYS A C 1
ATOM 5079 O O . LYS A 1 648 ? 18.558 38.739 17.662 1.00 35.47 648 LYS A O 1
ATOM 5084 N N . ASP A 1 649 ? 18.852 37.185 19.271 1.00 34.56 649 ASP A N 1
ATOM 5085 C CA . ASP A 1 649 ? 18.847 36.018 18.407 1.00 34.56 649 ASP A CA 1
ATOM 5086 C C . ASP A 1 649 ? 17.438 35.894 17.809 1.00 34.56 649 ASP A C 1
ATOM 5088 O O . ASP A 1 649 ? 16.514 35.404 18.456 1.00 34.56 649 ASP A O 1
ATOM 5092 N N . ASP A 1 650 ? 17.246 36.425 16.600 1.00 41.53 650 ASP A N 1
ATOM 5093 C CA . ASP A 1 650 ? 16.114 36.057 15.758 1.00 41.53 650 ASP A CA 1
ATOM 5094 C C . ASP A 1 650 ? 16.333 34.585 15.396 1.00 41.53 650 ASP A C 1
ATOM 5096 O O . ASP A 1 650 ? 17.171 34.262 14.547 1.00 41.53 650 ASP A O 1
ATOM 5100 N N . GLU A 1 651 ? 15.621 33.681 16.074 1.00 44.12 651 GLU A N 1
ATOM 5101 C CA . GLU A 1 651 ? 15.499 32.302 15.607 1.00 44.12 651 GLU A CA 1
ATOM 5102 C C . GLU A 1 651 ? 15.092 32.333 14.123 1.00 44.12 651 GLU A C 1
ATOM 5104 O O . GLU A 1 651 ? 14.180 33.085 13.746 1.00 44.12 651 GLU A O 1
ATOM 5109 N N . PRO A 1 652 ? 15.774 31.578 13.243 1.00 49.38 652 PRO A N 1
ATOM 5110 C CA . PRO A 1 652 ? 15.451 31.585 11.827 1.00 49.38 652 PRO A CA 1
ATOM 5111 C C . PRO A 1 652 ? 13.994 31.154 11.645 1.00 49.38 652 PRO A C 1
ATOM 5113 O O . PRO A 1 652 ? 13.612 30.054 12.042 1.00 49.38 652 PRO A O 1
ATOM 5116 N N . LYS A 1 653 ? 13.172 32.028 11.045 1.00 69.06 653 LYS A N 1
ATOM 5117 C CA . LYS A 1 653 ? 11.785 31.694 10.701 1.00 69.06 653 LYS A CA 1
ATOM 5118 C C . LYS A 1 653 ? 11.782 30.440 9.835 1.00 69.06 653 LYS A C 1
ATOM 5120 O O . LYS A 1 653 ? 12.417 30.421 8.780 1.00 69.06 653 LYS A O 1
ATOM 5125 N N . GLU A 1 654 ? 11.061 29.425 10.291 1.00 82.88 654 GLU A N 1
ATOM 5126 C CA . GLU A 1 654 ? 10.913 28.161 9.586 1.00 82.88 654 GLU A CA 1
ATOM 5127 C C . GLU A 1 654 ? 10.410 28.394 8.155 1.00 82.88 654 GLU A C 1
ATOM 5129 O O . GLU A 1 654 ? 9.433 29.114 7.921 1.00 82.88 654 GLU A O 1
ATOM 5134 N N . GLN A 1 655 ? 11.120 27.824 7.180 1.00 87.69 655 GLN A N 1
ATOM 5135 C CA . GLN A 1 655 ? 10.752 27.942 5.777 1.00 87.69 655 GLN A CA 1
ATOM 5136 C C . GLN A 1 655 ? 9.471 27.145 5.517 1.00 87.69 655 GLN A C 1
ATOM 5138 O O . GLN A 1 655 ? 9.327 26.018 5.981 1.00 87.69 655 GLN A O 1
ATOM 5143 N N . MET A 1 656 ? 8.547 27.725 4.753 1.00 84.38 656 MET A N 1
ATOM 5144 C CA . MET A 1 656 ? 7.270 27.095 4.423 1.00 84.38 656 MET A CA 1
ATOM 5145 C C . MET A 1 656 ? 7.270 26.595 2.974 1.00 84.38 656 MET A C 1
ATOM 5147 O O . MET A 1 656 ? 7.683 27.317 2.065 1.00 84.38 656 MET A O 1
A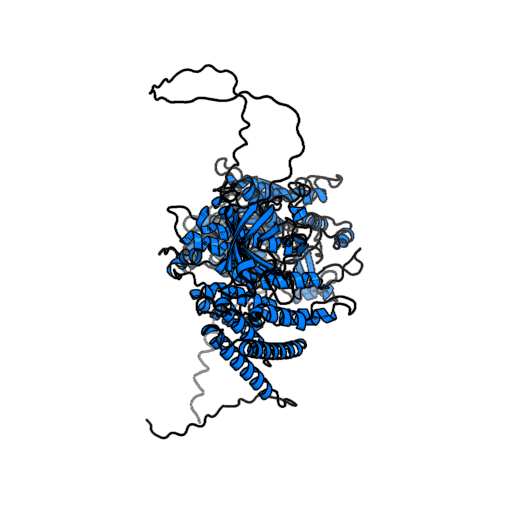TOM 5151 N N . LEU A 1 657 ? 6.746 25.392 2.749 1.00 83.25 657 LEU A N 1
ATOM 5152 C CA . LEU A 1 657 ? 6.438 24.809 1.445 1.00 83.25 657 LEU A CA 1
ATOM 5153 C C . LEU A 1 657 ? 4.923 24.595 1.338 1.00 83.25 657 LEU A C 1
ATOM 5155 O O . LEU A 1 657 ? 4.353 23.774 2.053 1.00 83.25 657 LEU A O 1
ATOM 5159 N N . ASP A 1 658 ? 4.267 25.356 0.459 1.00 81.06 658 ASP A N 1
ATOM 5160 C CA . ASP A 1 658 ? 2.817 25.296 0.197 1.00 81.06 658 ASP A CA 1
ATOM 5161 C C . ASP A 1 658 ? 1.950 25.318 1.472 1.00 81.06 658 ASP A C 1
ATOM 5163 O O . ASP A 1 658 ? 0.971 24.586 1.619 1.00 81.06 658 ASP A O 1
ATOM 5167 N N . GLY A 1 659 ? 2.323 26.188 2.416 1.00 76.25 659 GLY A N 1
ATOM 5168 C CA . GLY A 1 659 ? 1.597 26.390 3.672 1.00 76.25 659 GLY A CA 1
ATOM 5169 C C . GLY A 1 659 ? 1.929 25.387 4.781 1.00 76.25 659 GLY A C 1
ATOM 5170 O O . GLY A 1 659 ? 1.339 25.478 5.854 1.00 76.25 659 GLY A O 1
ATOM 5171 N N . MET A 1 660 ? 2.881 24.476 4.564 1.00 82.88 660 MET A N 1
ATOM 5172 C CA . MET A 1 660 ? 3.402 23.559 5.584 1.00 82.88 660 MET A CA 1
ATOM 5173 C C . MET A 1 660 ? 4.876 23.838 5.892 1.00 82.88 660 MET A C 1
ATOM 5175 O O . MET A 1 660 ? 5.569 24.389 5.037 1.00 82.88 660 MET A O 1
ATOM 5179 N N . PRO A 1 661 ? 5.383 23.452 7.072 1.00 86.00 661 PRO A N 1
ATOM 5180 C CA . PRO A 1 661 ? 6.783 23.611 7.402 1.00 86.00 661 PRO A CA 1
ATOM 5181 C C . PRO A 1 661 ? 7.630 22.722 6.501 1.00 86.00 661 PRO A C 1
ATOM 5183 O O . PRO A 1 661 ? 7.335 21.540 6.309 1.00 86.00 661 PRO A O 1
ATOM 5186 N N . GLU A 1 662 ? 8.685 23.288 5.929 1.00 88.50 662 GLU A N 1
ATOM 5187 C CA . GLU A 1 662 ? 9.586 22.561 5.042 1.00 88.50 662 GLU A CA 1
ATOM 5188 C C . GLU A 1 662 ? 10.281 21.396 5.762 1.00 88.50 662 GLU A C 1
ATOM 5190 O O . GLU A 1 662 ? 10.485 20.345 5.159 1.00 88.50 662 GLU A O 1
ATOM 5195 N N . SER A 1 663 ? 10.559 21.558 7.059 1.00 87.31 663 SER A N 1
ATOM 5196 C CA . SER A 1 663 ? 11.102 20.521 7.947 1.00 87.31 663 SER A CA 1
ATOM 5197 C C . SER A 1 663 ? 10.198 19.286 8.075 1.00 87.31 663 SER A C 1
ATOM 5199 O O . SER A 1 663 ? 10.669 18.215 8.442 1.00 87.31 663 SER A O 1
ATOM 5201 N N . PHE A 1 664 ? 8.906 19.428 7.770 1.00 86.69 664 PHE A N 1
ATOM 5202 C CA . PHE A 1 664 ? 7.913 18.363 7.829 1.00 86.69 664 PHE A CA 1
ATOM 5203 C C . PHE A 1 664 ? 7.653 17.768 6.442 1.00 86.69 664 PHE A C 1
ATOM 5205 O O . PHE A 1 664 ? 7.858 16.577 6.222 1.00 86.69 664 PHE A O 1
ATOM 5212 N N . VAL A 1 665 ? 7.218 18.590 5.478 1.00 87.56 665 VAL A N 1
ATOM 5213 C CA . VAL A 1 665 ? 6.805 18.082 4.156 1.00 87.56 665 VAL A CA 1
ATOM 5214 C C . VAL A 1 665 ? 7.995 17.677 3.283 1.00 87.56 665 VAL A C 1
ATOM 5216 O O . VAL A 1 665 ? 7.876 16.765 2.470 1.00 87.56 665 VAL A O 1
ATOM 5219 N N . GLY A 1 666 ? 9.149 18.324 3.451 1.00 91.62 666 GLY A N 1
ATOM 5220 C CA . GLY A 1 666 ? 10.357 18.027 2.689 1.00 91.62 666 GLY A CA 1
ATOM 5221 C C . GLY A 1 666 ? 10.843 16.585 2.875 1.00 91.62 666 GLY A C 1
ATOM 5222 O O . GLY A 1 666 ? 10.879 15.838 1.893 1.00 91.62 666 GLY A O 1
ATOM 5223 N N . PRO A 1 667 ? 11.135 16.156 4.118 1.00 91.94 667 PRO A N 1
ATOM 5224 C CA . PRO A 1 667 ? 11.502 14.773 4.413 1.00 91.94 667 PRO A CA 1
ATOM 5225 C C . PRO A 1 667 ? 10.443 13.749 3.987 1.00 91.94 667 PRO A C 1
ATOM 5227 O O . PRO A 1 667 ? 10.805 12.679 3.513 1.00 91.94 667 PRO A O 1
ATOM 5230 N N . LEU A 1 668 ? 9.146 14.078 4.064 1.00 91.19 668 LEU A N 1
ATOM 5231 C CA . LEU A 1 668 ? 8.078 13.186 3.589 1.00 91.19 668 LEU A CA 1
ATOM 5232 C C . LEU A 1 668 ? 8.134 12.956 2.074 1.00 91.19 668 LEU A C 1
ATOM 5234 O O . LEU A 1 668 ? 7.966 11.825 1.622 1.00 91.19 668 LEU A O 1
ATOM 5238 N N . ILE A 1 669 ? 8.422 14.001 1.290 1.00 92.50 669 ILE A N 1
ATOM 5239 C CA . ILE A 1 669 ? 8.653 13.862 -0.156 1.00 92.50 669 ILE A CA 1
ATOM 5240 C C . ILE A 1 669 ? 9.872 12.969 -0.404 1.00 92.50 669 ILE A C 1
ATOM 5242 O O . ILE A 1 669 ? 9.794 12.056 -1.222 1.00 92.50 669 ILE A O 1
ATOM 5246 N N . ALA A 1 670 ? 10.982 13.204 0.302 1.00 95.00 670 ALA A N 1
ATOM 5247 C CA . ALA A 1 670 ? 12.190 12.392 0.156 1.00 95.00 670 ALA A CA 1
ATOM 5248 C C . ALA A 1 670 ? 11.949 10.919 0.531 1.00 95.00 670 ALA A C 1
ATOM 5250 O O . ALA A 1 670 ? 12.408 10.028 -0.180 1.00 95.00 670 ALA A O 1
ATOM 5251 N N . HIS A 1 671 ? 11.183 10.662 1.594 1.00 94.44 671 HIS A N 1
ATOM 5252 C CA . HIS A 1 671 ? 10.783 9.325 2.027 1.00 94.44 671 HIS A CA 1
ATOM 5253 C C . HIS A 1 671 ? 9.952 8.602 0.961 1.00 94.44 671 HIS A C 1
ATOM 5255 O O . HIS A 1 671 ? 10.301 7.485 0.582 1.00 94.44 671 HIS A O 1
ATOM 5261 N N . LEU A 1 672 ? 8.905 9.245 0.427 1.00 93.06 672 LEU A N 1
ATOM 5262 C CA . LEU A 1 672 ? 8.081 8.666 -0.639 1.00 93.06 672 LEU A CA 1
ATOM 5263 C C . LEU A 1 672 ? 8.910 8.393 -1.901 1.00 93.06 672 LEU A C 1
ATOM 5265 O O . LEU A 1 672 ? 8.795 7.334 -2.503 1.00 93.06 672 LEU A O 1
ATOM 5269 N N . VAL A 1 673 ? 9.801 9.311 -2.282 1.00 95.12 673 VAL A N 1
ATOM 5270 C CA . VAL A 1 673 ? 10.688 9.093 -3.434 1.00 95.12 673 VAL A CA 1
ATOM 5271 C C . VAL A 1 673 ? 11.646 7.925 -3.180 1.00 95.12 673 VAL A C 1
ATOM 5273 O O . VAL A 1 673 ? 11.859 7.113 -4.075 1.00 95.12 673 VAL A O 1
ATOM 5276 N N . ALA A 1 674 ? 12.213 7.804 -1.976 1.00 96.62 674 ALA A N 1
ATOM 5277 C CA . ALA A 1 674 ? 13.076 6.679 -1.620 1.00 96.62 674 ALA A CA 1
ATOM 5278 C C . ALA A 1 674 ? 12.327 5.338 -1.697 1.00 96.62 674 ALA A C 1
ATOM 5280 O O . ALA A 1 674 ? 12.905 4.358 -2.167 1.00 96.62 674 ALA A O 1
ATOM 5281 N N . HIS A 1 675 ? 11.053 5.308 -1.297 1.00 95.38 675 HIS A N 1
ATOM 5282 C CA . HIS A 1 675 ? 10.174 4.147 -1.440 1.00 95.38 675 HIS A CA 1
ATOM 5283 C C . HIS A 1 675 ? 10.041 3.717 -2.909 1.00 95.38 675 HIS A C 1
ATOM 5285 O O . HIS A 1 675 ? 10.371 2.583 -3.254 1.00 95.38 675 HIS A O 1
ATOM 5291 N N . GLU A 1 676 ? 9.663 4.639 -3.800 1.00 93.44 676 GLU A N 1
ATOM 5292 C CA . GLU A 1 676 ? 9.505 4.322 -5.227 1.00 93.44 676 GLU A CA 1
ATOM 5293 C C . GLU A 1 676 ? 10.825 3.903 -5.881 1.00 93.44 676 GLU A C 1
ATOM 5295 O O . GLU A 1 676 ? 10.867 2.972 -6.686 1.00 93.44 676 GLU A O 1
ATOM 5300 N N . VAL A 1 677 ? 11.942 4.524 -5.489 1.00 95.88 677 VAL A N 1
ATOM 5301 C CA . VAL A 1 677 ? 13.271 4.107 -5.957 1.00 95.88 677 VAL A CA 1
ATOM 5302 C C . VAL A 1 677 ? 13.566 2.672 -5.524 1.00 95.88 677 VAL A C 1
ATOM 5304 O O . VAL A 1 677 ? 14.134 1.921 -6.313 1.00 95.88 677 VAL A O 1
ATOM 5307 N N . GLY A 1 678 ? 13.131 2.238 -4.340 1.00 95.69 678 GLY A N 1
ATOM 5308 C CA . GLY A 1 678 ? 13.269 0.848 -3.909 1.00 95.69 678 GLY A CA 1
ATOM 5309 C C . GLY A 1 678 ? 12.604 -0.146 -4.867 1.00 95.69 678 GLY A C 1
ATOM 5310 O O . GLY A 1 678 ? 13.227 -1.154 -5.221 1.00 95.69 678 GLY A O 1
ATOM 5311 N N . HIS A 1 679 ? 11.414 0.170 -5.391 1.00 93.06 679 HIS A N 1
ATOM 5312 C CA . HIS A 1 679 ? 10.776 -0.626 -6.447 1.00 93.06 679 HIS A CA 1
ATOM 5313 C C . HIS A 1 679 ? 11.605 -0.659 -7.734 1.00 93.06 679 HIS A C 1
ATOM 5315 O O . HIS A 1 679 ? 11.837 -1.740 -8.282 1.00 93.06 679 HIS A O 1
ATOM 5321 N N . THR A 1 680 ? 12.165 0.482 -8.156 1.00 93.88 680 THR A N 1
ATOM 5322 C CA . THR A 1 680 ? 13.052 0.539 -9.336 1.00 93.88 680 THR A CA 1
ATOM 5323 C C . THR A 1 680 ? 14.374 -0.212 -9.144 1.00 93.88 680 THR A C 1
ATOM 5325 O O . THR A 1 680 ? 15.038 -0.559 -10.119 1.00 93.88 680 THR A O 1
ATOM 5328 N N . LEU A 1 681 ? 14.779 -0.501 -7.902 1.00 95.94 681 LEU A N 1
ATOM 5329 C CA . LEU A 1 681 ? 15.922 -1.364 -7.579 1.00 95.94 681 LEU A CA 1
ATOM 5330 C C . LEU A 1 681 ? 15.550 -2.854 -7.517 1.00 95.94 681 LEU A C 1
ATOM 5332 O O . LEU A 1 681 ? 16.441 -3.700 -7.381 1.00 95.94 681 LEU A O 1
ATOM 5336 N N . GLY A 1 682 ? 14.261 -3.167 -7.666 1.00 93.00 682 GLY A N 1
ATOM 5337 C CA . GLY A 1 682 ? 13.700 -4.510 -7.682 1.00 93.00 682 GLY A CA 1
ATOM 5338 C C . GLY A 1 682 ? 13.116 -4.972 -6.350 1.00 93.00 682 GLY A C 1
ATOM 5339 O O . GLY A 1 682 ? 12.789 -6.152 -6.246 1.00 93.00 682 GLY A O 1
ATOM 5340 N N . LEU A 1 683 ? 13.001 -4.107 -5.337 1.00 94.88 683 LEU A N 1
ATOM 5341 C CA . LEU A 1 683 ? 12.502 -4.478 -4.010 1.00 94.88 683 LEU A CA 1
ATOM 5342 C C . LEU A 1 683 ? 10.973 -4.454 -3.933 1.00 94.88 683 LEU A C 1
ATOM 5344 O O . LEU A 1 683 ? 10.309 -3.598 -4.518 1.00 94.88 683 LEU A O 1
ATOM 5348 N N . ARG A 1 684 ? 10.421 -5.392 -3.163 1.00 92.62 684 ARG A N 1
ATOM 5349 C CA . ARG A 1 684 ? 8.997 -5.428 -2.799 1.00 92.62 684 ARG A CA 1
ATOM 5350 C C . ARG A 1 684 ? 8.740 -4.627 -1.526 1.00 92.62 684 ARG A C 1
ATOM 5352 O O . ARG A 1 684 ? 9.671 -4.352 -0.770 1.00 92.62 684 ARG A O 1
ATOM 5359 N N . HIS A 1 685 ? 7.468 -4.349 -1.253 1.00 93.81 685 HIS A N 1
ATOM 5360 C CA . HIS A 1 685 ? 7.035 -3.810 0.034 1.00 93.81 685 HIS A CA 1
ATOM 5361 C C . HIS A 1 685 ? 7.513 -4.674 1.210 1.00 93.81 685 HIS A C 1
ATOM 5363 O O . HIS A 1 685 ? 7.549 -5.906 1.099 1.00 93.81 685 HIS A O 1
ATOM 5369 N N . ASN A 1 686 ? 7.833 -4.034 2.338 1.00 95.94 686 ASN A N 1
ATOM 5370 C CA . ASN A 1 686 ? 8.138 -4.688 3.609 1.00 95.94 686 ASN A CA 1
ATOM 5371 C C . ASN A 1 686 ? 7.315 -4.085 4.758 1.00 95.94 686 ASN A C 1
ATOM 5373 O O . ASN A 1 686 ? 7.807 -3.230 5.485 1.00 95.94 686 ASN A O 1
ATOM 5377 N N . PHE A 1 687 ? 6.100 -4.586 4.964 1.00 94.94 687 PHE A N 1
ATOM 5378 C CA . PHE A 1 687 ? 5.165 -4.095 5.981 1.00 94.94 687 PHE A CA 1
ATOM 5379 C C . PHE A 1 687 ? 5.519 -4.478 7.421 1.00 94.94 687 PHE A C 1
ATOM 5381 O O . PHE A 1 687 ? 4.856 -4.027 8.337 1.00 94.94 687 PHE A O 1
ATOM 5388 N N . LYS A 1 688 ? 6.544 -5.319 7.639 1.00 95.56 688 LYS A N 1
ATOM 5389 C CA . LYS A 1 688 ? 7.059 -5.619 8.992 1.00 95.56 688 LYS A CA 1
ATOM 5390 C C . LYS A 1 688 ? 8.174 -4.657 9.410 1.00 95.56 688 LYS A C 1
ATOM 5392 O O . LYS A 1 688 ? 8.696 -4.774 10.519 1.00 95.56 688 LYS A O 1
ATOM 5397 N N . GLY A 1 689 ? 8.596 -3.746 8.531 1.00 95.44 689 GLY A N 1
ATOM 5398 C CA . GLY A 1 689 ? 9.739 -2.863 8.756 1.00 95.44 689 GLY A CA 1
ATOM 5399 C C . GLY A 1 689 ? 9.565 -1.968 9.984 1.00 95.44 689 GLY A C 1
ATOM 5400 O O . GLY A 1 689 ? 10.536 -1.702 10.696 1.00 95.44 689 GLY A O 1
ATOM 5401 N N . SER A 1 690 ? 8.339 -1.547 10.277 1.00 94.75 690 SER A N 1
ATOM 5402 C CA . SER A 1 690 ? 7.985 -0.656 11.380 1.00 94.75 690 SER A CA 1
ATOM 5403 C C . SER A 1 690 ? 8.201 -1.274 12.773 1.00 94.75 690 SER A C 1
ATOM 5405 O O . SER A 1 690 ? 8.313 -0.555 13.772 1.00 94.75 690 SER A O 1
ATOM 5407 N N . SER A 1 691 ? 8.339 -2.604 12.862 1.00 94.31 691 SER A N 1
ATOM 5408 C CA . SER A 1 691 ? 8.324 -3.336 14.131 1.00 94.31 691 SER A CA 1
ATOM 5409 C C . SER A 1 691 ? 9.675 -3.387 14.861 1.00 94.31 691 SER A C 1
ATOM 5411 O O . SER A 1 691 ? 9.823 -4.121 15.844 1.00 94.31 691 SER A O 1
ATOM 5413 N N . ILE A 1 692 ? 10.705 -2.673 14.391 1.00 94.25 692 ILE A N 1
ATOM 5414 C CA . ILE A 1 692 ? 12.074 -2.847 14.905 1.00 94.25 692 ILE A CA 1
ATOM 5415 C C . ILE A 1 692 ? 12.403 -1.981 16.128 1.00 94.25 692 ILE A C 1
ATOM 5417 O O . ILE A 1 692 ? 13.284 -2.366 16.895 1.00 94.25 692 ILE A O 1
ATOM 5421 N N . TYR A 1 693 ? 11.685 -0.880 16.381 1.00 94.81 693 TYR A N 1
ATOM 5422 C CA . TYR A 1 693 ? 11.913 0.035 17.517 1.00 94.81 693 TYR A CA 1
ATOM 5423 C C . TYR A 1 693 ? 10.627 0.307 18.295 1.00 94.81 693 TYR A C 1
ATOM 5425 O O . TYR A 1 693 ? 9.548 0.324 17.716 1.00 94.81 693 TYR A O 1
ATOM 5433 N N . THR A 1 694 ? 10.711 0.533 19.609 1.00 94.69 694 THR A N 1
ATOM 5434 C CA . THR A 1 694 ? 9.540 0.992 20.380 1.00 94.69 694 THR A CA 1
ATOM 5435 C C . THR A 1 694 ? 9.237 2.466 20.096 1.00 94.69 694 THR A C 1
ATOM 5437 O O . THR A 1 694 ? 10.126 3.222 19.699 1.00 94.69 694 THR A O 1
ATOM 5440 N N . LEU A 1 695 ? 8.002 2.909 20.354 1.00 92.75 695 LEU A N 1
ATOM 5441 C CA . LEU A 1 695 ? 7.608 4.308 20.146 1.00 92.75 695 LEU A CA 1
ATOM 5442 C C . LEU A 1 695 ? 8.452 5.305 20.968 1.00 92.75 695 LEU A C 1
ATOM 5444 O O . LEU A 1 695 ? 8.758 6.397 20.486 1.00 92.75 695 LEU A O 1
ATOM 5448 N N . ASP A 1 696 ? 8.877 4.920 22.174 1.00 92.69 696 ASP A N 1
ATOM 5449 C CA . ASP A 1 696 ? 9.774 5.731 23.009 1.00 92.69 696 ASP A CA 1
ATOM 5450 C C . ASP A 1 696 ? 11.181 5.839 22.406 1.00 92.69 696 ASP A C 1
ATOM 5452 O O . ASP A 1 696 ? 11.783 6.910 22.446 1.00 92.69 696 ASP A O 1
ATOM 5456 N N . GLN A 1 697 ? 11.703 4.756 21.813 1.00 94.12 697 GLN A N 1
ATOM 5457 C CA . GLN A 1 697 ? 12.993 4.784 21.117 1.00 94.12 697 GLN A CA 1
ATOM 5458 C C . GLN A 1 697 ? 12.927 5.701 19.895 1.00 94.12 697 GLN A C 1
ATOM 5460 O O . GLN A 1 697 ? 13.791 6.561 19.743 1.00 94.12 697 GLN A O 1
ATOM 5465 N N . ILE A 1 698 ? 11.881 5.562 19.076 1.00 94.31 698 ILE A N 1
ATOM 5466 C CA . ILE A 1 698 ? 11.636 6.379 17.876 1.00 94.31 698 ILE A CA 1
ATOM 5467 C C . ILE A 1 698 ? 11.626 7.878 18.214 1.00 94.31 698 ILE A C 1
ATOM 5469 O O . ILE A 1 698 ? 12.185 8.688 17.482 1.00 94.31 698 ILE A O 1
ATOM 5473 N N . ASN A 1 699 ? 11.041 8.246 19.355 1.00 92.94 699 ASN A N 1
ATOM 5474 C CA . ASN A 1 699 ? 10.937 9.633 19.810 1.00 92.94 699 ASN A CA 1
ATOM 5475 C C . ASN A 1 699 ? 12.098 10.105 20.705 1.00 92.94 699 ASN A C 1
ATOM 5477 O O . ASN A 1 699 ? 12.041 11.198 21.273 1.00 92.94 699 ASN A O 1
ATOM 5481 N N . SER A 1 700 ? 13.146 9.294 20.849 1.00 92.75 700 SER A N 1
ATOM 5482 C CA . SER A 1 700 ? 14.311 9.613 21.672 1.00 92.75 700 SER A CA 1
ATOM 5483 C C . SER A 1 700 ? 15.410 10.330 20.887 1.00 92.75 700 SER A C 1
ATOM 5485 O O . SER A 1 700 ? 15.567 10.158 19.678 1.00 92.75 700 SER A O 1
ATOM 5487 N N . GLU A 1 701 ? 16.273 11.038 21.615 1.00 91.00 701 GLU A N 1
ATOM 5488 C CA . GLU A 1 701 ? 17.515 11.618 21.084 1.00 91.00 701 GLU A CA 1
ATOM 5489 C C . GLU A 1 701 ? 18.517 10.562 20.574 1.00 91.00 701 GLU A C 1
ATOM 5491 O O . GLU A 1 701 ? 19.524 10.912 19.955 1.00 91.00 701 GLU A O 1
ATOM 5496 N N . GLU A 1 702 ? 18.307 9.270 20.859 1.00 89.69 702 GLU A N 1
ATOM 5497 C CA . GLU A 1 702 ? 19.150 8.189 20.334 1.00 89.69 702 GLU A CA 1
ATOM 5498 C C . GLU A 1 702 ? 18.864 7.916 18.851 1.00 89.69 702 GLU A C 1
ATOM 5500 O O . GLU A 1 702 ? 19.785 7.593 18.098 1.00 89.69 702 GLU A O 1
ATOM 5505 N N . VAL A 1 703 ? 17.598 8.045 18.444 1.00 91.19 703 VAL A N 1
ATOM 5506 C CA . VAL A 1 703 ? 17.137 7.743 17.083 1.00 91.19 703 VAL A CA 1
ATOM 5507 C C . VAL A 1 703 ? 17.055 9.008 16.238 1.00 91.19 703 VAL A C 1
ATOM 5509 O O . VAL A 1 703 ? 17.574 9.006 15.124 1.00 91.19 703 VAL A O 1
ATOM 5512 N N . LYS A 1 704 ? 16.492 10.089 16.790 1.00 90.94 704 LYS A N 1
ATOM 5513 C CA . LYS A 1 704 ? 16.244 11.354 16.089 1.00 90.94 704 LYS A CA 1
ATOM 5514 C C . LYS A 1 704 ? 17.479 11.876 15.338 1.00 90.94 704 LYS A C 1
ATOM 5516 O O . LYS A 1 704 ? 18.518 12.127 15.957 1.00 90.94 704 LYS A O 1
ATOM 5521 N N . GLY A 1 705 ? 17.372 12.014 14.016 1.00 89.44 705 GLY A N 1
ATOM 5522 C CA . GLY A 1 705 ? 18.422 12.472 13.099 1.00 89.44 705 GLY A CA 1
ATOM 5523 C C . GLY A 1 705 ? 19.663 11.569 13.019 1.00 89.44 705 GLY A C 1
ATOM 5524 O O . GLY A 1 705 ? 20.707 11.984 12.514 1.00 89.44 705 GLY A O 1
ATOM 5525 N N . LYS A 1 706 ? 19.611 10.354 13.585 1.00 91.56 706 LYS A N 1
ATOM 5526 C CA . LYS A 1 706 ? 20.769 9.447 13.735 1.00 91.56 706 LYS A CA 1
ATOM 5527 C C . LYS A 1 706 ? 20.521 8.063 13.160 1.00 91.56 706 LYS A C 1
ATOM 5529 O O . LYS A 1 706 ? 21.448 7.450 12.625 1.00 91.56 706 LYS A O 1
ATOM 5534 N N . LYS A 1 707 ? 19.301 7.548 13.301 1.00 91.81 707 LYS A N 1
ATOM 5535 C CA . LYS A 1 707 ? 18.894 6.223 12.834 1.00 91.81 707 LYS A CA 1
ATOM 5536 C C . LYS A 1 707 ? 17.572 6.341 12.069 1.00 91.81 707 LYS A C 1
ATOM 5538 O O . LYS A 1 707 ? 16.716 7.114 12.484 1.00 91.81 707 LYS A O 1
ATOM 5543 N N . PRO A 1 708 ? 17.379 5.560 10.995 1.00 92.81 708 PRO A N 1
ATOM 5544 C CA . PRO A 1 708 ? 16.063 5.409 10.381 1.00 92.81 708 PRO A CA 1
ATOM 5545 C C . PRO A 1 708 ? 15.034 4.910 11.409 1.00 92.81 708 PRO A C 1
ATOM 5547 O O . PRO A 1 708 ? 15.386 4.153 12.312 1.00 92.81 708 PRO A O 1
ATOM 5550 N N . LEU A 1 709 ? 13.769 5.314 11.274 1.00 93.31 709 LEU A N 1
ATOM 5551 C CA . LEU A 1 709 ? 12.693 4.973 12.219 1.00 93.31 709 LEU A CA 1
ATOM 5552 C C . LEU A 1 709 ? 12.171 3.532 12.076 1.00 93.31 709 LEU A C 1
ATOM 5554 O O . LEU A 1 709 ? 11.469 3.043 12.958 1.00 93.31 709 LEU A O 1
ATOM 5558 N N . ALA A 1 710 ? 12.504 2.861 10.975 1.00 95.56 710 ALA A N 1
ATOM 5559 C CA . ALA A 1 710 ? 12.037 1.532 10.608 1.00 95.56 710 ALA A CA 1
ATOM 5560 C C . ALA A 1 710 ? 13.151 0.727 9.921 1.00 95.56 710 ALA A C 1
ATOM 5562 O O . ALA A 1 710 ? 14.176 1.260 9.488 1.00 95.56 710 ALA A O 1
ATOM 5563 N N . GLY A 1 711 ? 12.940 -0.585 9.818 1.00 96.12 711 GLY A N 1
ATOM 5564 C CA . GLY A 1 711 ? 13.849 -1.513 9.156 1.00 96.12 711 GLY A CA 1
ATOM 5565 C C . GLY A 1 711 ? 13.949 -1.274 7.655 1.00 96.12 711 GLY A C 1
ATOM 5566 O O . GLY A 1 711 ? 15.014 -1.501 7.085 1.00 96.12 711 GLY A O 1
ATOM 5567 N N . SER A 1 712 ? 12.875 -0.789 7.029 1.00 97.06 712 SER A N 1
ATOM 5568 C CA . SER A 1 712 ? 12.777 -0.611 5.584 1.00 97.06 712 SER A CA 1
ATOM 5569 C C . SER A 1 712 ? 11.980 0.641 5.224 1.00 97.06 712 SER A C 1
ATOM 5571 O O . SER A 1 712 ? 10.956 0.905 5.850 1.00 97.06 712 SER A O 1
ATOM 5573 N N . VAL A 1 713 ? 12.418 1.389 4.204 1.00 96.06 713 VAL A N 1
ATOM 5574 C CA . VAL A 1 713 ? 11.591 2.439 3.567 1.00 96.06 713 VAL A CA 1
ATOM 5575 C C . VAL A 1 713 ? 10.465 1.853 2.719 1.00 96.06 713 VAL A C 1
ATOM 5577 O O . VAL A 1 713 ? 9.562 2.585 2.342 1.00 96.06 713 VAL A O 1
ATOM 5580 N N . MET A 1 714 ? 10.489 0.543 2.445 1.00 95.31 714 MET A N 1
ATOM 5581 C CA . MET A 1 714 ? 9.455 -0.174 1.689 1.00 95.31 714 MET A CA 1
ATOM 5582 C C . MET A 1 714 ? 8.195 -0.474 2.518 1.00 95.31 714 MET A C 1
ATOM 5584 O O . MET A 1 714 ? 7.322 -1.215 2.067 1.00 95.31 714 MET A O 1
ATOM 5588 N N . ASP A 1 715 ? 8.106 0.063 3.732 1.00 94.56 715 ASP A N 1
ATOM 5589 C CA . ASP A 1 715 ? 6.942 -0.018 4.610 1.00 94.56 715 ASP A CA 1
ATOM 5590 C C . ASP A 1 715 ? 6.049 1.226 4.449 1.00 94.56 715 ASP A C 1
ATOM 5592 O O . ASP A 1 715 ? 6.524 2.315 4.125 1.00 94.56 715 ASP A O 1
ATOM 5596 N N . TYR A 1 716 ? 4.753 1.093 4.718 1.00 91.94 716 TYR A N 1
ATOM 5597 C CA . TYR A 1 716 ? 3.810 2.209 4.762 1.00 91.94 716 TYR A CA 1
ATOM 5598 C C . TYR A 1 716 ? 3.680 2.717 6.195 1.00 91.94 716 TYR A C 1
ATOM 5600 O O . TYR A 1 716 ? 2.596 2.671 6.773 1.00 91.94 716 TYR A O 1
ATOM 5608 N N . ILE A 1 717 ? 4.775 3.192 6.785 1.00 90.62 717 ILE A N 1
ATOM 5609 C CA . ILE A 1 717 ? 4.738 3.694 8.162 1.00 90.62 717 ILE A CA 1
ATOM 5610 C C . ILE A 1 717 ? 3.825 4.920 8.290 1.00 90.62 717 ILE A C 1
ATOM 5612 O O . ILE A 1 717 ? 3.813 5.801 7.428 1.00 90.62 717 ILE A O 1
ATOM 5616 N N . GLY A 1 718 ? 3.075 5.000 9.391 1.00 85.00 718 GLY A N 1
ATOM 5617 C CA . GLY A 1 718 ? 2.362 6.229 9.744 1.00 85.00 718 GLY A CA 1
ATOM 5618 C C . GLY A 1 718 ? 3.330 7.365 10.091 1.00 85.00 718 GLY A C 1
ATOM 5619 O O . GLY A 1 718 ? 4.394 7.125 10.664 1.00 85.00 718 GLY A O 1
ATOM 5620 N N . VAL A 1 719 ? 2.955 8.611 9.791 1.00 86.75 719 VAL A N 1
ATOM 5621 C CA . VAL A 1 719 ? 3.752 9.779 10.195 1.00 86.75 719 VAL A CA 1
ATOM 5622 C C . VAL A 1 719 ? 3.844 9.840 11.720 1.00 86.75 719 VAL A C 1
ATOM 5624 O O . VAL A 1 719 ? 2.841 9.791 12.441 1.00 86.75 719 VAL A O 1
ATOM 5627 N N . ASN A 1 720 ? 5.068 9.974 12.225 1.00 90.75 720 ASN A N 1
ATOM 5628 C CA . ASN A 1 720 ? 5.338 10.007 13.654 1.00 90.75 720 ASN A CA 1
ATOM 5629 C C . ASN A 1 720 ? 4.986 11.380 14.243 1.00 90.75 720 ASN A C 1
ATOM 5631 O O . ASN A 1 720 ? 5.817 12.286 14.292 1.00 90.75 720 ASN A O 1
ATOM 5635 N N . ILE A 1 721 ? 3.749 11.529 14.708 1.00 87.56 721 ILE A N 1
ATOM 5636 C CA . ILE A 1 721 ? 3.302 12.696 15.472 1.00 87.56 721 ILE A CA 1
ATOM 5637 C C . ILE A 1 721 ? 3.198 12.282 16.939 1.00 87.56 721 ILE A C 1
ATOM 5639 O O . ILE A 1 721 ? 2.395 11.421 17.303 1.00 87.56 721 ILE A O 1
ATOM 5643 N N . SER A 1 722 ? 4.024 12.887 17.787 1.00 86.06 722 SER A N 1
ATOM 5644 C CA . SER A 1 722 ? 4.044 12.608 19.219 1.00 86.06 722 SER A CA 1
ATOM 5645 C C . SER A 1 722 ? 3.016 13.483 19.954 1.00 86.06 722 SER A C 1
ATOM 5647 O O . SER A 1 722 ? 2.911 14.682 19.676 1.00 86.06 722 SER A O 1
ATOM 5649 N N . PRO A 1 723 ? 2.240 12.936 20.909 1.00 83.69 723 PRO A N 1
ATOM 5650 C CA . PRO A 1 723 ? 1.328 13.724 21.728 1.00 83.69 723 PRO A CA 1
ATOM 5651 C C . PRO A 1 723 ? 2.070 14.798 22.529 1.00 83.69 723 PRO A C 1
ATOM 5653 O O . PRO A 1 723 ? 3.219 14.613 22.934 1.00 83.69 723 PRO A O 1
ATOM 5656 N N . LYS A 1 724 ? 1.392 15.909 22.843 1.00 73.75 724 LYS A N 1
ATOM 5657 C CA . LYS A 1 724 ? 2.010 16.981 23.637 1.00 73.75 724 LYS A CA 1
ATOM 5658 C C . LYS A 1 724 ? 2.574 16.456 24.962 1.00 73.75 724 LYS A C 1
ATOM 5660 O O . LYS A 1 724 ? 1.929 15.690 25.673 1.00 73.75 724 LYS A O 1
ATOM 5665 N N . GLY A 1 725 ? 3.743 16.980 25.332 1.00 72.88 725 GLY A N 1
ATOM 5666 C CA . GLY A 1 725 ? 4.411 16.681 26.597 1.00 72.88 725 GLY A CA 1
ATOM 5667 C C . GLY A 1 725 ? 5.297 15.444 26.508 1.00 72.88 725 GLY A C 1
ATOM 5668 O O . GLY A 1 725 ? 6.017 15.152 27.459 1.00 72.88 725 GLY A O 1
ATOM 5669 N N . LYS A 1 726 ? 5.280 14.756 25.363 1.00 81.50 726 LYS A N 1
ATOM 5670 C CA . LYS A 1 726 ? 6.260 13.745 24.989 1.00 81.50 726 LYS A CA 1
ATOM 5671 C C . LYS A 1 726 ? 7.274 14.332 24.011 1.00 81.50 726 LYS A C 1
ATOM 5673 O O . LYS A 1 726 ? 7.003 15.321 23.330 1.00 81.50 726 LYS A O 1
ATOM 5678 N N . SER A 1 727 ? 8.452 13.722 23.963 1.00 86.50 727 SER A N 1
ATOM 5679 C CA . SER A 1 727 ? 9.477 14.068 22.982 1.00 86.50 727 SER A CA 1
ATOM 5680 C C . SER A 1 727 ? 8.980 13.782 21.566 1.00 86.50 727 SER A C 1
ATOM 5682 O O . SER A 1 727 ? 8.245 12.818 21.347 1.00 86.50 727 SER A O 1
ATOM 5684 N N . GLN A 1 728 ? 9.382 14.625 20.620 1.00 90.38 728 GLN A N 1
ATOM 5685 C CA . GLN A 1 728 ? 9.109 14.463 19.194 1.00 90.38 728 GLN A CA 1
ATOM 5686 C C . GLN A 1 728 ? 10.400 14.024 18.494 1.00 90.38 728 GLN A C 1
ATOM 5688 O O . GLN A 1 728 ? 11.380 14.781 18.472 1.00 90.38 728 GLN A O 1
ATOM 5693 N N . GLY A 1 729 ? 10.386 12.809 17.943 1.00 91.75 729 GLY A N 1
ATOM 5694 C CA . GLY A 1 729 ? 11.406 12.297 17.024 1.00 91.75 729 GLY A CA 1
ATOM 5695 C C . GLY A 1 729 ? 11.211 12.820 15.602 1.00 91.75 729 GLY A C 1
ATOM 5696 O O . GLY A 1 729 ? 10.453 13.769 15.381 1.00 91.75 729 GLY A O 1
ATOM 5697 N N . ASP A 1 730 ? 11.868 12.189 14.634 1.00 92.00 730 ASP A N 1
ATOM 5698 C CA . ASP A 1 730 ? 11.669 12.524 13.220 1.00 92.00 730 ASP A CA 1
ATOM 5699 C C . ASP A 1 730 ? 10.257 12.119 12.779 1.00 92.00 730 ASP A C 1
ATOM 5701 O O . ASP A 1 730 ? 9.670 11.186 13.333 1.00 92.00 730 ASP A O 1
ATOM 5705 N N . TYR A 1 731 ? 9.691 12.831 11.803 1.00 90.50 731 TYR A N 1
ATOM 5706 C CA . TYR A 1 731 ? 8.322 12.589 11.329 1.00 90.50 731 TYR A CA 1
ATOM 5707 C C . TYR A 1 731 ? 8.213 11.372 10.402 1.00 90.50 731 TYR A C 1
ATOM 5709 O O . TYR A 1 731 ? 7.142 10.773 10.293 1.00 90.50 731 TYR A O 1
ATOM 5717 N N . CYS A 1 732 ? 9.306 11.010 9.732 1.00 92.12 732 CYS A N 1
ATOM 5718 C CA . CYS A 1 732 ? 9.383 9.914 8.773 1.00 92.12 732 CYS A CA 1
ATOM 5719 C C . CYS A 1 732 ? 10.821 9.391 8.649 1.00 92.12 732 CYS A C 1
ATOM 5721 O O . CYS A 1 732 ? 11.733 9.874 9.316 1.00 92.12 732 CYS A O 1
ATOM 5723 N N . MET A 1 733 ? 11.030 8.399 7.783 1.00 92.19 733 MET A N 1
ATOM 5724 C CA . MET A 1 733 ? 12.368 7.906 7.456 1.00 92.19 733 MET A CA 1
ATOM 5725 C C . MET A 1 733 ? 13.174 8.980 6.715 1.00 92.19 733 MET A C 1
ATOM 5727 O O . MET A 1 733 ? 12.755 9.448 5.661 1.00 92.19 733 MET A O 1
ATOM 5731 N N . GLU A 1 734 ? 14.353 9.328 7.228 1.00 86.94 734 GLU A N 1
ATOM 5732 C CA . GLU A 1 734 ? 15.286 10.249 6.552 1.00 86.94 734 GLU A CA 1
ATOM 5733 C C . GLU A 1 734 ? 16.270 9.524 5.609 1.00 86.94 734 GLU A C 1
ATOM 5735 O O . GLU A 1 734 ? 16.996 10.149 4.838 1.00 86.94 734 GLU A O 1
ATOM 5740 N N . SER A 1 735 ? 16.348 8.191 5.685 1.00 91.69 735 SER A N 1
ATOM 5741 C CA . SER A 1 735 ? 17.269 7.357 4.903 1.00 91.69 735 SER A CA 1
ATOM 5742 C C . SER A 1 735 ? 16.809 5.894 4.904 1.00 91.69 735 SER A C 1
ATOM 5744 O O . SER A 1 735 ? 15.973 5.516 5.722 1.00 91.69 735 SER A O 1
ATOM 5746 N N . VAL A 1 736 ? 17.389 5.065 4.031 1.00 96.56 736 VAL A N 1
ATOM 5747 C CA . VAL A 1 736 ? 17.137 3.614 3.966 1.00 96.56 736 VAL A CA 1
ATOM 5748 C C . VAL A 1 736 ? 17.502 2.895 5.272 1.00 96.56 736 VAL A C 1
ATOM 5750 O O . VAL A 1 736 ? 18.469 3.260 5.954 1.00 96.56 736 VAL A O 1
ATOM 5753 N N . GLY A 1 737 ? 16.716 1.875 5.619 1.00 96.69 737 GLY A N 1
ATOM 5754 C CA . GLY A 1 737 ? 16.819 1.118 6.865 1.00 96.69 737 GLY A CA 1
ATOM 5755 C C . GLY A 1 737 ? 17.724 -0.123 6.782 1.00 96.69 737 GLY A C 1
ATOM 5756 O O . GLY A 1 737 ? 18.185 -0.505 5.706 1.00 96.69 737 GLY A O 1
ATOM 5757 N N . PRO A 1 738 ? 18.019 -0.781 7.918 1.00 97.31 738 PRO A N 1
ATOM 5758 C CA . PRO A 1 738 ? 18.899 -1.954 7.969 1.00 97.31 738 PRO A CA 1
ATOM 5759 C C . PRO A 1 738 ? 18.443 -3.141 7.098 1.00 97.31 738 PRO A C 1
ATOM 5761 O O . PRO A 1 738 ? 19.297 -3.825 6.527 1.00 97.31 738 PRO A O 1
ATOM 5764 N N . TYR A 1 739 ? 17.135 -3.369 6.940 1.00 98.06 739 TYR A N 1
ATOM 5765 C CA . TYR A 1 739 ? 16.606 -4.388 6.028 1.00 98.06 739 TYR A CA 1
ATOM 5766 C C . TYR A 1 739 ? 16.931 -4.055 4.569 1.00 98.06 739 TYR A C 1
ATOM 5768 O O . TYR A 1 739 ? 17.393 -4.925 3.834 1.00 98.06 739 TYR A O 1
ATOM 5776 N N . ASP A 1 740 ? 16.756 -2.796 4.162 1.00 98.38 740 ASP A N 1
ATOM 5777 C CA . ASP A 1 740 ? 17.047 -2.341 2.796 1.00 98.38 740 ASP A CA 1
ATOM 5778 C C . ASP A 1 740 ? 18.519 -2.585 2.441 1.00 98.38 740 ASP A C 1
ATOM 5780 O O . ASP A 1 740 ? 18.855 -3.115 1.379 1.00 98.38 740 ASP A O 1
ATOM 5784 N N . MET A 1 741 ? 19.410 -2.267 3.385 1.00 97.94 741 MET A N 1
ATOM 5785 C CA . MET A 1 741 ? 20.851 -2.494 3.264 1.00 97.94 741 MET A CA 1
ATOM 5786 C C . MET A 1 741 ? 21.174 -3.986 3.083 1.00 97.94 741 MET A C 1
ATOM 5788 O O . MET A 1 741 ? 22.027 -4.342 2.267 1.00 97.94 741 MET A O 1
ATOM 5792 N N . TRP A 1 742 ? 20.493 -4.864 3.826 1.00 98.12 742 TRP A N 1
ATOM 5793 C CA . TRP A 1 742 ? 20.651 -6.318 3.729 1.00 98.12 742 TRP A CA 1
ATOM 5794 C C . TRP A 1 742 ? 20.083 -6.892 2.426 1.00 98.12 742 TRP A C 1
ATOM 5796 O O . TRP A 1 742 ? 20.700 -7.766 1.811 1.00 98.12 742 TRP A O 1
ATOM 5806 N N . ALA A 1 743 ? 18.950 -6.371 1.956 1.00 98.25 743 ALA A N 1
ATOM 5807 C CA . ALA A 1 743 ? 18.359 -6.782 0.691 1.00 98.25 743 ALA A CA 1
ATOM 5808 C C . ALA A 1 743 ? 19.293 -6.456 -0.488 1.00 98.25 743 ALA A C 1
ATOM 5810 O O . ALA A 1 743 ? 19.579 -7.326 -1.318 1.00 98.25 743 ALA A O 1
ATOM 5811 N N . ILE A 1 744 ? 19.873 -5.250 -0.514 1.00 98.00 744 ILE A N 1
ATOM 5812 C CA . ILE A 1 744 ? 20.904 -4.881 -1.495 1.00 98.00 744 ILE A CA 1
ATOM 5813 C C . ILE A 1 744 ? 22.159 -5.756 -1.338 1.00 98.00 744 ILE A C 1
ATOM 5815 O O . ILE A 1 744 ? 22.706 -6.226 -2.339 1.00 98.00 744 ILE A O 1
ATOM 5819 N N . GLU A 1 745 ? 22.588 -6.079 -0.113 1.00 97.50 745 GLU A N 1
ATOM 5820 C CA . GLU A 1 745 ? 23.702 -7.011 0.114 1.00 97.50 745 GLU A CA 1
ATOM 5821 C C . GLU A 1 745 ? 23.476 -8.366 -0.568 1.00 97.50 745 GLU A C 1
ATOM 5823 O O . GLU A 1 745 ? 24.354 -8.852 -1.293 1.00 97.50 745 GLU A O 1
ATOM 5828 N N . TYR A 1 746 ? 22.287 -8.947 -0.404 1.00 97.81 746 TYR A N 1
ATOM 5829 C CA . TYR A 1 746 ? 21.911 -10.200 -1.052 1.00 97.81 746 TYR A CA 1
ATOM 5830 C C . TYR A 1 746 ? 21.885 -10.086 -2.585 1.00 97.81 746 TYR A C 1
ATOM 5832 O O . TYR A 1 746 ? 22.391 -10.965 -3.304 1.00 97.81 746 TYR A O 1
ATOM 5840 N N . GLY A 1 747 ? 21.346 -8.977 -3.097 1.00 96.56 747 GLY A N 1
ATOM 5841 C CA . GLY A 1 747 ? 21.231 -8.734 -4.531 1.00 96.56 747 GLY A CA 1
ATOM 5842 C C . GLY A 1 747 ? 22.578 -8.657 -5.256 1.00 96.56 747 GLY A C 1
ATOM 5843 O O . GLY A 1 747 ? 22.692 -9.124 -6.394 1.00 96.56 747 GLY A O 1
ATOM 5844 N N . TYR A 1 748 ? 23.619 -8.145 -4.589 1.00 95.31 748 TYR A N 1
ATOM 5845 C CA . TYR A 1 748 ? 24.906 -7.834 -5.224 1.00 95.31 748 TYR A CA 1
ATOM 5846 C C . TYR A 1 748 ? 26.105 -8.665 -4.718 1.00 95.31 748 TYR A C 1
ATOM 5848 O O . TYR A 1 748 ? 27.168 -8.635 -5.341 1.00 95.31 748 TYR A O 1
ATOM 5856 N N . THR A 1 749 ? 25.949 -9.507 -3.687 1.00 91.69 749 THR A N 1
ATOM 5857 C CA . THR A 1 749 ? 27.034 -10.372 -3.170 1.00 91.69 749 THR A CA 1
ATOM 5858 C C . THR A 1 749 ? 26.939 -11.814 -3.687 1.00 91.69 749 THR A C 1
ATOM 5860 O O . THR A 1 749 ? 26.120 -12.605 -3.230 1.00 91.69 749 THR A O 1
ATOM 5863 N N . PHE A 1 750 ? 27.806 -12.203 -4.636 1.00 88.12 750 PHE A N 1
ATOM 5864 C CA . PHE A 1 750 ? 27.774 -13.533 -5.288 1.00 88.12 750 PHE A CA 1
ATOM 5865 C C . PHE A 1 750 ? 28.665 -14.616 -4.678 1.00 88.12 750 PHE A C 1
ATOM 5867 O O . PHE A 1 750 ? 28.463 -15.787 -4.987 1.00 88.12 750 PHE A O 1
ATOM 5874 N N . SER A 1 751 ? 29.638 -14.263 -3.843 1.00 88.00 751 SER A N 1
ATOM 5875 C CA . SER A 1 751 ? 30.623 -15.221 -3.327 1.00 88.00 751 SER A CA 1
ATOM 5876 C C . SER A 1 751 ? 30.048 -16.198 -2.296 1.00 88.00 751 SER A C 1
ATOM 5878 O O . SER A 1 751 ? 30.449 -17.358 -2.289 1.00 88.00 751 SER A O 1
ATOM 5880 N N . ASN A 1 752 ? 29.135 -15.747 -1.426 1.00 89.19 752 ASN A N 1
ATOM 5881 C CA . ASN A 1 752 ? 28.502 -16.582 -0.399 1.00 89.19 752 ASN A CA 1
ATOM 5882 C C . ASN A 1 752 ? 27.109 -16.043 0.004 1.00 89.19 752 ASN A C 1
ATOM 5884 O O . ASN A 1 752 ? 26.969 -15.454 1.079 1.00 89.19 752 ASN A O 1
ATOM 5888 N N . PRO A 1 753 ? 26.082 -16.212 -0.850 1.00 93.00 753 PRO A N 1
ATOM 5889 C CA . PRO A 1 753 ? 24.736 -15.707 -0.572 1.00 93.00 753 PRO A CA 1
ATOM 5890 C C . PRO A 1 753 ? 24.088 -16.367 0.655 1.00 93.00 753 PRO A C 1
ATOM 5892 O O . PRO A 1 753 ? 23.345 -15.701 1.367 1.00 93.00 753 PRO A O 1
ATOM 5895 N N . GLU A 1 754 ? 24.408 -17.630 0.962 1.00 93.12 754 GLU A N 1
ATOM 5896 C CA . GLU A 1 754 ? 23.845 -18.329 2.129 1.00 93.12 754 GLU A CA 1
ATOM 5897 C C . GLU A 1 754 ? 24.247 -17.675 3.453 1.00 93.12 754 GLU A C 1
ATOM 5899 O O . GLU A 1 754 ? 23.435 -17.582 4.367 1.00 93.12 754 GLU A O 1
ATOM 5904 N N . LYS A 1 755 ? 25.475 -17.146 3.546 1.00 94.50 755 LYS A N 1
ATOM 5905 C CA . LYS A 1 755 ? 25.916 -16.385 4.724 1.00 94.50 755 LYS A CA 1
ATOM 5906 C C . LYS A 1 755 ? 25.136 -15.078 4.897 1.00 94.50 755 LYS A C 1
ATOM 5908 O O . LYS A 1 755 ? 24.898 -14.656 6.025 1.00 94.50 755 LYS A O 1
ATOM 5913 N N . VAL A 1 756 ? 24.763 -14.426 3.796 1.00 96.44 756 VAL A N 1
ATOM 5914 C CA . VAL A 1 756 ? 23.921 -13.223 3.851 1.00 96.44 756 VAL A CA 1
ATOM 5915 C C . VAL A 1 756 ? 22.529 -13.620 4.337 1.00 96.44 756 VAL A C 1
ATOM 5917 O O . VAL A 1 756 ? 22.024 -13.036 5.289 1.00 96.44 756 VAL A O 1
ATOM 5920 N N . LEU A 1 757 ? 21.949 -14.671 3.755 1.00 96.56 757 LEU A N 1
ATOM 5921 C CA . LEU A 1 757 ? 20.601 -15.139 4.075 1.00 96.56 757 LEU A CA 1
ATOM 5922 C C . LEU A 1 757 ? 20.454 -15.725 5.489 1.00 96.56 757 LEU A C 1
ATOM 5924 O O . LEU A 1 757 ? 19.385 -15.607 6.080 1.00 96.56 757 LEU A O 1
ATOM 5928 N N . SER A 1 758 ? 21.516 -16.295 6.071 1.00 95.81 758 SER A N 1
ATOM 5929 C CA . SER A 1 758 ? 21.490 -16.845 7.437 1.00 95.81 758 SER A CA 1
ATOM 5930 C C . SER A 1 758 ? 21.223 -15.796 8.524 1.00 95.81 758 SER A C 1
ATOM 5932 O O . SER A 1 758 ? 21.016 -16.143 9.681 1.00 95.81 758 SER A O 1
ATOM 5934 N N . ARG A 1 759 ? 21.242 -14.510 8.160 1.00 96.62 759 ARG A N 1
ATOM 5935 C CA . ARG A 1 759 ? 20.933 -13.377 9.036 1.00 96.62 759 ARG A CA 1
ATOM 5936 C C . ARG A 1 759 ? 19.431 -13.122 9.195 1.00 96.62 759 ARG A C 1
ATOM 5938 O O . ARG A 1 759 ? 19.065 -12.262 9.976 1.00 96.62 759 ARG A O 1
ATOM 5945 N N . VAL A 1 760 ? 18.557 -13.864 8.508 1.00 96.25 760 VAL A N 1
ATOM 5946 C CA . VAL A 1 760 ? 17.090 -13.650 8.503 1.00 96.25 760 VAL A CA 1
ATOM 5947 C C . VAL A 1 760 ? 16.441 -13.544 9.896 1.00 96.25 760 VAL A C 1
ATOM 5949 O O . VAL A 1 760 ? 15.431 -12.861 10.064 1.00 96.25 760 VAL A O 1
ATOM 5952 N N . ALA A 1 761 ? 17.022 -14.194 10.909 1.00 95.75 761 ALA A N 1
ATOM 5953 C CA . ALA A 1 761 ? 16.536 -14.142 12.286 1.00 95.75 761 ALA A CA 1
ATOM 5954 C C . ALA A 1 761 ? 16.982 -12.885 13.065 1.00 95.75 761 ALA A C 1
ATOM 5956 O O . ALA A 1 761 ? 16.557 -12.691 14.204 1.00 95.75 761 ALA A O 1
ATOM 5957 N N . GLU A 1 762 ? 17.832 -12.023 12.492 1.00 96.31 762 GLU A N 1
ATOM 5958 C CA . GLU A 1 762 ? 18.204 -10.743 13.101 1.00 96.31 762 GLU A CA 1
ATOM 5959 C C . GLU A 1 762 ? 16.952 -9.852 13.248 1.00 96.31 762 GLU A C 1
ATOM 5961 O O . GLU A 1 762 ? 16.195 -9.696 12.286 1.00 96.31 762 GLU A O 1
ATOM 5966 N N . PRO A 1 763 ? 16.717 -9.230 14.423 1.00 92.62 763 PRO A N 1
ATOM 5967 C CA . PRO A 1 763 ? 15.500 -8.452 14.670 1.00 92.62 763 PRO A CA 1
ATOM 5968 C C . PRO A 1 763 ? 15.261 -7.300 13.686 1.00 92.62 763 PRO A C 1
ATOM 5970 O O . PRO A 1 763 ? 14.116 -6.957 13.421 1.00 92.62 763 PRO A O 1
ATOM 5973 N N . GLU A 1 764 ? 16.328 -6.712 13.139 1.00 95.44 764 GLU A N 1
ATOM 5974 C CA . GLU A 1 764 ? 16.256 -5.594 12.190 1.00 95.44 764 GLU A CA 1
ATOM 5975 C C . GLU A 1 764 ? 15.924 -6.032 10.750 1.00 95.44 764 GLU A C 1
ATOM 5977 O O . GLU A 1 764 ? 15.695 -5.180 9.894 1.00 95.44 764 GLU A O 1
ATOM 5982 N N . LEU A 1 765 ? 15.897 -7.344 10.476 1.00 96.62 765 LEU A N 1
ATOM 5983 C CA . LEU A 1 765 ? 15.768 -7.922 9.131 1.00 96.62 765 LEU A CA 1
ATOM 5984 C C . LEU A 1 765 ? 14.422 -8.632 8.897 1.00 96.62 765 LEU A C 1
ATOM 5986 O O . LEU A 1 765 ? 14.292 -9.468 8.002 1.00 96.62 765 LEU A O 1
ATOM 5990 N N . VAL A 1 766 ? 13.415 -8.307 9.709 1.00 95.00 766 VAL A N 1
ATOM 5991 C CA . VAL A 1 766 ? 12.050 -8.831 9.568 1.00 95.00 766 VAL A CA 1
ATOM 5992 C C . VAL A 1 766 ? 11.450 -8.485 8.204 1.00 95.00 766 VAL A C 1
ATOM 5994 O O . VAL A 1 766 ? 11.680 -7.401 7.669 1.00 95.00 766 VAL A O 1
ATOM 5997 N N . TYR A 1 767 ? 10.678 -9.419 7.641 1.00 96.19 767 TYR A N 1
ATOM 5998 C CA . TYR A 1 767 ? 10.114 -9.277 6.301 1.00 96.19 767 TYR A CA 1
ATOM 5999 C C . TYR A 1 767 ? 8.694 -9.835 6.183 1.00 96.19 767 TYR A C 1
ATOM 6001 O O . TYR A 1 767 ? 8.473 -11.014 6.467 1.00 96.19 767 TYR A O 1
ATOM 6009 N N . GLY A 1 768 ? 7.768 -9.007 5.701 1.00 94.75 768 GLY A N 1
ATOM 6010 C CA . GLY A 1 768 ? 6.406 -9.360 5.278 1.00 94.75 768 GLY A CA 1
ATOM 6011 C C . GLY A 1 768 ? 5.959 -8.407 4.168 1.00 94.75 768 GLY A C 1
ATOM 6012 O O . GLY A 1 768 ? 6.341 -7.249 4.189 1.00 94.75 768 GLY A O 1
ATOM 6013 N N . THR A 1 769 ? 5.234 -8.875 3.162 1.00 92.06 769 THR A N 1
ATOM 6014 C CA . THR A 1 769 ? 5.004 -8.166 1.890 1.00 92.06 769 THR A CA 1
ATOM 6015 C C . THR A 1 769 ? 3.531 -8.239 1.471 1.00 92.06 769 THR A C 1
ATOM 6017 O O . THR A 1 769 ? 2.697 -8.630 2.280 1.00 92.06 769 THR A O 1
ATOM 6020 N N . ASP A 1 770 ? 3.190 -7.842 0.243 1.00 87.44 770 ASP A N 1
ATOM 6021 C CA . ASP A 1 770 ? 1.811 -7.652 -0.249 1.00 87.44 770 ASP A CA 1
ATOM 6022 C C . ASP A 1 770 ? 0.849 -8.790 0.120 1.00 87.44 770 ASP A C 1
ATOM 6024 O O . ASP A 1 770 ? -0.166 -8.556 0.776 1.00 87.44 770 ASP A O 1
ATOM 6028 N N . GLU A 1 771 ? 1.193 -10.036 -0.219 1.00 83.50 771 GLU A N 1
ATOM 6029 C CA . GLU A 1 771 ? 0.352 -11.207 0.058 1.00 83.50 771 GLU A CA 1
ATOM 6030 C C . GLU A 1 771 ? 0.165 -11.513 1.553 1.00 83.50 771 GLU A C 1
ATOM 6032 O O . GLU A 1 771 ? -0.769 -12.229 1.915 1.00 83.50 771 GLU A O 1
ATOM 6037 N N . ASP A 1 772 ? 1.028 -10.982 2.424 1.00 88.69 772 ASP A N 1
ATOM 6038 C CA . ASP A 1 772 ? 0.946 -11.201 3.869 1.00 88.69 772 ASP A CA 1
ATOM 6039 C C . ASP A 1 772 ? -0.070 -10.255 4.536 1.00 88.69 772 ASP A C 1
ATOM 6041 O O . ASP A 1 772 ? -0.560 -10.566 5.622 1.00 88.69 772 ASP A O 1
ATOM 6045 N N . THR A 1 773 ? -0.456 -9.150 3.880 1.00 86.38 773 THR A N 1
ATOM 6046 C CA . THR A 1 773 ? -1.410 -8.159 4.428 1.00 86.38 773 THR A CA 1
ATOM 6047 C C . THR A 1 773 ? -2.839 -8.699 4.573 1.00 86.38 773 THR A C 1
ATOM 6049 O O . THR A 1 773 ? -3.606 -8.242 5.425 1.00 86.38 773 THR A O 1
ATOM 6052 N N . GLY A 1 774 ? -3.196 -9.715 3.778 1.00 80.19 774 GLY A N 1
ATOM 6053 C CA . GLY A 1 774 ? -4.432 -10.499 3.908 1.00 80.19 774 GLY A CA 1
ATOM 6054 C C . GLY A 1 774 ? -4.309 -11.708 4.850 1.00 80.19 774 GLY A C 1
ATOM 6055 O O . GLY A 1 774 ? -5.251 -12.493 4.969 1.00 80.19 774 GLY A O 1
ATOM 6056 N N . GLY A 1 775 ? -3.141 -11.896 5.473 1.00 84.31 775 GLY A N 1
ATOM 6057 C CA . GLY A 1 775 ? -2.783 -13.056 6.283 1.00 84.31 775 GLY A CA 1
ATOM 6058 C C . GLY A 1 775 ? -3.011 -12.887 7.793 1.00 84.31 775 GLY A C 1
ATOM 6059 O O . GLY A 1 775 ? -3.601 -11.911 8.253 1.00 84.31 775 GLY A O 1
ATOM 6060 N N . PRO A 1 776 ? -2.560 -13.868 8.600 1.00 90.50 776 PRO A N 1
ATOM 6061 C CA . PRO A 1 776 ? -2.755 -13.867 10.049 1.00 90.50 776 PRO A CA 1
ATOM 6062 C C . PRO A 1 776 ? -1.731 -13.023 10.822 1.00 90.50 776 PRO A C 1
ATOM 6064 O O . PRO A 1 776 ? -1.879 -12.913 12.038 1.00 90.50 776 PRO A O 1
ATOM 6067 N N . ASP A 1 777 ? -0.698 -12.490 10.164 1.00 94.06 777 ASP A N 1
ATOM 6068 C CA . ASP A 1 777 ? 0.397 -11.778 10.824 1.00 94.06 777 ASP A CA 1
ATOM 6069 C C . ASP A 1 777 ? 0.033 -10.307 11.062 1.00 94.06 777 ASP A C 1
ATOM 6071 O O . ASP A 1 777 ? -0.028 -9.529 10.106 1.00 94.06 777 ASP A O 1
ATOM 6075 N N . PRO A 1 778 ? -0.191 -9.886 12.319 1.00 93.44 778 PRO A N 1
ATOM 6076 C CA . PRO A 1 778 ? -0.600 -8.519 12.606 1.00 93.44 778 PRO A CA 1
ATOM 6077 C C . PRO A 1 778 ? 0.545 -7.503 12.504 1.00 93.44 778 PRO A C 1
ATOM 6079 O O . PRO A 1 778 ? 0.279 -6.316 12.665 1.00 93.44 778 PRO A O 1
ATOM 6082 N N . LEU A 1 779 ? 1.787 -7.943 12.256 1.00 93.06 779 LEU A N 1
ATOM 6083 C CA . LEU A 1 779 ? 2.915 -7.061 11.947 1.00 93.06 779 LEU A CA 1
ATOM 6084 C C . LEU A 1 779 ? 3.064 -6.792 10.449 1.00 93.06 779 LEU A C 1
ATOM 6086 O O . LEU A 1 779 ? 3.864 -5.950 10.089 1.00 93.06 779 LEU A O 1
ATOM 6090 N N . ALA A 1 780 ? 2.385 -7.526 9.563 1.00 92.38 780 ALA A N 1
ATOM 6091 C CA . ALA A 1 780 ? 2.435 -7.274 8.121 1.00 92.38 780 ALA A CA 1
ATOM 6092 C C . ALA A 1 780 ? 1.282 -6.345 7.715 1.00 92.38 780 ALA A C 1
ATOM 6094 O O . ALA A 1 780 ? 0.424 -6.713 6.911 1.00 92.38 780 ALA A O 1
ATOM 6095 N N . ARG A 1 781 ? 1.203 -5.164 8.338 1.00 88.75 781 ARG A N 1
ATOM 6096 C CA . ARG A 1 781 ? 0.060 -4.254 8.214 1.00 88.75 781 ARG A CA 1
ATOM 6097 C C . ARG A 1 781 ? 0.481 -2.918 7.646 1.00 88.75 781 ARG A C 1
ATOM 6099 O O . ARG A 1 781 ? 1.490 -2.349 8.028 1.00 88.75 781 ARG A O 1
ATOM 6106 N N . ARG A 1 782 ? -0.348 -2.385 6.754 1.00 88.31 782 ARG A N 1
ATOM 6107 C CA . ARG A 1 782 ? -0.145 -1.030 6.261 1.00 88.31 782 ARG A CA 1
ATOM 6108 C C . ARG A 1 782 ? -0.474 -0.052 7.371 1.00 88.31 782 ARG A C 1
ATOM 6110 O O . ARG A 1 782 ? -1.438 -0.241 8.118 1.00 88.31 782 ARG A O 1
ATOM 6117 N N . TYR A 1 783 ? 0.286 1.035 7.413 1.00 88.31 783 TYR A N 1
ATOM 6118 C CA . TYR A 1 783 ? -0.038 2.192 8.230 1.00 88.31 783 TYR A CA 1
ATOM 6119 C C . TYR A 1 783 ? 0.041 1.962 9.743 1.00 88.31 783 TYR A C 1
ATOM 6121 O O . TYR A 1 783 ? -0.473 2.795 10.508 1.00 88.31 783 TYR A O 1
ATOM 6129 N N . ASP A 1 784 ? 0.669 0.859 10.158 1.00 89.44 784 ASP A N 1
ATOM 6130 C CA . ASP A 1 784 ? 1.078 0.602 11.529 1.00 89.44 784 ASP A CA 1
ATOM 6131 C C . ASP A 1 784 ? 2.424 1.270 11.839 1.00 89.44 784 ASP A C 1
ATOM 6133 O O . ASP A 1 784 ? 3.044 1.919 10.985 1.00 89.44 784 ASP A O 1
ATOM 6137 N N . PHE A 1 785 ? 2.817 1.227 13.112 1.00 90.88 785 PHE A N 1
ATOM 6138 C CA . PHE A 1 785 ? 4.082 1.808 13.529 1.00 90.88 785 PHE A CA 1
ATOM 6139 C C . PHE A 1 785 ? 4.543 1.288 14.893 1.00 90.88 785 PHE A C 1
ATOM 6141 O O . PHE A 1 785 ? 3.729 1.085 15.797 1.00 90.88 785 PHE A O 1
ATOM 6148 N N . SER A 1 786 ? 5.864 1.198 15.077 1.00 92.94 786 SER A N 1
ATOM 6149 C CA . SER A 1 786 ? 6.544 0.707 16.285 1.00 92.94 786 SER A CA 1
ATOM 6150 C C . SER A 1 786 ? 6.448 -0.810 16.519 1.00 92.94 786 SER A C 1
ATOM 6152 O O . SER A 1 786 ? 5.515 -1.487 16.112 1.00 92.94 786 SER A O 1
ATOM 6154 N N . ARG A 1 787 ? 7.420 -1.357 17.262 1.00 93.12 787 ARG A N 1
ATOM 6155 C CA . ARG A 1 787 ? 7.497 -2.758 17.721 1.00 93.12 787 ARG A CA 1
ATOM 6156 C C . ARG A 1 787 ? 6.258 -3.211 18.484 1.00 93.12 787 ARG A C 1
ATOM 6158 O O . ARG A 1 787 ? 5.912 -4.387 18.446 1.00 93.12 787 ARG A O 1
ATOM 6165 N N . ASN A 1 788 ? 5.630 -2.290 19.208 1.00 92.00 788 ASN A N 1
ATOM 6166 C CA . ASN A 1 788 ? 4.337 -2.505 19.839 1.00 92.00 788 ASN A CA 1
ATOM 6167 C C . ASN A 1 788 ? 3.327 -1.523 19.229 1.00 92.00 788 ASN A C 1
ATOM 6169 O O . ASN A 1 788 ? 3.209 -0.394 19.720 1.00 92.00 788 ASN A O 1
ATOM 6173 N N . PRO A 1 789 ? 2.609 -1.915 18.163 1.00 92.56 789 PRO A N 1
ATOM 6174 C CA . PRO A 1 789 ? 1.627 -1.048 17.518 1.00 92.56 789 PRO A CA 1
ATOM 6175 C C . PRO A 1 789 ? 0.469 -0.609 18.421 1.00 92.56 789 PRO A C 1
ATOM 6177 O O . PRO A 1 789 ? -0.181 0.390 18.121 1.00 92.56 789 PRO A O 1
ATOM 6180 N N . LEU A 1 790 ? 0.240 -1.267 19.566 1.00 95.12 790 LEU A N 1
ATOM 6181 C CA . LEU A 1 790 ? -0.733 -0.796 20.556 1.00 95.12 790 LEU A CA 1
ATOM 6182 C C . LEU A 1 790 ? -0.357 0.575 21.137 1.00 95.12 790 LEU A C 1
ATOM 6184 O O . LEU A 1 790 ? -1.233 1.424 21.298 1.00 95.12 790 LEU A O 1
ATOM 6188 N N . ASP A 1 791 ? 0.927 0.827 21.406 1.00 93.94 791 ASP A N 1
ATOM 6189 C CA . ASP A 1 791 ? 1.382 2.120 21.939 1.00 93.94 791 ASP A CA 1
ATOM 6190 C C . ASP A 1 791 ? 1.146 3.238 20.914 1.00 93.94 791 ASP A C 1
ATOM 6192 O O . ASP A 1 791 ? 0.729 4.351 21.253 1.00 93.94 791 ASP A O 1
ATOM 6196 N N . PHE A 1 792 ? 1.356 2.923 19.633 1.00 93.56 792 PHE A N 1
ATOM 6197 C CA . PHE A 1 792 ? 1.054 3.827 18.532 1.00 93.56 792 PHE A CA 1
ATOM 6198 C C . PHE A 1 792 ? -0.455 4.060 18.388 1.00 93.56 792 PHE A C 1
ATOM 6200 O O . PHE A 1 792 ? -0.886 5.210 18.343 1.00 93.56 792 PHE A O 1
ATOM 6207 N N . ALA A 1 793 ? -1.276 3.006 18.402 1.00 95.00 793 ALA A N 1
ATOM 6208 C CA . ALA A 1 793 ? -2.735 3.111 18.337 1.00 95.00 793 ALA A CA 1
ATOM 6209 C C . ALA A 1 793 ? -3.305 3.978 19.477 1.00 95.00 793 ALA A C 1
ATOM 6211 O O . ALA A 1 793 ? -4.148 4.849 19.244 1.00 95.00 793 ALA A O 1
ATOM 6212 N N . GLN A 1 794 ? -2.792 3.809 20.698 1.00 94.88 794 GLN A N 1
ATOM 6213 C CA . GLN A 1 794 ? -3.132 4.658 21.843 1.00 94.88 794 GLN A CA 1
ATOM 6214 C C . GLN A 1 794 ? -2.735 6.118 21.611 1.00 94.88 794 GLN A C 1
ATOM 6216 O O . GLN A 1 794 ? -3.539 7.020 21.854 1.00 94.88 794 GLN A O 1
ATOM 6221 N N . SER A 1 795 ? -1.525 6.360 21.100 1.00 92.69 795 SER A N 1
ATOM 6222 C CA . SER A 1 795 ? -1.052 7.700 20.740 1.00 92.69 795 SER A CA 1
ATOM 6223 C C . SER A 1 795 ? -1.978 8.385 19.725 1.00 92.69 795 SER A C 1
ATOM 6225 O O . SER A 1 795 ? -2.390 9.530 19.929 1.00 92.69 795 SER A O 1
ATOM 6227 N N . GLN A 1 796 ? -2.392 7.663 18.679 1.00 92.88 796 GLN A N 1
ATOM 6228 C CA . GLN A 1 796 ? -3.302 8.174 17.649 1.00 92.88 796 GLN A CA 1
ATOM 6229 C C . GLN A 1 796 ? -4.673 8.557 18.221 1.00 92.88 796 GLN A C 1
ATOM 6231 O O . GLN A 1 796 ? -5.210 9.616 17.894 1.00 92.88 796 GLN A O 1
ATOM 6236 N N . VAL A 1 797 ? -5.230 7.745 19.124 1.00 94.19 797 VAL A N 1
ATOM 6237 C CA . VAL A 1 797 ? -6.500 8.061 19.797 1.00 94.19 797 VAL A CA 1
ATOM 6238 C C . VAL A 1 797 ? -6.370 9.275 20.720 1.00 94.19 797 VAL A C 1
ATOM 6240 O O . VAL A 1 797 ? -7.286 10.099 20.777 1.00 94.19 797 VAL A O 1
ATOM 6243 N N . VAL A 1 798 ? -5.241 9.431 21.417 1.00 92.81 798 VAL A N 1
ATOM 6244 C CA . VAL A 1 798 ? -4.970 10.622 22.240 1.00 92.81 798 VAL A CA 1
ATOM 6245 C C . VAL A 1 798 ? -4.948 11.885 21.375 1.00 92.81 798 VAL A C 1
ATOM 6247 O O . VAL A 1 798 ? -5.606 12.868 21.724 1.00 92.81 798 VAL A O 1
ATOM 6250 N N . LEU A 1 799 ? -4.261 11.853 20.229 1.00 91.00 799 LEU A N 1
ATOM 6251 C CA . LEU A 1 799 ? -4.247 12.962 19.268 1.00 91.00 799 LEU A CA 1
ATOM 6252 C C . LEU A 1 799 ? -5.648 13.255 18.719 1.00 91.00 799 LEU A C 1
ATOM 6254 O O . LEU A 1 799 ? -6.081 14.409 18.711 1.00 91.00 799 LEU A O 1
ATOM 6258 N N . ALA A 1 800 ? -6.394 12.218 18.331 1.00 93.31 800 ALA A N 1
ATOM 6259 C CA . ALA A 1 800 ? -7.758 12.358 17.833 1.00 93.31 800 ALA A CA 1
ATOM 6260 C C . ALA A 1 800 ? -8.670 13.043 18.863 1.00 93.31 800 ALA A C 1
ATOM 6262 O O . ALA A 1 800 ? -9.354 14.010 18.527 1.00 93.31 800 ALA A O 1
ATOM 6263 N N . LYS A 1 801 ? -8.647 12.593 20.127 1.00 92.75 801 LYS A N 1
ATOM 6264 C CA . LYS A 1 801 ? -9.423 13.194 21.227 1.00 92.75 801 LYS A CA 1
ATOM 6265 C C . LYS A 1 801 ? -9.009 14.649 21.478 1.00 92.75 801 LYS A C 1
ATOM 6267 O O . LYS A 1 801 ? -9.883 15.501 21.622 1.00 92.75 801 LYS A O 1
ATOM 6272 N N . HIS A 1 802 ? -7.705 14.942 21.460 1.00 89.56 802 HIS A N 1
ATOM 6273 C CA . HIS A 1 802 ? -7.176 16.295 21.647 1.00 89.56 802 HIS A CA 1
ATOM 6274 C C . HIS A 1 802 ? -7.649 17.274 20.563 1.00 89.56 802 HIS A C 1
ATOM 6276 O O . HIS A 1 802 ? -8.138 18.360 20.873 1.00 89.56 802 HIS A O 1
ATOM 6282 N N . HIS A 1 803 ? -7.528 16.903 19.287 1.00 91.25 803 HIS A N 1
ATOM 6283 C CA . HIS A 1 803 ? -7.966 17.769 18.193 1.00 91.25 803 HIS A CA 1
ATOM 6284 C C . HIS A 1 803 ? -9.489 17.916 18.166 1.00 91.25 803 HIS A C 1
ATOM 6286 O O . HIS A 1 803 ? -9.999 19.023 17.999 1.00 91.25 803 HIS A O 1
ATOM 6292 N N . ARG A 1 804 ? -10.222 16.823 18.417 1.00 93.25 804 ARG A N 1
ATOM 6293 C CA . ARG A 1 804 ? -11.689 16.805 18.443 1.00 93.25 804 ARG A CA 1
ATOM 6294 C C . ARG A 1 804 ? -12.271 17.772 19.473 1.00 93.25 804 ARG A C 1
ATOM 6296 O O . ARG A 1 804 ? -13.241 18.461 19.167 1.00 93.25 804 ARG A O 1
ATOM 6303 N N . SER A 1 805 ? -11.675 17.874 20.664 1.00 92.44 805 SER A N 1
ATOM 6304 C CA . SER A 1 805 ? -12.154 18.794 21.707 1.00 92.44 805 SER A CA 1
ATOM 6305 C C . SER A 1 805 ? -11.920 20.275 21.387 1.00 92.44 805 SER A C 1
ATOM 6307 O O . SER A 1 805 ? -12.487 21.127 22.062 1.00 92.44 805 SER A O 1
ATOM 6309 N N . ARG A 1 806 ? -11.092 20.587 20.381 1.00 92.56 806 ARG A N 1
ATOM 6310 C CA . ARG A 1 806 ? -10.692 21.954 19.999 1.00 92.56 806 ARG A CA 1
ATOM 6311 C C . ARG A 1 806 ? -11.262 22.411 18.653 1.00 92.56 806 ARG A C 1
ATOM 6313 O O . ARG A 1 806 ? -10.956 23.506 18.185 1.00 92.56 806 ARG A O 1
ATOM 6320 N N . LEU A 1 807 ? -12.109 21.592 18.019 1.00 94.00 807 LEU A N 1
ATOM 6321 C CA . LEU A 1 807 ? -12.658 21.898 16.694 1.00 94.00 807 LEU A CA 1
ATOM 6322 C C . LEU A 1 807 ? -13.450 23.211 16.672 1.00 94.00 807 LEU A C 1
ATOM 6324 O O . LEU A 1 807 ? -13.297 24.003 15.748 1.00 94.00 807 LEU A O 1
ATOM 6328 N N . LEU A 1 808 ? -14.278 23.440 17.694 1.00 93.62 808 LEU A N 1
ATOM 6329 C CA . LEU A 1 808 ? -15.121 24.635 17.784 1.00 93.62 808 LEU A CA 1
ATOM 6330 C C . LEU A 1 808 ? -14.367 25.874 18.280 1.00 93.62 808 LEU A C 1
ATOM 6332 O O . LEU A 1 808 ? -14.770 26.983 17.956 1.00 93.62 808 LEU A O 1
ATOM 6336 N N . SER A 1 809 ? -13.322 25.691 19.091 1.00 90.81 809 SER A N 1
ATOM 6337 C CA . SER A 1 809 ? -12.593 26.793 19.728 1.00 90.81 809 SER A CA 1
ATOM 6338 C C . SER A 1 809 ? -11.433 27.314 18.888 1.00 90.81 809 SER A C 1
ATOM 6340 O O . SER A 1 809 ? -11.178 28.513 18.891 1.00 90.81 809 SER A O 1
ATOM 6342 N N . ASP A 1 810 ? -10.709 26.422 18.208 1.00 89.81 810 ASP A N 1
ATOM 6343 C CA . ASP A 1 810 ? -9.404 26.745 17.624 1.00 89.81 810 ASP A CA 1
ATOM 6344 C C . ASP A 1 810 ? -9.298 26.394 16.134 1.00 89.81 810 ASP A C 1
ATOM 6346 O O . ASP A 1 810 ? -8.565 27.049 15.394 1.00 89.81 810 ASP A O 1
ATOM 6350 N N . PHE A 1 811 ? -10.007 25.356 15.673 1.00 90.88 811 PHE A N 1
ATOM 6351 C CA . PHE A 1 811 ? -9.902 24.907 14.279 1.00 90.88 811 PHE A CA 1
ATOM 6352 C C . PHE A 1 811 ? -10.773 25.713 13.305 1.00 90.88 811 PHE A C 1
ATOM 6354 O O . PHE A 1 811 ? -10.364 25.962 12.163 1.00 90.88 811 PHE A O 1
ATOM 6361 N N . VAL A 1 812 ? -11.974 26.093 13.749 1.00 90.94 812 VAL A N 1
ATOM 6362 C CA . VAL A 1 812 ? -12.925 26.922 12.998 1.00 90.94 812 VAL A CA 1
ATOM 6363 C C . VAL A 1 812 ? -12.916 28.327 13.579 1.00 90.94 812 VAL A C 1
ATOM 6365 O O . VAL A 1 812 ? -13.107 28.502 14.779 1.00 90.94 812 VAL A O 1
ATOM 6368 N N . LYS A 1 813 ? -12.648 29.320 12.729 1.00 89.69 813 LYS A N 1
ATOM 6369 C CA . LYS A 1 813 ? -12.485 30.728 13.116 1.00 89.69 813 LYS A CA 1
ATOM 6370 C C . LYS A 1 813 ? -13.697 31.563 12.705 1.00 89.69 813 LYS A C 1
ATOM 6372 O O . LYS A 1 813 ? -14.502 31.145 11.878 1.00 89.69 813 LYS A O 1
ATOM 6377 N N . ASP A 1 814 ? -13.813 32.775 13.240 1.00 89.50 814 ASP A N 1
ATOM 6378 C CA . ASP A 1 814 ? -14.870 33.703 12.830 1.00 89.50 814 ASP A CA 1
ATOM 6379 C C . ASP A 1 814 ? -14.814 33.972 11.316 1.00 89.50 814 ASP A C 1
ATOM 6381 O O . ASP A 1 814 ? -13.787 34.388 10.778 1.00 89.50 814 ASP A O 1
ATOM 6385 N N . GLY A 1 815 ? -15.937 33.740 10.633 1.00 88.88 815 GLY A N 1
ATOM 6386 C CA . GLY A 1 815 ? -16.057 33.870 9.177 1.00 88.88 815 GLY A CA 1
ATOM 6387 C C . GLY A 1 815 ? -15.770 32.587 8.388 1.00 88.88 815 GLY A C 1
ATOM 6388 O O . GLY A 1 815 ? -16.073 32.553 7.196 1.00 88.88 815 GLY A O 1
ATOM 6389 N N . ASP A 1 816 ? -15.255 31.533 9.028 1.00 90.06 816 ASP A N 1
ATOM 6390 C CA . ASP A 1 816 ? -15.137 30.211 8.413 1.00 90.06 816 ASP A CA 1
ATOM 6391 C C . ASP A 1 816 ? -16.513 29.552 8.221 1.00 90.06 816 ASP A C 1
ATOM 6393 O O . ASP A 1 816 ? -17.470 29.796 8.960 1.00 90.06 816 ASP A O 1
ATOM 6397 N N . SER A 1 817 ? -16.595 28.636 7.254 1.00 90.75 817 SER A N 1
ATOM 6398 C CA . SER A 1 817 ? -17.750 27.748 7.125 1.00 90.75 817 SER A CA 1
ATOM 6399 C C . SER A 1 817 ? -17.781 26.672 8.218 1.00 90.75 817 SER A C 1
ATOM 6401 O O . SER A 1 817 ? -16.758 26.061 8.545 1.00 90.75 817 SER A O 1
ATOM 6403 N N . TRP A 1 818 ? -18.987 26.361 8.706 1.00 91.81 818 TRP A N 1
ATOM 6404 C CA . TRP A 1 818 ? -19.256 25.249 9.629 1.00 91.81 818 TRP A CA 1
ATOM 6405 C C . TRP A 1 818 ? -18.926 23.871 9.043 1.00 91.81 818 TRP A C 1
ATOM 6407 O O . TRP A 1 818 ? -18.669 22.926 9.787 1.00 91.81 818 TRP A O 1
ATOM 6417 N N . ASP A 1 819 ? -18.850 23.767 7.718 1.00 89.19 819 ASP A N 1
ATOM 6418 C CA . ASP A 1 819 ? -18.361 22.592 6.998 1.00 89.19 819 ASP A CA 1
ATOM 6419 C C . ASP A 1 819 ? -16.964 22.132 7.475 1.00 89.19 819 ASP A C 1
ATOM 6421 O O . ASP A 1 819 ? -16.666 20.934 7.526 1.00 89.19 819 ASP A O 1
ATOM 6425 N N . ARG A 1 820 ? -16.126 23.069 7.948 1.00 89.75 820 ARG A N 1
ATOM 6426 C CA . ARG A 1 820 ? -14.817 22.755 8.545 1.00 89.75 820 ARG A CA 1
ATOM 6427 C C . ARG A 1 820 ? -14.925 21.944 9.838 1.00 89.75 820 ARG A C 1
ATOM 6429 O O . ARG A 1 820 ? -14.061 21.106 10.078 1.00 89.75 820 ARG A O 1
ATOM 6436 N N . VAL A 1 821 ? -15.967 22.135 10.656 1.00 93.00 821 VAL A N 1
ATOM 6437 C CA . VAL A 1 821 ? -16.164 21.339 11.886 1.00 93.00 821 VAL A CA 1
ATOM 6438 C C . VAL A 1 821 ? -16.432 19.886 11.531 1.00 93.00 821 VAL A C 1
ATOM 6440 O O . VAL A 1 821 ? -15.796 18.993 12.091 1.00 93.00 821 VAL A O 1
ATOM 6443 N N . ARG A 1 822 ? -17.352 19.648 10.586 1.00 90.94 822 ARG A N 1
ATOM 6444 C CA . ARG A 1 822 ? -17.662 18.301 10.092 1.00 90.94 822 ARG A CA 1
ATOM 6445 C C . ARG A 1 822 ? -16.405 17.636 9.549 1.00 90.94 822 ARG A C 1
ATOM 6447 O O . ARG A 1 822 ? -16.104 16.511 9.935 1.00 90.94 822 ARG A O 1
ATOM 6454 N N . TYR A 1 823 ? -15.648 18.366 8.736 1.00 87.50 823 TYR A N 1
ATOM 6455 C CA . TYR A 1 823 ? -14.386 17.881 8.206 1.00 87.50 823 TYR A CA 1
ATOM 6456 C C . TYR A 1 823 ? -13.396 17.470 9.315 1.00 87.50 823 TYR A C 1
ATOM 6458 O O . TYR A 1 823 ? -12.925 16.332 9.329 1.00 87.50 823 TYR A O 1
ATOM 6466 N N . GLY A 1 824 ? -13.094 18.360 10.265 1.00 91.12 824 GLY A N 1
ATOM 6467 C CA . GLY A 1 824 ? -12.155 18.046 11.344 1.00 91.12 824 GLY A CA 1
ATOM 6468 C C . GLY A 1 824 ? -12.636 16.883 12.221 1.00 91.12 824 GLY A C 1
ATOM 6469 O O . GLY A 1 824 ? -11.839 16.049 12.655 1.00 91.12 824 GLY A O 1
ATOM 6470 N N . TYR A 1 825 ? -13.951 16.761 12.427 1.00 93.50 825 TYR A N 1
ATOM 6471 C CA . TYR A 1 825 ? -14.528 15.626 13.139 1.00 93.50 825 TYR A CA 1
ATOM 6472 C C . TYR A 1 825 ? -14.319 14.310 12.380 1.00 93.50 825 TYR A C 1
ATOM 6474 O O . TYR A 1 825 ? -13.795 13.363 12.963 1.00 93.50 825 TYR A O 1
ATOM 6482 N N . GLU A 1 826 ? -14.649 14.255 11.087 1.00 89.94 826 GLU A N 1
ATOM 6483 C CA . GLU A 1 826 ? -14.452 13.068 10.242 1.00 89.94 826 GLU A CA 1
ATOM 6484 C C . GLU A 1 826 ? -12.968 12.672 10.144 1.00 89.94 826 GLU A C 1
ATOM 6486 O O . GLU A 1 826 ? -12.648 11.482 10.182 1.00 89.94 826 GLU A O 1
ATOM 6491 N N . LEU A 1 827 ? -12.044 13.640 10.128 1.00 88.31 827 LEU A N 1
ATOM 6492 C CA . LEU A 1 827 ? -10.604 13.372 10.166 1.00 88.31 827 LEU A CA 1
ATOM 6493 C C . LEU A 1 827 ? -10.180 12.694 11.480 1.00 88.31 827 LEU A C 1
ATOM 6495 O O . LEU A 1 827 ? -9.557 11.633 11.460 1.00 88.31 827 LEU A O 1
ATOM 6499 N N . THR A 1 828 ? -10.569 13.248 12.634 1.00 92.69 828 THR A N 1
ATOM 6500 C CA . THR A 1 828 ? -10.252 12.632 13.941 1.00 92.69 828 THR A CA 1
ATOM 6501 C C . THR A 1 828 ? -10.949 11.284 14.134 1.00 92.69 828 THR A C 1
ATOM 6503 O O . THR A 1 828 ? -10.408 10.384 14.776 1.00 92.69 828 THR A O 1
ATOM 6506 N N . LEU A 1 829 ? -12.153 11.116 13.585 1.00 92.62 829 LEU A N 1
ATOM 6507 C CA . LEU A 1 829 ? -12.874 9.846 13.594 1.00 92.62 829 LEU A CA 1
ATOM 6508 C C . LEU A 1 829 ? -12.174 8.797 12.718 1.00 92.62 829 LEU A C 1
ATOM 6510 O O . LEU A 1 829 ? -12.117 7.627 13.098 1.00 92.62 829 LEU A O 1
ATOM 6514 N N . SER A 1 830 ? -11.578 9.214 11.598 1.00 88.88 830 SER A N 1
ATOM 6515 C CA . SER A 1 830 ? -10.759 8.349 10.743 1.00 88.88 830 SER A CA 1
ATOM 6516 C C . SER A 1 830 ? -9.512 7.853 11.473 1.00 88.88 830 SER A C 1
ATOM 6518 O O . SER A 1 830 ? -9.223 6.660 11.428 1.00 88.88 830 SER A O 1
ATOM 6520 N N . MET A 1 831 ? -8.811 8.731 12.205 1.00 90.94 831 MET A N 1
ATOM 6521 C CA . MET A 1 831 ? -7.644 8.344 13.017 1.00 90.94 831 MET A CA 1
ATOM 6522 C C . MET A 1 831 ? -8.011 7.260 14.042 1.00 90.94 831 MET A C 1
ATOM 6524 O O . MET A 1 831 ? -7.348 6.228 14.130 1.00 90.94 831 MET A O 1
ATOM 6528 N N . GLN A 1 832 ? -9.112 7.468 14.773 1.00 94.06 832 GLN A N 1
ATOM 6529 C CA . GLN A 1 832 ? -9.638 6.503 15.742 1.00 94.06 832 GLN A CA 1
ATOM 6530 C C . GLN A 1 832 ? -10.014 5.172 15.074 1.00 94.06 832 GLN A C 1
ATOM 6532 O O . GLN A 1 832 ? -9.642 4.109 15.563 1.00 94.06 832 GLN A O 1
ATOM 6537 N N . THR A 1 833 ? -10.714 5.218 13.939 1.00 91.81 833 THR A N 1
ATOM 6538 C CA . THR A 1 833 ? -11.175 4.014 13.228 1.00 91.81 833 THR A CA 1
ATOM 6539 C C . THR A 1 833 ? -10.004 3.199 12.667 1.00 91.81 833 THR A C 1
ATOM 6541 O O . THR A 1 833 ? -9.998 1.976 12.797 1.00 91.81 833 THR A O 1
ATOM 6544 N N . ARG A 1 834 ? -8.974 3.858 12.115 1.00 90.50 834 ARG A N 1
ATOM 6545 C CA . ARG A 1 834 ? -7.732 3.210 11.652 1.00 90.50 834 ARG A CA 1
ATOM 6546 C C . ARG A 1 834 ? -7.002 2.511 12.804 1.00 90.50 834 ARG A C 1
ATOM 6548 O O . ARG A 1 834 ? -6.605 1.360 12.650 1.00 90.50 834 ARG A O 1
ATOM 6555 N N . ALA A 1 835 ? -6.896 3.155 13.970 1.00 93.69 835 ALA A N 1
ATOM 6556 C CA . ALA A 1 835 ? -6.292 2.555 15.164 1.00 93.69 835 ALA A CA 1
ATOM 6557 C C . ALA A 1 835 ? -7.075 1.325 15.670 1.00 93.69 835 ALA A C 1
ATOM 6559 O O . ALA A 1 835 ? -6.479 0.313 16.037 1.00 93.69 835 ALA A O 1
ATOM 6560 N N . VAL A 1 836 ? -8.412 1.382 15.646 1.00 94.75 836 VAL A N 1
ATOM 6561 C CA . VAL A 1 836 ? -9.276 0.245 16.005 1.00 94.75 836 VAL A CA 1
ATOM 6562 C C . VAL A 1 836 ? -9.112 -0.920 15.022 1.00 94.75 836 VAL A C 1
ATOM 6564 O O . VAL A 1 836 ? -8.948 -2.055 15.464 1.00 94.75 836 VAL A O 1
ATOM 6567 N N . SER A 1 837 ? -9.103 -0.656 13.709 1.00 92.00 837 SER A N 1
ATOM 6568 C CA . SER A 1 837 ? -8.888 -1.692 12.682 1.00 92.00 837 SER A CA 1
ATOM 6569 C C . SER A 1 837 ? -7.538 -2.395 12.843 1.00 92.00 837 SER A C 1
ATOM 6571 O O . SER A 1 837 ? -7.454 -3.626 12.816 1.00 92.00 837 SER A O 1
ATOM 6573 N N . MET A 1 838 ? -6.485 -1.614 13.098 1.00 91.88 838 MET A N 1
ATOM 6574 C CA . MET A 1 838 ? -5.141 -2.129 13.351 1.00 91.88 838 MET A CA 1
ATOM 6575 C C . MET A 1 838 ? -5.139 -3.119 14.520 1.00 91.88 838 MET A C 1
ATOM 6577 O O . MET A 1 838 ? -4.671 -4.242 14.364 1.00 91.88 838 MET A O 1
ATOM 6581 N N . MET A 1 839 ? -5.718 -2.747 15.668 1.00 95.44 839 MET A N 1
ATOM 6582 C CA . MET A 1 839 ? -5.730 -3.600 16.866 1.00 95.44 839 MET A CA 1
ATOM 6583 C C . MET A 1 839 ? -6.662 -4.808 16.755 1.00 95.44 839 MET A C 1
ATOM 6585 O O . MET A 1 839 ? -6.368 -5.854 17.331 1.00 95.44 839 MET A O 1
ATOM 6589 N N . ALA A 1 840 ? -7.746 -4.724 15.982 1.00 94.31 840 ALA A N 1
ATOM 6590 C CA . ALA A 1 840 ? -8.654 -5.855 15.804 1.00 94.31 840 ALA A CA 1
ATOM 6591 C C . ALA A 1 840 ? -7.967 -7.072 15.152 1.00 94.31 840 ALA A C 1
ATOM 6593 O O . ALA A 1 840 ? -8.302 -8.209 15.474 1.00 94.31 840 ALA A O 1
ATOM 6594 N N . ASN A 1 841 ? -6.966 -6.847 14.295 1.00 89.62 841 ASN A N 1
ATOM 6595 C CA . ASN A 1 841 ? -6.234 -7.910 13.600 1.00 89.62 841 ASN A CA 1
ATOM 6596 C C . ASN A 1 841 ? -5.210 -8.657 14.472 1.00 89.62 841 ASN A C 1
ATOM 6598 O O . ASN A 1 841 ? -4.769 -9.742 14.098 1.00 89.62 841 ASN A O 1
ATOM 6602 N N . TRP A 1 842 ? -4.865 -8.126 15.650 1.00 94.69 842 TRP A N 1
ATOM 6603 C CA . TRP A 1 842 ? -4.003 -8.819 16.616 1.00 94.69 842 TRP A CA 1
ATOM 6604 C C . TRP A 1 842 ? -4.711 -10.005 17.282 1.00 94.69 842 TRP A C 1
ATOM 6606 O O . TRP A 1 842 ? -4.064 -10.933 17.767 1.00 94.69 842 TRP A O 1
ATOM 6616 N N . ILE A 1 843 ? -6.043 -9.996 17.293 1.00 96.31 843 ILE A N 1
ATOM 6617 C CA . ILE A 1 843 ? -6.879 -10.995 17.959 1.00 96.31 843 ILE A CA 1
ATOM 6618 C C . ILE A 1 843 ? -6.991 -12.224 17.055 1.00 96.31 843 ILE A C 1
ATOM 6620 O O . ILE A 1 843 ? -7.436 -12.140 15.911 1.00 96.31 843 ILE A O 1
ATOM 6624 N N . GLY A 1 844 ? -6.547 -13.378 17.555 1.00 94.19 844 GLY A N 1
ATOM 6625 C CA . GLY A 1 844 ? -6.365 -14.580 16.738 1.00 94.19 844 GLY A CA 1
ATOM 6626 C C . GLY A 1 844 ? -5.174 -14.496 15.771 1.00 94.19 844 GLY A C 1
ATOM 6627 O O . GLY A 1 844 ? -5.040 -15.361 14.904 1.00 94.19 844 GLY A O 1
ATOM 6628 N N . GLY A 1 845 ? -4.316 -13.479 15.898 1.00 94.62 845 GLY A N 1
ATOM 6629 C CA . GLY A 1 845 ? -3.135 -13.299 15.056 1.00 94.62 845 GLY A CA 1
ATOM 6630 C C . GLY A 1 845 ? -2.015 -14.302 15.353 1.00 94.62 845 GLY A C 1
ATOM 6631 O O . GLY A 1 845 ? -1.920 -14.865 16.449 1.00 94.62 845 GLY A O 1
ATOM 6632 N N . ALA A 1 846 ? -1.139 -14.509 14.372 1.00 95.44 846 ALA A N 1
ATOM 6633 C CA . ALA A 1 846 ? 0.087 -15.289 14.516 1.00 95.44 846 ALA A CA 1
ATOM 6634 C C . ALA A 1 846 ? 1.199 -14.691 13.648 1.00 95.44 846 ALA A C 1
ATOM 6636 O O . ALA A 1 846 ? 0.991 -14.456 12.459 1.00 95.44 846 ALA A O 1
ATOM 6637 N N . PHE A 1 847 ? 2.379 -14.478 14.226 1.00 95.50 847 PHE A N 1
ATOM 6638 C CA . PHE A 1 847 ? 3.560 -14.040 13.496 1.00 95.50 847 PHE A CA 1
ATOM 6639 C C . PHE A 1 847 ? 4.005 -15.123 12.516 1.00 95.50 847 PHE A C 1
ATOM 6641 O O . PHE A 1 847 ? 4.100 -16.300 12.873 1.00 95.50 847 PHE A O 1
ATOM 6648 N N . VAL A 1 848 ? 4.307 -14.712 11.287 1.00 94.81 848 VAL A N 1
ATOM 6649 C CA . VAL A 1 848 ? 4.833 -15.573 10.231 1.00 94.81 848 VAL A CA 1
ATOM 6650 C C . VAL A 1 848 ? 6.293 -15.207 9.978 1.00 94.81 848 VAL A C 1
ATOM 6652 O O . VAL A 1 848 ? 6.650 -14.037 9.794 1.00 94.81 848 VAL A O 1
ATOM 6655 N N . TYR A 1 849 ? 7.151 -16.225 9.975 1.00 95.25 849 TYR A N 1
ATOM 6656 C CA . TYR A 1 849 ? 8.586 -16.085 9.746 1.00 95.25 849 TYR A CA 1
ATOM 6657 C C . TYR A 1 849 ? 9.031 -16.946 8.566 1.00 95.25 849 TYR A C 1
ATOM 6659 O O . TYR A 1 849 ? 8.572 -18.072 8.373 1.00 95.25 849 TYR A O 1
ATOM 6667 N N . ARG A 1 850 ? 9.951 -16.402 7.764 1.00 94.25 850 ARG A N 1
ATOM 6668 C CA . ARG A 1 850 ? 10.489 -17.057 6.558 1.00 94.25 850 ARG A CA 1
ATOM 6669 C C . ARG A 1 850 ? 11.810 -17.790 6.810 1.00 94.25 850 ARG A C 1
ATOM 6671 O O . ARG A 1 850 ? 12.466 -18.235 5.869 1.00 94.25 850 ARG A O 1
ATOM 6678 N N . ASP A 1 851 ? 12.189 -17.908 8.076 1.00 94.38 851 ASP A N 1
ATOM 6679 C CA . ASP A 1 851 ? 13.376 -18.603 8.558 1.00 94.38 851 ASP A CA 1
ATOM 6680 C C . ASP A 1 851 ? 13.387 -20.057 8.050 1.00 94.38 851 ASP A C 1
ATOM 6682 O O . ASP A 1 851 ? 12.369 -20.758 8.060 1.00 94.38 851 ASP A O 1
ATOM 6686 N N . LYS A 1 852 ? 14.545 -20.540 7.592 1.00 93.44 852 LYS A N 1
ATOM 6687 C CA . LYS A 1 852 ? 14.714 -21.934 7.171 1.00 93.44 852 LYS A CA 1
ATOM 6688 C C . LYS A 1 852 ? 15.228 -22.776 8.331 1.00 93.44 852 LYS A C 1
ATOM 6690 O O . LYS A 1 852 ? 15.982 -22.326 9.191 1.00 93.44 852 LYS A O 1
ATOM 6695 N N . LYS A 1 853 ? 14.869 -24.063 8.328 1.00 93.19 853 LYS A N 1
ATOM 6696 C CA . LYS A 1 853 ? 15.391 -25.022 9.308 1.00 93.19 853 LYS A CA 1
ATOM 6697 C C . LYS A 1 853 ? 16.924 -25.053 9.245 1.00 93.19 853 LYS A C 1
ATOM 6699 O O . LYS A 1 853 ? 17.484 -25.427 8.219 1.00 93.19 853 LYS A O 1
ATOM 6704 N N . GLY A 1 854 ? 17.569 -24.737 10.367 1.00 91.00 854 GLY A N 1
ATOM 6705 C CA . GLY A 1 854 ? 19.028 -24.672 10.483 1.00 91.00 854 GLY A CA 1
ATOM 6706 C C . GLY A 1 854 ? 19.611 -23.261 10.380 1.00 91.00 854 GLY A C 1
ATOM 6707 O O . GLY A 1 854 ? 20.812 -23.117 10.604 1.00 91.00 854 GLY A O 1
ATOM 6708 N N . ASP A 1 855 ? 18.794 -22.238 10.101 1.00 93.12 855 ASP A N 1
ATOM 6709 C CA . ASP A 1 855 ? 19.238 -20.848 10.207 1.00 93.12 855 ASP A CA 1
ATOM 6710 C C . ASP A 1 855 ? 19.629 -20.529 11.670 1.00 93.12 855 ASP A C 1
ATOM 6712 O O . ASP A 1 855 ? 18.947 -20.966 12.608 1.00 93.12 855 ASP A O 1
ATOM 6716 N N . PRO A 1 856 ? 20.738 -19.801 11.903 1.00 94.25 856 PRO A N 1
ATOM 6717 C CA . PRO A 1 856 ? 21.148 -19.382 13.240 1.00 94.25 856 PRO A CA 1
ATOM 6718 C C . PRO A 1 856 ? 20.041 -18.593 13.944 1.00 94.25 856 PRO A C 1
ATOM 6720 O O . PRO A 1 856 ? 19.524 -17.631 13.387 1.00 94.25 856 PRO A O 1
ATOM 6723 N N . ASN A 1 857 ? 19.701 -18.983 15.176 1.00 93.19 857 ASN A N 1
ATOM 6724 C CA . ASN A 1 857 ? 18.596 -18.398 15.952 1.00 93.19 857 ASN A CA 1
ATOM 6725 C C . ASN A 1 857 ? 17.227 -18.447 15.238 1.00 93.19 857 ASN A C 1
ATOM 6727 O O . ASN A 1 857 ? 16.365 -17.623 15.531 1.00 93.19 857 ASN A O 1
ATOM 6731 N N . GLY A 1 858 ? 17.033 -19.387 14.305 1.00 89.88 858 GLY A N 1
ATOM 6732 C CA . GLY A 1 858 ? 15.801 -19.502 13.527 1.00 89.88 858 GLY A CA 1
ATOM 6733 C C . GLY A 1 858 ? 14.561 -19.685 14.404 1.00 89.88 858 GLY A C 1
ATOM 6734 O O . GLY A 1 858 ? 14.535 -20.548 15.286 1.00 89.88 858 GLY A O 1
ATOM 6735 N N . ARG A 1 859 ? 13.541 -18.873 14.130 1.00 93.75 859 ARG A N 1
ATOM 6736 C CA . ARG A 1 859 ? 12.227 -18.899 14.781 1.00 93.75 859 ARG A CA 1
ATOM 6737 C C . ARG A 1 859 ? 11.354 -19.998 14.190 1.00 93.75 859 ARG A C 1
ATOM 6739 O O . ARG A 1 859 ? 11.633 -20.531 13.109 1.00 93.75 859 ARG A O 1
ATOM 6746 N N . HIS A 1 860 ? 10.273 -20.341 14.885 1.00 93.00 860 HIS A N 1
ATOM 6747 C CA . HIS A 1 860 ? 9.270 -21.212 14.284 1.00 93.00 860 HIS A CA 1
ATOM 6748 C C . HIS A 1 860 ? 8.570 -20.470 13.136 1.00 93.00 860 HIS A C 1
ATOM 6750 O O . HIS A 1 860 ? 8.301 -19.285 13.273 1.00 93.00 860 HIS A O 1
ATOM 6756 N N . PRO A 1 861 ? 8.224 -21.122 12.008 1.00 94.06 861 PRO A N 1
ATOM 6757 C CA . PRO A 1 861 ? 7.583 -20.424 10.887 1.00 94.06 861 PRO A CA 1
ATOM 6758 C C . PRO A 1 861 ? 6.253 -19.741 11.235 1.00 94.06 861 PRO A C 1
ATOM 6760 O O . PRO A 1 861 ? 5.831 -18.833 10.524 1.00 94.06 861 PRO A O 1
ATOM 6763 N N . VAL A 1 862 ? 5.589 -20.199 12.301 1.00 95.94 862 VAL A N 1
ATOM 6764 C CA . VAL A 1 862 ? 4.345 -19.638 12.830 1.00 95.94 862 VAL A CA 1
ATOM 6765 C C . VAL A 1 862 ? 4.449 -19.582 14.351 1.00 95.94 862 VAL A C 1
ATOM 6767 O O . VAL A 1 862 ? 4.676 -20.618 14.978 1.00 95.94 862 VAL A O 1
ATOM 6770 N N . GLU A 1 863 ? 4.235 -18.405 14.933 1.00 95.31 863 GLU A N 1
ATOM 6771 C CA . GLU A 1 863 ? 4.189 -18.184 16.384 1.00 95.31 863 GLU A CA 1
ATOM 6772 C C . GLU A 1 863 ? 2.920 -17.406 16.745 1.00 95.31 863 GLU A C 1
ATOM 6774 O O . GLU A 1 863 ? 2.655 -16.344 16.191 1.00 95.31 863 GLU A O 1
ATOM 6779 N N . VAL A 1 864 ? 2.097 -17.938 17.651 1.00 97.12 864 VAL A N 1
ATOM 6780 C CA . VAL A 1 864 ? 0.851 -17.270 18.062 1.00 97.12 864 VAL A CA 1
ATOM 6781 C C . VAL A 1 864 ? 1.187 -15.977 18.806 1.00 97.12 864 VAL A C 1
ATOM 6783 O O . VAL A 1 864 ? 2.091 -15.952 19.641 1.00 97.12 864 VAL A O 1
ATOM 6786 N N . VAL A 1 865 ? 0.445 -14.902 18.528 1.00 96.94 865 VAL A N 1
ATOM 6787 C CA . VAL A 1 865 ? 0.598 -13.636 19.260 1.00 96.94 865 VAL A CA 1
ATOM 6788 C C . VAL A 1 865 ? 0.371 -13.891 20.758 1.00 96.94 865 VAL A C 1
ATOM 6790 O O . VAL A 1 865 ? -0.636 -14.508 21.112 1.00 96.94 865 VAL A O 1
ATOM 6793 N N . PRO A 1 866 ? 1.234 -13.410 21.670 1.00 96.94 866 PRO A N 1
ATOM 6794 C CA . PRO A 1 866 ? 1.074 -13.668 23.101 1.00 96.94 866 PRO A CA 1
ATOM 6795 C C . PRO A 1 866 ? -0.309 -13.266 23.635 1.00 96.94 866 PRO A C 1
ATOM 6797 O O . PRO A 1 866 ? -0.788 -12.166 23.349 1.00 96.94 866 PRO A O 1
ATOM 6800 N N . ALA A 1 867 ? -0.929 -14.112 24.469 1.00 97.38 867 ALA A N 1
ATOM 6801 C CA . ALA A 1 867 ? -2.298 -13.908 24.964 1.00 97.38 867 ALA A CA 1
ATOM 6802 C C . ALA A 1 867 ? -2.513 -12.532 25.613 1.00 97.38 867 ALA A C 1
ATOM 6804 O O . ALA A 1 867 ? -3.528 -11.880 25.373 1.00 97.38 867 ALA A O 1
ATOM 6805 N N . LYS A 1 868 ? -1.525 -12.034 26.371 1.00 97.31 868 LYS A N 1
ATOM 6806 C CA . LYS A 1 868 ? -1.569 -10.682 26.947 1.00 97.31 868 LYS A CA 1
ATOM 6807 C C . LYS A 1 868 ? -1.730 -9.596 25.875 1.00 97.31 868 LYS A C 1
ATOM 6809 O O . LYS A 1 868 ? -2.570 -8.722 26.040 1.00 97.31 868 LYS A O 1
ATOM 6814 N N . GLN A 1 869 ? -0.962 -9.657 24.785 1.00 97.19 869 GLN A N 1
ATOM 6815 C CA . GLN A 1 869 ? -1.043 -8.664 23.707 1.00 97.19 869 GLN A CA 1
ATOM 6816 C C . GLN A 1 869 ? -2.396 -8.737 22.993 1.00 97.19 869 GLN A C 1
ATOM 6818 O O . GLN A 1 869 ? -2.997 -7.700 22.725 1.00 97.19 869 GLN A O 1
ATOM 6823 N N . GLN A 1 870 ? -2.924 -9.946 22.768 1.00 97.94 870 GLN A N 1
ATOM 6824 C CA . GLN A 1 870 ? -4.263 -10.116 22.196 1.00 97.94 870 GLN A CA 1
ATOM 6825 C C . GLN A 1 870 ? -5.356 -9.530 23.104 1.00 97.94 870 GLN A C 1
ATOM 6827 O O . GLN A 1 870 ? -6.262 -8.858 22.616 1.00 97.94 870 GLN A O 1
ATOM 6832 N N . ARG A 1 871 ? -5.268 -9.741 24.425 1.00 98.31 871 ARG A N 1
ATOM 6833 C CA . ARG A 1 871 ? -6.211 -9.170 25.402 1.00 98.31 871 ARG A CA 1
ATOM 6834 C C . ARG A 1 871 ? -6.116 -7.652 25.478 1.00 98.31 871 ARG A C 1
ATOM 6836 O O . ARG A 1 871 ? -7.151 -6.996 25.509 1.00 98.31 871 ARG A O 1
ATOM 6843 N N . ASP A 1 872 ? -4.908 -7.096 25.483 1.00 98.25 872 ASP A N 1
ATOM 6844 C CA . ASP A 1 872 ? -4.703 -5.646 25.505 1.00 98.25 872 ASP A CA 1
ATOM 6845 C C . ASP A 1 872 ? -5.265 -4.993 24.225 1.00 98.25 872 ASP A C 1
ATOM 6847 O O . ASP A 1 872 ? -5.982 -3.993 24.304 1.00 98.25 872 ASP A O 1
ATOM 6851 N N . ALA A 1 873 ? -5.027 -5.605 23.057 1.00 98.00 873 ALA A N 1
ATOM 6852 C CA . ALA A 1 873 ? -5.591 -5.172 21.778 1.00 98.00 873 ALA A CA 1
ATOM 6853 C C . ALA A 1 873 ? -7.125 -5.297 21.745 1.00 98.00 873 ALA A C 1
ATOM 6855 O O . ALA A 1 873 ? -7.813 -4.357 21.347 1.00 98.00 873 ALA A O 1
ATOM 6856 N N . MET A 1 874 ? -7.678 -6.415 22.230 1.00 98.25 874 MET A N 1
ATOM 6857 C CA . MET A 1 874 ? -9.124 -6.604 22.378 1.00 98.25 874 MET A CA 1
ATOM 6858 C C . MET A 1 874 ? -9.726 -5.519 23.262 1.00 98.25 874 MET A C 1
ATOM 6860 O O . MET A 1 874 ? -10.696 -4.879 22.869 1.00 98.25 874 MET A O 1
ATOM 6864 N N . ASN A 1 875 ? -9.133 -5.262 24.426 1.00 98.31 875 ASN A N 1
ATOM 6865 C CA . ASN A 1 875 ? -9.643 -4.264 25.353 1.00 98.31 875 ASN A CA 1
ATOM 6866 C C . ASN A 1 875 ? -9.630 -2.864 24.720 1.00 98.31 875 ASN A C 1
ATOM 6868 O O . ASN A 1 875 ? -10.625 -2.154 24.811 1.00 98.31 875 ASN A O 1
ATOM 6872 N N . PHE A 1 876 ? -8.566 -2.508 23.993 1.00 98.38 876 PHE A N 1
ATOM 6873 C CA . PHE A 1 876 ? -8.503 -1.261 23.230 1.00 98.38 876 PHE A CA 1
ATOM 6874 C C . PHE A 1 876 ? -9.635 -1.145 22.195 1.00 98.38 876 PHE A C 1
ATOM 6876 O O . PHE A 1 876 ? -10.333 -0.131 22.158 1.00 98.38 876 PHE A O 1
ATOM 6883 N N . VAL A 1 877 ? -9.862 -2.186 21.381 1.00 98.12 877 VAL A N 1
ATOM 6884 C CA . VAL A 1 877 ? -10.945 -2.207 20.377 1.00 98.12 877 VAL A CA 1
ATOM 6885 C C . VAL A 1 877 ? -12.307 -2.029 21.043 1.00 98.12 877 VAL A C 1
ATOM 6887 O O . VAL A 1 877 ? -13.116 -1.215 20.591 1.00 98.12 877 VAL A O 1
ATOM 6890 N N . LEU A 1 878 ? -12.556 -2.763 22.129 1.00 97.94 878 LEU A N 1
ATOM 6891 C CA . LEU A 1 878 ? -13.798 -2.702 22.893 1.00 97.94 878 LEU A CA 1
ATOM 6892 C C . LEU A 1 878 ? -14.042 -1.284 23.434 1.00 97.94 878 LEU A C 1
ATOM 6894 O O . LEU A 1 878 ? -15.103 -0.705 23.199 1.00 97.94 878 LEU A O 1
ATOM 6898 N N . THR A 1 879 ? -13.054 -0.678 24.095 1.00 96.38 879 THR A N 1
ATOM 6899 C CA . THR A 1 879 ? -13.229 0.637 24.724 1.00 96.38 879 THR A CA 1
ATOM 6900 C C . THR A 1 879 ? -13.325 1.778 23.722 1.00 96.38 879 THR A C 1
ATOM 6902 O O . THR A 1 879 ? -14.126 2.688 23.919 1.00 96.38 879 THR A O 1
ATOM 6905 N N . GLU A 1 880 ? -12.541 1.736 22.643 1.00 97.19 880 GLU A N 1
ATOM 6906 C CA . GLU A 1 880 ? -12.442 2.844 21.685 1.00 97.19 880 GLU A CA 1
ATOM 6907 C C . GLU A 1 880 ? -13.457 2.757 20.540 1.00 97.19 880 GLU A C 1
ATOM 6909 O O . GLU A 1 880 ? -13.525 3.673 19.722 1.00 97.19 880 GLU A O 1
ATOM 6914 N N . SER A 1 881 ? -14.276 1.700 20.471 1.00 96.19 881 SER A N 1
ATOM 6915 C CA . SER A 1 881 ? -15.342 1.601 19.464 1.00 96.19 881 SER A CA 1
ATOM 6916 C C . SER A 1 881 ? -16.743 1.357 20.021 1.00 96.19 881 SER A C 1
ATOM 6918 O O . SER A 1 881 ? -17.714 1.703 19.351 1.00 96.19 881 SER A O 1
ATOM 6920 N N . PHE A 1 882 ? -16.907 0.807 21.229 1.00 97.44 882 PHE A N 1
ATOM 6921 C CA . PHE A 1 882 ? -18.241 0.453 21.736 1.00 97.44 882 PHE A CA 1
ATOM 6922 C C . PHE A 1 882 ? -18.838 1.457 22.717 1.00 97.44 882 PHE A C 1
ATOM 6924 O O . PHE A 1 882 ? -20.061 1.472 22.881 1.00 97.44 882 PHE A O 1
ATOM 6931 N N . ARG A 1 883 ? -18.027 2.296 23.362 1.00 95.38 883 ARG A N 1
ATOM 6932 C CA . ARG A 1 883 ? -18.511 3.255 24.362 1.00 95.38 883 ARG A CA 1
ATOM 6933 C C . ARG A 1 883 ? -18.921 4.582 23.733 1.00 95.38 883 ARG A C 1
ATOM 6935 O O . ARG A 1 883 ? -18.311 5.043 22.774 1.00 95.38 883 ARG A O 1
ATOM 6942 N N . ASP A 1 884 ? -19.950 5.211 24.291 1.00 95.12 884 ASP A N 1
ATOM 6943 C CA . ASP A 1 884 ? -20.479 6.482 23.778 1.00 95.12 884 ASP A CA 1
ATOM 6944 C C . ASP A 1 884 ? -19.468 7.631 23.897 1.00 95.12 884 ASP A C 1
ATOM 6946 O O . ASP A 1 884 ? -19.348 8.464 22.996 1.00 95.12 884 ASP A O 1
ATOM 6950 N N . ASP A 1 885 ? -18.729 7.671 25.006 1.00 93.62 885 ASP A N 1
ATOM 6951 C CA . ASP A 1 885 ? -17.727 8.694 25.306 1.00 93.62 885 ASP A CA 1
ATOM 6952 C C . ASP A 1 885 ? -16.517 8.626 24.363 1.00 93.62 885 ASP A C 1
ATOM 6954 O O . ASP A 1 885 ? -15.924 9.664 24.058 1.00 93.62 885 ASP A O 1
ATOM 6958 N N . ALA A 1 886 ? -16.214 7.450 23.802 1.00 94.38 886 ALA A N 1
ATOM 6959 C CA . ALA A 1 886 ? -15.153 7.273 22.809 1.00 94.38 886 ALA A CA 1
ATOM 6960 C C . ALA A 1 886 ? -15.348 8.151 21.556 1.00 94.38 886 ALA A C 1
ATOM 6962 O O . ALA A 1 886 ? -14.377 8.513 20.888 1.00 94.38 886 ALA A O 1
ATOM 6963 N N . PHE A 1 887 ? -16.584 8.545 21.237 1.00 95.50 887 PHE A N 1
ATOM 6964 C CA . PHE A 1 887 ? -16.894 9.362 20.059 1.00 95.50 887 PHE A CA 1
ATOM 6965 C C . PHE A 1 887 ? -16.881 10.872 20.324 1.00 95.50 887 PHE A C 1
ATOM 6967 O O . PHE A 1 887 ? -16.927 11.657 19.374 1.00 95.50 887 PHE A O 1
ATOM 6974 N N . GLY A 1 888 ? -16.788 11.304 21.588 1.00 93.94 888 GLY A N 1
ATOM 6975 C CA . GLY A 1 888 ? -16.695 12.722 21.962 1.00 93.94 888 GLY A CA 1
ATOM 6976 C C . GLY A 1 888 ? -17.850 13.590 21.446 1.00 93.94 888 GLY A C 1
ATOM 6977 O O . GLY A 1 888 ? -17.654 14.768 21.152 1.00 93.94 888 GLY A O 1
ATOM 6978 N N . LEU A 1 889 ? -19.039 13.008 21.269 1.00 94.06 889 LEU A N 1
ATOM 6979 C CA . LEU A 1 889 ? -20.201 13.703 20.721 1.00 94.06 889 LEU A CA 1
ATOM 6980 C C . LEU A 1 889 ? -20.854 14.593 21.784 1.00 94.06 889 LEU A C 1
ATOM 6982 O O . LEU A 1 889 ? -21.286 14.114 22.831 1.00 94.06 889 LEU A O 1
ATOM 6986 N N . THR A 1 890 ? -21.007 15.883 21.481 1.00 93.81 890 THR A N 1
ATOM 6987 C CA . THR A 1 890 ? -21.770 16.832 22.306 1.00 93.81 890 THR A CA 1
ATOM 6988 C C . THR A 1 890 ? -22.906 17.471 21.498 1.00 93.81 890 THR A C 1
ATOM 6990 O O . THR A 1 890 ? -22.821 17.558 20.266 1.00 93.81 890 THR A O 1
ATOM 6993 N N . PRO A 1 891 ? -23.989 17.952 22.145 1.00 92.88 891 PRO A N 1
ATOM 6994 C CA . PRO A 1 891 ? -25.052 18.683 21.450 1.00 92.88 891 PRO A CA 1
ATOM 6995 C C . PRO A 1 891 ? -24.559 19.941 20.727 1.00 92.88 891 PRO A C 1
ATOM 6997 O O . PRO A 1 891 ? -25.154 20.365 19.742 1.00 92.88 891 PRO A O 1
ATOM 7000 N N . GLU A 1 892 ? -23.501 20.573 21.228 1.00 93.50 892 GLU A N 1
ATOM 7001 C CA . GLU A 1 892 ? -22.890 21.730 20.580 1.00 93.50 892 GLU A CA 1
ATOM 7002 C C . GLU A 1 892 ? -22.159 21.316 19.305 1.00 93.50 892 GLU A C 1
ATOM 7004 O O . GLU A 1 892 ? -22.512 21.785 18.228 1.00 93.50 892 GLU A O 1
ATOM 7009 N N . LEU A 1 893 ? -21.250 20.343 19.406 1.00 94.19 893 LEU A N 1
ATOM 7010 C CA . LEU A 1 893 ? -20.476 19.846 18.274 1.00 94.19 893 LEU A CA 1
ATOM 7011 C C . LEU A 1 893 ? -21.375 19.320 17.149 1.00 94.19 893 LEU A C 1
ATOM 7013 O O . LEU A 1 893 ? -21.211 19.702 15.996 1.00 94.19 893 LEU A O 1
ATOM 7017 N N . THR A 1 894 ? -22.362 18.487 17.484 1.00 93.38 894 THR A N 1
ATOM 7018 C CA . THR A 1 894 ? -23.273 17.874 16.499 1.00 93.38 894 THR A CA 1
ATOM 7019 C C . THR A 1 894 ? -24.147 18.881 15.756 1.00 93.38 894 THR A C 1
ATOM 7021 O O . THR A 1 894 ? -24.444 18.667 14.584 1.00 93.38 894 THR A O 1
ATOM 7024 N N . ARG A 1 895 ? -24.532 19.999 16.387 1.00 93.56 895 ARG A N 1
ATOM 7025 C CA . ARG A 1 895 ? -25.276 21.081 15.713 1.00 93.56 895 ARG A CA 1
ATOM 7026 C C . ARG A 1 895 ? -24.401 21.916 14.779 1.00 93.56 895 ARG A C 1
ATOM 7028 O O . ARG A 1 895 ? -24.944 22.571 13.896 1.00 93.56 895 ARG A O 1
ATOM 7035 N N . SER A 1 896 ? -23.084 21.866 14.959 1.00 93.75 896 SER A N 1
ATOM 7036 C CA . SER A 1 896 ? -22.107 22.614 14.165 1.00 93.75 896 SER A CA 1
ATOM 7037 C C . SER A 1 896 ? -21.508 21.813 13.001 1.00 93.75 896 SER A C 1
ATOM 7039 O O . SER A 1 896 ? -20.742 22.372 12.226 1.00 93.75 896 SER A O 1
ATOM 7041 N N . MET A 1 897 ? -21.852 20.528 12.831 1.00 92.31 897 MET A N 1
ATOM 7042 C CA . MET A 1 897 ? -21.389 19.689 11.710 1.00 92.31 897 MET A CA 1
ATOM 7043 C C . MET A 1 897 ? -22.214 19.917 10.426 1.00 92.31 897 MET A C 1
ATOM 7045 O O . MET A 1 897 ? -22.894 19.008 9.944 1.00 92.31 897 MET A O 1
ATOM 7049 N N . GLY A 1 898 ? -22.175 21.140 9.892 1.00 88.69 898 GLY A N 1
ATOM 7050 C CA . GLY A 1 898 ? -22.810 21.489 8.614 1.00 88.69 898 GLY A CA 1
ATOM 7051 C C . GLY A 1 898 ? -22.078 20.922 7.389 1.00 88.69 898 GLY A C 1
ATOM 7052 O O . GLY A 1 898 ? -21.024 20.302 7.516 1.00 88.69 898 GLY A O 1
ATOM 7053 N N . LEU A 1 899 ? -22.643 21.136 6.197 1.00 87.00 899 LEU A N 1
ATOM 7054 C CA . LEU A 1 899 ? -22.031 20.810 4.902 1.00 87.00 899 LEU A CA 1
ATOM 7055 C C . LEU A 1 899 ? -22.361 21.907 3.885 1.00 87.00 899 LEU A C 1
ATOM 7057 O O . LEU A 1 899 ? -23.536 22.240 3.702 1.00 87.00 899 LEU A O 1
ATOM 7061 N N . ASP A 1 900 ? -21.345 22.403 3.184 1.00 87.25 900 ASP A N 1
ATOM 7062 C CA . ASP A 1 900 ? -21.519 23.380 2.105 1.00 87.25 900 ASP A CA 1
ATOM 7063 C C . ASP A 1 900 ? -21.806 22.686 0.777 1.00 87.25 900 ASP A C 1
ATOM 7065 O O . ASP A 1 900 ? -20.992 21.897 0.296 1.00 87.25 900 ASP A O 1
ATOM 7069 N N . LYS A 1 901 ? -22.944 23.008 0.153 1.00 85.38 901 LYS A N 1
ATOM 7070 C CA . LYS A 1 901 ? -23.382 22.392 -1.105 1.00 85.38 901 LYS A CA 1
ATOM 7071 C C . LYS A 1 901 ? -22.991 23.228 -2.317 1.00 85.38 901 LYS A C 1
ATOM 7073 O O . LYS A 1 901 ? -23.518 24.322 -2.513 1.00 85.38 901 LYS A O 1
ATOM 7078 N N . TRP A 1 902 ? -22.157 22.652 -3.175 1.00 80.31 902 TRP A N 1
ATOM 7079 C CA . TRP A 1 902 ? -21.704 23.253 -4.428 1.00 80.31 902 TRP A CA 1
ATOM 7080 C C . TRP A 1 902 ? -22.171 22.418 -5.628 1.00 80.31 902 TRP A C 1
ATOM 7082 O O . TRP A 1 902 ? -22.152 21.193 -5.565 1.00 80.31 902 TRP A O 1
ATOM 7092 N N . LEU A 1 903 ? -22.639 23.056 -6.711 1.00 82.50 903 LEU A N 1
ATOM 7093 C CA . LEU A 1 903 ? -23.202 22.354 -7.885 1.00 82.50 903 LEU A CA 1
ATOM 7094 C C . LEU A 1 903 ? -22.145 21.608 -8.715 1.00 82.50 903 LEU A C 1
ATOM 7096 O O . LEU A 1 903 ? -22.476 20.658 -9.423 1.00 82.50 903 LEU A O 1
ATOM 7100 N N . ASP A 1 904 ? -20.897 22.056 -8.646 1.00 77.44 904 ASP A N 1
ATOM 7101 C CA . ASP A 1 904 ? -19.720 21.470 -9.285 1.00 77.44 904 ASP A CA 1
ATOM 7102 C C . ASP A 1 904 ? -19.102 20.321 -8.468 1.00 77.44 904 ASP A C 1
ATOM 7104 O O . ASP A 1 904 ? -18.376 19.502 -9.030 1.00 77.44 904 ASP A O 1
ATOM 7108 N N . ASP A 1 905 ? -19.471 20.174 -7.191 1.00 72.19 905 ASP A N 1
ATOM 7109 C CA . ASP A 1 905 ? -19.157 19.005 -6.367 1.00 72.19 905 ASP A CA 1
ATOM 7110 C C . ASP A 1 905 ? -20.380 18.081 -6.254 1.00 72.19 905 ASP A C 1
ATOM 7112 O O . ASP A 1 905 ? -21.230 18.208 -5.367 1.00 72.19 905 ASP A O 1
ATOM 7116 N N . ARG A 1 906 ? -20.459 17.092 -7.154 1.00 68.00 906 ARG A N 1
ATOM 7117 C CA . ARG A 1 906 ? -21.534 16.083 -7.159 1.00 68.00 906 ARG A CA 1
ATOM 7118 C C . ARG A 1 906 ? -21.680 15.340 -5.828 1.00 68.00 906 ARG A C 1
ATOM 7120 O O . ARG A 1 906 ? -22.801 14.953 -5.477 1.00 68.00 906 ARG A O 1
ATOM 7127 N N . MET A 1 907 ? -20.578 15.118 -5.114 1.00 67.00 907 MET A N 1
ATOM 7128 C CA . MET A 1 907 ? -20.586 14.373 -3.860 1.00 67.00 907 MET A CA 1
ATOM 7129 C C . MET A 1 907 ? -21.181 15.226 -2.742 1.00 67.00 907 MET A C 1
ATOM 7131 O O . MET A 1 907 ? -22.112 14.779 -2.071 1.00 67.00 907 MET A O 1
ATOM 7135 N N . SER A 1 908 ? -20.742 16.479 -2.599 1.00 71.38 908 SER A N 1
ATOM 7136 C CA . SER A 1 908 ? -21.345 17.397 -1.625 1.00 71.38 908 SER A CA 1
ATOM 7137 C C . SER A 1 908 ? -22.808 17.727 -1.956 1.00 71.38 908 SER A C 1
ATOM 7139 O O . SER A 1 908 ? -23.679 17.679 -1.084 1.00 71.38 908 SER A O 1
ATOM 7141 N N . PHE A 1 909 ? -23.125 17.986 -3.229 1.00 74.75 909 PHE A N 1
ATOM 7142 C CA . PHE A 1 909 ? -24.477 18.348 -3.664 1.00 74.75 909 PHE A CA 1
ATOM 7143 C C . PHE A 1 909 ? -25.536 17.307 -3.264 1.00 74.75 909 PHE A C 1
ATOM 7145 O O . PHE A 1 909 ? -26.614 17.657 -2.765 1.00 74.75 909 PHE A O 1
ATOM 7152 N N . SER A 1 910 ? -25.214 16.025 -3.463 1.00 72.81 910 SER A N 1
ATOM 7153 C CA . SER A 1 910 ? -26.101 14.892 -3.174 1.00 72.81 910 SER A CA 1
ATOM 7154 C C . SER A 1 910 ? -26.082 14.441 -1.709 1.00 72.81 910 SER A C 1
ATOM 7156 O O . SER A 1 910 ? -26.975 13.703 -1.290 1.00 72.81 910 SER A O 1
ATOM 7158 N N . SER A 1 911 ? -25.109 14.898 -0.919 1.00 76.12 911 SER A N 1
ATOM 7159 C CA . SER A 1 911 ? -24.956 14.514 0.485 1.00 76.12 911 SER A CA 1
ATOM 7160 C C . SER A 1 911 ? -25.955 15.219 1.405 1.00 76.12 911 SER A C 1
ATOM 7162 O O . SER A 1 911 ? -26.412 16.336 1.145 1.00 76.12 911 SER A O 1
ATOM 7164 N N . GLU A 1 912 ? -26.300 14.568 2.516 1.00 82.38 912 GLU A N 1
ATOM 7165 C CA . GLU A 1 912 ? -27.163 15.154 3.544 1.00 82.38 912 GLU A CA 1
ATOM 7166 C C . GLU A 1 912 ? -26.406 16.236 4.334 1.00 82.38 912 GLU A C 1
ATOM 7168 O O . GLU A 1 912 ? -25.246 16.050 4.727 1.00 82.38 912 GLU A O 1
ATOM 7173 N N . ALA A 1 913 ? -27.073 17.374 4.551 1.00 84.06 913 ALA A N 1
ATOM 7174 C CA . ALA A 1 913 ? -26.515 18.507 5.281 1.00 84.06 913 ALA A CA 1
ATOM 7175 C C . ALA A 1 913 ? -26.450 18.223 6.785 1.00 84.06 913 ALA A C 1
ATOM 7177 O O . ALA A 1 913 ? -25.528 18.677 7.458 1.00 84.06 913 ALA A O 1
ATOM 7178 N N . THR A 1 914 ? -27.393 17.434 7.310 1.00 86.12 914 THR A N 1
ATOM 7179 C CA . THR A 1 914 ? -27.306 16.905 8.673 1.00 86.12 914 THR A CA 1
ATOM 7180 C C . THR A 1 914 ? -26.394 15.682 8.707 1.00 86.12 914 THR A C 1
ATOM 7182 O O . THR A 1 914 ? -26.710 14.654 8.106 1.00 86.12 914 THR A O 1
ATOM 7185 N N . TRP A 1 915 ? -25.272 15.761 9.426 1.00 87.38 915 TRP A N 1
ATOM 7186 C CA . TRP A 1 915 ? -24.374 14.616 9.579 1.00 87.38 915 TRP A CA 1
ATOM 7187 C C . TRP A 1 915 ? -25.112 13.423 10.229 1.00 87.38 915 TRP A C 1
ATOM 7189 O O . TRP A 1 915 ? -25.677 13.583 11.316 1.00 87.38 915 TRP A O 1
ATOM 7199 N N . PRO A 1 916 ? -25.158 12.234 9.593 1.00 89.06 916 PRO A N 1
ATOM 7200 C CA . PRO A 1 916 ? -26.000 11.130 10.051 1.00 89.06 916 PRO A CA 1
ATOM 7201 C C . PRO A 1 916 ? -25.334 10.367 11.208 1.00 89.06 916 PRO A C 1
ATOM 7203 O O . PRO A 1 916 ? -24.768 9.290 11.022 1.00 89.06 916 PRO A O 1
ATOM 7206 N N . ILE A 1 917 ? -25.411 10.941 12.416 1.00 92.00 917 ILE A N 1
ATOM 7207 C CA . ILE A 1 917 ? -24.711 10.479 13.630 1.00 92.00 917 ILE A CA 1
ATOM 7208 C C . ILE A 1 917 ? -24.886 8.974 13.851 1.00 92.00 917 ILE A C 1
ATOM 7210 O O . ILE A 1 917 ? -23.904 8.240 13.904 1.00 92.00 917 ILE A O 1
ATOM 7214 N N . HIS A 1 918 ? -26.127 8.491 13.965 1.00 93.00 918 HIS A N 1
ATOM 7215 C CA . HIS A 1 918 ? -26.376 7.082 14.280 1.00 93.00 918 HIS A CA 1
ATOM 7216 C C . HIS A 1 918 ? -25.820 6.138 13.217 1.00 93.00 918 HIS A C 1
ATOM 7218 O O . HIS A 1 918 ? -25.245 5.122 13.587 1.00 93.00 918 HIS A O 1
ATOM 7224 N N . ASP A 1 919 ? -25.940 6.473 11.931 1.00 89.81 919 ASP A N 1
ATOM 7225 C CA . ASP A 1 919 ? -25.425 5.634 10.845 1.00 89.81 919 ASP A CA 1
ATOM 7226 C C . ASP A 1 919 ? -23.896 5.589 10.825 1.00 89.81 919 ASP A C 1
ATOM 7228 O O . ASP A 1 919 ? -23.324 4.521 10.619 1.00 89.81 919 ASP A O 1
ATOM 7232 N N . ARG A 1 920 ? -23.228 6.727 11.056 1.00 89.38 920 ARG A N 1
ATOM 7233 C CA . ARG A 1 920 ? -21.758 6.807 11.058 1.00 89.38 920 ARG A CA 1
ATOM 7234 C C . ARG A 1 920 ? -21.155 6.067 12.247 1.00 89.38 920 ARG A C 1
ATOM 7236 O O . ARG A 1 920 ? -20.233 5.276 12.070 1.00 89.38 920 ARG A O 1
ATOM 7243 N N . ILE A 1 921 ? -21.715 6.265 13.440 1.00 94.31 921 ILE A N 1
ATOM 7244 C CA . ILE A 1 921 ? -21.259 5.577 14.653 1.00 94.31 921 ILE A CA 1
ATOM 7245 C C . ILE A 1 921 ? -21.547 4.074 14.574 1.00 94.31 921 ILE A C 1
ATOM 7247 O O . ILE A 1 921 ? -20.666 3.260 14.856 1.00 94.31 921 ILE A O 1
ATOM 7251 N N . MET A 1 922 ? -22.745 3.694 14.113 1.00 94.12 922 MET A N 1
ATOM 7252 C CA . MET A 1 922 ? -23.099 2.288 13.919 1.00 94.12 922 MET A CA 1
ATOM 7253 C C . MET A 1 922 ? -22.217 1.616 12.860 1.00 94.12 922 MET A C 1
ATOM 7255 O O . MET A 1 922 ? -21.880 0.445 13.011 1.00 94.12 922 MET A O 1
ATOM 7259 N N . GLY A 1 923 ? -21.811 2.332 11.806 1.00 91.94 923 GLY A N 1
ATOM 7260 C CA . GLY A 1 923 ? -20.888 1.816 10.793 1.00 91.94 923 GLY A CA 1
ATOM 7261 C C . GLY A 1 923 ? -19.555 1.361 11.392 1.00 91.94 923 GLY A C 1
ATOM 7262 O O . GLY A 1 923 ? -19.096 0.256 11.101 1.00 91.94 923 GLY A O 1
ATOM 7263 N N . ILE A 1 924 ? -18.979 2.167 12.289 1.00 93.25 924 ILE A N 1
ATOM 7264 C CA . ILE A 1 924 ? -17.726 1.852 12.994 1.00 93.25 924 ILE A CA 1
ATOM 7265 C C . ILE A 1 924 ? -17.932 0.683 13.960 1.00 93.25 924 ILE A C 1
ATOM 7267 O O . ILE A 1 924 ? -17.208 -0.305 13.892 1.00 93.25 924 ILE A O 1
ATOM 7271 N N . GLN A 1 925 ? -18.965 0.753 14.803 1.00 96.19 925 GLN A N 1
ATOM 7272 C CA . GLN A 1 925 ? -19.315 -0.301 15.762 1.00 96.19 925 GLN A CA 1
ATOM 7273 C C . GLN A 1 925 ? -19.541 -1.664 15.092 1.00 96.19 925 GLN A C 1
ATOM 7275 O O . GLN A 1 925 ? -19.018 -2.682 15.547 1.00 96.19 925 GLN A O 1
ATOM 7280 N N . ALA A 1 926 ? -20.284 -1.686 13.983 1.00 95.25 926 ALA A N 1
ATOM 7281 C CA . ALA A 1 926 ? -20.528 -2.894 13.204 1.00 95.25 926 ALA A CA 1
ATOM 7282 C C . ALA A 1 926 ? -19.247 -3.414 12.544 1.00 95.25 926 ALA A C 1
ATOM 7284 O O . ALA A 1 926 ? -19.001 -4.616 12.557 1.00 95.25 926 ALA A O 1
ATOM 7285 N N . SER A 1 927 ? -18.408 -2.529 12.002 1.00 93.62 927 SER A N 1
ATOM 7286 C CA . SER A 1 927 ? -17.139 -2.936 11.384 1.00 93.62 927 SER A CA 1
ATOM 7287 C C . SER A 1 927 ? -16.191 -3.558 12.413 1.00 93.62 927 SER A C 1
ATOM 7289 O O . SER A 1 927 ? -15.627 -4.620 12.150 1.00 93.62 927 SER A O 1
ATOM 7291 N N . SER A 1 928 ? -16.095 -2.983 13.619 1.00 95.38 928 SER A N 1
ATOM 7292 C CA . SER A 1 928 ? -15.362 -3.577 14.747 1.00 95.38 928 SER A CA 1
ATOM 7293 C C . SER A 1 928 ? -15.883 -4.968 15.097 1.00 95.38 928 SER A C 1
ATOM 7295 O O . SER A 1 928 ? -15.103 -5.912 15.191 1.00 95.38 928 SER A O 1
ATOM 7297 N N . LEU A 1 929 ? -17.205 -5.129 15.229 1.00 95.94 929 LEU A N 1
ATOM 7298 C CA . LEU A 1 929 ? -17.808 -6.444 15.449 1.00 95.94 929 LEU A CA 1
ATOM 7299 C C . LEU A 1 929 ? -17.464 -7.424 14.318 1.00 95.94 929 LEU A C 1
ATOM 7301 O O . LEU A 1 929 ? -17.273 -8.607 14.586 1.00 95.94 929 LEU A O 1
ATOM 7305 N N . THR A 1 930 ? -17.375 -6.969 13.062 1.00 94.00 930 THR A N 1
ATOM 7306 C CA . THR A 1 930 ? -17.072 -7.851 11.921 1.00 94.00 930 THR A CA 1
ATOM 7307 C C . THR A 1 930 ? -15.639 -8.348 12.006 1.00 94.00 930 THR A C 1
ATOM 7309 O O . THR A 1 930 ? -15.396 -9.542 11.848 1.00 94.00 930 THR A O 1
ATOM 7312 N N . MET A 1 931 ? -14.688 -7.480 12.341 1.00 91.62 931 MET A N 1
ATOM 7313 C CA . MET A 1 931 ? -13.292 -7.884 12.516 1.00 91.62 931 MET A CA 1
ATOM 7314 C C . MET A 1 931 ? -13.111 -8.872 13.683 1.00 91.62 931 MET A C 1
ATOM 7316 O O . MET A 1 931 ? -12.346 -9.830 13.558 1.00 91.62 931 MET A O 1
ATOM 7320 N N . LEU A 1 932 ? -13.865 -8.696 14.776 1.00 94.56 932 LEU A N 1
ATOM 7321 C CA . LEU A 1 932 ? -13.800 -9.559 15.962 1.00 94.56 932 LEU A CA 1
ATOM 7322 C C . LEU A 1 932 ? -14.528 -10.903 15.802 1.00 94.56 932 LEU A C 1
ATOM 7324 O O . LEU A 1 932 ? -14.067 -11.912 16.331 1.00 94.56 932 LEU A O 1
ATOM 7328 N N . MET A 1 933 ? -15.675 -10.920 15.116 1.00 92.62 933 MET A N 1
ATOM 7329 C CA . MET A 1 933 ? -16.610 -12.056 15.119 1.00 92.62 933 MET A CA 1
ATOM 7330 C C . MET A 1 933 ? -16.782 -12.740 13.760 1.00 92.62 933 MET A C 1
ATOM 7332 O O . MET A 1 933 ? -17.610 -13.644 13.648 1.00 92.62 933 MET A O 1
ATOM 7336 N N . ASN A 1 934 ? -16.038 -12.347 12.721 1.00 88.50 934 ASN A N 1
ATOM 7337 C CA . ASN A 1 934 ? -16.089 -13.093 11.464 1.00 88.50 934 ASN A CA 1
ATOM 7338 C C . ASN A 1 934 ? -15.585 -14.541 11.664 1.00 88.50 934 ASN A C 1
ATOM 7340 O O . ASN A 1 934 ? -14.718 -14.786 12.516 1.00 88.50 934 ASN A O 1
ATOM 7344 N N . PRO A 1 935 ? -16.076 -15.503 10.860 1.00 81.88 935 PRO A N 1
ATOM 7345 C CA . PRO A 1 935 ? -15.734 -16.915 11.019 1.00 81.88 935 PRO A CA 1
ATOM 7346 C C . PRO A 1 935 ? -14.228 -17.199 10.994 1.00 81.88 935 PRO A C 1
ATOM 7348 O O . PRO A 1 935 ? -13.755 -18.049 11.747 1.00 81.88 935 PRO A O 1
ATOM 7351 N N . THR A 1 936 ? -13.457 -16.469 10.183 1.00 85.94 936 THR A N 1
ATOM 7352 C CA . THR A 1 936 ? -12.003 -16.645 10.068 1.00 85.94 936 THR A CA 1
ATOM 7353 C C . THR A 1 936 ? -11.278 -16.230 11.349 1.00 85.94 936 THR A C 1
ATOM 7355 O O . THR A 1 936 ? -10.400 -16.957 11.808 1.00 85.94 936 THR A O 1
ATOM 7358 N N . THR A 1 937 ? -11.636 -15.103 11.973 1.00 91.44 937 THR A N 1
ATOM 7359 C CA . THR A 1 937 ? -11.078 -14.689 13.275 1.00 91.44 937 THR A CA 1
ATOM 7360 C C . THR A 1 937 ? -11.411 -15.702 14.367 1.00 91.44 937 THR A C 1
ATOM 7362 O O . THR A 1 937 ? -10.504 -16.187 15.040 1.00 91.44 937 THR A O 1
ATOM 7365 N N . LEU A 1 938 ? -12.681 -16.094 14.500 1.00 92.62 938 LEU A N 1
ATOM 7366 C CA . LEU A 1 938 ? -13.107 -17.048 15.530 1.00 92.62 938 LEU A CA 1
ATOM 7367 C C . LEU A 1 938 ? -12.432 -18.420 15.362 1.00 92.62 938 LEU A C 1
ATOM 7369 O O . LEU A 1 938 ? -11.964 -19.014 16.333 1.00 92.62 938 LEU A O 1
ATOM 7373 N N . LYS A 1 939 ? -12.311 -18.899 14.119 1.00 90.75 939 LYS A N 1
ATOM 7374 C CA . LYS A 1 939 ? -11.582 -20.127 13.779 1.00 90.75 939 LYS A CA 1
ATOM 7375 C C . LYS A 1 939 ? -10.094 -20.022 14.101 1.00 90.75 939 LYS A C 1
ATOM 7377 O O . LYS A 1 939 ? -9.538 -20.971 14.637 1.00 90.75 939 LYS A O 1
ATOM 7382 N N . ARG A 1 940 ? -9.445 -18.889 13.806 1.00 91.88 940 ARG A N 1
ATOM 7383 C CA . ARG A 1 940 ? -8.027 -18.680 14.142 1.00 91.88 940 ARG A CA 1
ATOM 7384 C C . ARG A 1 940 ? -7.790 -18.743 15.645 1.00 91.88 940 ARG A C 1
ATOM 7386 O O . ARG A 1 940 ? -6.862 -19.425 16.061 1.00 91.88 940 ARG A O 1
ATOM 7393 N N . VAL A 1 941 ? -8.636 -18.090 16.446 1.00 95.44 941 VAL A N 1
ATOM 7394 C CA . VAL A 1 941 ? -8.563 -18.175 17.915 1.00 95.44 941 VAL A CA 1
ATOM 7395 C C . VAL A 1 941 ? -8.676 -19.630 18.365 1.00 95.44 941 VAL A C 1
ATOM 7397 O O . VAL A 1 941 ? -7.804 -20.108 19.082 1.00 95.44 941 VAL A O 1
ATOM 7400 N N . TYR A 1 942 ? -9.668 -20.361 17.853 1.00 93.88 942 TYR A N 1
ATOM 7401 C CA . TYR A 1 942 ? -9.859 -21.773 18.182 1.00 93.88 942 TYR A CA 1
ATOM 7402 C C . TYR A 1 942 ? -8.671 -22.663 17.773 1.00 93.88 942 TYR A C 1
ATOM 7404 O O . TYR A 1 942 ? -8.197 -23.471 18.565 1.00 93.88 942 TYR A O 1
ATOM 7412 N N . ASP A 1 943 ? -8.133 -22.500 16.560 1.00 93.75 943 ASP A N 1
ATOM 7413 C CA . ASP A 1 943 ? -6.980 -23.283 16.105 1.00 93.75 943 ASP A CA 1
ATOM 7414 C C . ASP A 1 943 ? -5.690 -22.901 16.860 1.00 93.75 943 ASP A C 1
ATOM 7416 O O . ASP A 1 943 ? -4.783 -23.724 17.004 1.00 93.75 943 ASP A O 1
ATOM 7420 N N . ASN A 1 944 ? -5.573 -21.658 17.336 1.00 95.31 944 ASN A N 1
ATOM 7421 C CA . ASN A 1 944 ? -4.423 -21.204 18.116 1.00 95.31 944 ASN A CA 1
ATOM 7422 C C . ASN A 1 944 ? -4.366 -21.864 19.498 1.00 95.31 944 ASN A C 1
ATOM 7424 O O . ASN A 1 944 ? -3.262 -22.119 19.974 1.00 95.31 944 ASN A O 1
ATOM 7428 N N . GLU A 1 945 ? -5.505 -22.247 20.087 1.00 94.00 945 GLU A N 1
ATOM 7429 C CA . GLU A 1 945 ? -5.544 -23.070 21.308 1.00 94.00 945 GLU A CA 1
ATOM 7430 C C . GLU A 1 945 ? -4.800 -24.409 21.132 1.00 94.00 945 GLU A C 1
ATOM 7432 O O . GLU A 1 945 ? -4.251 -24.932 22.093 1.00 94.00 945 GLU A O 1
ATOM 7437 N N . VAL A 1 946 ? -4.715 -24.943 19.905 1.00 93.50 946 VAL A N 1
ATOM 7438 C CA . VAL A 1 946 ? -3.960 -26.174 19.593 1.00 93.50 946 VAL A CA 1
ATOM 7439 C C . VAL A 1 946 ? -2.476 -25.896 19.318 1.00 93.50 946 VAL A C 1
ATOM 7441 O O . VAL A 1 946 ? -1.636 -26.785 19.464 1.00 93.50 946 VAL A O 1
ATOM 7444 N N . ARG A 1 947 ? -2.133 -24.678 18.882 1.00 94.38 947 ARG A N 1
ATOM 7445 C CA . ARG A 1 947 ? -0.746 -24.281 18.574 1.00 94.38 947 ARG A CA 1
ATOM 7446 C C . ARG A 1 947 ? 0.046 -23.888 19.818 1.00 94.38 947 ARG A C 1
ATOM 7448 O O . ARG A 1 947 ? 1.269 -23.991 19.794 1.00 94.38 947 ARG A O 1
ATOM 7455 N N . VAL A 1 948 ? -0.637 -23.431 20.864 1.00 94.81 948 VAL A N 1
ATOM 7456 C CA . VAL A 1 948 ? -0.031 -23.032 22.137 1.00 94.81 948 VAL A CA 1
ATOM 7457 C C . VAL A 1 948 ? 0.019 -24.247 23.077 1.00 94.81 948 VAL A C 1
ATOM 7459 O O . VAL A 1 948 ? -0.998 -24.920 23.242 1.00 94.81 948 VAL A O 1
ATOM 7462 N N . PRO A 1 949 ? 1.174 -24.577 23.687 1.00 93.38 949 PRO A N 1
ATOM 7463 C CA . PRO A 1 949 ? 1.257 -25.653 24.674 1.00 93.38 949 PRO A CA 1
ATOM 7464 C C . PRO A 1 949 ? 0.314 -25.424 25.864 1.00 93.38 949 PRO A C 1
ATOM 7466 O O . PRO A 1 949 ? 0.172 -24.297 26.320 1.00 93.38 949 PRO A O 1
ATOM 7469 N N . GLU A 1 950 ? -0.241 -26.489 26.455 1.00 90.75 950 GLU A N 1
ATOM 7470 C CA . GLU A 1 950 ? -1.154 -26.390 27.618 1.00 90.75 950 GLU A CA 1
ATOM 7471 C C . GLU A 1 950 ? -0.551 -25.659 28.836 1.00 90.75 950 GLU A C 1
ATOM 7473 O O . GLU A 1 950 ? -1.278 -25.178 29.703 1.00 90.75 950 GLU A O 1
ATOM 7478 N N . SER A 1 951 ? 0.780 -25.594 28.932 1.00 93.50 951 SER A N 1
ATOM 7479 C CA . SER A 1 951 ? 1.496 -24.874 29.991 1.00 93.50 951 SER A CA 1
ATOM 7480 C C . SER A 1 951 ? 1.565 -23.359 29.784 1.00 93.50 951 SER A C 1
ATOM 7482 O O . SER A 1 951 ? 2.009 -22.649 30.685 1.00 93.50 951 SER A O 1
ATOM 7484 N N . GLU A 1 952 ? 1.202 -22.873 28.601 1.00 95.31 952 GLU A N 1
ATOM 7485 C CA . GLU A 1 952 ? 1.267 -21.470 28.212 1.00 95.31 952 GLU A CA 1
ATOM 7486 C C . GLU A 1 952 ? -0.137 -20.862 28.126 1.00 95.31 952 GLU A C 1
ATOM 7488 O O . GLU A 1 952 ? -1.131 -21.536 27.864 1.00 95.31 952 GLU A O 1
ATOM 7493 N N . ASP A 1 953 ? -0.222 -19.562 28.389 1.00 96.06 953 ASP A N 1
ATOM 7494 C CA . ASP A 1 953 ? -1.480 -18.822 28.361 1.00 96.06 953 ASP A CA 1
ATOM 7495 C C . ASP A 1 953 ? -1.917 -18.552 26.913 1.00 96.06 953 ASP A C 1
ATOM 7497 O O . ASP A 1 953 ? -1.120 -18.106 26.085 1.00 96.06 953 ASP A O 1
ATOM 7501 N N . SER A 1 954 ? -3.197 -18.785 26.622 1.00 96.50 954 SER A N 1
ATOM 7502 C CA . SER A 1 954 ? -3.798 -18.601 25.302 1.00 96.50 954 SER A CA 1
ATOM 7503 C C . SER A 1 954 ? -5.131 -17.864 25.421 1.00 96.50 954 SER A C 1
ATOM 7505 O O . SER A 1 954 ? -5.907 -18.110 26.346 1.00 96.50 954 SER A O 1
ATOM 7507 N N . LEU A 1 955 ? -5.412 -16.966 24.471 1.00 97.62 955 LEU A N 1
ATOM 7508 C CA . LEU A 1 955 ? -6.750 -16.395 24.320 1.00 97.62 955 LEU A CA 1
ATOM 7509 C C . LEU A 1 955 ? -7.674 -17.482 23.765 1.00 97.62 955 LEU A C 1
ATOM 7511 O O . LEU A 1 955 ? -7.407 -18.024 22.694 1.00 97.62 955 LEU A O 1
ATOM 7515 N N . THR A 1 956 ? -8.767 -17.766 24.469 1.00 96.69 956 THR A N 1
ATOM 7516 C CA . THR A 1 956 ? -9.707 -18.825 24.071 1.00 96.69 956 THR A CA 1
ATOM 7517 C C . THR A 1 956 ? -10.943 -18.267 23.372 1.00 96.69 956 THR A C 1
ATOM 7519 O O . THR A 1 956 ? -11.348 -17.119 23.590 1.00 96.69 956 THR A O 1
ATOM 7522 N N . LEU A 1 957 ? -11.596 -19.097 22.557 1.00 94.88 957 LEU A N 1
ATOM 7523 C CA . LEU A 1 957 ? -12.832 -18.724 21.871 1.00 94.88 957 LEU A CA 1
ATOM 7524 C C . LEU A 1 957 ? -13.959 -18.290 22.845 1.00 94.88 957 LEU A C 1
ATOM 7526 O O . LEU A 1 957 ? -14.574 -17.247 22.594 1.00 94.88 957 LEU A O 1
ATOM 7530 N N . PRO A 1 958 ? -14.222 -18.988 23.978 1.00 96.62 958 PRO A N 1
ATOM 7531 C CA . PRO A 1 958 ? -15.177 -18.519 24.985 1.00 96.62 958 PRO A CA 1
ATOM 7532 C C . PRO A 1 958 ? -14.797 -17.172 25.609 1.00 96.62 958 PRO A C 1
ATOM 7534 O O . PRO A 1 958 ? -15.678 -16.350 25.862 1.00 96.62 958 PRO A O 1
ATOM 7537 N N . GLU A 1 959 ? -13.503 -16.930 25.848 1.00 97.88 959 GLU A N 1
ATOM 7538 C CA . GLU A 1 959 ? -13.021 -15.674 26.429 1.00 97.88 959 GLU A CA 1
ATOM 7539 C C . GLU A 1 959 ? -13.279 -14.487 25.492 1.00 97.88 959 GLU A C 1
ATOM 7541 O O . GLU A 1 959 ? -13.793 -13.459 25.941 1.00 97.88 959 GLU A O 1
ATOM 7546 N N . LEU A 1 960 ? -12.987 -14.634 24.195 1.00 97.94 960 LEU A N 1
ATOM 7547 C CA . LEU A 1 960 ? -13.245 -13.600 23.189 1.00 97.94 960 LEU A CA 1
ATOM 7548 C C . LEU A 1 960 ? -14.742 -13.265 23.104 1.00 97.94 960 LEU A C 1
ATOM 7550 O O . LEU A 1 960 ? -15.130 -12.108 23.278 1.00 97.94 960 LEU A O 1
ATOM 7554 N N . MET A 1 961 ? -15.593 -14.273 22.880 1.00 96.94 961 MET A N 1
ATOM 7555 C CA . MET A 1 961 ? -17.041 -14.063 22.733 1.00 96.94 961 MET A CA 1
ATOM 7556 C C . MET A 1 961 ? -17.662 -13.485 24.013 1.00 96.94 961 MET A C 1
ATOM 7558 O O . MET A 1 961 ? -18.444 -12.534 23.954 1.00 96.94 961 MET A O 1
ATOM 7562 N N . GLY A 1 962 ? -17.256 -14.001 25.177 1.00 97.38 962 GLY A N 1
ATOM 7563 C CA . GLY A 1 962 ? -17.712 -13.513 26.474 1.00 97.38 962 GLY A CA 1
ATOM 7564 C C . GLY A 1 962 ? -17.278 -12.073 26.758 1.00 97.38 962 GLY A C 1
ATOM 7565 O O . GLY A 1 962 ? -18.071 -11.293 27.284 1.00 97.38 962 GLY A O 1
ATOM 7566 N N . SER A 1 963 ? -16.058 -11.683 26.373 1.00 98.00 963 SER A N 1
ATOM 7567 C CA . SER A 1 963 ? -15.548 -10.315 26.557 1.00 98.00 963 SER A CA 1
ATOM 7568 C C . SER A 1 963 ? -16.297 -9.300 25.694 1.00 98.00 963 SER A C 1
ATOM 7570 O O . SER A 1 963 ? -16.695 -8.247 26.196 1.00 98.00 963 SER A O 1
ATOM 7572 N N . VAL A 1 964 ? -16.567 -9.643 24.429 1.00 98.19 964 VAL A N 1
ATOM 7573 C CA . VAL A 1 964 ? -17.401 -8.830 23.527 1.00 98.19 964 VAL A CA 1
ATOM 7574 C C . VAL A 1 964 ? -18.807 -8.660 24.105 1.00 98.19 964 VAL A C 1
ATOM 7576 O O . VAL A 1 964 ? -19.287 -7.535 24.256 1.00 98.19 964 VAL A O 1
ATOM 7579 N N . SER A 1 965 ? -19.446 -9.764 24.503 1.00 97.94 965 SER A N 1
ATOM 7580 C CA . SER A 1 965 ? -20.787 -9.748 25.096 1.00 97.94 965 SER A CA 1
ATOM 7581 C C . SER A 1 965 ? -20.835 -8.917 26.382 1.00 97.94 965 SER A C 1
ATOM 7583 O O . SER A 1 965 ? -21.722 -8.080 26.559 1.00 97.94 965 SER A O 1
ATOM 7585 N N . LYS A 1 966 ? -19.843 -9.076 27.263 1.00 97.25 966 LYS A N 1
ATOM 7586 C CA . LYS A 1 966 ? -19.744 -8.333 28.522 1.00 97.25 966 LYS A CA 1
ATOM 7587 C C . LYS A 1 966 ? -19.634 -6.825 28.305 1.00 97.25 966 LYS A C 1
ATOM 7589 O O . LYS A 1 966 ? -20.344 -6.083 28.977 1.00 97.25 966 LYS A O 1
ATOM 7594 N N . GLU A 1 967 ? -18.781 -6.359 27.392 1.00 97.62 967 GLU A N 1
ATOM 7595 C CA . GLU A 1 967 ? -18.644 -4.918 27.141 1.00 97.62 967 GLU A CA 1
ATOM 7596 C C . GLU A 1 967 ? -19.941 -4.330 26.566 1.00 97.62 967 GLU A C 1
ATOM 7598 O O . GLU A 1 967 ? -20.393 -3.280 27.024 1.00 97.62 967 GLU A O 1
ATOM 7603 N N . ILE A 1 968 ? -20.568 -5.008 25.598 1.00 98.19 968 ILE A N 1
ATOM 7604 C CA . ILE A 1 968 ? -21.779 -4.541 24.893 1.00 98.19 968 ILE A CA 1
ATOM 7605 C C . ILE A 1 968 ? -23.014 -4.485 25.803 1.00 98.19 968 ILE A C 1
ATOM 7607 O O . ILE A 1 968 ? -23.892 -3.644 25.604 1.00 98.19 968 ILE A O 1
ATOM 7611 N N . TRP A 1 969 ? -23.079 -5.356 26.808 1.00 97.44 969 TRP A N 1
ATOM 7612 C CA . TRP A 1 969 ? -24.212 -5.468 27.731 1.00 97.44 969 TRP A CA 1
ATOM 7613 C C . TRP A 1 969 ? -23.906 -4.975 29.152 1.00 97.44 969 TRP A C 1
ATOM 7615 O O . TRP A 1 969 ? -24.665 -5.269 30.075 1.00 97.44 969 TRP A O 1
ATOM 7625 N N . SER A 1 970 ? -22.820 -4.221 29.341 1.00 95.06 970 SER A N 1
ATOM 7626 C CA . SER A 1 970 ? -22.356 -3.752 30.657 1.00 95.06 970 SER A CA 1
ATOM 7627 C C . SER A 1 970 ? -23.383 -2.904 31.423 1.00 95.06 970 SER A C 1
ATOM 7629 O O . SER A 1 970 ? -23.374 -2.878 32.653 1.00 95.06 970 SER A O 1
ATOM 7631 N N . GLU A 1 971 ? -24.323 -2.257 30.733 1.00 92.50 971 GLU A N 1
ATOM 7632 C CA . GLU A 1 971 ? -25.427 -1.521 31.355 1.00 92.50 971 GLU A CA 1
ATOM 7633 C C . GLU A 1 971 ? -26.372 -2.421 32.159 1.00 92.50 971 GLU A C 1
ATOM 7635 O O . GLU A 1 971 ? -26.983 -1.956 33.119 1.00 92.50 971 GLU A O 1
ATOM 7640 N N . LEU A 1 972 ? -26.479 -3.710 31.811 1.00 92.31 972 LEU A N 1
ATOM 7641 C CA . LEU A 1 972 ? -27.345 -4.657 32.521 1.00 92.31 972 LEU A CA 1
ATOM 7642 C C . LEU A 1 972 ? -26.812 -5.018 33.914 1.00 92.31 972 LEU A C 1
ATOM 7644 O O . LEU A 1 972 ? -27.585 -5.455 34.768 1.00 92.31 972 LEU A O 1
ATOM 7648 N N . ASP A 1 973 ? -25.519 -4.796 34.160 1.00 85.81 973 ASP A N 1
ATOM 7649 C CA . ASP A 1 973 ? -24.887 -5.011 35.464 1.00 85.81 973 ASP A CA 1
ATOM 7650 C C . ASP A 1 973 ? -25.070 -3.802 36.406 1.00 85.81 973 ASP A C 1
ATOM 7652 O O . ASP A 1 973 ? -24.804 -3.892 37.611 1.00 85.81 973 ASP A O 1
ATOM 7656 N N . GLN A 1 974 ? -25.551 -2.660 35.894 1.00 76.69 974 GLN A N 1
ATOM 7657 C CA . GLN A 1 974 ? -25.762 -1.454 36.693 1.00 76.69 974 GLN A CA 1
ATOM 7658 C C . GLN A 1 974 ? -26.979 -1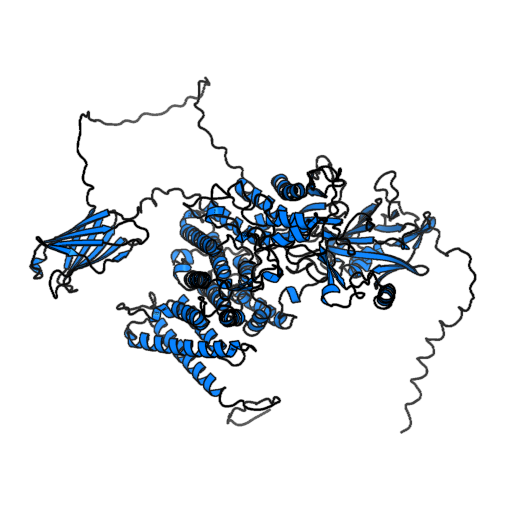.607 37.613 1.00 76.69 974 GLN A C 1
ATOM 7660 O O . GLN A 1 974 ? -28.132 -1.470 37.211 1.00 76.69 974 GLN A O 1
ATOM 7665 N N . LYS A 1 975 ? -26.723 -1.807 38.908 1.00 65.19 975 LYS A N 1
ATOM 7666 C CA . LYS A 1 975 ? -27.751 -1.778 39.962 1.00 65.19 975 LYS A CA 1
ATOM 7667 C C . LYS A 1 975 ? -28.001 -0.339 40.425 1.00 65.19 975 LYS A C 1
ATOM 7669 O O . LYS A 1 975 ? -27.692 0.027 41.556 1.00 65.19 975 LYS A O 1
ATOM 7674 N N . GLY A 1 976 ? -28.490 0.501 39.516 1.00 58.94 976 GLY A N 1
ATOM 7675 C CA . GLY A 1 976 ? -28.764 1.911 39.791 1.00 58.94 976 GLY A CA 1
ATOM 7676 C C . GLY A 1 976 ? -29.975 2.124 40.709 1.00 58.94 976 GLY A C 1
ATOM 7677 O O . GLY A 1 976 ? -31.012 1.472 40.576 1.00 58.94 976 GLY A O 1
ATOM 7678 N N . THR A 1 977 ? -29.867 3.078 41.636 1.00 57.97 977 THR A N 1
ATOM 7679 C CA . THR A 1 977 ? -30.992 3.591 42.440 1.00 57.97 977 THR A CA 1
ATOM 7680 C C . THR A 1 977 ? -31.713 4.772 41.772 1.00 57.97 977 THR A C 1
ATOM 7682 O O . THR A 1 977 ? -32.791 5.154 42.224 1.00 57.97 977 THR A O 1
ATOM 7685 N N . GLU A 1 978 ? -31.149 5.335 40.696 1.00 75.12 978 GLU A N 1
ATOM 7686 C CA . GLU A 1 978 ? -31.692 6.485 39.958 1.00 75.12 978 GLU A CA 1
ATOM 7687 C C . GLU A 1 978 ? -32.822 6.096 38.987 1.00 75.12 978 GLU A C 1
ATOM 7689 O O . GLU A 1 978 ? -32.856 4.992 38.443 1.00 75.12 978 GLU A O 1
ATOM 7694 N N . LYS A 1 979 ? -33.753 7.030 38.744 1.00 82.12 979 LYS A N 1
ATOM 7695 C CA . LYS A 1 979 ? -34.818 6.884 37.740 1.00 82.12 979 LYS A CA 1
ATOM 7696 C C . LYS A 1 979 ? -34.346 7.420 36.387 1.00 82.12 979 LYS A C 1
ATOM 7698 O O . LYS A 1 979 ? -34.011 8.600 36.276 1.00 82.12 979 LYS A O 1
ATOM 7703 N N . PHE A 1 980 ? -34.373 6.579 35.358 1.00 87.94 980 PHE A N 1
ATOM 7704 C CA . PHE A 1 980 ? -33.967 6.943 34.002 1.00 87.94 980 PHE A CA 1
ATOM 7705 C C . PHE A 1 980 ? -35.091 7.664 33.249 1.00 87.94 980 PHE A C 1
ATOM 7707 O O . PHE A 1 980 ? -36.279 7.500 33.532 1.00 87.94 980 PHE A O 1
ATOM 7714 N N . THR A 1 981 ? -34.718 8.495 32.275 1.00 89.31 981 THR A N 1
ATOM 7715 C CA . THR A 1 981 ? -35.672 9.233 31.430 1.00 89.31 981 THR A CA 1
ATOM 7716 C C . THR A 1 981 ? -35.360 9.007 29.960 1.00 89.31 981 THR A C 1
ATOM 7718 O O . THR A 1 981 ? -34.241 8.665 29.605 1.00 89.31 981 THR A O 1
ATOM 7721 N N . VAL A 1 982 ? -36.303 9.293 29.063 1.00 89.19 982 VAL A N 1
ATOM 7722 C CA . VAL A 1 982 ? -36.067 9.153 27.611 1.00 89.19 982 VAL A CA 1
ATOM 7723 C C . VAL A 1 982 ? -34.932 10.044 27.072 1.00 89.19 982 VAL A C 1
ATOM 7725 O O . VAL A 1 982 ? -34.454 9.819 25.965 1.00 89.19 982 VAL A O 1
ATOM 7728 N N . ARG A 1 983 ? -34.495 11.058 27.836 1.00 87.50 983 ARG A N 1
ATOM 7729 C CA . ARG A 1 983 ? -33.370 11.956 27.505 1.00 87.50 983 ARG A CA 1
ATOM 7730 C C . ARG A 1 983 ? -32.084 11.642 28.281 1.00 87.50 983 ARG A C 1
ATOM 7732 O O . ARG A 1 983 ? -31.034 12.150 27.909 1.00 87.50 983 ARG A O 1
ATOM 7739 N N . LYS A 1 984 ? -32.171 10.812 29.322 1.00 89.44 984 LYS A N 1
ATOM 7740 C CA . LYS A 1 984 ? -31.053 10.239 30.087 1.00 89.44 984 LYS A CA 1
ATOM 7741 C C . LYS A 1 984 ? -31.382 8.753 30.322 1.00 89.44 984 LYS A C 1
ATOM 7743 O O . LYS A 1 984 ? -31.802 8.404 31.431 1.00 89.44 984 LYS A O 1
ATOM 7748 N N . PRO A 1 985 ? -31.367 7.933 29.253 1.00 92.25 985 PRO A N 1
ATOM 7749 C CA . PRO A 1 985 ? -31.810 6.544 29.320 1.00 92.25 985 PRO A CA 1
ATOM 7750 C C . PRO A 1 985 ? -30.779 5.672 30.043 1.00 92.25 985 PRO A C 1
ATOM 7752 O O . PRO A 1 985 ? -29.614 6.059 30.128 1.00 92.25 985 PRO A O 1
ATOM 7755 N N . LEU A 1 986 ? -31.196 4.496 30.525 1.00 91.44 986 LEU A N 1
ATOM 7756 C CA . LEU A 1 986 ? -30.260 3.495 31.064 1.00 91.44 986 LEU A CA 1
ATOM 7757 C C . LEU A 1 986 ? -29.324 2.997 29.957 1.00 91.44 986 LEU A C 1
ATOM 7759 O O . LEU A 1 986 ? -28.113 2.967 30.132 1.00 91.44 986 LEU A O 1
ATOM 7763 N N . ILE A 1 987 ? -29.896 2.651 28.801 1.00 94.25 987 ILE A N 1
ATOM 7764 C CA . ILE A 1 987 ? -29.148 2.231 27.616 1.00 94.25 987 ILE A CA 1
ATOM 7765 C C . ILE A 1 987 ? -29.299 3.319 26.562 1.00 94.25 987 ILE A C 1
ATOM 7767 O O . ILE A 1 987 ? -30.419 3.628 26.154 1.00 94.25 987 ILE A O 1
ATOM 7771 N N . SER A 1 988 ? -28.200 3.915 26.105 1.00 95.69 988 SER A N 1
ATOM 7772 C CA . SER A 1 988 ? -28.241 5.005 25.123 1.00 95.69 988 SER A CA 1
ATOM 7773 C C . SER A 1 988 ? -28.740 4.555 23.743 1.00 95.69 988 SER A C 1
ATOM 7775 O O . SER A 1 988 ? -28.816 3.366 23.437 1.00 95.69 988 SER A O 1
ATOM 7777 N N . SER A 1 989 ? -29.074 5.502 22.857 1.00 95.88 989 SER A N 1
ATOM 7778 C CA . SER A 1 989 ? -29.470 5.150 21.484 1.00 95.88 989 SER A CA 1
ATOM 7779 C C . SER A 1 989 ? -28.360 4.466 20.685 1.00 95.88 989 SER A C 1
ATOM 7781 O O . SER A 1 989 ? -28.670 3.627 19.846 1.00 95.88 989 SER A O 1
ATOM 7783 N N . LEU A 1 990 ? -27.095 4.824 20.929 1.00 96.56 990 LEU A N 1
ATOM 7784 C CA . LEU A 1 990 ? -25.953 4.218 20.242 1.00 96.56 990 LEU A CA 1
ATOM 7785 C C . LEU A 1 990 ? -25.756 2.782 20.747 1.00 96.56 990 LEU A C 1
ATOM 7787 O O . LEU A 1 990 ? -25.694 1.842 19.958 1.00 96.56 990 LEU A O 1
ATOM 7791 N N . ARG A 1 991 ? -25.818 2.597 22.069 1.00 96.75 991 ARG A N 1
ATOM 7792 C CA . ARG A 1 991 ? -25.686 1.295 22.732 1.00 96.75 991 ARG A CA 1
ATOM 7793 C C . ARG A 1 991 ? -26.800 0.316 22.374 1.00 96.75 991 ARG A C 1
ATOM 7795 O O . ARG A 1 991 ? -26.518 -0.846 22.098 1.00 96.75 991 ARG A O 1
ATOM 7802 N N . ARG A 1 992 ? -28.054 0.772 22.267 1.00 97.50 992 ARG A N 1
ATOM 7803 C CA . ARG A 1 992 ? -29.166 -0.079 21.794 1.00 97.50 992 ARG A CA 1
ATOM 7804 C C . ARG A 1 992 ? -28.946 -0.593 20.369 1.00 97.50 992 ARG A C 1
ATOM 7806 O O . ARG A 1 992 ? -29.264 -1.747 20.087 1.00 97.50 992 ARG A O 1
ATOM 7813 N N . ASN A 1 993 ? -28.403 0.238 19.474 1.00 96.31 993 ASN A N 1
ATOM 7814 C CA . ASN A 1 993 ? -28.091 -0.189 18.109 1.00 96.31 993 ASN A CA 1
ATOM 7815 C C . ASN A 1 993 ? -26.977 -1.250 18.102 1.00 96.31 993 ASN A C 1
ATOM 7817 O O . ASN A 1 993 ? -27.156 -2.293 17.478 1.00 96.31 993 ASN A O 1
ATOM 7821 N N . LEU A 1 994 ? -25.901 -1.033 18.865 1.00 97.88 994 LEU A N 1
ATOM 7822 C CA . LEU A 1 994 ? -24.810 -1.999 19.035 1.00 97.88 994 LEU A CA 1
ATOM 7823 C C . LEU A 1 994 ? -25.287 -3.337 19.631 1.00 97.88 994 LEU A C 1
ATOM 7825 O O . LEU A 1 994 ? -24.933 -4.400 19.131 1.00 97.88 994 LEU A O 1
ATOM 7829 N N . GLN A 1 995 ? -26.128 -3.302 20.668 1.00 98.38 995 GLN A N 1
ATOM 7830 C CA . GLN A 1 995 ? -26.698 -4.504 21.287 1.00 98.38 995 GLN A CA 1
ATOM 7831 C C . GLN A 1 995 ? -27.584 -5.293 20.317 1.00 98.38 995 GLN A C 1
ATOM 7833 O O . GLN A 1 995 ? -27.524 -6.521 20.292 1.00 98.38 995 GLN A O 1
ATOM 7838 N N . ARG A 1 996 ? -28.391 -4.601 19.499 1.00 97.06 996 ARG A N 1
ATOM 7839 C CA . ARG A 1 996 ? -29.210 -5.248 18.464 1.00 97.06 996 ARG A CA 1
ATOM 7840 C C . ARG A 1 996 ? -28.337 -5.924 17.406 1.00 97.06 996 ARG A C 1
ATOM 7842 O O . ARG A 1 996 ? -28.594 -7.078 17.087 1.00 97.06 996 ARG A O 1
ATOM 7849 N N . GLU A 1 997 ? -27.308 -5.232 16.926 1.00 96.00 997 GLU A N 1
ATOM 7850 C CA . GLU A 1 997 ? -26.343 -5.762 15.955 1.00 96.00 997 GLU A CA 1
ATOM 7851 C C . GLU A 1 997 ? -25.618 -7.007 16.496 1.00 96.00 997 GLU A C 1
ATOM 7853 O O . GLU A 1 997 ? -25.480 -8.011 15.802 1.00 96.00 997 GLU A O 1
ATOM 7858 N N . HIS A 1 998 ? -25.192 -6.979 17.761 1.00 97.69 998 HIS A N 1
ATOM 7859 C CA . HIS A 1 998 ? -24.541 -8.121 18.401 1.00 97.69 998 HIS A CA 1
ATOM 7860 C C . HIS A 1 998 ? -25.475 -9.339 18.518 1.00 97.69 998 HIS A C 1
ATOM 7862 O O . HIS A 1 998 ? -25.051 -10.462 18.253 1.00 97.69 998 HIS A O 1
ATOM 7868 N N . VAL A 1 999 ? -26.753 -9.129 18.859 1.00 97.38 999 VAL A N 1
ATOM 7869 C CA . VAL A 1 999 ? -27.759 -10.209 18.893 1.00 97.38 999 VAL A CA 1
ATOM 7870 C C . VAL A 1 999 ? -27.976 -10.813 17.514 1.00 97.38 999 VAL A C 1
ATOM 7872 O O . VAL A 1 999 ? -28.029 -12.033 17.410 1.00 97.38 999 VAL A O 1
ATOM 7875 N N . GLU A 1 1000 ? -28.088 -9.990 16.471 1.00 93.56 1000 GLU A N 1
ATOM 7876 C CA . GLU A 1 1000 ? -28.238 -10.468 15.089 1.00 93.56 1000 GLU A CA 1
ATOM 7877 C C . GLU A 1 1000 ? -27.071 -11.378 14.690 1.00 93.56 1000 GLU A C 1
ATOM 7879 O O . GLU A 1 1000 ? -27.291 -12.508 14.269 1.00 93.56 1000 GLU A O 1
ATOM 7884 N N . ARG A 1 1001 ? -25.834 -10.958 14.968 1.00 92.06 1001 ARG A N 1
ATOM 7885 C CA . ARG A 1 1001 ? -24.632 -11.755 14.677 1.00 92.06 1001 ARG A CA 1
ATOM 7886 C C . ARG A 1 1001 ? -24.571 -13.064 15.443 1.00 92.06 1001 ARG A C 1
ATOM 7888 O O . ARG A 1 1001 ? -24.220 -14.089 14.872 1.00 92.06 1001 ARG A O 1
ATOM 7895 N N . LEU A 1 1002 ? -24.897 -13.044 16.734 1.00 93.75 1002 LEU A N 1
ATOM 7896 C CA . LEU A 1 1002 ? -24.933 -14.272 17.523 1.00 93.75 1002 LEU A CA 1
ATOM 7897 C C . LEU A 1 1002 ? -25.982 -15.247 16.984 1.00 93.75 1002 LEU A C 1
ATOM 7899 O O . LEU A 1 1002 ? -25.689 -16.433 16.904 1.00 93.75 1002 LEU A O 1
ATOM 7903 N N . ILE A 1 1003 ? -27.166 -14.757 16.597 1.00 92.12 1003 ILE A N 1
ATOM 7904 C CA . ILE A 1 1003 ? -28.220 -15.580 15.990 1.00 92.12 1003 ILE A CA 1
ATOM 7905 C C . ILE A 1 1003 ? -27.709 -16.222 14.703 1.00 92.12 1003 ILE A C 1
ATOM 7907 O O . ILE A 1 1003 ? -27.799 -17.437 14.554 1.00 92.12 1003 ILE A O 1
ATOM 7911 N N . ASP A 1 1004 ? -27.114 -15.452 13.808 1.00 87.38 1004 ASP A N 1
ATOM 7912 C CA . ASP A 1 1004 ? -26.659 -15.988 12.529 1.00 87.38 1004 ASP A CA 1
ATOM 7913 C C . ASP A 1 1004 ? -25.473 -16.960 12.688 1.00 87.38 1004 ASP A C 1
ATOM 7915 O O . ASP A 1 1004 ? -25.403 -17.969 11.987 1.00 87.38 1004 ASP A O 1
ATOM 7919 N N . LEU A 1 1005 ? -24.605 -16.755 13.689 1.00 87.19 1005 LEU A N 1
ATOM 7920 C CA . LEU A 1 1005 ? -23.568 -17.724 14.072 1.00 87.19 1005 LEU A CA 1
ATOM 7921 C C . LEU A 1 1005 ? -24.139 -19.036 14.642 1.00 87.19 1005 LEU A C 1
ATOM 7923 O O . LEU A 1 1005 ? -23.418 -20.035 14.669 1.00 87.19 1005 LEU A O 1
ATOM 7927 N N . THR A 1 1006 ? -25.406 -19.074 15.083 1.00 86.56 1006 THR A N 1
ATOM 7928 C CA . THR A 1 1006 ? -26.060 -20.337 15.478 1.00 86.56 1006 THR A CA 1
ATOM 7929 C C . THR A 1 1006 ? -26.504 -21.174 14.278 1.00 86.56 1006 THR A C 1
ATOM 7931 O O . THR A 1 1006 ? -26.516 -22.401 14.381 1.00 86.56 1006 THR A O 1
ATOM 7934 N N . LEU A 1 1007 ? -26.807 -20.549 13.132 1.00 76.75 1007 LEU A N 1
ATOM 7935 C CA . LEU A 1 1007 ? -27.458 -21.217 12.005 1.00 76.75 1007 LEU A CA 1
ATOM 7936 C C . LEU A 1 1007 ? -26.540 -22.243 11.302 1.00 76.75 1007 LEU A C 1
ATOM 7938 O O . LEU A 1 1007 ? -25.373 -21.954 11.005 1.00 76.75 1007 LEU A O 1
ATOM 7942 N N . PRO A 1 1008 ? -27.058 -23.441 10.951 1.00 58.50 1008 PRO A N 1
ATOM 7943 C CA . PRO A 1 1008 ? -26.310 -24.450 10.205 1.00 58.50 1008 PRO A CA 1
ATOM 7944 C C . PRO A 1 1008 ? -26.097 -24.001 8.749 1.00 58.50 1008 PRO A C 1
ATOM 7946 O O . PRO A 1 1008 ? -26.891 -24.297 7.860 1.00 58.50 1008 PRO A O 1
ATOM 7949 N N . GLY A 1 1009 ? -25.003 -23.276 8.513 1.00 56.25 1009 GLY A N 1
ATOM 7950 C CA . GLY A 1 1009 ? -24.628 -22.732 7.201 1.00 56.25 1009 GLY A CA 1
ATOM 7951 C C . GLY A 1 1009 ? -23.421 -21.785 7.221 1.00 56.25 1009 GLY A C 1
ATOM 7952 O O . GLY A 1 1009 ? -22.774 -21.622 6.194 1.00 56.25 1009 GLY A O 1
ATOM 7953 N N . GLY A 1 1010 ? -23.053 -21.235 8.386 1.00 49.31 1010 GLY A N 1
ATOM 7954 C CA . GLY A 1 1010 ? -22.018 -20.195 8.528 1.00 49.31 1010 GLY A CA 1
ATOM 7955 C C . GLY A 1 1010 ? -20.546 -20.627 8.410 1.00 49.31 1010 GLY A C 1
ATOM 7956 O O . GLY A 1 1010 ? -19.660 -19.833 8.712 1.00 49.31 1010 GLY A O 1
ATOM 7957 N N . GLY A 1 1011 ? -20.249 -21.863 7.994 1.00 53.34 1011 GLY A N 1
ATOM 7958 C CA . GLY A 1 1011 ? -18.871 -22.302 7.744 1.00 53.34 1011 GLY A CA 1
ATOM 7959 C C . GLY A 1 1011 ? -18.719 -23.818 7.626 1.00 53.34 1011 GLY A C 1
ATOM 7960 O O . GLY A 1 1011 ? -19.107 -24.570 8.515 1.00 53.34 1011 GLY A O 1
ATOM 7961 N N . SER A 1 1012 ? -18.093 -24.294 6.548 1.00 55.56 1012 SER A N 1
ATOM 7962 C CA . SER A 1 1012 ? -17.797 -25.716 6.303 1.00 55.56 1012 SER A CA 1
ATOM 7963 C C . SER A 1 1012 ? -16.658 -26.282 7.171 1.00 55.56 1012 SER A C 1
ATOM 7965 O O . SER A 1 1012 ? -16.071 -27.308 6.825 1.00 55.56 1012 SER A O 1
ATOM 7967 N N . SER A 1 1013 ? -16.288 -25.611 8.268 1.00 67.44 1013 SER A N 1
ATOM 7968 C CA . SER A 1 1013 ? -15.098 -25.927 9.065 1.00 67.44 1013 SER A CA 1
ATOM 7969 C C . SER A 1 1013 ? -15.434 -26.688 10.351 1.00 67.44 1013 SER A C 1
ATOM 7971 O O . SER A 1 1013 ? -16.526 -26.575 10.907 1.00 67.44 1013 SER A O 1
ATOM 7973 N N . ALA A 1 1014 ? -14.472 -27.462 10.861 1.00 76.06 1014 ALA A N 1
ATOM 7974 C CA . ALA A 1 1014 ? -14.632 -28.194 12.119 1.00 76.06 1014 ALA A CA 1
ATOM 7975 C C . ALA A 1 1014 ? -14.867 -27.262 13.329 1.00 76.06 1014 ALA A C 1
ATOM 7977 O O . ALA A 1 1014 ? -15.577 -27.645 14.258 1.00 76.06 1014 ALA A O 1
ATOM 7978 N N . ALA A 1 1015 ? -14.342 -26.030 13.283 1.00 83.81 1015 ALA A N 1
ATOM 7979 C CA . ALA A 1 1015 ? -14.522 -25.012 14.320 1.00 83.81 1015 ALA A CA 1
ATOM 7980 C C . ALA A 1 1015 ? -15.956 -24.448 14.378 1.00 83.81 1015 ALA A C 1
ATOM 7982 O O . ALA A 1 1015 ? -16.405 -24.019 15.441 1.00 83.81 1015 ALA A O 1
ATOM 7983 N N . ALA A 1 1016 ? -16.710 -24.490 13.270 1.00 83.19 1016 ALA A N 1
ATOM 7984 C CA . ALA A 1 1016 ? -18.038 -23.875 13.173 1.00 83.19 1016 ALA A CA 1
ATOM 7985 C C . ALA A 1 1016 ? -19.034 -24.404 14.222 1.00 83.19 1016 ALA A C 1
ATOM 7987 O O . ALA A 1 1016 ? -19.847 -23.647 14.746 1.00 83.19 1016 ALA A O 1
ATOM 7988 N N . ARG A 1 1017 ? -18.941 -25.690 14.593 1.00 85.25 1017 ARG A N 1
ATOM 7989 C CA . ARG A 1 1017 ? -19.800 -26.272 15.642 1.00 85.25 1017 ARG A CA 1
ATOM 7990 C C . ARG A 1 1017 ? -19.521 -25.676 17.019 1.00 85.25 1017 ARG A C 1
ATOM 7992 O O . ARG A 1 1017 ? -20.464 -25.372 17.740 1.00 85.25 1017 ARG A O 1
ATOM 7999 N N . ALA A 1 1018 ? -18.247 -25.504 17.373 1.00 88.81 1018 ALA A N 1
ATOM 8000 C CA . ALA A 1 1018 ? -17.864 -24.895 18.644 1.00 88.81 1018 ALA A CA 1
ATOM 8001 C C . ALA A 1 1018 ? -18.337 -23.435 18.709 1.00 88.81 1018 ALA A C 1
ATOM 8003 O O . ALA A 1 1018 ? -18.915 -23.021 19.712 1.00 88.81 1018 ALA A O 1
ATOM 8004 N N . ILE A 1 1019 ? -18.176 -22.694 17.607 1.00 90.12 1019 ILE A N 1
ATOM 8005 C CA . ILE A 1 1019 ? -18.654 -21.312 17.469 1.00 90.12 1019 ILE A CA 1
ATOM 8006 C C . ILE A 1 1019 ? -20.178 -21.231 17.662 1.00 90.12 1019 ILE A C 1
ATOM 8008 O O . ILE A 1 1019 ? -20.638 -20.453 18.493 1.00 90.12 1019 ILE A O 1
ATOM 8012 N N . SER A 1 1020 ? -20.958 -22.067 16.967 1.00 89.31 1020 SER A N 1
ATOM 8013 C CA . SER A 1 1020 ? -22.430 -22.093 17.074 1.00 89.31 1020 SER A CA 1
ATOM 8014 C C . SER A 1 1020 ? -22.916 -22.445 18.490 1.00 89.31 1020 SER A C 1
ATOM 8016 O O . SER A 1 1020 ? -23.810 -21.787 19.035 1.00 89.31 1020 SER A O 1
ATOM 8018 N N . MET A 1 1021 ? -22.276 -23.420 19.148 1.00 89.00 1021 MET A N 1
ATOM 8019 C CA . MET A 1 1021 ? -22.589 -23.782 20.535 1.00 89.00 1021 MET A CA 1
ATOM 8020 C C . MET A 1 1021 ? -22.327 -22.623 21.507 1.00 89.00 1021 MET A C 1
ATOM 8022 O O . MET A 1 1021 ? -23.165 -22.329 22.361 1.00 89.00 1021 MET A O 1
ATOM 8026 N N . LEU A 1 1022 ? -21.185 -21.944 21.373 1.00 93.00 1022 LEU A N 1
ATOM 8027 C CA . LEU A 1 1022 ? -20.832 -20.807 22.225 1.00 93.00 1022 LEU A CA 1
ATOM 8028 C C . LEU A 1 1022 ? -21.699 -19.577 21.940 1.00 93.00 1022 LEU A C 1
ATOM 8030 O O . LEU A 1 1022 ? -22.062 -18.866 22.880 1.00 93.00 1022 LEU A O 1
ATOM 8034 N N . ALA A 1 1023 ? -22.081 -19.346 20.682 1.00 94.00 1023 ALA A N 1
ATOM 8035 C CA . ALA A 1 1023 ? -23.026 -18.298 20.310 1.00 94.00 1023 ALA A CA 1
ATOM 8036 C C . ALA A 1 1023 ? -24.391 -18.529 20.977 1.00 94.00 1023 ALA A C 1
ATOM 8038 O O . ALA A 1 1023 ? -24.945 -17.618 21.595 1.00 94.00 1023 ALA A O 1
ATOM 8039 N N . SER A 1 1024 ? -24.875 -19.774 20.952 1.00 93.56 1024 SER A N 1
ATOM 8040 C CA . SER A 1 1024 ? -26.112 -20.183 21.625 1.00 93.56 1024 SER A CA 1
ATOM 8041 C C . SER A 1 1024 ? -26.058 -19.974 23.142 1.00 93.56 1024 SER A C 1
ATOM 8043 O O . SER A 1 1024 ? -27.031 -19.506 23.735 1.00 93.56 1024 SER A O 1
ATOM 8045 N N . GLU A 1 1025 ? -24.930 -20.280 23.790 1.00 95.00 1025 GLU A N 1
ATOM 8046 C CA . GLU A 1 1025 ? -24.772 -20.032 25.231 1.00 95.00 1025 GLU A CA 1
ATOM 8047 C C . GLU A 1 1025 ? -24.705 -18.533 25.554 1.00 95.00 1025 GLU A C 1
ATOM 8049 O O . GLU A 1 1025 ? -25.342 -18.085 26.507 1.00 95.00 1025 GLU A O 1
ATOM 8054 N N . ASN A 1 1026 ? -24.025 -17.732 24.729 1.00 96.69 1026 ASN A N 1
ATOM 8055 C CA . ASN A 1 1026 ? -23.989 -16.275 24.890 1.00 96.69 1026 ASN A CA 1
ATOM 8056 C C . ASN A 1 1026 ? -25.394 -15.664 24.793 1.00 96.69 1026 ASN A C 1
ATOM 8058 O O . ASN A 1 1026 ? -25.764 -14.832 25.621 1.00 96.69 1026 ASN A O 1
ATOM 8062 N N . LEU A 1 1027 ? -26.209 -16.112 23.833 1.00 97.56 1027 LEU A N 1
ATOM 8063 C CA . LEU A 1 1027 ? -27.612 -15.709 23.703 1.00 97.56 1027 LEU A CA 1
ATOM 8064 C C . LEU A 1 1027 ? -28.419 -16.024 24.974 1.00 97.56 1027 LEU A C 1
ATOM 8066 O O . LEU A 1 1027 ? -29.141 -15.162 25.483 1.00 97.56 1027 LEU A O 1
ATOM 8070 N N . ARG A 1 1028 ? -28.255 -17.228 25.539 1.00 96.62 1028 ARG A N 1
ATOM 8071 C CA . ARG A 1 1028 ? -28.899 -17.621 26.807 1.00 96.62 1028 ARG A CA 1
ATOM 8072 C C . ARG A 1 1028 ? -28.430 -16.762 27.979 1.00 96.62 1028 ARG A C 1
ATOM 8074 O O . ARG A 1 1028 ? -29.241 -16.366 28.815 1.00 96.62 1028 ARG A O 1
ATOM 8081 N N . GLU A 1 1029 ? -27.137 -16.455 28.056 1.00 97.12 1029 GLU A N 1
ATOM 8082 C CA . GLU A 1 1029 ? -26.590 -15.579 29.092 1.00 97.12 1029 GLU A CA 1
ATOM 8083 C C . GLU A 1 1029 ? -27.156 -14.158 29.002 1.00 97.12 1029 GLU A C 1
ATOM 8085 O O . GLU A 1 1029 ? -27.538 -13.593 30.028 1.00 97.12 1029 GLU A O 1
ATOM 8090 N N . ILE A 1 1030 ? -27.281 -13.610 27.792 1.00 97.88 1030 ILE A N 1
ATOM 8091 C CA . ILE A 1 1030 ? -27.891 -12.298 27.564 1.00 97.88 1030 ILE A CA 1
ATOM 8092 C C . ILE A 1 1030 ? -29.335 -12.289 28.072 1.00 97.88 1030 ILE A C 1
ATOM 8094 O O . ILE A 1 1030 ? -29.694 -11.386 28.823 1.00 97.88 1030 ILE A O 1
ATOM 8098 N N . VAL A 1 1031 ? -30.148 -13.305 27.754 1.00 97.62 1031 VAL A N 1
ATOM 8099 C CA . VAL A 1 1031 ? -31.527 -13.406 28.275 1.00 97.62 1031 VAL A CA 1
ATOM 8100 C C . VAL A 1 1031 ? -31.544 -13.414 29.805 1.00 97.62 1031 VAL A C 1
ATOM 8102 O O . VAL A 1 1031 ? -32.282 -12.634 30.403 1.00 97.62 1031 VAL A O 1
ATOM 8105 N N . ARG A 1 1032 ? -30.670 -14.201 30.453 1.00 96.12 1032 ARG A N 1
ATOM 8106 C CA . ARG A 1 1032 ? -30.553 -14.213 31.925 1.00 96.12 1032 ARG A CA 1
ATOM 8107 C C . ARG A 1 1032 ? -30.217 -12.828 32.493 1.00 96.12 1032 ARG A C 1
ATOM 8109 O O . ARG A 1 1032 ? -30.784 -12.433 33.513 1.00 96.12 1032 ARG A O 1
ATOM 8116 N N . LYS A 1 1033 ? -29.317 -12.079 31.847 1.00 94.62 1033 LYS A N 1
ATOM 8117 C CA . LYS A 1 1033 ? -28.960 -10.708 32.254 1.00 94.62 1033 LYS A CA 1
ATOM 8118 C C . LYS A 1 1033 ? -30.115 -9.730 32.053 1.00 94.62 1033 LYS A C 1
ATOM 8120 O O . LYS A 1 1033 ? -30.365 -8.912 32.936 1.00 94.62 1033 LYS A O 1
ATOM 8125 N N . ILE A 1 1034 ? -30.842 -9.835 30.939 1.00 95.38 1034 ILE A N 1
ATOM 8126 C CA . ILE A 1 1034 ? -32.030 -9.015 30.671 1.00 95.38 1034 ILE A CA 1
ATOM 8127 C C . ILE A 1 1034 ? -33.086 -9.255 31.754 1.00 95.38 1034 ILE A C 1
ATOM 8129 O O . ILE A 1 1034 ? -33.549 -8.291 32.364 1.00 95.38 1034 ILE A O 1
ATOM 8133 N N . ASP A 1 1035 ? -33.404 -10.517 32.047 1.00 93.69 1035 ASP A N 1
ATOM 8134 C CA . ASP A 1 1035 ? -34.394 -10.890 33.063 1.00 93.69 1035 ASP A CA 1
ATOM 8135 C C . ASP A 1 1035 ? -33.998 -10.358 34.450 1.00 93.69 1035 ASP A C 1
ATOM 8137 O O . ASP A 1 1035 ? -34.816 -9.766 35.158 1.00 93.69 1035 ASP A O 1
ATOM 8141 N N . SER A 1 1036 ? -32.720 -10.491 34.822 1.00 91.44 1036 SER A N 1
ATOM 8142 C CA . SER A 1 1036 ? -32.191 -9.954 36.081 1.00 91.44 1036 SER A CA 1
ATOM 8143 C C . SER A 1 1036 ? -32.279 -8.425 36.151 1.00 91.44 1036 SER A C 1
ATOM 8145 O O . SER A 1 1036 ? -32.655 -7.876 37.188 1.00 91.44 1036 SER A O 1
ATOM 8147 N N . CYS A 1 1037 ? -31.937 -7.724 35.068 1.00 89.81 1037 CYS A N 1
ATOM 8148 C CA . CYS A 1 1037 ? -32.002 -6.265 34.991 1.00 89.81 1037 CYS A CA 1
ATOM 8149 C C . CYS A 1 1037 ? -33.453 -5.770 35.109 1.00 89.81 1037 CYS A C 1
ATOM 8151 O O . CYS A 1 1037 ? -33.751 -4.872 35.897 1.00 89.81 1037 CYS A O 1
ATOM 8153 N N . GLN A 1 1038 ? -34.385 -6.405 34.395 1.00 87.50 1038 GLN A N 1
ATOM 8154 C CA . GLN A 1 1038 ? -35.807 -6.072 34.462 1.00 87.50 1038 GLN A CA 1
ATOM 8155 C C . GLN A 1 1038 ? -36.396 -6.346 35.853 1.00 87.50 1038 GLN A C 1
ATOM 8157 O O . GLN A 1 1038 ? -37.123 -5.504 36.382 1.00 87.50 1038 GLN A O 1
ATOM 8162 N N . ALA A 1 1039 ? -36.037 -7.462 36.492 1.00 85.94 1039 ALA A N 1
ATOM 8163 C CA . ALA A 1 1039 ? -36.485 -7.777 37.849 1.00 85.94 1039 ALA A CA 1
ATOM 8164 C C . ALA A 1 1039 ? -35.985 -6.769 38.903 1.00 85.94 1039 ALA A C 1
ATOM 8166 O O . ALA A 1 1039 ? -36.677 -6.515 39.887 1.00 85.94 1039 ALA A O 1
ATOM 8167 N N . ALA A 1 1040 ? -34.802 -6.178 38.703 1.00 79.31 1040 ALA A N 1
ATOM 8168 C CA . ALA A 1 1040 ? -34.190 -5.245 39.648 1.00 79.31 1040 ALA A CA 1
ATOM 8169 C C . ALA A 1 1040 ? -34.721 -3.797 39.563 1.00 79.31 1040 ALA A C 1
ATOM 8171 O O . ALA A 1 1040 ? -34.452 -3.011 40.476 1.00 79.31 1040 ALA A O 1
ATOM 8172 N N . GLY A 1 1041 ? -35.457 -3.418 38.507 1.00 73.06 1041 GLY A N 1
ATOM 8173 C CA . GLY A 1 1041 ? -35.842 -2.013 38.311 1.00 73.06 1041 GLY A CA 1
ATOM 8174 C C . GLY A 1 1041 ? -36.726 -1.681 37.106 1.00 73.06 1041 GLY A C 1
ATOM 8175 O O . GLY A 1 1041 ? -36.591 -0.588 36.558 1.00 73.06 1041 GLY A O 1
ATOM 8176 N N . ALA A 1 1042 ? -37.637 -2.567 36.682 1.00 67.06 1042 ALA A N 1
ATOM 8177 C CA . ALA A 1 1042 ? -38.515 -2.333 35.522 1.00 67.06 1042 ALA A CA 1
ATOM 8178 C C . ALA A 1 1042 ? -39.293 -0.997 35.552 1.00 67.06 1042 ALA A C 1
ATOM 8180 O O . ALA A 1 1042 ? -39.543 -0.409 34.502 1.00 67.06 1042 ALA A O 1
ATOM 8181 N N . ASP A 1 1043 ? -39.658 -0.494 36.733 1.00 74.00 1043 ASP A N 1
ATOM 8182 C CA . ASP A 1 1043 ? -40.357 0.783 36.945 1.00 74.00 1043 ASP A CA 1
ATOM 8183 C C . ASP A 1 1043 ? -39.439 2.020 36.861 1.00 74.00 1043 ASP A C 1
ATOM 8185 O O . ASP A 1 1043 ? -39.911 3.163 36.820 1.00 74.00 1043 ASP A O 1
ATOM 8189 N N . ARG A 1 1044 ? -38.121 1.800 36.832 1.00 80.19 1044 ARG A N 1
ATOM 8190 C CA . ARG A 1 1044 ? -37.081 2.839 36.800 1.00 80.19 1044 ARG A CA 1
ATOM 8191 C C . ARG A 1 1044 ? -36.459 3.022 35.424 1.00 80.19 1044 ARG A C 1
ATOM 8193 O O . ARG A 1 1044 ? -35.829 4.054 35.196 1.00 80.19 1044 ARG A O 1
ATOM 8200 N N . HIS A 1 1045 ? -36.628 2.057 34.525 1.00 87.94 1045 HIS A N 1
ATOM 8201 C CA . HIS A 1 1045 ? -36.148 2.137 33.148 1.00 87.94 1045 HIS A CA 1
ATOM 8202 C C . HIS A 1 1045 ? -36.962 3.148 32.333 1.00 87.94 1045 HIS A C 1
ATOM 8204 O O . HIS A 1 1045 ? -38.166 3.325 32.533 1.00 87.94 1045 HIS A O 1
ATOM 8210 N N . ASP A 1 1046 ? -36.314 3.807 31.375 1.00 91.56 1046 ASP A N 1
ATOM 8211 C CA . ASP A 1 1046 ? -37.020 4.628 30.398 1.00 91.56 1046 ASP A CA 1
ATOM 8212 C C . ASP A 1 1046 ? -37.739 3.758 29.348 1.00 91.56 1046 ASP A C 1
ATOM 8214 O O . ASP A 1 1046 ? -37.399 2.593 29.126 1.00 91.56 1046 ASP A O 1
ATOM 8218 N N . ALA A 1 1047 ? -38.722 4.345 28.659 1.00 92.94 1047 ALA A N 1
ATOM 8219 C CA . ALA A 1 1047 ? -39.557 3.624 27.698 1.00 92.94 1047 ALA A CA 1
ATOM 8220 C C . ALA A 1 1047 ? -38.764 2.985 26.542 1.00 92.94 1047 ALA A C 1
ATOM 8222 O O . ALA A 1 1047 ? -39.134 1.902 26.086 1.00 92.94 1047 ALA A O 1
ATOM 8223 N N . TYR A 1 1048 ? -37.675 3.613 26.078 1.00 95.00 1048 TYR A N 1
ATOM 8224 C CA . TYR A 1 1048 ? -36.866 3.046 24.998 1.00 95.00 1048 TYR A CA 1
ATOM 8225 C C . TYR A 1 1048 ? -36.046 1.854 25.478 1.00 95.00 1048 TYR A C 1
ATOM 8227 O O . TYR A 1 1048 ? -35.973 0.855 24.765 1.00 95.00 1048 TYR A O 1
ATOM 8235 N N . THR A 1 1049 ? -35.465 1.935 26.677 1.00 93.62 1049 THR A N 1
ATOM 8236 C CA . THR A 1 1049 ? -34.753 0.801 27.278 1.00 93.62 1049 THR A CA 1
ATOM 8237 C C . THR A 1 1049 ? -35.691 -0.388 27.476 1.00 93.62 1049 THR A C 1
ATOM 8239 O O . THR A 1 1049 ? -35.379 -1.487 27.025 1.00 93.62 1049 THR A O 1
ATOM 8242 N N . THR A 1 1050 ? -36.874 -0.182 28.061 1.00 93.00 1050 THR A N 1
ATOM 8243 C CA . THR A 1 1050 ? -37.844 -1.270 28.275 1.00 93.00 1050 THR A CA 1
ATOM 8244 C C . THR A 1 1050 ? -38.277 -1.924 26.962 1.00 93.00 1050 THR A C 1
ATOM 8246 O O . THR A 1 1050 ? -38.280 -3.151 26.860 1.00 93.00 1050 THR A O 1
ATOM 8249 N N . ALA A 1 1051 ? -38.600 -1.128 25.938 1.00 95.50 1051 ALA A N 1
ATOM 8250 C CA . ALA A 1 1051 ? -38.989 -1.653 24.629 1.00 95.50 1051 ALA A CA 1
ATOM 8251 C C . ALA A 1 1051 ? -37.857 -2.451 23.960 1.00 95.50 1051 ALA A C 1
ATOM 8253 O O . ALA A 1 1051 ? -38.099 -3.534 23.428 1.00 95.50 1051 ALA A O 1
ATOM 8254 N N . HIS A 1 1052 ? -36.624 -1.943 24.027 1.00 96.50 1052 HIS A N 1
ATOM 8255 C CA . HIS A 1 1052 ? -35.438 -2.597 23.473 1.00 96.50 1052 HIS A CA 1
ATOM 8256 C C . HIS A 1 1052 ? -35.139 -3.937 24.143 1.00 96.50 1052 HIS A C 1
ATOM 8258 O O . HIS A 1 1052 ? -34.976 -4.936 23.451 1.00 96.50 1052 HIS A O 1
ATOM 8264 N N . LEU A 1 1053 ? -35.135 -3.988 25.478 1.00 95.81 1053 LEU A N 1
ATOM 8265 C CA . LEU A 1 1053 ? -34.876 -5.227 26.215 1.00 95.81 1053 LEU A CA 1
ATOM 8266 C C . LEU A 1 1053 ? -35.944 -6.292 25.940 1.00 95.81 1053 LEU A C 1
ATOM 8268 O O . LEU A 1 1053 ? -35.604 -7.447 25.693 1.00 95.81 1053 LEU A O 1
ATOM 8272 N N . ASN A 1 1054 ? -37.222 -5.899 25.886 1.00 95.69 1054 ASN A N 1
ATOM 8273 C CA . ASN A 1 1054 ? -38.315 -6.807 25.524 1.00 95.69 1054 ASN A CA 1
ATOM 8274 C C . ASN A 1 1054 ? -38.167 -7.347 24.094 1.00 95.69 1054 ASN A C 1
ATOM 8276 O O . ASN A 1 1054 ? -38.365 -8.541 23.856 1.00 95.69 1054 ASN A O 1
ATOM 8280 N N . GLN A 1 1055 ? -37.809 -6.481 23.141 1.00 96.88 1055 GLN A N 1
ATOM 8281 C CA . GLN A 1 1055 ? -37.574 -6.879 21.755 1.00 96.88 1055 GLN A CA 1
ATOM 8282 C C . GLN A 1 1055 ? -36.386 -7.843 21.648 1.00 96.88 1055 GLN A C 1
ATOM 8284 O O . GLN A 1 1055 ? -36.519 -8.892 21.020 1.00 96.88 1055 GLN A O 1
ATOM 8289 N N . ALA A 1 1056 ? -35.245 -7.503 22.258 1.00 97.31 1056 ALA A N 1
ATOM 8290 C CA . ALA A 1 1056 ? -34.036 -8.319 22.235 1.00 97.31 1056 ALA A CA 1
ATOM 8291 C C . ALA A 1 1056 ? -34.303 -9.704 22.832 1.00 97.31 1056 ALA A C 1
ATOM 8293 O O . ALA A 1 1056 ? -34.064 -10.706 22.164 1.00 97.31 1056 ALA A O 1
ATOM 8294 N N . ARG A 1 1057 ? -34.908 -9.761 24.026 1.00 97.25 1057 ARG A N 1
ATOM 8295 C CA . ARG A 1 1057 ? -35.320 -11.007 24.686 1.00 97.25 1057 ARG A CA 1
ATOM 8296 C C . ARG A 1 1057 ? -36.192 -11.873 23.775 1.00 97.25 1057 ARG A C 1
ATOM 8298 O O . ARG A 1 1057 ? -35.850 -13.020 23.513 1.00 97.25 1057 ARG A O 1
ATOM 8305 N N . THR A 1 1058 ? -37.263 -11.295 23.222 1.00 96.56 1058 THR A N 1
ATOM 8306 C CA . THR A 1 1058 ? -38.192 -12.011 22.328 1.00 96.56 1058 THR A CA 1
ATOM 8307 C C . THR A 1 1058 ? -37.488 -12.545 21.080 1.00 96.56 1058 THR A C 1
ATOM 8309 O O . THR A 1 1058 ? -37.790 -13.642 20.613 1.00 96.56 1058 THR A O 1
ATOM 8312 N N . ARG A 1 1059 ? -36.564 -11.770 20.501 1.00 95.75 1059 ARG A N 1
ATOM 8313 C CA . ARG A 1 1059 ? -35.824 -12.183 19.305 1.00 95.75 1059 ARG A CA 1
ATOM 8314 C C . ARG A 1 1059 ? -34.875 -13.339 19.603 1.00 95.75 1059 ARG A C 1
ATOM 8316 O O . ARG A 1 1059 ? -34.821 -14.276 18.815 1.00 95.75 1059 ARG A O 1
ATOM 8323 N N . ILE A 1 1060 ? -34.172 -13.275 20.733 1.00 96.25 1060 ILE A N 1
ATOM 8324 C CA . ILE A 1 1060 ? -33.253 -14.327 21.170 1.00 96.25 1060 ILE A CA 1
ATOM 8325 C C . ILE A 1 1060 ? -34.013 -15.632 21.432 1.00 96.25 1060 ILE A C 1
ATOM 8327 O O . ILE A 1 1060 ? -33.614 -16.671 20.920 1.00 96.25 1060 ILE A O 1
ATOM 8331 N N . GLU A 1 1061 ? -35.123 -15.583 22.174 1.00 94.44 1061 GLU A N 1
ATOM 8332 C CA . GLU A 1 1061 ? -35.937 -16.774 22.463 1.00 94.44 1061 GLU A CA 1
ATOM 8333 C C . GLU A 1 1061 ? -36.431 -17.445 21.178 1.00 94.44 1061 GLU A C 1
ATOM 8335 O O . GLU A 1 1061 ? -36.223 -18.639 20.990 1.00 94.44 1061 GLU A O 1
ATOM 8340 N N . LYS A 1 1062 ? -36.977 -16.663 20.236 1.00 92.81 1062 LYS A N 1
ATOM 8341 C CA . LYS A 1 1062 ? -37.421 -17.193 18.937 1.00 92.81 1062 LYS A CA 1
ATOM 8342 C C . LYS A 1 1062 ? -36.296 -17.852 18.140 1.00 92.81 1062 LYS A C 1
ATOM 8344 O O . LYS A 1 1062 ? -36.545 -18.845 17.465 1.00 92.81 1062 LYS A O 1
ATOM 8349 N N . ALA A 1 1063 ? -35.086 -17.296 18.183 1.00 90.06 1063 ALA A N 1
ATOM 8350 C CA . ALA A 1 1063 ? -33.938 -17.871 17.488 1.00 90.06 1063 ALA A CA 1
ATOM 8351 C C . ALA A 1 1063 ? -33.478 -19.190 18.131 1.00 90.06 1063 ALA A C 1
ATOM 8353 O O . ALA A 1 1063 ? -33.274 -20.173 17.424 1.00 90.06 1063 ALA A O 1
ATOM 8354 N N . LEU A 1 1064 ? -33.386 -19.232 19.465 1.00 88.94 1064 LEU A N 1
ATOM 8355 C CA . LEU A 1 1064 ? -33.020 -20.441 20.211 1.00 88.94 1064 LEU A CA 1
ATOM 8356 C C . LEU A 1 1064 ? -34.061 -21.565 20.049 1.00 88.94 1064 LEU A C 1
ATOM 8358 O O . LEU A 1 1064 ? -33.685 -22.735 19.978 1.00 88.94 1064 LEU A O 1
ATOM 8362 N N . ASP A 1 1065 ? -35.348 -21.221 19.947 1.00 84.56 1065 ASP A N 1
ATOM 8363 C CA . ASP A 1 1065 ? -36.423 -22.178 19.658 1.00 84.56 1065 ASP A CA 1
ATOM 8364 C C . ASP A 1 1065 ? -36.352 -22.707 18.213 1.00 84.56 1065 ASP A C 1
ATOM 8366 O O . ASP A 1 1065 ? -36.598 -23.889 17.967 1.00 84.56 1065 ASP A O 1
ATOM 8370 N N . ALA A 1 1066 ? -36.001 -21.856 17.242 1.00 75.38 1066 ALA A N 1
ATOM 8371 C CA . ALA A 1 1066 ? -35.898 -22.242 15.833 1.00 75.38 1066 ALA A CA 1
ATOM 8372 C C . ALA A 1 1066 ? -34.722 -23.199 15.559 1.00 75.38 1066 ALA A C 1
ATOM 8374 O O . ALA A 1 1066 ? -34.888 -24.165 14.809 1.00 75.38 1066 ALA A O 1
ATOM 8375 N N . ASP A 1 1067 ? -33.564 -22.984 16.192 1.00 60.56 1067 ASP A N 1
ATOM 8376 C CA . ASP A 1 1067 ? -32.415 -23.899 16.093 1.00 60.56 1067 ASP A CA 1
ATOM 8377 C C . ASP A 1 1067 ? -32.762 -25.305 16.628 1.00 60.56 1067 ASP A C 1
ATOM 8379 O O . ASP A 1 1067 ? -32.410 -26.326 16.033 1.00 60.56 1067 ASP A O 1
ATOM 8383 N N . TYR A 1 1068 ? -33.589 -25.381 17.679 1.00 55.75 1068 TYR A N 1
ATOM 8384 C CA . TYR A 1 1068 ? -34.095 -26.649 18.214 1.00 55.75 1068 TYR A CA 1
ATOM 8385 C C . TYR A 1 1068 ? -34.956 -27.435 17.201 1.00 55.75 1068 TYR A C 1
ATOM 8387 O O . TYR A 1 1068 ? -34.959 -28.667 17.216 1.00 55.75 1068 TYR A O 1
ATOM 8395 N N . ILE A 1 1069 ? -35.651 -26.743 16.286 1.00 54.28 1069 ILE A N 1
ATOM 8396 C CA . ILE A 1 1069 ? -36.528 -27.343 15.261 1.00 54.28 1069 ILE A CA 1
ATOM 8397 C C . ILE A 1 1069 ? -35.749 -27.795 14.014 1.00 54.28 1069 ILE A C 1
ATOM 8399 O O . ILE A 1 1069 ? -36.166 -28.744 13.352 1.00 54.28 1069 ILE A O 1
ATOM 8403 N N . LEU A 1 1070 ? -34.609 -27.173 13.695 1.00 50.75 1070 LEU A N 1
ATOM 8404 C CA . LEU A 1 1070 ? -33.738 -27.597 12.585 1.00 50.75 1070 LEU A CA 1
ATOM 8405 C C . LEU A 1 1070 ? -32.851 -28.804 12.943 1.00 50.75 1070 LEU A C 1
ATOM 8407 O O . LEU A 1 1070 ? -32.381 -29.508 12.046 1.00 50.75 1070 LEU A O 1
ATOM 8411 N N . ASN A 1 1071 ? -32.657 -29.073 14.238 1.00 45.03 1071 ASN A N 1
ATOM 8412 C CA . ASN A 1 1071 ? -31.768 -30.115 14.753 1.00 45.03 1071 ASN A CA 1
ATOM 8413 C C . ASN A 1 1071 ? -32.397 -31.474 15.191 1.00 45.03 1071 ASN A C 1
ATOM 8415 O O . ASN A 1 1071 ? -31.690 -32.258 15.832 1.00 45.03 1071 ASN A O 1
ATOM 8419 N N . PRO A 1 1072 ? -33.652 -31.868 14.864 1.00 37.34 1072 PRO A N 1
ATOM 8420 C CA . PRO A 1 1072 ? -34.105 -33.237 15.063 1.00 37.34 1072 PRO A CA 1
ATOM 8421 C C . PRO A 1 1072 ? -33.813 -34.063 13.798 1.00 37.34 1072 PRO A C 1
ATOM 8423 O O . PRO A 1 1072 ? -34.571 -34.087 12.834 1.00 37.34 1072 PRO A O 1
ATOM 8426 N N . SER A 1 1073 ? -32.704 -34.803 13.833 1.00 40.03 1073 SER A N 1
ATOM 8427 C CA . SER A 1 1073 ? -32.338 -35.898 12.915 1.00 40.03 1073 SER A CA 1
ATOM 8428 C C . SER A 1 1073 ? -32.023 -35.547 11.446 1.00 40.03 1073 SER A C 1
ATOM 8430 O O . SER A 1 1073 ? -32.847 -35.670 10.546 1.00 40.03 1073 SER A O 1
ATOM 8432 N N . ARG A 1 1074 ? -30.738 -35.304 11.155 1.00 37.28 1074 ARG A N 1
ATOM 8433 C CA . ARG A 1 1074 ? -30.133 -35.663 9.857 1.00 37.28 1074 ARG A CA 1
ATOM 8434 C C . ARG A 1 1074 ? -29.059 -36.729 10.049 1.00 37.28 1074 ARG A C 1
ATOM 8436 O O . ARG A 1 1074 ? -27.861 -36.481 9.953 1.00 37.28 1074 ARG A O 1
ATOM 8443 N N . GLY A 1 1075 ? -29.522 -37.943 10.322 1.00 37.47 1075 GLY A N 1
ATOM 8444 C CA . GLY A 1 1075 ? -28.796 -39.153 9.965 1.00 37.47 1075 GLY A CA 1
ATOM 8445 C C . GLY A 1 1075 ? -29.272 -39.621 8.592 1.00 37.47 1075 GLY A C 1
ATOM 8446 O O . GLY A 1 1075 ? -30.443 -39.942 8.443 1.00 37.47 1075 GLY A O 1
ATOM 8447 N N . GLY A 1 1076 ? -28.368 -39.683 7.612 1.00 34.47 1076 GLY A N 1
ATOM 8448 C CA . GLY A 1 1076 ? -28.545 -40.515 6.416 1.00 34.47 1076 GLY A CA 1
ATOM 8449 C C . GLY A 1 1076 ? -29.039 -39.831 5.132 1.00 34.47 1076 GLY A C 1
ATOM 8450 O O . GLY A 1 1076 ? -30.186 -39.426 5.020 1.00 34.47 1076 GLY A O 1
ATOM 8451 N N . SER A 1 1077 ? -28.139 -39.839 4.141 1.00 33.00 1077 SER A N 1
ATOM 8452 C CA . SER A 1 1077 ? -28.341 -39.862 2.679 1.00 33.00 1077 SER A CA 1
ATOM 8453 C C . SER A 1 1077 ? -29.082 -38.721 1.961 1.00 33.00 1077 SER A C 1
ATOM 8455 O O . SER A 1 1077 ? -30.294 -38.599 2.038 1.00 33.00 1077 SER A O 1
ATOM 8457 N N . GLY A 1 1078 ? -28.337 -38.044 1.079 1.00 34.94 1078 GLY A N 1
ATOM 8458 C CA . GLY A 1 1078 ? -28.559 -38.174 -0.367 1.00 34.94 1078 GLY A CA 1
ATOM 8459 C C . GLY A 1 1078 ? -29.682 -37.356 -1.013 1.00 34.94 1078 GLY A C 1
ATOM 8460 O O . GLY A 1 1078 ? -30.854 -37.657 -0.849 1.00 34.94 1078 GLY A O 1
ATOM 8461 N N . SER A 1 1079 ? -29.258 -36.460 -1.913 1.00 34.59 1079 SER A N 1
ATOM 8462 C CA . SER A 1 1079 ? -30.006 -35.861 -3.035 1.00 34.59 1079 SER A CA 1
ATOM 8463 C C . SER A 1 1079 ? -31.222 -34.992 -2.703 1.00 34.59 1079 SER A C 1
ATOM 8465 O O . SER A 1 1079 ? -32.165 -35.399 -2.036 1.00 34.59 1079 SER A O 1
ATOM 8467 N N . GLY A 1 1080 ? -31.184 -33.765 -3.223 1.00 41.06 1080 GLY A N 1
ATOM 8468 C CA . GLY A 1 1080 ? -32.194 -32.750 -2.986 1.00 41.06 1080 GLY A CA 1
ATOM 8469 C C . GLY A 1 1080 ? -33.586 -33.128 -3.476 1.00 41.06 1080 GLY A C 1
ATOM 8470 O O . GLY A 1 1080 ? -33.747 -33.740 -4.529 1.00 41.06 1080 GLY A O 1
ATOM 8471 N N . GLN A 1 1081 ? -34.584 -32.647 -2.743 1.00 31.12 1081 GLN A N 1
ATOM 8472 C CA . GLN A 1 1081 ? -35.860 -32.253 -3.311 1.00 31.12 1081 GLN A CA 1
ATOM 8473 C C . GLN A 1 1081 ? -36.384 -31.005 -2.604 1.00 31.12 1081 GLN A C 1
ATOM 8475 O O . GLN A 1 1081 ? -36.306 -30.855 -1.387 1.00 31.12 1081 GLN A O 1
ATOM 8480 N N . ILE A 1 1082 ? -36.886 -30.115 -3.450 1.00 39.44 1082 ILE A N 1
ATOM 8481 C CA . ILE A 1 1082 ? -37.671 -28.923 -3.164 1.00 39.44 1082 ILE A CA 1
ATOM 8482 C C . ILE A 1 1082 ? -38.885 -29.325 -2.319 1.00 39.44 1082 ILE A C 1
ATOM 8484 O O . ILE A 1 1082 ? -39.663 -30.175 -2.747 1.00 39.44 1082 ILE A O 1
ATOM 8488 N N . ILE A 1 1083 ? -39.081 -28.688 -1.164 1.00 29.75 1083 ILE A N 1
ATOM 8489 C CA . ILE A 1 1083 ? -40.372 -28.708 -0.470 1.00 29.75 1083 ILE A CA 1
ATOM 8490 C C . ILE A 1 1083 ? -41.042 -27.358 -0.724 1.00 29.75 1083 ILE A C 1
ATOM 8492 O O . ILE A 1 1083 ? -40.640 -26.331 -0.182 1.00 29.75 1083 ILE A O 1
ATOM 8496 N N . LEU A 1 1084 ? -42.045 -27.390 -1.606 1.00 31.25 1084 LEU A N 1
ATOM 8497 C CA . LEU A 1 1084 ? -43.065 -26.357 -1.745 1.00 31.25 1084 LEU A CA 1
ATOM 8498 C C . LEU A 1 1084 ? -43.826 -26.236 -0.415 1.00 31.25 1084 LEU A C 1
ATOM 8500 O O . LEU A 1 1084 ? -44.423 -27.209 0.044 1.00 31.25 1084 LEU A O 1
ATOM 8504 N N . LEU A 1 1085 ? -43.855 -25.035 0.157 1.00 33.19 1085 LEU A N 1
ATOM 8505 C CA . LEU A 1 1085 ? -44.842 -24.643 1.160 1.00 33.19 1085 LEU A CA 1
ATOM 8506 C C . LEU A 1 1085 ? -46.171 -24.374 0.438 1.00 33.19 1085 LEU A C 1
ATOM 8508 O O . LEU A 1 1085 ? -46.318 -23.351 -0.227 1.00 33.19 1085 LEU A O 1
ATOM 8512 N N . LEU A 1 1086 ? -47.119 -25.307 0.540 1.00 31.69 1086 LEU A N 1
ATOM 8513 C CA . LEU A 1 1086 ? -48.525 -25.043 0.237 1.00 31.69 1086 LEU A CA 1
ATOM 8514 C C . LEU A 1 1086 ? -49.161 -24.424 1.482 1.00 31.69 1086 LEU A C 1
ATOM 8516 O O . LEU A 1 1086 ? -49.223 -25.062 2.532 1.00 31.69 1086 LEU A O 1
ATOM 8520 N N . GLY A 1 1087 ? -49.573 -23.164 1.352 1.00 28.91 1087 GLY A N 1
ATOM 8521 C CA . GLY A 1 1087 ? -50.452 -22.503 2.303 1.00 28.91 1087 GLY A CA 1
ATOM 8522 C C . GLY A 1 1087 ? -51.878 -23.025 2.157 1.00 28.91 1087 GLY A C 1
ATOM 8523 O O . GLY A 1 1087 ? -52.371 -23.189 1.040 1.00 28.91 1087 GLY A O 1
ATOM 8524 N N . ASP A 1 1088 ? -52.521 -23.268 3.293 1.00 33.50 1088 ASP A N 1
ATOM 8525 C CA . ASP A 1 1088 ? -53.973 -23.327 3.385 1.00 33.50 1088 ASP A CA 1
ATOM 8526 C C . ASP A 1 1088 ? -54.516 -21.897 3.271 1.00 33.50 1088 ASP A C 1
ATOM 8528 O O . ASP A 1 1088 ? -54.373 -21.096 4.194 1.00 33.50 1088 ASP A O 1
ATOM 8532 N N . GLU A 1 1089 ? -55.160 -21.585 2.149 1.00 33.19 1089 GLU A N 1
ATOM 8533 C CA . GLU A 1 1089 ? -56.171 -20.531 2.083 1.00 33.19 1089 GLU A CA 1
ATOM 8534 C C . GLU A 1 1089 ? -57.437 -21.101 1.437 1.00 33.19 1089 GLU A C 1
ATOM 8536 O O . GLU A 1 1089 ? -57.514 -21.347 0.232 1.00 33.19 1089 GLU A O 1
ATOM 8541 N N . GLU A 1 1090 ? -58.461 -21.300 2.269 1.00 35.97 1090 GLU A N 1
ATOM 8542 C CA . GLU A 1 1090 ? -59.844 -21.187 1.826 1.00 35.97 1090 GLU A CA 1
ATOM 8543 C C . GLU A 1 1090 ? -60.083 -19.739 1.384 1.00 35.97 1090 GLU A C 1
ATOM 8545 O O . GLU A 1 1090 ? -60.028 -18.835 2.216 1.00 35.97 1090 GLU A O 1
ATOM 8550 N N . GLN A 1 1091 ? -60.426 -19.518 0.115 1.00 33.91 1091 GLN A N 1
ATOM 8551 C CA . GLN A 1 1091 ? -61.605 -18.730 -0.257 1.00 33.91 1091 GLN A CA 1
ATOM 8552 C C . GLN A 1 1091 ? -61.859 -18.775 -1.764 1.00 33.91 1091 GLN A C 1
ATOM 8554 O O . GLN A 1 1091 ? -60.959 -18.916 -2.586 1.00 33.91 1091 GLN A O 1
ATOM 8559 N N . GLY A 1 1092 ? -63.146 -18.756 -2.095 1.00 31.44 1092 GLY A N 1
ATOM 8560 C CA . GLY A 1 1092 ? -63.678 -19.128 -3.389 1.00 31.44 1092 GLY A CA 1
ATOM 8561 C C . GLY A 1 1092 ? -63.592 -18.055 -4.470 1.00 31.44 1092 GLY A C 1
ATOM 8562 O O . GLY A 1 1092 ? -63.624 -16.861 -4.210 1.00 31.44 1092 GLY A O 1
ATOM 8563 N N . GLU A 1 1093 ? -63.613 -18.588 -5.689 1.00 34.91 1093 GLU A N 1
ATOM 8564 C CA . GLU A 1 1093 ? -64.386 -18.130 -6.844 1.00 34.91 1093 GLU A CA 1
ATOM 8565 C C . GLU A 1 1093 ? -64.103 -16.769 -7.516 1.00 34.91 1093 GLU A C 1
ATOM 8567 O O . GLU A 1 1093 ? -64.464 -15.700 -7.043 1.00 34.91 1093 GLU A O 1
ATOM 8572 N N . GLN A 1 1094 ? -63.651 -16.928 -8.768 1.00 36.66 1094 GLN A N 1
ATOM 8573 C CA . GLN A 1 1094 ? -64.211 -16.401 -10.028 1.00 36.66 1094 GLN A CA 1
ATOM 8574 C C . GLN A 1 1094 ? -63.296 -15.503 -10.886 1.00 36.66 1094 GLN A C 1
ATOM 8576 O O . GLN A 1 1094 ? -62.903 -14.397 -10.536 1.00 36.66 1094 GLN A O 1
ATOM 8581 N N . GLN A 1 1095 ? -63.016 -16.076 -12.060 1.00 28.44 1095 GLN A N 1
ATOM 8582 C CA . GLN A 1 1095 ? -62.419 -15.568 -13.301 1.00 28.44 1095 GLN A CA 1
ATOM 8583 C C . GLN A 1 1095 ? -63.406 -14.683 -14.107 1.00 28.44 1095 GLN A C 1
ATOM 8585 O O . GLN A 1 1095 ? -64.576 -14.617 -13.715 1.00 28.44 1095 GLN A O 1
ATOM 8590 N N . PRO A 1 1096 ? -63.029 -14.104 -15.275 1.00 55.84 1096 PRO A N 1
ATOM 8591 C CA . PRO A 1 1096 ? -61.814 -14.335 -16.081 1.00 55.84 1096 PRO A CA 1
ATOM 8592 C C . PRO A 1 1096 ? -60.900 -13.133 -16.333 1.00 55.84 1096 PRO A C 1
ATOM 8594 O O . PRO A 1 1096 ? -61.391 -11.983 -16.390 1.00 55.84 1096 PRO A O 1
#

Secondary structure (DSSP, 8-state):
----SSSSSSSSSSSSSSS-S-------------PPPHHHHTTTPEEP-SSTT---SSEEEEEGGGTEEEEEPPTTGGG-EEEEEEEEEESSTTTT-EEEEEEEEEEEETTEEEEEE---SEE--S-HHHHHHHHHHSPPEEEEEEE--EE-TTSPEEEEHHHHHTTTHHHHHTTTT-B-TTGGGT--EEEEEEE-SSEEEEEEEEEBTTS-EEEEEEEEEEPP--SS----B--TTS-B-EEEEEETT--SHHHHEEEEE-EE---BSSTTSSSB-BSS-EEEEE-TTS-HHHHHHHHHHHHTTHHHHHHTTBTT-EEEEE-BTTTTBTTTS-TT-TTSEEEEEE-SS---EE--EEE-TTT-EEEEE-EEEESHHHH--TTHHHHHHHHHHHTT--HHHHHHHHH-GGG-HHHHHS-TTTHHHHHHHHHHHTTSGGGG-HHHH--SSSSSSSTTTTTSS-SSB----B-HHHHHHHHHHHHHHHHHH-S----TTTTT-----EEEEEEEE-GGGGT-S-SEEEEEEEE--STT--EEEEEEETTEEEE-EEEEE-TTT-EEEEEEEEETTEEEEEEEEEETTEEEEEEEETT-TTSEEEEEEEEPPPPPPP------------------------------------PPPPPEETTEEHHHHHHHHHHHHHHHHHHHTTBPP-TTGGGGS-HHHHTSTTTTTTS-SSS-TTS-PPP--PPTTS----SS-SS--HHHHHHHHHHH--S-HHHHHTTTTSGGG----GGGTTSS-TTS-TT--SSSHHHHHHHHHHHHHHHHTTIIIIIS-TT--THHHHHHHHHHHHHHHHHHHHHHTTTT-EEE--PPTT-TTPPPSEEEPPHHHHHHHHHHHHHHHHSSGGGT--HHHHHT------TT-HHHHHS-SS--HHHHHHHHHHHHHHHHHSHHHHHHHHHHHHHS-TTS----HHHHHHHHHHHHTGGGG----SPPBTTB-SS-HHHHHHHHHHHHHHHHHHSTTS-SSTTHHHHHHHHHHHHHHHHHHHHHHHHHHTTTS-HHHHHHHHHHHHHHHHHHHHHHHH-S---S--------------------

Foldseek 3Di:
DDDDDPDPPPVPPVVPPPPPDDDDDDDDDDDDQPADDPCVLLPQWDWDDLDPPADFQWTWTAHAVQQWIKTFHAQCQQVFKKKKWKFFCDDDLQHLATADIATWGWDDDRQKIWIWGAPLQAAAPDDPVLRVVCCVPGDIDGLDMFGQNGQDPSRTTMTTVCVVCQLCLCSGFNQVSAAAPVSNVRPKHWPDWATHHFWTKTKIFGQHNVRTTIIIIIIMGTDDPDPPDAFFWDAPLFFFQWQWHAHPNDDDPVVRITITGAFADWDFPDPPDQAGATPDAQEEEEEQQPPPLQVVLLQLLLCLCLVLVVLVRHHCNYYYYYCDPVVNPPVSDDSPHLQHEYEDERANLDQFKAKWFDADSNGSHTRGIYIYGYCNLLPDDQCCQLPPLLVLLCWLAFLLLLLLCLVVVVLRLNLQSHDPVCNVVVNVVQVVQCPFPSSNDLVRVADQRDAAPGQCHQSPDDSTRGHRTDCLRVQSSLLSVLVLLDPLLNDPDPPVVVVVLDPPFFKWKKKDACQVVVVDPAGIKIKIWGFDDDPVRDTWIWIDDPPDIWTWPPWDADSVFQWTWTWTDPDPPWIKIWTFGQDPQKTKTKIAIPPDPVGMDIMIIHTDDDDDDDDDDDDDDDDDDDDDDDDDDDDDDDDDDDDDDDDPPPDPDFDDDPNHGCQAVSLVSSLVSSLSSCVSRRGFAFLLFQQLAALLCQLDPVPAVPAFNTLASSASEAQQDFDPPGGGGRRHGNHGHVLSSLSSCLSSDDPCNVVSSLCSLPSSNDGDGDVCRNHQALSSHHHAHYSQSLVVLVRLLSSLVVSLVCLVPRSADVPGALQSLLSSLSSSVSSLLSSLSSLLSLQLGWHAGSFDVPRVVGDDRIGRRAAVSNVSSLVSNLVCQQDPVNSVDDPVSQVSNAADADPVPPVSPPHDRRDPVLSNSLSSLSSSCSSQQQPVSLVSLPVVVVVDDPVGDGDHSLNSLVVNLCSLCVLLVDLDPAAAEPVRFSADPNSLSSLVSSLVSLLVLLDPPRDPDPCSVVSNVSSLVSLVVLLVSLVSSCVSPVPRGYPVVNVSSVVSNVVSVVSNVVSVVVPDDDDDDDDDDDDDDDDDDDDDDDDD

pLDDT: mean 80.84, std 19.51, range [23.5, 98.38]

Radius of gyration: 38.51 Å; chains: 1; bounding box: 105×106×133 Å